Protein 6K8V (pdb70)

Sequence (1090 aa):
PGRLAGKIAVVTGAAGNLGGHIVTHYLAEGATVVMTGRTPDRTKAAADALLKSTGADPSRLATVALDGGDIASVRAAIAEVVQKFGRIDILVNNAGSAGPKQPIENLPLSPEELAALQKTGSTDSETVADALRNIFGVAWNVARVAAPHIPEGGSIINVSTIFSRTPYYARAAYVVPKAAMNAWSRELSLELGPKGIRVNLVYPGPIESERIRSVFAAMDAARGDEAGTTATQFFDMMSLERATGGNEKAKTFPTPEDIATTCVFLGSDESAAYNGHDFEVTHGMSVRKEQRSTYLARPTMRSMDGTGLAVLIAAGDDWEEALEIAQVQLACGAQVVLGLPRAADVAIAEKRCKALGLTEGLSIIRFSRKDPAAMEAALEEYTRGGTPISGALFMPALGAGELSGAVTEAEDNAVEALMDAELAGNMALARTMSRYWKRHDNLLQPPRFVFVSHASDGKGDIYGHILRAATEQLIRIWRDESEIDTAHGRRRQAEWGNQIVRFTNTEAENIRFTAGHAARILLKESKLGEITLYVPANIGEATGAPGRLAGKIAVVTGAAGNLGGHIVTHYLAEGATVVMTGRTPDRTKAAADALLKSTGADPSRLATVALDGGDIASVRAAIAEVVQKFGRIDILVNNAGSAGPKQPIENLPLSPEELAALQKTGSTDSETVADALRNIFGVAWNVARVAAPHIPEGGSIINVSTIFSRTPYYARAAYVVPKAAMNAWSRELSLELGPKGIRVNLVYPGPIESERIRSVFAAMDAARGDEAGTTATQFFDMMSLERATGGNEKAKTFPTPEDIATTCVFLGSDESAAYNGHDFEVTHGMSVRKEQRSTYLARPTMRSMDGTGLAVLIAAGDDDWEEALEIAQVQLACGAQVVLGLPRAADVAIAEKRCKALGLTEGLSIIRFSRKDPAAMEAALEEYTRGGTPISGALFMPALGAGELSGAVTEAEDNAVEALMDAELAGNMALARTMSRYWKRHDNLLQPPRFVFVSHASDGKGDIYGHILRAATEQLIRIWRDESEIDTAHGRRRQAEWGNQIVRFTNTEAENIRFTAGHAARILLKESKLGEITLYVPANIGEATGA

Solvent-accessible surface area: 39107 Å² total; per-residue (Å²): 172,28,51,0,58,57,35,14,0,1,0,1,23,0,23,30,75,34,0,15,51,0,0,48,41,0,3,79,42,29,0,21,0,2,0,2,11,139,68,58,116,137,0,106,64,17,7,80,60,18,46,177,89,22,87,12,82,88,80,66,14,17,34,13,53,8,56,1,30,63,33,64,26,0,112,63,2,2,59,82,2,39,154,113,43,52,92,0,19,0,0,0,4,20,20,47,17,50,7,0,86,24,30,1,53,53,1,3,35,34,96,119,57,22,53,63,23,91,197,96,65,38,128,6,78,18,10,1,25,56,0,1,42,20,1,0,0,9,4,1,3,0,0,21,18,0,5,101,66,10,54,91,46,2,1,0,0,0,4,3,6,0,12,2,20,1,37,9,16,9,20,0,0,39,0,3,0,11,4,0,2,16,12,2,2,108,14,1,0,67,36,0,0,51,103,5,5,4,0,1,10,0,8,6,4,3,22,51,31,167,184,28,110,69,46,4,44,59,14,2,74,61,14,48,37,148,66,37,42,0,15,73,58,2,28,107,51,5,11,3,36,41,52,19,77,86,107,162,80,43,58,16,0,0,22,12,86,10,0,0,25,1,0,2,0,0,3,0,92,33,0,19,1,1,6,33,19,38,0,32,1,1,0,13,9,50,27,158,104,38,52,58,1,20,3,13,20,88,19,78,85,169,85,144,48,0,72,46,8,0,0,0,0,2,3,5,65,69,26,94,36,0,3,83,1,0,49,25,0,31,76,6,32,3,67,0,0,0,0,0,39,161,62,70,21,31,63,74,0,95,146,98,6,156,92,85,45,39,84,163,24,22,40,17,46,98,5,10,23,173,55,26,77,38,1,42,59,21,1,39,109,32,20,173,76,60,27,45,0,3,0,0,0,2,7,13,16,22,19,76,35,112,22,44,33,30,2,25,121,4,126,63,107,7,1,59,31,0,2,66,15,2,3,15,5,11,1,4,0,0,3,1,0,4,58,7,2,111,155,40,28,120,15,157,19,63,1,16,0,0,6,10,10,42,35,34,41,70,143,52,12,34,10,17,58,0,23,27,19,0,5,10,2,1,0,17,0,3,14,22,10,5,89,17,13,41,83,70,67,98,14,184,21,36,2,29,0,1,5,1,0,9,13,57,4,119,67,105,65,9,29,182,3,2,2,0,4,1,2,34,3,0,4,26,147,16,63,9,37,30,0,0,0,17,0,6,79,64,4,30,76,8,7,28,80,174,24,58,0,51,62,34,18,0,1,0,1,22,1,26,31,87,29,0,18,52,0,0,51,41,0,5,79,44,25,0,23,0,1,0,3,13,138,74,71,121,142,2,126,62,21,6,90,62,16,44,185,96,43,68,20,79,90,78,58,13,20,25,8,51,6,58,2,29,65,32,67,27,0,108,67,2,2,54,74,1,34,167,93,49,54,89,0,14,0,0,0,4,20,15,35,23,41,4,0,96,22,32,1,34,53,1,2,33,32,99,131,63,20,45,55,19,89,181,100,64,33,124,7,81,16,11,1,28,55,0,0,44,17,0,1,0,10,2,1,3,0,0,15,19,0,7,105,73,7,57,89,40,2,0,0,0,0,5,4,7,0,16,1,15,1,49,14,24,17,28,0,0,37,0,3,0,8,4,0,1,18,13,2,3,114,10,0,2,67,37,1,0,50,105,4,3,3,0,0,9,0,7,5,3,0,31,43,38,184,183,20,106,77,71,3,36,64,31,1,74,88,11,43,34,140,89,31,36,6,13,70,93,4,39,112,44,6,16,3,39,43,49,19,87,88,107,144,64,41,66,12,0,0,22,13,83,9,0,0,26,0,0,3,0,0,0,1,85,31,1,16,2,2,6,37,18,28,0,35,0,2,0,12,9,58,46,130,110,54,51,75,0,6,5,7,18,73,13,85,88,154,82,144,29,0,76,42,4,0,0,0,0,1,2,4,52,64,21,107,42,0,12,92,0,0,56,29,0,28,72,4,37,4,63,0,0,0,0,0,29,136,61,59,14,22,59,83,0,72,156,147,5,150,84,106,45,29,103,149,32,18,42,14,40,119,5,7,19,166,59,27,71,42,1,48,52,22,2,108,107,38,17,185,73,62,32,42,0,7,0,0,0,2,10,18,14,25,19,81,43,109,19,66,40,34,4,21,144,10,123,56,105,10,2,55,28,0,0,63,6,2,3,19,4,16,1,4,1,0,3,3,1,5,73,15,0,101,194,57,25,113,12,137,31,52,0,22,0,0,6,10,12,42,37,34,50,68,154,54,12,35,9,15,55,0,21,31,18,2,5,8,1,2,0,18,1,3,15,27,8,5,98,22,12,37,92,70,64,104,18,170,23,24,2,38,0,1,5,0,0,10,14,57,3,117,59,102,36,8,21,141,2,0,0,0,10,0,2,42,6,3,3,28,122,15,73,13,39,30,2,0,0,11,1,8,78,63,2,25,74,4,1,34,73

Foldseek 3Di:
DFLLAPAEEEAEPLLDDLSLLQLLNCLVRRAQYEYEDQDCVRRVVSQVVSVVVHVRDCLSYHYAHAQLLDLVSLLVRLVVVCVSRVAHQEYEQPFADQAFQAALLQQAADPVSQVVVVVVVGPHPDHLLRRLSRQASNLLSNCLSRLVRHAQLGFYEYEAACCLQAAQASRLSNNLSSLLNLLLLLLVLVVCVVSNHAGEYEHFYQEDDPVSLVVQVVSCVVLVHPRCVSVCVLLVLAPAWDQPPVDDTGSDGQYSNLVNVVSSCRSGSVCSPDHSYYHYNRNNGDGDPALEDAPLDFQDADQQLAALAEEEEAAAPPLVLRVVLVVLLVSRNYAYEYEAQDQVVQVVVVVVCVVVPVDPSYDYYHAHLLDLVVNLVVLVVVCVVPRHHQEYEYYQHDDQLPQDDSSSGGPPCNSVCLSVRQLSSLSSVLNSVVNSCLVVQDHPAFHEYEYEFDAASVPPCSSSSSSQSSVLSSQSNQQVNQVSCCVVPVGVGRYHYAYERQNQEPDPCSSVRVSSVSSCRRRHRDHDRRRYYYHHHDSCVSYVD/DALCAPAEEEAEPLLDPLNLLLVQNCVVRHAQYEYEDQDVVSRVVSQVVSCVVRVGDVLSYHYAHAFQLPLVSLLVRLVVSCVSPVAHQEYEAPWADQAFQAALLQAAADPVSQVVVVVVVGPHDHHLLSRLRRQQRSLLSNCLSRLVRHAALGFYEAEAACCLFAADGSRLSNNLSSLLNLLLLLLSLVVSVVRNYAREYEHFYQADDPCRLVVQQVVCVVLVHHRCPRVVVLLVQAPAFDDPPNRDTDSDGQHSNLVSVVSSCRSGSVCSVHHSYYHYNRNRGDGDPFLEAADLAFQDAAQQLAALAEEEEADAQPLVLSVLLVVLLVSNVHAYEDAYQDVVVQVVVVVVCVVVVPPVRYDYYHAHLLCLVVNLVVQVVVCVVVRHHQEYEYEQHYDQCPQDDRSSVGDSVNSVCLSRRGLSSLSSVLNSVVNRCLVVQPGPAFHEYEYEADAASVPPCSSSSSRLSSNLSVQNNQQVNQVSCCVVPSGVGRYHYAYEYLHQEPDPCSSVSSSSVSSCRGRPRDHDPGRYYYHHHDNVVSYVD

B-factor: mean 42.54, std 19.77, range [17.56, 175.83]

Organism: NCBI:txid1300349

InterPro domains:
  IPR002347 Short-chain dehydrogenase/reductase SDR [PF00106] (24-232)
  IPR002347 Short-chain dehydrogenase/reductase SDR [PF00106] (580-779)
  IPR002347 Short-chain dehydrogenase/reductase SDR [PR00080] (665-676)
  IPR002347 Short-chain dehydrogenase/reductase SDR [PR00080] (719-727)
  IPR002347 Short-chain dehydrogenase/reductase SDR [PR00080] (744-763)
  IPR002347 Short-chain dehydrogenase/reductase SDR [PR00081] (25-42)
  IPR002347 Short-chain dehydrogenase/reductase SDR [PR00081] (103-114)
  IPR002347 Short-chain dehydrogenase/reductase SDR [PR00081] (165-181)
  IPR002347 Short-chain dehydrogenase/reductase SDR [PR00081] (191-210)
  IPR002347 Short-chain dehydrogenase/reductase SDR [PR00081] (212-229)
  IPR002347 Short-chain dehydrogenase/reductase SDR [PR00081] (266-286)
  IPR036291 NAD(P)-binding domain superfamily [SSF51735] (23-304)
  IPR036291 NAD(P)-binding domain superfamily [SSF51735] (579-788)
  IPR036291 NAD(P)-binding domain superfamily [SSF51735] (1011-1180)

Secondary structure (DSSP, 8-state):
--TTTT-EEEETTTTSHHHHHHHHHHHHTT-EEEEEES-HHHHHHHHHHHHHHS---GGGEEEEE--TT-HHHHHHHHHHHHHHHS--SEEEE----------GGG---SHHHHHHHHHTT------HHHHHIIIIIHHHHHHHHHGGGPPTT-EEEEE--GGGGS--TT-HHHHHHHHHHHHHHHHHHHHHGGGT-EEEEEEE-SPP-SHHHHHHHHHHHHHTPPTTHHHHHHHHH----B--TT--SBS-PPPHHHHHHHHHHHHSGGGTT--S-EEEESSS----S--EEE--SPPP--SSTTTT-EEEEE--S-HHHHHHHHHHHHTTT-EEEEEESSSHHHHHHHHHHHHHT--SSEEEEE--TT-HHHHHHHHHHHHHTS----EEEE--SSPTTSS-S-TTTS-HHHHHHIIIIIIIHHHHHHHHHHHHHHHS---SS--EEEEEPPPP-SS--HHHHHHHHHHHHHHHHHHHHHHHHHHTTS-SS--EEEEEE-TT--STTHHHHHHHHHHHHHHSS---S-SEEEPPS-HHHHS--/--TTTT-EEEETTTTSHHHHHHHHHHHHTT-EEEEEESSHHHHHHHHHHHHHHH---GGGEEEEE--TT-HHHHHHHHHHHHHHHS--SEEEE----------GGG---SHHHHHHHHTTT------HHHHHIIIIIHHHHHHHHHGGGS-TT-EEEEE--GGGGS--TT-HHHHHHHHHHHHHHHHHHHHHTTTT-EEEEEEE-SPP-SSHHHHHHHHHHHTT--TTHHHHHHHTT----B--TT--SBS----HHHHHHHHHHHHSGGGTT--S-EEEESSS----S--EEE--S-----SSTTTT-EEEEE--S-HHHHHHHHHHHHHTT-EEEEEESSHHHHHHHHHHHHTTT-TTTEEEEE--TT-HHHHHHHHHHHHTTS----EEEE--SS-TTSS-S-TTTS-HHHHHHIIIIIIHHHHHHHHHHHHHHHHS---SS--EEEEEPPPP-SS--HHHHHHHHHHHHHHHHHHHHHHHHHHTTS-SS--EEEEEE-TT---TTHHHHHHHHHHHHHHSS---SSSEEE--S-HHHHS--

Radius of gyration: 30.29 Å; Cα contacts (8 Å, |Δi|>4): 2418; chains: 2; bounding box: 88×58×90 Å

Structure (mmCIF, N/CA/C/O backbone):
data_6K8V
#
_entry.id   6K8V
#
_cell.length_a   85.637
_cell.length_b   109.072
_cell.length_c   129.422
_cell.angle_alpha   90.000
_cell.angle_beta   90.000
_cell.angle_gamma   90.000
#
_symmetry.space_group_name_H-M   'P 21 21 21'
#
loop_
_entity.id
_entity.type
_entity.pdbx_description
1 polymer 'NAD-dependent epimerase/dehydratase:Short-chain dehydrogenase/reductase SDR'
2 non-polymer 'SULFATE ION'
3 non-polymer GLYCEROL
4 water water
#
loop_
_atom_site.group_PDB
_atom_site.id
_atom_site.type_symbol
_atom_site.label_atom_id
_atom_site.label_alt_id
_atom_site.label_comp_id
_atom_site.label_asym_id
_atom_site.label_entity_id
_atom_site.label_seq_id
_atom_site.pdbx_PDB_ins_code
_atom_site.Cartn_x
_atom_site.Cartn_y
_atom_site.Cartn_z
_atom_site.occupancy
_atom_site.B_iso_or_equiv
_atom_site.auth_seq_id
_atom_site.auth_comp_id
_atom_site.auth_asym_id
_atom_site.auth_atom_id
_atom_site.pdbx_PDB_model_num
ATOM 1 N N . PRO A 1 18 ? -20.571 -1.853 2.777 1.00 71.69 18 PRO A N 1
ATOM 2 C CA . PRO A 1 18 ? -20.978 -2.380 4.114 1.00 71.83 18 PRO A CA 1
ATOM 3 C C . PRO A 1 18 ? -20.631 -1.437 5.283 1.00 62.12 18 PRO A C 1
ATOM 4 O O . PRO A 1 18 ? -19.638 -0.743 5.208 1.00 59.03 18 PRO A O 1
ATOM 8 N N . GLY A 1 19 ? -21.453 -1.424 6.338 1.00 54.00 19 GLY A N 1
ATOM 9 C CA . GLY A 1 19 ? -21.160 -0.632 7.547 1.00 44.51 19 GLY A CA 1
ATOM 10 C C . GLY A 1 19 ? -19.731 -0.873 8.022 1.00 40.53 19 GLY A C 1
ATOM 11 O O . GLY A 1 19 ? -19.266 -2.042 7.989 1.00 39.48 19 GLY A O 1
ATOM 12 N N . ARG A 1 20 ? -19.039 0.180 8.459 1.00 35.96 20 ARG A N 1
ATOM 13 C CA . ARG A 1 20 ? -17.717 0.066 9.130 1.00 33.16 20 ARG A CA 1
ATOM 14 C C . ARG A 1 20 ? -17.894 -0.568 10.513 1.00 33.36 20 ARG A C 1
ATOM 15 O O . ARG A 1 20 ? -16.886 -0.961 11.110 1.00 34.40 20 ARG A O 1
ATOM 23 N N . LEU A 1 21 ? -19.136 -0.704 10.984 1.00 33.39 21 LEU A N 1
ATOM 24 C CA . LEU A 1 21 ? -19.478 -1.312 12.297 1.00 34.61 21 LEU A CA 1
ATOM 25 C C . LEU A 1 21 ? -20.381 -2.515 12.069 1.00 33.00 21 LEU A C 1
ATOM 26 O O . LEU A 1 21 ? -20.925 -2.996 13.052 1.00 29.08 21 LEU A O 1
ATOM 31 N N . ALA A 1 22 ? -20.494 -2.994 10.822 1.00 32.63 22 ALA A N 1
ATOM 32 C CA . ALA A 1 22 ? -21.379 -4.124 10.448 1.00 33.35 22 ALA A CA 1
ATOM 33 C C . ALA A 1 22 ? -21.158 -5.273 11.439 1.00 32.80 22 ALA A C 1
ATOM 34 O O . ALA A 1 22 ? -20.028 -5.714 11.614 1.00 38.65 22 ALA A O 1
ATOM 36 N N . GLY A 1 23 ? -22.202 -5.718 12.113 1.00 33.79 23 GLY A N 1
ATOM 37 C CA . GLY A 1 23 ? -22.189 -6.990 12.853 1.00 33.29 23 GLY A CA 1
ATOM 38 C C . GLY A 1 23 ? -21.902 -6.785 14.322 1.00 36.02 23 GLY A C 1
ATOM 39 O O . GLY A 1 23 ? -21.892 -7.796 15.040 1.00 38.75 23 GLY A O 1
ATOM 40 N N . LYS A 1 24 ? -21.698 -5.541 14.775 1.00 36.13 24 LYS A N 1
ATOM 41 C CA . LYS A 1 24 ? -21.302 -5.248 16.186 1.00 34.53 24 LYS A CA 1
ATOM 42 C C . LYS A 1 24 ? -22.512 -4.898 17.053 1.00 31.91 24 LYS A C 1
ATOM 43 O O . LYS A 1 24 ? -23.399 -4.171 16.608 1.00 28.03 24 LYS A O 1
ATOM 49 N N . ILE A 1 25 ? -22.482 -5.351 18.294 1.00 31.02 25 ILE A N 1
ATOM 50 C CA . ILE A 1 25 ? -23.397 -4.899 19.364 1.00 33.61 25 ILE A CA 1
ATOM 51 C C . ILE A 1 25 ? -22.649 -3.787 20.101 1.00 34.56 25 ILE A C 1
ATOM 52 O O . ILE A 1 25 ? -21.535 -4.058 20.565 1.00 33.82 25 ILE A O 1
ATOM 57 N N . ALA A 1 26 ? -23.234 -2.597 20.192 1.00 31.72 26 ALA A N 1
ATOM 58 C CA . ALA A 1 26 ? -22.664 -1.455 20.924 1.00 30.72 26 ALA A CA 1
ATOM 59 C C . ALA A 1 26 ? -23.548 -1.158 22.116 1.00 28.74 26 ALA A C 1
ATOM 60 O O . ALA A 1 26 ? -24.748 -1.174 21.916 1.00 34.51 26 ALA A O 1
ATOM 62 N N . VAL A 1 27 ? -22.968 -0.930 23.289 1.00 26.68 27 VAL A N 1
ATOM 63 C CA . VAL A 1 27 ? -23.666 -0.307 24.453 1.00 26.44 27 VAL A CA 1
ATOM 64 C C . VAL A 1 27 ? -23.157 1.139 24.559 1.00 25.49 27 VAL A C 1
ATOM 65 O O . VAL A 1 27 ? -21.963 1.308 24.764 1.00 27.68 27 VAL A O 1
ATOM 69 N N . VAL A 1 28 ? -24.027 2.142 24.464 1.00 24.34 28 VAL A N 1
ATOM 70 C CA . VAL A 1 28 ? -23.691 3.579 24.708 1.00 24.18 28 VAL A CA 1
ATOM 71 C C . VAL A 1 28 ? -24.411 4.054 25.982 1.00 24.16 28 VAL A C 1
ATOM 72 O O . VAL A 1 28 ? -25.660 4.154 25.958 1.00 24.51 28 VAL A O 1
ATOM 76 N N . THR A 1 29 ? -23.677 4.287 27.077 1.00 24.46 29 THR A N 1
ATOM 77 C CA . THR A 1 29 ? -24.225 4.854 28.350 1.00 26.64 29 THR A CA 1
ATOM 78 C C . THR A 1 29 ? -24.485 6.360 28.186 1.00 27.15 29 THR A C 1
ATOM 79 O O . THR A 1 29 ? -23.746 6.982 27.425 1.00 32.45 29 THR A O 1
ATOM 83 N N . GLY A 1 30 ? -25.506 6.922 28.853 1.00 29.27 30 GLY A N 1
ATOM 84 C CA . GLY A 1 30 ? -25.987 8.305 28.641 1.00 29.20 30 GLY A CA 1
ATOM 85 C C . GLY A 1 30 ? -26.176 8.605 27.153 1.00 33.02 30 GLY A C 1
ATOM 86 O O . GLY A 1 30 ? -25.694 9.663 26.666 1.00 31.33 30 GLY A O 1
ATOM 87 N N . ALA A 1 31 ? -26.860 7.721 26.431 1.00 32.08 31 ALA A N 1
ATOM 88 C CA . ALA A 1 31 ? -27.112 7.906 24.989 1.00 37.69 31 ALA A CA 1
ATOM 89 C C . ALA A 1 31 ? -28.158 9.008 24.767 1.00 34.25 31 ALA A C 1
ATOM 90 O O . ALA A 1 31 ? -28.329 9.400 23.586 1.00 30.75 31 ALA A O 1
ATOM 92 N N . ALA A 1 32 ? -28.827 9.489 25.825 1.00 31.39 32 ALA A N 1
ATOM 93 C CA . ALA A 1 32 ? -29.958 10.449 25.700 1.00 34.51 32 ALA A CA 1
ATOM 94 C C . ALA A 1 32 ? -29.472 11.871 25.370 1.00 35.37 32 ALA A C 1
ATOM 95 O O . ALA A 1 32 ? -30.248 12.620 24.741 1.00 40.42 32 ALA A O 1
ATOM 97 N N . GLY A 1 33 ? -28.235 12.219 25.734 1.00 29.22 33 GLY A N 1
ATOM 98 C CA . GLY A 1 33 ? -27.665 13.576 25.650 1.00 29.19 33 GLY A CA 1
ATOM 99 C C . GLY A 1 33 ? -27.131 13.899 24.262 1.00 33.08 33 GLY A C 1
ATOM 100 O O . GLY A 1 33 ? -27.404 13.133 23.319 1.00 33.15 33 GLY A O 1
ATOM 101 N N . ASN A 1 34 ? -26.414 15.022 24.151 1.00 33.53 34 ASN A N 1
ATOM 102 C CA . ASN A 1 34 ? -26.031 15.663 22.870 1.00 37.11 34 ASN A CA 1
ATOM 103 C C . ASN A 1 34 ? -25.015 14.743 22.185 1.00 38.22 34 ASN A C 1
ATOM 104 O O . ASN A 1 34 ? -25.245 14.426 20.999 1.00 44.26 34 ASN A O 1
ATOM 109 N N . LEU A 1 35 ? -23.941 14.343 22.892 1.00 35.14 35 LEU A N 1
ATOM 110 C CA . LEU A 1 35 ? -22.880 13.455 22.336 1.00 39.03 35 LEU A CA 1
ATOM 111 C C . LEU A 1 35 ? -23.483 12.070 22.127 1.00 35.67 35 LEU A C 1
ATOM 112 O O . LEU A 1 35 ? -23.260 11.474 21.045 1.00 32.52 35 LEU A O 1
ATOM 117 N N . GLY A 1 36 ? -24.202 11.589 23.140 1.00 32.35 36 GLY A N 1
ATOM 118 C CA . GLY A 1 36 ? -24.964 10.329 23.052 1.00 34.01 36 GLY A CA 1
ATOM 119 C C . GLY A 1 36 ? -25.721 10.206 21.732 1.00 31.92 36 GLY A C 1
ATOM 120 O O . GLY A 1 36 ? -25.512 9.194 21.019 1.00 33.37 36 GLY A O 1
ATOM 121 N N . GLY A 1 37 ? -26.603 11.168 21.455 1.00 27.54 37 GLY A N 1
ATOM 122 C CA . GLY A 1 37 ? -27.463 11.174 20.269 1.00 27.76 37 GLY A CA 1
ATOM 123 C C . GLY A 1 37 ? -26.632 10.986 19.017 1.00 27.94 37 GLY A C 1
ATOM 124 O O . GLY A 1 37 ? -26.924 10.064 18.241 1.00 28.32 37 GLY A O 1
ATOM 125 N N . HIS A 1 38 ? -25.601 11.806 18.842 1.00 29.40 38 HIS A N 1
ATOM 126 C CA . HIS A 1 38 ? -24.699 11.778 17.663 1.00 30.28 38 HIS A CA 1
ATOM 127 C C . HIS A 1 38 ? -23.957 10.438 17.534 1.00 28.99 38 HIS A C 1
ATOM 128 O O . HIS A 1 38 ? -23.779 9.949 16.359 1.00 25.07 38 HIS A O 1
ATOM 135 N N . ILE A 1 39 ? -23.532 9.868 18.669 1.00 26.13 39 ILE A N 1
ATOM 136 C CA . ILE A 1 39 ? -22.817 8.557 18.688 1.00 28.87 39 ILE A CA 1
ATOM 137 C C . ILE A 1 39 ? -23.773 7.460 18.190 1.00 27.36 39 ILE A C 1
ATOM 138 O O . ILE A 1 39 ? -23.379 6.651 17.319 1.00 26.88 39 ILE A O 1
ATOM 143 N N . VAL A 1 40 ? -24.976 7.416 18.741 1.00 25.58 40 VAL A N 1
ATOM 144 C CA . VAL A 1 40 ? -25.979 6.408 18.343 1.00 25.87 40 VAL A CA 1
ATOM 145 C C . VAL A 1 40 ? -26.258 6.650 16.847 1.00 29.33 40 VAL A C 1
ATOM 146 O O . VAL A 1 40 ? -26.247 5.688 16.045 1.00 28.15 40 VAL A O 1
ATOM 150 N N . THR A 1 41 ? -26.457 7.895 16.441 1.00 28.90 41 THR A N 1
ATOM 151 C CA . THR A 1 41 ? -26.809 8.192 15.031 1.00 29.37 41 THR A CA 1
ATOM 152 C C . THR A 1 41 ? -25.727 7.588 14.131 1.00 32.39 41 THR A C 1
ATOM 153 O O . THR A 1 41 ? -26.079 6.851 13.204 1.00 35.34 41 THR A O 1
ATOM 157 N N . HIS A 1 42 ? -24.459 7.909 14.404 1.00 37.12 42 HIS A N 1
ATOM 158 C CA . HIS A 1 42 ? -23.280 7.526 13.583 1.00 33.54 42 HIS A CA 1
ATOM 159 C C . HIS A 1 42 ? -23.134 6.001 13.597 1.00 29.87 42 HIS A C 1
ATOM 160 O O . HIS A 1 42 ? -22.860 5.401 12.531 1.00 32.41 42 HIS A O 1
ATOM 167 N N . TYR A 1 43 ? -23.281 5.385 14.763 1.00 27.95 43 TYR A N 1
ATOM 168 C CA . TYR A 1 43 ? -23.176 3.911 14.934 1.00 29.34 43 TYR A CA 1
ATOM 169 C C . TYR A 1 43 ? -24.272 3.223 14.094 1.00 30.15 43 TYR A C 1
ATOM 170 O O . TYR A 1 43 ? -23.954 2.234 13.409 1.00 27.77 43 TYR A O 1
ATOM 179 N N . LEU A 1 44 ? -25.524 3.717 14.144 1.00 29.34 44 LEU A N 1
ATOM 180 C CA . LEU A 1 44 ? -26.662 3.124 13.387 1.00 29.24 44 LEU A CA 1
ATOM 181 C C . LEU A 1 44 ? -26.360 3.247 11.891 1.00 27.47 44 LEU A C 1
ATOM 182 O O . LEU A 1 44 ? -26.553 2.279 11.149 1.00 25.25 44 LEU A O 1
ATOM 187 N N . ALA A 1 45 ? -25.854 4.394 11.485 1.00 27.92 45 ALA A N 1
ATOM 188 C CA . ALA A 1 45 ? -25.398 4.653 10.106 1.00 31.28 45 ALA A CA 1
ATOM 189 C C . ALA A 1 45 ? -24.363 3.608 9.675 1.00 31.82 45 ALA A C 1
ATOM 190 O O . ALA A 1 45 ? -24.283 3.338 8.459 1.00 33.22 45 ALA A O 1
ATOM 192 N N . GLU A 1 46 ? -23.558 3.077 10.606 1.00 31.37 46 GLU A N 1
ATOM 193 C CA . GLU A 1 46 ? -22.399 2.208 10.245 1.00 29.05 46 GLU A CA 1
ATOM 194 C C . GLU A 1 46 ? -22.755 0.719 10.470 1.00 28.07 46 GLU A C 1
ATOM 195 O O . GLU A 1 46 ? -21.868 -0.148 10.273 1.00 27.33 46 GLU A O 1
ATOM 201 N N . GLY A 1 47 ? -24.026 0.394 10.742 1.00 27.82 47 GLY A N 1
ATOM 202 C CA . GLY A 1 47 ? -24.525 -0.993 10.758 1.00 26.19 47 GLY A CA 1
ATOM 203 C C . GLY A 1 47 ? -24.525 -1.559 12.167 1.00 26.14 47 GLY A C 1
ATOM 204 O O . GLY A 1 47 ? -24.923 -2.691 12.367 1.00 26.86 47 GLY A O 1
ATOM 205 N N . ALA A 1 48 ? -24.149 -0.781 13.159 1.00 25.66 48 ALA A N 1
ATOM 206 C CA . ALA A 1 48 ? -24.138 -1.287 14.544 1.00 25.82 48 ALA A CA 1
ATOM 207 C C . ALA A 1 48 ? -25.570 -1.558 15.006 1.00 26.73 48 ALA A C 1
ATOM 208 O O . ALA A 1 48 ? -26.484 -0.834 14.591 1.00 27.53 48 ALA A O 1
ATOM 210 N N . THR A 1 49 ? -25.730 -2.527 15.896 1.00 27.38 49 THR A N 1
ATOM 211 C CA . THR A 1 49 ? -26.886 -2.625 16.810 1.00 30.79 49 THR A CA 1
ATOM 212 C C . THR A 1 49 ? -26.499 -1.920 18.112 1.00 32.49 49 THR A C 1
ATOM 213 O O . THR A 1 49 ? -25.427 -2.247 18.636 1.00 37.15 49 THR A O 1
ATOM 217 N N . VAL A 1 50 ? -27.361 -1.037 18.628 1.00 31.83 50 VAL A N 1
ATOM 218 C CA . VAL A 1 50 ? -27.063 -0.148 19.789 1.00 29.17 50 VAL A CA 1
ATOM 219 C C . VAL A 1 50 ? -28.061 -0.387 20.917 1.00 31.40 50 VAL A C 1
ATOM 220 O O . VAL A 1 50 ? -29.277 -0.345 20.667 1.00 33.63 50 VAL A O 1
ATOM 224 N N . VAL A 1 51 ? -27.569 -0.533 22.131 1.00 29.82 51 VAL A N 1
ATOM 225 C CA . VAL A 1 51 ? -28.426 -0.483 23.337 1.00 30.78 51 VAL A CA 1
ATOM 226 C C . VAL A 1 51 ? -28.094 0.836 24.036 1.00 33.25 51 VAL A C 1
ATOM 227 O O . VAL A 1 51 ? -26.930 1.051 24.387 1.00 31.91 51 VAL A O 1
ATOM 231 N N . MET A 1 52 ? -29.093 1.702 24.177 1.00 34.75 52 MET A N 1
ATOM 232 C CA . MET A 1 52 ? -28.975 3.000 24.857 1.00 31.28 52 MET A CA 1
ATOM 233 C C . MET A 1 52 ? -29.193 2.723 26.336 1.00 31.26 52 MET A C 1
ATOM 234 O O . MET A 1 52 ? -29.943 1.785 26.645 1.00 34.48 52 MET A O 1
ATOM 239 N N . THR A 1 53 ? -28.488 3.479 27.181 1.00 33.60 53 THR A N 1
ATOM 240 C CA . THR A 1 53 ? -28.499 3.424 28.663 1.00 31.71 53 THR A CA 1
ATOM 241 C C . THR A 1 53 ? -28.966 4.781 29.204 1.00 30.73 53 THR A C 1
ATOM 242 O O . THR A 1 53 ? -28.700 5.830 28.566 1.00 30.74 53 THR A O 1
ATOM 246 N N . GLY A 1 54 ? -29.660 4.765 30.337 1.00 29.40 54 GLY A N 1
ATOM 247 C CA . GLY A 1 54 ? -30.016 5.973 31.087 1.00 28.78 54 GLY A CA 1
ATOM 248 C C . GLY A 1 54 ? -30.538 5.557 32.431 1.00 31.71 54 GLY A C 1
ATOM 249 O O . GLY A 1 54 ? -30.969 4.423 32.522 1.00 36.41 54 GLY A O 1
ATOM 250 N N . ARG A 1 55 ? -30.490 6.438 33.432 1.00 37.29 55 ARG A N 1
ATOM 251 C CA . ARG A 1 55 ? -31.123 6.201 34.753 1.00 41.28 55 ARG A CA 1
ATOM 252 C C . ARG A 1 55 ? -32.649 6.290 34.650 1.00 42.65 55 ARG A C 1
ATOM 253 O O . ARG A 1 55 ? -33.319 5.627 35.484 1.00 41.34 55 ARG A O 1
ATOM 261 N N . THR A 1 56 ? -33.156 7.093 33.696 1.00 39.59 56 THR A N 1
ATOM 262 C CA . THR A 1 56 ? -34.588 7.471 33.555 1.00 37.10 56 THR A CA 1
ATOM 263 C C . THR A 1 56 ? -35.171 6.929 32.254 1.00 36.34 56 THR A C 1
ATOM 264 O O . THR A 1 56 ? -35.044 7.564 31.201 1.00 34.68 56 THR A O 1
ATOM 268 N N . PRO A 1 57 ? -35.878 5.775 32.324 1.00 34.95 57 PRO A N 1
ATOM 269 C CA . PRO A 1 57 ? -36.455 5.114 31.152 1.00 35.47 57 PRO A CA 1
ATOM 270 C C . PRO A 1 57 ? -37.352 6.048 30.328 1.00 38.09 57 PRO A C 1
ATOM 271 O O . PRO A 1 57 ? -37.256 6.041 29.107 1.00 40.91 57 PRO A O 1
ATOM 275 N N . ASP A 1 58 ? -38.194 6.834 30.995 1.00 35.94 58 ASP A N 1
ATOM 276 C CA . ASP A 1 58 ? -39.056 7.802 30.280 1.00 36.87 58 ASP A CA 1
ATOM 277 C C . ASP A 1 58 ? -38.165 8.666 29.392 1.00 37.14 58 ASP A C 1
ATOM 278 O O . ASP A 1 58 ? -38.542 8.861 28.217 1.00 40.08 58 ASP A O 1
ATOM 283 N N . ARG A 1 59 ? -37.007 9.109 29.909 1.00 38.36 59 ARG A N 1
ATOM 284 C CA . ARG A 1 59 ? -36.011 9.935 29.171 1.00 34.46 59 ARG A CA 1
ATOM 285 C C . ARG A 1 59 ? -35.421 9.126 28.006 1.00 31.22 59 ARG A C 1
ATOM 286 O O . ARG A 1 59 ? -35.424 9.595 26.858 1.00 29.94 59 ARG A O 1
ATOM 294 N N . THR A 1 60 ? -34.842 7.971 28.313 1.00 32.28 60 THR A N 1
ATOM 295 C CA . THR A 1 60 ? -34.104 7.152 27.320 1.00 34.63 60 THR A CA 1
ATOM 296 C C . THR A 1 60 ? -35.029 6.706 26.188 1.00 37.45 60 THR A C 1
ATOM 297 O O . THR A 1 60 ? -34.623 6.760 25.035 1.00 33.40 60 THR A O 1
ATOM 301 N N . LYS A 1 61 ? -36.244 6.320 26.550 1.00 37.60 61 LYS A N 1
ATOM 302 C CA . LYS A 1 61 ? -37.270 5.800 25.609 1.00 37.45 61 LYS A CA 1
ATOM 303 C C . LYS A 1 61 ? -37.682 6.903 24.626 1.00 36.57 61 LYS A C 1
ATOM 304 O O . LYS A 1 61 ? -37.773 6.608 23.398 1.00 35.95 61 LYS A O 1
ATOM 310 N N . ALA A 1 62 ? -37.878 8.135 25.107 1.00 33.49 62 ALA A N 1
ATOM 311 C CA . ALA A 1 62 ? -38.216 9.304 24.258 1.00 31.79 62 ALA A CA 1
ATOM 312 C C . ALA A 1 62 ? -37.060 9.587 23.307 1.00 30.50 62 ALA A C 1
ATOM 313 O O . ALA A 1 62 ? -37.332 9.867 22.108 1.00 31.10 62 ALA A O 1
ATOM 315 N N . ALA A 1 63 ? -35.827 9.466 23.809 1.00 30.51 63 ALA A N 1
ATOM 316 C CA . ALA A 1 63 ? -34.588 9.707 23.030 1.00 32.71 63 ALA A CA 1
ATOM 317 C C . ALA A 1 63 ? -34.474 8.645 21.947 1.00 31.11 63 ALA A C 1
ATOM 318 O O . ALA A 1 63 ? -34.168 9.028 20.790 1.00 32.33 63 ALA A O 1
ATOM 320 N N . ALA A 1 64 ? -34.706 7.377 22.299 1.00 27.93 64 ALA A N 1
ATOM 321 C CA . ALA A 1 64 ? -34.696 6.283 21.299 1.00 32.50 64 ALA A CA 1
ATOM 322 C C . ALA A 1 64 ? -35.729 6.566 20.201 1.00 30.68 64 ALA A C 1
ATOM 323 O O . ALA A 1 64 ? -35.409 6.361 19.018 1.00 30.24 64 ALA A O 1
ATOM 325 N N . ASP A 1 65 ? -36.929 7.013 20.566 1.00 31.49 65 ASP A N 1
ATOM 326 C CA . ASP A 1 65 ? -38.026 7.169 19.570 1.00 35.42 65 ASP A CA 1
ATOM 327 C C . ASP A 1 65 ? -37.637 8.302 18.611 1.00 35.73 65 ASP A C 1
ATOM 328 O O . ASP A 1 65 ? -37.891 8.178 17.403 1.00 38.94 65 ASP A O 1
ATOM 333 N N . ALA A 1 66 ? -37.012 9.358 19.136 1.00 36.94 66 ALA A N 1
ATOM 334 C CA . ALA A 1 66 ? -36.495 10.504 18.351 1.00 38.41 66 ALA A CA 1
ATOM 335 C C . ALA A 1 66 ? -35.469 10.024 17.304 1.00 37.02 66 ALA A C 1
ATOM 336 O O . ALA A 1 66 ? -35.555 10.453 16.132 1.00 34.93 66 ALA A O 1
ATOM 338 N N . LEU A 1 67 ? -34.549 9.141 17.707 1.00 37.78 67 LEU A N 1
ATOM 339 C CA . LEU A 1 67 ? -33.422 8.661 16.868 1.00 36.08 67 LEU A CA 1
ATOM 340 C C . LEU A 1 67 ? -33.939 7.643 15.855 1.00 33.53 67 LEU A C 1
ATOM 341 O O . LEU A 1 67 ? -33.457 7.628 14.711 1.00 32.93 67 LEU A O 1
ATOM 346 N N . LEU A 1 68 ? -34.894 6.811 16.241 1.00 34.45 68 LEU A N 1
ATOM 347 C CA . LEU A 1 68 ? -35.530 5.912 15.252 1.00 37.22 68 LEU A CA 1
ATOM 348 C C . LEU A 1 68 ? -36.128 6.726 14.095 1.00 38.83 68 LEU A C 1
ATOM 349 O O . LEU A 1 68 ? -36.106 6.228 12.971 1.00 41.86 68 LEU A O 1
ATOM 354 N N . LYS A 1 69 ? -36.622 7.939 14.345 1.00 41.53 69 LYS A N 1
ATOM 355 C CA . LYS A 1 69 ? -37.296 8.775 13.312 1.00 43.09 69 LYS A CA 1
ATOM 356 C C . LYS A 1 69 ? -36.261 9.521 12.467 1.00 44.61 69 LYS A C 1
ATOM 357 O O . LYS A 1 69 ? -36.435 9.581 11.228 1.00 45.33 69 LYS A O 1
ATOM 363 N N . SER A 1 70 ? -35.235 10.092 13.104 1.00 43.70 70 SER A N 1
ATOM 364 C CA . SER A 1 70 ? -34.159 10.848 12.413 1.00 42.44 70 SER A CA 1
ATOM 365 C C . SER A 1 70 ? -33.323 9.898 11.546 1.00 40.86 70 SER A C 1
ATOM 366 O O . SER A 1 70 ? -32.895 10.330 10.488 1.00 41.06 70 SER A O 1
ATOM 369 N N . THR A 1 71 ? -33.100 8.665 12.003 1.00 41.29 71 THR A N 1
ATOM 370 C CA . THR A 1 71 ? -32.357 7.583 11.293 1.00 45.59 71 THR A CA 1
ATOM 371 C C . THR A 1 71 ? -33.364 6.518 10.869 1.00 51.34 71 THR A C 1
ATOM 372 O O . THR A 1 71 ? -34.069 6.006 11.749 1.00 66.31 71 THR A O 1
ATOM 376 N N . GLY A 1 72 ? -33.461 6.174 9.596 1.00 52.59 72 GLY A N 1
ATOM 377 C CA . GLY A 1 72 ? -34.448 5.163 9.161 1.00 49.53 72 GLY A CA 1
ATOM 378 C C . GLY A 1 72 ? -34.204 3.808 9.820 1.00 52.10 72 GLY A C 1
ATOM 379 O O . GLY A 1 72 ? -34.811 2.811 9.378 1.00 46.23 72 GLY A O 1
ATOM 380 N N . ALA A 1 73 ? -33.333 3.743 10.837 1.00 53.45 73 ALA A N 1
ATOM 381 C CA . ALA A 1 73 ? -32.881 2.480 11.472 1.00 49.63 73 ALA A CA 1
ATOM 382 C C . ALA A 1 73 ? -34.082 1.577 11.742 1.00 43.78 73 ALA A C 1
ATOM 383 O O . ALA A 1 73 ? -35.046 2.087 12.304 1.00 42.09 73 ALA A O 1
ATOM 385 N N . ASP A 1 74 ? -33.994 0.291 11.381 1.00 45.00 74 ASP A N 1
ATOM 386 C CA . ASP A 1 74 ? -34.963 -0.753 11.801 1.00 43.90 74 ASP A CA 1
ATOM 387 C C . ASP A 1 74 ? -34.994 -0.803 13.317 1.00 43.56 74 ASP A C 1
ATOM 388 O O . ASP A 1 74 ? -33.940 -0.863 13.948 1.00 45.55 74 ASP A O 1
ATOM 393 N N . PRO A 1 75 ? -36.196 -0.788 13.932 1.00 44.64 75 PRO A N 1
ATOM 394 C CA . PRO A 1 75 ? -36.326 -0.825 15.391 1.00 42.32 75 PRO A CA 1
ATOM 395 C C . PRO A 1 75 ? -35.645 -1.996 16.109 1.00 41.00 75 PRO A C 1
ATOM 396 O O . PRO A 1 75 ? -35.458 -1.896 17.304 1.00 39.33 75 PRO A O 1
ATOM 400 N N . SER A 1 76 ? -35.325 -3.075 15.394 1.00 40.47 76 SER A N 1
ATOM 401 C CA . SER A 1 76 ? -34.633 -4.272 15.956 1.00 42.04 76 SER A CA 1
ATOM 402 C C . SER A 1 76 ? -33.177 -3.923 16.308 1.00 42.69 76 SER A C 1
ATOM 403 O O . SER A 1 76 ? -32.626 -4.558 17.234 1.00 43.35 76 SER A O 1
ATOM 406 N N . ARG A 1 77 ? -32.605 -2.935 15.610 1.00 38.75 77 ARG A N 1
ATOM 407 C CA . ARG A 1 77 ? -31.205 -2.445 15.766 1.00 41.16 77 ARG A CA 1
ATOM 408 C C . ARG A 1 77 ? -31.046 -1.410 16.891 1.00 39.34 77 ARG A C 1
ATOM 409 O O . ARG A 1 77 ? -29.934 -0.863 17.001 1.00 42.73 77 ARG A O 1
ATOM 417 N N . LEU A 1 78 ? -32.120 -1.111 17.627 1.00 37.73 78 LEU A N 1
ATOM 418 C CA . LEU A 1 78 ? -32.049 -0.164 18.769 1.00 36.37 78 LEU A CA 1
ATOM 419 C C . LEU A 1 78 ? -32.941 -0.627 19.927 1.00 35.36 78 LEU A C 1
ATOM 420 O O . LEU A 1 78 ? -34.111 -0.911 19.691 1.00 37.22 78 LEU A O 1
ATOM 425 N N . ALA A 1 79 ? -32.390 -0.647 21.138 1.00 32.51 79 ALA A N 1
ATOM 426 C CA . ALA A 1 79 ? -33.105 -0.961 22.387 1.00 30.68 79 ALA A CA 1
ATOM 427 C C . ALA A 1 79 ? -32.588 0.002 23.455 1.00 32.23 79 ALA A C 1
ATOM 428 O O . ALA A 1 79 ? -31.565 0.640 23.217 1.00 34.94 79 ALA A O 1
ATOM 430 N N . THR A 1 80 ? -33.319 0.191 24.542 1.00 33.06 80 THR A N 1
ATOM 431 C CA . THR A 1 80 ? -32.871 1.008 25.691 1.00 34.69 80 THR A CA 1
ATOM 432 C C . THR A 1 80 ? -32.884 0.120 26.928 1.00 34.38 80 THR A C 1
ATOM 433 O O . THR A 1 80 ? -33.333 -1.011 26.814 1.00 31.58 80 THR A O 1
ATOM 437 N N . VAL A 1 81 ? -32.389 0.632 28.051 1.00 37.59 81 VAL A N 1
ATOM 438 C CA . VAL A 1 81 ? -32.146 -0.170 29.277 1.00 37.82 81 VAL A CA 1
ATOM 439 C C . VAL A 1 81 ? -31.844 0.794 30.435 1.00 38.50 81 VAL A C 1
ATOM 440 O O . VAL A 1 81 ? -31.248 1.867 30.208 1.00 43.03 81 VAL A O 1
ATOM 444 N N . ALA A 1 82 ? -32.325 0.451 31.619 1.00 39.00 82 ALA A N 1
ATOM 445 C CA . ALA A 1 82 ? -32.291 1.276 32.845 1.00 40.65 82 ALA A CA 1
ATOM 446 C C . ALA A 1 82 ? -31.028 0.907 33.615 1.00 37.97 82 ALA A C 1
ATOM 447 O O . ALA A 1 82 ? -30.878 -0.300 33.966 1.00 31.02 82 ALA A O 1
ATOM 449 N N . LEU A 1 83 ? -30.203 1.909 33.918 1.00 35.44 83 LEU A N 1
ATOM 450 C CA . LEU A 1 83 ? -28.855 1.715 34.479 1.00 34.53 83 LEU A CA 1
ATOM 451 C C . LEU A 1 83 ? -28.492 2.917 35.343 1.00 37.97 83 LEU A C 1
ATOM 452 O O . LEU A 1 83 ? -28.311 4.010 34.798 1.00 43.77 83 LEU A O 1
ATOM 457 N N . ASP A 1 84 ? -28.355 2.705 36.644 1.00 38.54 84 ASP A N 1
ATOM 458 C CA . ASP A 1 84 ? -27.854 3.718 37.604 1.00 42.46 84 ASP A CA 1
ATOM 459 C C . ASP A 1 84 ? -26.448 3.271 38.054 1.00 45.91 84 ASP A C 1
ATOM 460 O O . ASP A 1 84 ? -26.343 2.290 38.814 1.00 48.56 84 ASP A O 1
ATOM 465 N N . GLY A 1 85 ? -25.393 3.943 37.591 1.00 42.49 85 GLY A N 1
ATOM 466 C CA . GLY A 1 85 ? -24.014 3.507 37.853 1.00 42.82 85 GLY A CA 1
ATOM 467 C C . GLY A 1 85 ? -23.671 3.562 39.324 1.00 45.20 85 GLY A C 1
ATOM 468 O O . GLY A 1 85 ? -22.669 2.972 39.688 1.00 51.83 85 GLY A O 1
ATOM 469 N N . GLY A 1 86 ? -24.474 4.245 40.140 1.00 45.14 86 GLY A N 1
ATOM 470 C CA . GLY A 1 86 ? -24.302 4.285 41.606 1.00 48.38 86 GLY A CA 1
ATOM 471 C C . GLY A 1 86 ? -24.863 3.043 42.286 1.00 46.01 86 GLY A C 1
ATOM 472 O O . GLY A 1 86 ? -24.782 2.957 43.512 1.00 47.74 86 GLY A O 1
ATOM 473 N N . ASP A 1 87 ? -25.425 2.108 41.528 1.00 46.38 87 ASP A N 1
ATOM 474 C CA . ASP A 1 87 ? -26.115 0.902 42.073 1.00 44.90 87 ASP A CA 1
ATOM 475 C C . ASP A 1 87 ? -25.763 -0.297 41.191 1.00 40.37 87 ASP A C 1
ATOM 476 O O . ASP A 1 87 ? -26.310 -0.441 40.052 1.00 36.62 87 ASP A O 1
ATOM 481 N N . ILE A 1 88 ? -24.874 -1.123 41.730 1.00 39.92 88 ILE A N 1
ATOM 482 C CA . ILE A 1 88 ? -24.175 -2.210 40.988 1.00 39.64 88 ILE A CA 1
ATOM 483 C C . ILE A 1 88 ? -25.195 -3.275 40.564 1.00 38.37 88 ILE A C 1
ATOM 484 O O . ILE A 1 88 ? -24.984 -3.846 39.473 1.00 38.21 88 ILE A O 1
ATOM 489 N N . ALA A 1 89 ? -26.260 -3.515 41.356 1.00 38.58 89 ALA A N 1
ATOM 490 C CA . ALA A 1 89 ? -27.403 -4.409 40.993 1.00 35.88 89 ALA A CA 1
ATOM 491 C C . ALA A 1 89 ? -28.053 -3.945 39.675 1.00 36.52 89 ALA A C 1
ATOM 492 O O . ALA A 1 89 ? -28.261 -4.771 38.776 1.00 32.83 89 ALA A O 1
ATOM 494 N N . SER A 1 90 ? -28.392 -2.660 39.582 1.00 35.82 90 SER A N 1
ATOM 495 C CA . SER A 1 90 ? -28.976 -2.041 38.376 1.00 35.67 90 SER A CA 1
ATOM 496 C C . SER A 1 90 ? -28.084 -2.379 37.170 1.00 39.01 90 SER A C 1
ATOM 497 O O . SER A 1 90 ? -28.621 -2.761 36.108 1.00 33.05 90 SER A O 1
ATOM 500 N N . VAL A 1 91 ? -26.757 -2.278 37.338 1.00 38.24 91 VAL A N 1
ATOM 501 C CA . VAL A 1 91 ? -25.764 -2.434 36.228 1.00 35.82 91 VAL A CA 1
ATOM 502 C C . VAL A 1 91 ? -25.781 -3.894 35.792 1.00 33.84 91 VAL A C 1
ATOM 503 O O . VAL A 1 91 ? -25.809 -4.132 34.551 1.00 33.63 91 VAL A O 1
ATOM 507 N N . ARG A 1 92 ? -25.750 -4.813 36.771 1.00 33.95 92 ARG A N 1
ATOM 508 C CA . ARG A 1 92 ? -25.778 -6.297 36.572 1.00 35.82 92 ARG A CA 1
ATOM 509 C C . ARG A 1 92 ? -27.004 -6.696 35.735 1.00 35.14 92 ARG A C 1
ATOM 510 O O . ARG A 1 92 ? -26.825 -7.416 34.728 1.00 37.64 92 ARG A O 1
ATOM 518 N N . ALA A 1 93 ? -28.188 -6.203 36.109 1.00 36.77 93 ALA A N 1
ATOM 519 C CA . ALA A 1 93 ? -29.495 -6.459 35.456 1.00 35.77 93 ALA A CA 1
ATOM 520 C C . ALA A 1 93 ? -29.505 -5.902 34.024 1.00 36.29 93 ALA A C 1
ATOM 521 O O . ALA A 1 93 ? -29.995 -6.579 33.094 1.00 34.43 93 ALA A O 1
ATOM 523 N N . ALA A 1 94 ? -28.968 -4.699 33.846 1.00 35.75 94 ALA A N 1
ATOM 524 C CA . ALA A 1 94 ? -28.901 -4.032 32.531 1.00 39.46 94 ALA A CA 1
ATOM 525 C C . ALA A 1 94 ? -28.026 -4.851 31.569 1.00 40.75 94 ALA A C 1
ATOM 526 O O . ALA A 1 94 ? -28.453 -5.103 30.407 1.00 40.70 94 ALA A O 1
ATOM 528 N N . ILE A 1 95 ? -26.831 -5.257 32.002 1.00 39.82 95 ILE A N 1
ATOM 529 C CA . ILE A 1 95 ? -25.921 -5.999 31.083 1.00 41.56 95 ILE A CA 1
ATOM 530 C C . ILE A 1 95 ? -26.427 -7.438 30.925 1.00 38.19 95 ILE A C 1
ATOM 531 O O . ILE A 1 95 ? -26.401 -7.919 29.764 1.00 31.61 95 ILE A O 1
ATOM 536 N N . ALA A 1 96 ? -26.990 -8.037 31.991 1.00 36.12 96 ALA A N 1
ATOM 537 C CA . ALA A 1 96 ? -27.736 -9.328 31.932 1.00 36.30 96 ALA A CA 1
ATOM 538 C C . ALA A 1 96 ? -28.755 -9.295 30.790 1.00 35.35 96 ALA A C 1
ATOM 539 O O . ALA A 1 96 ? -28.710 -10.189 29.942 1.00 38.29 96 ALA A O 1
ATOM 541 N N . GLU A 1 97 ? -29.554 -8.233 30.728 1.00 35.10 97 GLU A N 1
ATOM 542 C CA . GLU A 1 97 ? -30.559 -7.984 29.663 1.00 38.25 97 GLU A CA 1
ATOM 543 C C . GLU A 1 97 ? -29.918 -7.805 28.277 1.00 39.14 97 GLU A C 1
ATOM 544 O O . GLU A 1 97 ? -30.573 -8.191 27.256 1.00 39.72 97 GLU A O 1
ATOM 550 N N . VAL A 1 98 ? -28.731 -7.197 28.187 1.00 37.34 98 VAL A N 1
ATOM 551 C CA . VAL A 1 98 ? -28.108 -6.980 26.849 1.00 35.21 98 VAL A CA 1
ATOM 552 C C . VAL A 1 98 ? -27.655 -8.344 26.332 1.00 34.14 98 VAL A C 1
ATOM 553 O O . VAL A 1 98 ? -27.876 -8.615 25.133 1.00 31.82 98 VAL A O 1
ATOM 557 N N . VAL A 1 99 ? -27.048 -9.150 27.211 1.00 35.84 99 VAL A N 1
ATOM 558 C CA . VAL A 1 99 ? -26.415 -10.459 26.878 1.00 39.21 99 VAL A CA 1
ATOM 559 C C . VAL A 1 99 ? -27.503 -11.437 26.427 1.00 41.41 99 VAL A C 1
ATOM 560 O O . VAL A 1 99 ? -27.271 -12.164 25.421 1.00 37.94 99 VAL A O 1
ATOM 564 N N . GLN A 1 100 ? -28.661 -11.349 27.082 1.00 41.06 100 GLN A N 1
ATOM 565 C CA . GLN A 1 100 ? -29.872 -12.144 26.770 1.00 43.77 100 GLN A CA 1
ATOM 566 C C . GLN A 1 100 ? -30.400 -11.785 25.374 1.00 42.64 100 GLN A C 1
ATOM 567 O O . GLN A 1 100 ? -30.572 -12.698 24.575 1.00 41.17 100 GLN A O 1
ATOM 573 N N . LYS A 1 101 ? -30.560 -10.502 25.072 1.00 42.91 101 LYS A N 1
ATOM 574 C CA . LYS A 1 101 ? -31.020 -10.065 23.729 1.00 42.89 101 LYS A CA 1
ATOM 575 C C . LYS A 1 101 ? -30.001 -10.293 22.601 1.00 39.64 101 LYS A C 1
ATOM 576 O O . LYS A 1 101 ? -30.425 -10.770 21.556 1.00 43.66 101 LYS A O 1
ATOM 582 N N . PHE A 1 102 ? -28.706 -10.049 22.825 1.00 39.98 102 PHE A N 1
ATOM 583 C CA . PHE A 1 102 ? -27.709 -9.984 21.717 1.00 36.96 102 PHE A CA 1
ATOM 584 C C . PHE A 1 102 ? -26.494 -10.890 21.934 1.00 35.53 102 PHE A C 1
ATOM 585 O O . PHE A 1 102 ? -25.682 -10.955 21.002 1.00 31.51 102 PHE A O 1
ATOM 593 N N . GLY A 1 103 ? -26.354 -11.538 23.094 1.00 34.95 103 GLY A N 1
ATOM 594 C CA . GLY A 1 103 ? -25.317 -12.566 23.319 1.00 40.64 103 GLY A CA 1
ATOM 595 C C . GLY A 1 103 ? -23.954 -12.002 23.724 1.00 47.35 103 GLY A C 1
ATOM 596 O O . GLY A 1 103 ? -23.164 -12.738 24.374 1.00 51.89 103 GLY A O 1
ATOM 597 N N . ARG A 1 104 ? -23.632 -10.767 23.328 1.00 46.07 104 ARG A N 1
ATOM 598 C CA . ARG A 1 104 ? -22.295 -10.188 23.635 1.00 43.62 104 ARG A CA 1
ATOM 599 C C . ARG A 1 104 ? -22.249 -8.662 23.450 1.00 43.88 104 ARG A C 1
ATOM 600 O O . ARG A 1 104 ? -23.187 -8.103 22.877 1.00 45.38 104 ARG A O 1
ATOM 608 N N . ILE A 1 105 ? -21.165 -8.038 23.925 1.00 39.71 105 ILE A N 1
ATOM 609 C CA . ILE A 1 105 ? -20.877 -6.586 23.785 1.00 35.00 105 ILE A CA 1
ATOM 610 C C . ILE A 1 105 ? -19.566 -6.418 23.011 1.00 33.17 105 ILE A C 1
ATOM 611 O O . ILE A 1 105 ? -18.501 -6.650 23.587 1.00 31.11 105 ILE A O 1
ATOM 616 N N . ASP A 1 106 ? -19.649 -6.010 21.750 1.00 31.50 106 ASP A N 1
ATOM 617 C CA . ASP A 1 106 ? -18.467 -5.724 20.905 1.00 33.13 106 ASP A CA 1
ATOM 618 C C . ASP A 1 106 ? -17.844 -4.383 21.294 1.00 32.05 106 ASP A C 1
ATOM 619 O O . ASP A 1 106 ? -16.635 -4.310 21.266 1.00 33.74 106 ASP A O 1
ATOM 624 N N . ILE A 1 107 ? -18.658 -3.370 21.590 1.00 32.67 107 ILE A N 1
ATOM 625 C CA . ILE A 1 107 ? -18.233 -1.966 21.832 1.00 30.32 107 ILE A CA 1
ATOM 626 C C . ILE A 1 107 ? -18.991 -1.428 23.047 1.00 30.01 107 ILE A C 1
ATOM 627 O O . ILE A 1 107 ? -20.230 -1.529 23.019 1.00 33.76 107 ILE A O 1
ATOM 632 N N . LEU A 1 108 ? -18.264 -0.896 24.022 1.00 27.15 108 LEU A N 1
ATOM 633 C CA . LEU A 1 108 ? -18.871 -0.224 25.189 1.00 25.49 108 LEU A CA 1
ATOM 634 C C . LEU A 1 108 ? -18.432 1.241 25.150 1.00 25.76 108 LEU A C 1
ATOM 635 O O . LEU A 1 108 ? -17.238 1.506 25.242 1.00 26.04 108 LEU A O 1
ATOM 640 N N . VAL A 1 109 ? -19.379 2.153 24.983 1.00 24.63 109 VAL A N 1
ATOM 641 C CA . VAL A 1 109 ? -19.048 3.601 25.005 1.00 24.07 109 VAL A CA 1
ATOM 642 C C . VAL A 1 109 ? -19.542 4.140 26.345 1.00 25.34 109 VAL A C 1
ATOM 643 O O . VAL A 1 109 ? -20.777 4.281 26.542 1.00 23.30 109 VAL A O 1
ATOM 647 N N . ASN A 1 110 ? -18.593 4.319 27.259 1.00 25.07 110 ASN A N 1
ATOM 648 C CA . ASN A 1 110 ? -18.836 4.872 28.610 1.00 27.52 110 ASN A CA 1
ATOM 649 C C . ASN A 1 110 ? -18.955 6.381 28.460 1.00 29.38 110 ASN A C 1
ATOM 650 O O . ASN A 1 110 ? -17.946 7.060 28.693 1.00 34.44 110 ASN A O 1
ATOM 655 N N . ASN A 1 111 ? -20.126 6.862 28.028 1.00 29.19 111 ASN A N 1
ATOM 656 C CA . ASN A 1 111 ? -20.379 8.302 27.743 1.00 27.79 111 ASN A CA 1
ATOM 657 C C . ASN A 1 111 ? -21.205 8.894 28.862 1.00 26.54 111 ASN A C 1
ATOM 658 O O . ASN A 1 111 ? -21.282 10.103 28.915 1.00 27.58 111 ASN A O 1
ATOM 663 N N . ALA A 1 112 ? -21.815 8.056 29.686 1.00 28.95 112 ALA A N 1
ATOM 664 C CA . ALA A 1 112 ? -22.663 8.502 30.811 1.00 29.14 112 ALA A CA 1
ATOM 665 C C . ALA A 1 112 ? -21.844 9.482 31.631 1.00 29.90 112 ALA A C 1
ATOM 666 O O . ALA A 1 112 ? -20.638 9.253 31.752 1.00 35.17 112 ALA A O 1
ATOM 668 N N . GLY A 1 113 ? -22.478 10.528 32.143 1.00 31.20 113 GLY A N 1
ATOM 669 C CA . GLY A 1 113 ? -21.905 11.365 33.205 1.00 34.44 113 GLY A CA 1
ATOM 670 C C . GLY A 1 113 ? -22.691 12.643 33.380 1.00 39.76 113 GLY A C 1
ATOM 671 O O . GLY A 1 113 ? -23.373 13.073 32.418 1.00 44.23 113 GLY A O 1
ATOM 672 N N . SER A 1 114 ? -22.540 13.252 34.556 1.00 38.09 114 SER A N 1
ATOM 673 C CA . SER A 1 114 ? -23.297 14.458 34.955 1.00 35.00 114 SER A CA 1
ATOM 674 C C . SER A 1 114 ? -22.396 15.680 35.111 1.00 34.28 114 SER A C 1
ATOM 675 O O . SER A 1 114 ? -21.185 15.533 35.202 1.00 34.66 114 SER A O 1
ATOM 678 N N . ALA A 1 115 ? -23.018 16.850 35.061 1.00 31.90 115 ALA A N 1
ATOM 679 C CA . ALA A 1 115 ? -22.327 18.140 35.230 1.00 32.21 115 ALA A CA 1
ATOM 680 C C . ALA A 1 115 ? -21.788 18.311 36.655 1.00 28.17 115 ALA A C 1
ATOM 681 O O . ALA A 1 115 ? -20.793 18.985 36.792 1.00 29.43 115 ALA A O 1
ATOM 683 N N . GLY A 1 116 ? -22.521 17.864 37.676 1.00 25.87 116 GLY A N 1
ATOM 684 C CA . GLY A 1 116 ? -22.106 17.994 39.090 1.00 24.95 116 GLY A CA 1
ATOM 685 C C . GLY A 1 116 ? -22.421 19.358 39.695 1.00 24.47 116 GLY A C 1
ATOM 686 O O . GLY A 1 116 ? -22.769 20.273 38.975 1.00 23.52 116 GLY A O 1
ATOM 687 N N . PRO A 1 117 ? -22.285 19.587 41.013 1.00 25.84 117 PRO A N 1
ATOM 688 C CA . PRO A 1 117 ? -22.600 20.905 41.541 1.00 25.43 117 PRO A CA 1
ATOM 689 C C . PRO A 1 117 ? -21.616 21.962 41.012 1.00 30.04 117 PRO A C 1
ATOM 690 O O . PRO A 1 117 ? -20.449 21.766 41.113 1.00 29.06 117 PRO A O 1
ATOM 694 N N . LYS A 1 118 ? -22.139 23.064 40.472 1.00 33.66 118 LYS A N 1
ATOM 695 C CA . LYS A 1 118 ? -21.294 24.157 39.932 1.00 34.17 118 LYS A CA 1
ATOM 696 C C . LYS A 1 118 ? -21.061 25.103 41.104 1.00 34.86 118 LYS A C 1
ATOM 697 O O . LYS A 1 118 ? -21.893 25.961 41.380 1.00 36.18 118 LYS A O 1
ATOM 703 N N . GLN A 1 119 ? -19.905 24.932 41.716 1.00 35.65 119 GLN A N 1
ATOM 704 C CA . GLN A 1 119 ? -19.618 25.510 43.040 1.00 37.55 119 GLN A CA 1
ATOM 705 C C . GLN A 1 119 ? -18.095 25.605 43.114 1.00 35.30 119 GLN A C 1
ATOM 706 O O . GLN A 1 119 ? -17.420 24.673 42.703 1.00 32.59 119 GLN A O 1
ATOM 712 N N . PRO A 1 120 ? -17.520 26.767 43.492 1.00 33.92 120 PRO A N 1
ATOM 713 C CA . PRO A 1 120 ? -16.118 26.830 43.889 1.00 32.30 120 PRO A CA 1
ATOM 714 C C . PRO A 1 120 ? -15.849 25.935 45.112 1.00 32.87 120 PRO A C 1
ATOM 715 O O . PRO A 1 120 ? -16.681 25.823 46.006 1.00 30.70 120 PRO A O 1
ATOM 719 N N . ILE A 1 121 ? -14.663 25.335 45.139 1.00 32.36 121 ILE A N 1
ATOM 720 C CA . ILE A 1 121 ? -14.231 24.383 46.201 1.00 30.38 121 ILE A CA 1
ATOM 721 C C . ILE A 1 121 ? -14.749 24.855 47.562 1.00 30.91 121 ILE A C 1
ATOM 722 O O . ILE A 1 121 ? -15.219 24.009 48.336 1.00 28.94 121 ILE A O 1
ATOM 727 N N . GLU A 1 122 ? -14.705 26.156 47.822 1.00 35.89 122 GLU A N 1
ATOM 728 C CA . GLU A 1 122 ? -15.019 26.774 49.142 1.00 39.82 122 GLU A CA 1
ATOM 729 C C . GLU A 1 122 ? -16.512 26.549 49.492 1.00 34.37 122 GLU A C 1
ATOM 730 O O . GLU A 1 122 ? -16.881 26.629 50.681 1.00 32.00 122 GLU A O 1
ATOM 736 N N . ASN A 1 123 ? -17.342 26.180 48.525 1.00 31.23 123 ASN A N 1
ATOM 737 C CA . ASN A 1 123 ? -18.816 26.092 48.722 1.00 36.64 123 ASN A CA 1
ATOM 738 C C . ASN A 1 123 ? -19.338 24.747 48.191 1.00 36.49 123 ASN A C 1
ATOM 739 O O . ASN A 1 123 ? -20.467 24.699 47.722 1.00 34.39 123 ASN A O 1
ATOM 744 N N . LEU A 1 124 ? -18.514 23.699 48.199 1.00 35.40 124 LEU A N 1
ATOM 745 C CA . LEU A 1 124 ? -18.910 22.371 47.673 1.00 30.80 124 LEU A CA 1
ATOM 746 C C . LEU A 1 124 ? -19.995 21.811 48.578 1.00 26.69 124 LEU A C 1
ATOM 747 O O . LEU A 1 124 ? -19.821 21.751 49.791 1.00 26.09 124 LEU A O 1
ATOM 752 N N . PRO A 1 125 ? -21.153 21.408 48.022 1.00 26.29 125 PRO A N 1
ATOM 753 C CA . PRO A 1 125 ? -22.184 20.753 48.833 1.00 26.95 125 PRO A CA 1
ATOM 754 C C . PRO A 1 125 ? -21.811 19.276 49.069 1.00 30.12 125 PRO A C 1
ATOM 755 O O . PRO A 1 125 ? -21.520 18.568 48.096 1.00 28.57 125 PRO A O 1
ATOM 759 N N . LEU A 1 126 ? -21.794 18.830 50.331 1.00 30.51 126 LEU A N 1
ATOM 760 C CA . LEU A 1 126 ? -21.360 17.455 50.681 1.00 37.02 126 LEU A CA 1
ATOM 761 C C . LEU A 1 126 ? -22.528 16.611 51.227 1.00 39.90 126 LEU A C 1
ATOM 762 O O . LEU A 1 126 ? -22.634 15.414 50.861 1.00 38.94 126 LEU A O 1
ATOM 767 N N . SER A 1 127 ? -23.370 17.204 52.071 1.00 48.09 127 SER A N 1
ATOM 768 C CA . SER A 1 127 ? -24.584 16.586 52.676 1.00 48.27 127 SER A CA 1
ATOM 769 C C . SER A 1 127 ? -25.835 16.990 51.892 1.00 45.63 127 SER A C 1
ATOM 770 O O . SER A 1 127 ? -25.902 18.105 51.385 1.00 40.06 127 SER A O 1
ATOM 773 N N . PRO A 1 128 ? -26.867 16.113 51.785 1.00 52.25 128 PRO A N 1
ATOM 774 C CA . PRO A 1 128 ? -28.171 16.488 51.216 1.00 47.02 128 PRO A CA 1
ATOM 775 C C . PRO A 1 128 ? -28.755 17.833 51.680 1.00 45.46 128 PRO A C 1
ATOM 776 O O . PRO A 1 128 ? -29.321 18.531 50.853 1.00 47.88 128 PRO A O 1
ATOM 780 N N . GLU A 1 129 ? -28.584 18.185 52.957 1.00 43.78 129 GLU A N 1
ATOM 781 C CA . GLU A 1 129 ? -29.100 19.459 53.552 1.00 50.05 129 GLU A CA 1
ATOM 782 C C . GLU A 1 129 ? -28.455 20.654 52.845 1.00 48.56 129 GLU A C 1
ATOM 783 O O . GLU A 1 129 ? -29.201 21.561 52.442 1.00 52.77 129 GLU A O 1
ATOM 789 N N . GLU A 1 130 ? -27.125 20.621 52.696 1.00 48.89 130 GLU A N 1
ATOM 790 C CA . GLU A 1 130 ? -26.301 21.602 51.933 1.00 43.48 130 GLU A CA 1
ATOM 791 C C . GLU A 1 130 ? -26.827 21.729 50.504 1.00 37.73 130 GLU A C 1
ATOM 792 O O . GLU A 1 130 ? -26.871 22.874 50.007 1.00 38.24 130 GLU A O 1
ATOM 798 N N . LEU A 1 131 ? -27.163 20.604 49.858 1.00 42.13 131 LEU A N 1
ATOM 799 C CA . LEU A 1 131 ? -27.738 20.601 48.481 1.00 46.91 131 LEU A CA 1
ATOM 800 C C . LEU A 1 131 ? -29.150 21.208 48.483 1.00 47.81 131 LEU A C 1
ATOM 801 O O . LEU A 1 131 ? -29.401 22.080 47.658 1.00 44.18 131 LEU A O 1
ATOM 806 N N . ALA A 1 132 ? -30.011 20.775 49.409 1.00 51.75 132 ALA A N 1
ATOM 807 C CA . ALA A 1 132 ? -31.354 21.370 49.638 1.00 52.30 132 ALA A CA 1
ATOM 808 C C . ALA A 1 132 ? -31.216 22.890 49.811 1.00 57.14 132 ALA A C 1
ATOM 809 O O . ALA A 1 132 ? -31.884 23.625 49.044 1.00 60.73 132 ALA A O 1
ATOM 811 N N . ALA A 1 133 ? -30.343 23.339 50.729 1.00 56.13 133 ALA A N 1
ATOM 812 C CA . ALA A 1 133 ? -30.035 24.774 50.955 1.00 59.95 133 ALA A CA 1
ATOM 813 C C . ALA A 1 133 ? -29.782 25.457 49.603 1.00 61.63 133 ALA A C 1
ATOM 814 O O . ALA A 1 133 ? -30.406 26.500 49.369 1.00 67.75 133 ALA A O 1
ATOM 816 N N . LEU A 1 134 ? -28.962 24.857 48.731 1.00 60.73 134 LEU A N 1
ATOM 817 C CA . LEU A 1 134 ? -28.541 25.447 47.428 1.00 68.13 134 LEU A CA 1
ATOM 818 C C . LEU A 1 134 ? -29.738 25.641 46.490 1.00 66.61 134 LEU A C 1
ATOM 819 O O . LEU A 1 134 ? -29.664 26.534 45.600 1.00 69.15 134 LEU A O 1
ATOM 824 N N . GLN A 1 135 ? -30.776 24.823 46.644 1.00 65.40 135 GLN A N 1
ATOM 825 C CA . GLN A 1 135 ? -31.870 24.729 45.646 1.00 68.67 135 GLN A CA 1
ATOM 826 C C . GLN A 1 135 ? -32.922 25.812 45.897 1.00 68.66 135 GLN A C 1
ATOM 827 O O . GLN A 1 135 ? -33.547 26.228 44.910 1.00 66.16 135 GLN A O 1
ATOM 833 N N . LYS A 1 136 ? -33.099 26.184 47.164 1.00 71.80 136 LYS A N 1
ATOM 834 C CA . LYS A 1 136 ? -33.953 27.332 47.554 1.00 75.23 136 LYS A CA 1
ATOM 835 C C . LYS A 1 136 ? -33.269 28.599 47.023 1.00 76.57 136 LYS A C 1
ATOM 836 O O . LYS A 1 136 ? -33.943 29.625 46.858 1.00 73.40 136 LYS A O 1
ATOM 842 N N . THR A 1 137 ? -31.946 28.513 46.849 1.00 73.43 137 THR A N 1
ATOM 843 C CA . THR A 1 137 ? -31.036 29.581 46.374 1.00 77.56 137 THR A CA 1
ATOM 844 C C . THR A 1 137 ? -31.207 29.857 44.877 1.00 77.06 137 THR A C 1
ATOM 845 O O . THR A 1 137 ? -30.686 30.875 44.418 1.00 84.37 137 THR A O 1
ATOM 849 N N . GLY A 1 138 ? -31.855 28.969 44.130 1.00 73.87 138 GLY A N 1
ATOM 850 C CA . GLY A 1 138 ? -32.037 29.228 42.692 1.00 79.50 138 GLY A CA 1
ATOM 851 C C . GLY A 1 138 ? -30.933 28.650 41.828 1.00 81.55 138 GLY A C 1
ATOM 852 O O . GLY A 1 138 ? -30.984 28.865 40.613 1.00 76.46 138 GLY A O 1
ATOM 853 N N . SER A 1 139 ? -29.934 27.993 42.423 1.00 86.64 139 SER A N 1
ATOM 854 C CA . SER A 1 139 ? -28.918 27.308 41.582 1.00 81.01 139 SER A CA 1
ATOM 855 C C . SER A 1 139 ? -29.541 26.009 41.060 1.00 75.59 139 SER A C 1
ATOM 856 O O . SER A 1 139 ? -30.414 25.476 41.752 1.00 73.68 139 SER A O 1
ATOM 859 N N . THR A 1 140 ? -29.103 25.542 39.891 1.00 67.95 140 THR A N 1
ATOM 860 C CA . THR A 1 140 ? -29.638 24.336 39.207 1.00 63.06 140 THR A CA 1
ATOM 861 C C . THR A 1 140 ? -28.932 23.077 39.716 1.00 55.73 140 THR A C 1
ATOM 862 O O . THR A 1 140 ? -29.017 22.043 39.055 1.00 51.02 140 THR A O 1
ATOM 866 N N . ASP A 1 141 ? -28.266 23.190 40.858 1.00 52.20 141 ASP A N 1
ATOM 867 C CA . ASP A 1 141 ? -27.456 22.093 41.450 1.00 51.54 141 ASP A CA 1
ATOM 868 C C . ASP A 1 141 ? -28.392 20.994 41.960 1.00 50.79 141 ASP A C 1
ATOM 869 O O . ASP A 1 141 ? -29.218 21.283 42.828 1.00 49.95 141 ASP A O 1
ATOM 874 N N . SER A 1 142 ? -28.259 19.779 41.429 1.00 49.71 142 SER A N 1
ATOM 875 C CA . SER A 1 142 ? -29.100 18.621 41.824 1.00 46.80 142 SER A CA 1
ATOM 876 C C . SER A 1 142 ? -28.250 17.514 42.451 1.00 44.70 142 SER A C 1
ATOM 877 O O . SER A 1 142 ? -28.866 16.508 42.831 1.00 48.18 142 SER A O 1
ATOM 880 N N . GLU A 1 143 ? -26.936 17.715 42.552 1.00 40.46 143 GLU A N 1
ATOM 881 C CA . GLU A 1 143 ? -26.047 16.646 43.064 1.00 39.76 143 GLU A CA 1
ATOM 882 C C . GLU A 1 143 ? -25.130 17.116 44.190 1.00 38.99 143 GLU A C 1
ATOM 883 O O . GLU A 1 143 ? -24.689 18.254 44.194 1.00 40.46 143 GLU A O 1
ATOM 889 N N . THR A 1 144 ? -24.830 16.171 45.068 1.00 39.16 144 THR A N 1
ATOM 890 C CA . THR A 1 144 ? -23.824 16.260 46.152 1.00 39.76 144 THR A CA 1
ATOM 891 C C . THR A 1 144 ? -22.446 15.916 45.537 1.00 39.08 144 THR A C 1
ATOM 892 O O . THR A 1 144 ? -22.400 15.460 44.383 1.00 30.80 144 THR A O 1
ATOM 896 N N . VAL A 1 145 ? -21.341 16.145 46.247 1.00 35.33 145 VAL A N 1
ATOM 897 C CA . VAL A 1 145 ? -20.008 15.786 45.674 1.00 34.07 145 VAL A CA 1
ATOM 898 C C . VAL A 1 145 ? -19.976 14.277 45.404 1.00 31.15 145 VAL A C 1
ATOM 899 O O . VAL A 1 145 ? -19.610 13.886 44.305 1.00 24.10 145 VAL A O 1
ATOM 903 N N . ALA A 1 146 ? -20.419 13.494 46.385 1.00 30.26 146 ALA A N 1
ATOM 904 C CA . ALA A 1 146 ? -20.544 12.014 46.327 1.00 29.99 146 ALA A CA 1
ATOM 905 C C . ALA A 1 146 ? -21.408 11.586 45.142 1.00 30.11 146 ALA A C 1
ATOM 906 O O . ALA A 1 146 ? -21.049 10.599 44.494 1.00 37.21 146 ALA A O 1
ATOM 908 N N . ASP A 1 147 ? -22.527 12.276 44.912 1.00 31.78 147 ASP A N 1
ATOM 909 C CA . ASP A 1 147 ? -23.489 12.010 43.815 1.00 33.13 147 ASP A CA 1
ATOM 910 C C . ASP A 1 147 ? -22.765 12.163 42.479 1.00 31.77 147 ASP A C 1
ATOM 911 O O . ASP A 1 147 ? -22.956 11.287 41.599 1.00 29.53 147 ASP A O 1
ATOM 916 N N . ALA A 1 148 ? -21.966 13.229 42.349 1.00 26.97 148 ALA A N 1
ATOM 917 C CA . ALA A 1 148 ? -21.215 13.563 41.117 1.00 27.45 148 ALA A CA 1
ATOM 918 C C . ALA A 1 148 ? -20.156 12.485 40.833 1.00 27.01 148 ALA A C 1
ATOM 919 O O . ALA A 1 148 ? -20.008 12.061 39.642 1.00 24.36 148 ALA A O 1
ATOM 921 N N . LEU A 1 149 ? -19.485 12.039 41.898 1.00 24.25 149 LEU A N 1
ATOM 922 C CA . LEU A 1 149 ? -18.516 10.920 41.897 1.00 25.90 149 LEU A CA 1
ATOM 923 C C . LEU A 1 149 ? -19.125 9.655 41.285 1.00 25.91 149 LEU A C 1
ATOM 924 O O . LEU A 1 149 ? -18.516 9.103 40.371 1.00 27.23 149 LEU A O 1
ATOM 929 N N . ARG A 1 150 ? -20.309 9.250 41.724 1.00 29.16 150 ARG A N 1
ATOM 930 C CA . ARG A 1 150 ? -20.947 7.992 41.268 1.00 29.54 150 ARG A CA 1
ATOM 931 C C . ARG A 1 150 ? -21.492 8.176 39.863 1.00 27.31 150 ARG A C 1
ATOM 932 O O . ARG A 1 150 ? -21.525 7.180 39.122 1.00 28.92 150 ARG A O 1
ATOM 940 N N . ASN A 1 151 ? -22.028 9.356 39.580 1.00 27.18 151 ASN A N 1
ATOM 941 C CA . ASN A 1 151 ? -22.614 9.699 38.261 1.00 30.84 151 ASN A CA 1
ATOM 942 C C . ASN A 1 151 ? -21.551 9.828 37.169 1.00 29.28 151 ASN A C 1
ATOM 943 O O . ASN A 1 151 ? -21.892 9.602 36.041 1.00 30.03 151 ASN A O 1
ATOM 948 N N . ILE A 1 152 ? -20.365 10.332 37.501 1.00 34.76 152 ILE A N 1
ATOM 949 C CA . ILE A 1 152 ? -19.277 10.554 36.502 1.00 31.42 152 ILE A CA 1
ATOM 950 C C . ILE A 1 152 ? -18.238 9.429 36.550 1.00 31.33 152 ILE A C 1
ATOM 951 O O . ILE A 1 152 ? -17.804 9.002 35.489 1.00 26.50 152 ILE A O 1
ATOM 956 N N . PHE A 1 153 ? -17.870 8.982 37.750 1.00 30.49 153 PHE A N 1
ATOM 957 C CA . PHE A 1 153 ? -16.785 7.983 37.899 1.00 31.48 153 PHE A CA 1
ATOM 958 C C . PHE A 1 153 ? -17.301 6.562 38.138 1.00 28.45 153 PHE A C 1
ATOM 959 O O . PHE A 1 153 ? -16.951 5.681 37.371 1.00 26.03 153 PHE A O 1
ATOM 967 N N . GLY A 1 154 ? -18.195 6.392 39.106 1.00 29.06 154 GLY A N 1
ATOM 968 C CA . GLY A 1 154 ? -18.702 5.066 39.491 1.00 31.02 154 GLY A CA 1
ATOM 969 C C . GLY A 1 154 ? -19.393 4.333 38.357 1.00 29.81 154 GLY A C 1
ATOM 970 O O . GLY A 1 154 ? -19.175 3.146 38.235 1.00 27.67 154 GLY A O 1
ATOM 971 N N . VAL A 1 155 ? -20.164 5.038 37.535 1.00 31.17 155 VAL A N 1
ATOM 972 C CA . VAL A 1 155 ? -20.888 4.373 36.422 1.00 33.98 155 VAL A CA 1
ATOM 973 C C . VAL A 1 155 ? -19.884 3.739 35.461 1.00 31.54 155 VAL A C 1
ATOM 974 O O . VAL A 1 155 ? -20.060 2.578 35.163 1.00 38.38 155 VAL A O 1
ATOM 978 N N . ALA A 1 156 ? -18.815 4.448 35.119 1.00 31.52 156 ALA A N 1
ATOM 979 C CA . ALA A 1 156 ? -17.851 3.988 34.108 1.00 32.01 156 ALA A CA 1
ATOM 980 C C . ALA A 1 156 ? -17.138 2.748 34.672 1.00 32.97 156 ALA A C 1
ATOM 981 O O . ALA A 1 156 ? -16.983 1.718 33.951 1.00 34.52 156 ALA A O 1
ATOM 983 N N . TRP A 1 157 ? -16.778 2.821 35.946 1.00 31.00 157 TRP A N 1
ATOM 984 C CA . TRP A 1 157 ? -16.065 1.738 36.653 1.00 31.64 157 TRP A CA 1
ATOM 985 C C . TRP A 1 157 ? -16.957 0.497 36.696 1.00 33.68 157 TRP A C 1
ATOM 986 O O . TRP A 1 157 ? -16.479 -0.566 36.214 1.00 36.62 157 TRP A O 1
ATOM 997 N N . ASN A 1 158 ? -18.197 0.645 37.203 1.00 28.71 158 ASN A N 1
ATOM 998 C CA . ASN A 1 158 ? -19.206 -0.441 37.335 1.00 26.28 158 ASN A CA 1
ATOM 999 C C . ASN A 1 158 ? -19.636 -0.939 35.943 1.00 27.61 158 ASN A C 1
ATOM 1000 O O . ASN A 1 158 ? -19.623 -2.151 35.720 1.00 26.36 158 ASN A O 1
ATOM 1005 N N . VAL A 1 159 ? -19.964 -0.077 34.987 1.00 26.84 159 VAL A N 1
ATOM 1006 C CA . VAL A 1 159 ? -20.442 -0.607 33.681 1.00 26.71 159 VAL A CA 1
ATOM 1007 C C . VAL A 1 159 ? -19.330 -1.459 33.063 1.00 28.07 159 VAL A C 1
ATOM 1008 O O . VAL A 1 159 ? -19.645 -2.578 32.601 1.00 27.54 159 VAL A O 1
ATOM 1012 N N . ALA A 1 160 ? -18.075 -0.995 33.059 1.00 32.32 160 ALA A N 1
ATOM 1013 C CA . ALA A 1 160 ? -16.969 -1.702 32.361 1.00 28.27 160 ALA A CA 1
ATOM 1014 C C . ALA A 1 160 ? -16.740 -3.048 33.059 1.00 30.59 160 ALA A C 1
ATOM 1015 O O . ALA A 1 160 ? -16.638 -4.083 32.328 1.00 30.02 160 ALA A O 1
ATOM 1017 N N . ARG A 1 161 ? -16.699 -3.064 34.390 1.00 27.69 161 ARG A N 1
ATOM 1018 C CA . ARG A 1 161 ? -16.424 -4.329 35.116 1.00 31.33 161 ARG A CA 1
ATOM 1019 C C . ARG A 1 161 ? -17.517 -5.379 34.877 1.00 30.37 161 ARG A C 1
ATOM 1020 O O . ARG A 1 161 ? -17.168 -6.532 34.727 1.00 34.90 161 ARG A O 1
ATOM 1028 N N . VAL A 1 162 ? -18.782 -4.983 34.837 1.00 28.03 162 VAL A N 1
ATOM 1029 C CA . VAL A 1 162 ? -19.904 -5.940 34.596 1.00 29.20 162 VAL A CA 1
ATOM 1030 C C . VAL A 1 162 ? -19.911 -6.383 33.121 1.00 29.13 162 VAL A C 1
ATOM 1031 O O . VAL A 1 162 ? -20.267 -7.545 32.834 1.00 33.09 162 VAL A O 1
ATOM 1035 N N . ALA A 1 163 ? -19.516 -5.503 32.215 1.00 30.50 163 ALA A N 1
ATOM 1036 C CA . ALA A 1 163 ? -19.556 -5.727 30.756 1.00 31.80 163 ALA A CA 1
ATOM 1037 C C . ALA A 1 163 ? -18.336 -6.522 30.304 1.00 34.14 163 ALA A C 1
ATOM 1038 O O . ALA A 1 163 ? -18.423 -7.126 29.234 1.00 36.59 163 ALA A O 1
ATOM 1040 N N . ALA A 1 164 ? -17.218 -6.441 31.030 1.00 35.77 164 ALA A N 1
ATOM 1041 C CA . ALA A 1 164 ? -15.898 -6.933 30.544 1.00 35.97 164 ALA A CA 1
ATOM 1042 C C . ALA A 1 164 ? -16.003 -8.406 30.158 1.00 33.79 164 ALA A C 1
ATOM 1043 O O . ALA A 1 164 ? -15.639 -8.786 29.036 1.00 38.74 164 ALA A O 1
ATOM 1045 N N . PRO A 1 165 ? -16.549 -9.268 31.052 1.00 31.68 165 PRO A N 1
ATOM 1046 C CA . PRO A 1 165 ? -16.642 -10.694 30.761 1.00 33.19 165 PRO A CA 1
ATOM 1047 C C . PRO A 1 165 ? -17.392 -11.019 29.468 1.00 31.65 165 PRO A C 1
ATOM 1048 O O . PRO A 1 165 ? -17.183 -12.075 28.998 1.00 36.35 165 PRO A O 1
ATOM 1052 N N . HIS A 1 166 ? -18.276 -10.140 28.993 1.00 32.40 166 HIS A N 1
ATOM 1053 C CA . HIS A 1 166 ? -19.175 -10.387 27.831 1.00 32.94 166 HIS A CA 1
ATOM 1054 C C . HIS A 1 166 ? -18.615 -9.722 26.567 1.00 31.60 166 HIS A C 1
ATOM 1055 O O . HIS A 1 166 ? -19.364 -9.701 25.563 1.00 25.60 166 HIS A O 1
ATOM 1062 N N . ILE A 1 167 ? -17.384 -9.171 26.641 1.00 33.54 167 ILE A N 1
ATOM 1063 C CA . ILE A 1 167 ? -16.678 -8.509 25.496 1.00 33.00 167 ILE A CA 1
ATOM 1064 C C . ILE A 1 167 ? -15.686 -9.521 24.950 1.00 32.94 167 ILE A C 1
ATOM 1065 O O . ILE A 1 167 ? -14.837 -9.997 25.684 1.00 29.61 167 ILE A O 1
ATOM 1070 N N . PRO A 1 168 ? -15.795 -9.878 23.654 1.00 34.84 168 PRO A N 1
ATOM 1071 C CA . PRO A 1 168 ? -14.866 -10.804 23.025 1.00 37.03 168 PRO A CA 1
ATOM 1072 C C . PRO A 1 168 ? -13.506 -10.146 22.767 1.00 36.49 168 PRO A C 1
ATOM 1073 O O . PRO A 1 168 ? -13.436 -8.931 22.756 1.00 37.86 168 PRO A O 1
ATOM 1077 N N . GLU A 1 169 ? -12.465 -10.952 22.560 1.00 32.19 169 GLU A N 1
ATOM 1078 C CA . GLU A 1 169 ? -11.146 -10.417 22.139 1.00 36.23 169 GLU A CA 1
ATOM 1079 C C . GLU A 1 169 ? -11.379 -9.744 20.777 1.00 33.10 169 GLU A C 1
ATOM 1080 O O . GLU A 1 169 ? -12.282 -10.196 20.031 1.00 30.89 169 GLU A O 1
ATOM 1086 N N . GLY A 1 170 ? -10.656 -8.654 20.509 1.00 33.83 170 GLY A N 1
ATOM 1087 C CA . GLY A 1 170 ? -10.959 -7.701 19.416 1.00 34.54 170 GLY A CA 1
ATOM 1088 C C . GLY A 1 170 ? -11.983 -6.661 19.859 1.00 31.24 170 GLY A C 1
ATOM 1089 O O . GLY A 1 170 ? -12.270 -5.784 19.089 1.00 27.49 170 GLY A O 1
ATOM 1090 N N . GLY A 1 171 ? -12.493 -6.757 21.085 1.00 29.81 171 GLY A N 1
ATOM 1091 C CA . GLY A 1 171 ? -13.465 -5.815 21.672 1.00 32.22 171 GLY A CA 1
ATOM 1092 C C . GLY A 1 171 ? -12.862 -4.442 21.888 1.00 31.43 171 GLY A C 1
ATOM 1093 O O . GLY A 1 171 ? -11.608 -4.334 21.828 1.00 35.92 171 GLY A O 1
ATOM 1094 N N . SER A 1 172 ? -13.720 -3.433 22.096 1.00 28.09 172 SER A N 1
ATOM 1095 C CA . SER A 1 172 ? -13.353 -1.985 22.162 1.00 26.97 172 SER A CA 1
ATOM 1096 C C . SER A 1 172 ? -14.117 -1.325 23.310 1.00 25.42 172 SER A C 1
ATOM 1097 O O . SER A 1 172 ? -15.341 -1.353 23.273 1.00 26.12 172 SER A O 1
ATOM 1100 N N . ILE A 1 173 ? -13.405 -0.790 24.297 1.00 23.85 173 ILE A N 1
ATOM 1101 C CA . ILE A 1 173 ? -13.994 0.094 25.326 1.00 24.93 173 ILE A CA 1
ATOM 1102 C C . ILE A 1 173 ? -13.527 1.524 25.032 1.00 24.94 173 ILE A C 1
ATOM 1103 O O . ILE A 1 173 ? -12.327 1.748 24.902 1.00 23.29 173 ILE A O 1
ATOM 1108 N N . ILE A 1 174 ? -14.492 2.436 24.865 1.00 25.88 174 ILE A N 1
ATOM 1109 C CA . ILE A 1 174 ? -14.279 3.886 24.606 1.00 25.38 174 ILE A CA 1
ATOM 1110 C C . ILE A 1 174 ? -14.749 4.621 25.862 1.00 26.93 174 ILE A C 1
ATOM 1111 O O . ILE A 1 174 ? -15.938 4.556 26.138 1.00 24.91 174 ILE A O 1
ATOM 1116 N N . ASN A 1 175 ? -13.825 5.184 26.643 1.00 27.15 175 ASN A N 1
ATOM 1117 C CA . ASN A 1 175 ? -14.156 6.021 27.824 1.00 26.99 175 ASN A CA 1
ATOM 1118 C C . ASN A 1 175 ? -14.202 7.475 27.346 1.00 27.14 175 ASN A C 1
ATOM 1119 O O . ASN A 1 175 ? -13.278 7.900 26.679 1.00 27.96 175 ASN A O 1
ATOM 1124 N N . VAL A 1 176 ? -15.301 8.185 27.591 1.00 27.72 176 VAL A N 1
ATOM 1125 C CA . VAL A 1 176 ? -15.458 9.621 27.217 1.00 26.14 176 VAL A CA 1
ATOM 1126 C C . VAL A 1 176 ? -15.246 10.466 28.475 1.00 24.15 176 VAL A C 1
ATOM 1127 O O . VAL A 1 176 ? -16.111 10.422 29.363 1.00 24.03 176 VAL A O 1
ATOM 1131 N N . SER A 1 177 ? -14.110 11.170 28.517 1.00 25.64 177 SER A N 1
ATOM 1132 C CA . SER A 1 177 ? -13.730 12.178 29.538 1.00 26.41 177 SER A CA 1
ATOM 1133 C C . SER A 1 177 ? -13.978 13.593 28.987 1.00 27.47 177 SER A C 1
ATOM 1134 O O . SER A 1 177 ? -14.934 13.815 28.202 1.00 26.08 177 SER A O 1
ATOM 1137 N N . THR A 1 178 ? -13.079 14.516 29.313 1.00 29.35 178 THR A N 1
ATOM 1138 C CA . THR A 1 178 ? -13.149 15.941 28.921 1.00 27.09 178 THR A CA 1
ATOM 1139 C C . THR A 1 178 ? -11.750 16.538 29.066 1.00 27.41 178 THR A C 1
ATOM 1140 O O . THR A 1 178 ? -11.096 16.267 30.078 1.00 24.48 178 THR A O 1
ATOM 1144 N N . ILE A 1 179 ? -11.315 17.352 28.104 1.00 26.67 179 ILE A N 1
ATOM 1145 C CA . ILE A 1 179 ? -10.023 18.060 28.233 1.00 23.43 179 ILE A CA 1
ATOM 1146 C C . ILE A 1 179 ? -10.027 18.835 29.546 1.00 23.76 179 ILE A C 1
ATOM 1147 O O . ILE A 1 179 ? -8.932 18.985 30.149 1.00 22.17 179 ILE A O 1
ATOM 1152 N N . PHE A 1 180 ? -11.192 19.338 29.950 1.00 22.88 180 PHE A N 1
ATOM 1153 C CA . PHE A 1 180 ? -11.313 20.175 31.163 1.00 25.69 180 PHE A CA 1
ATOM 1154 C C . PHE A 1 180 ? -10.849 19.362 32.373 1.00 22.90 180 PHE A C 1
ATOM 1155 O O . PHE A 1 180 ? -10.656 19.974 33.402 1.00 23.95 180 PHE A O 1
ATOM 1163 N N . SER A 1 181 ? -10.633 18.052 32.246 1.00 23.55 181 SER A N 1
ATOM 1164 C CA . SER A 1 181 ? -10.087 17.189 33.335 1.00 24.76 181 SER A CA 1
ATOM 1165 C C . SER A 1 181 ? -8.608 17.519 33.586 1.00 27.70 181 SER A C 1
ATOM 1166 O O . SER A 1 181 ? -8.114 17.129 34.680 1.00 25.03 181 SER A O 1
ATOM 1169 N N . ARG A 1 182 ? -7.974 18.276 32.670 1.00 24.85 182 ARG A N 1
ATOM 1170 C CA . ARG A 1 182 ? -6.523 18.601 32.690 1.00 27.79 182 ARG A CA 1
ATOM 1171 C C . ARG A 1 182 ? -6.269 20.127 32.626 1.00 27.53 182 ARG A C 1
ATOM 1172 O O . ARG A 1 182 ? -5.111 20.552 32.544 1.00 29.54 182 ARG A O 1
ATOM 1180 N N . THR A 1 183 ? -7.294 20.965 32.717 1.00 25.92 183 THR A N 1
ATOM 1181 C CA . THR A 1 183 ? -7.139 22.430 32.651 1.00 24.53 183 THR A CA 1
ATOM 1182 C C . THR A 1 183 ? -7.723 23.043 33.910 1.00 25.53 183 THR A C 1
ATOM 1183 O O . THR A 1 183 ? -8.408 22.382 34.652 1.00 26.43 183 THR A O 1
ATOM 1187 N N . PRO A 1 184 ? -7.499 24.335 34.196 1.00 28.33 184 PRO A N 1
ATOM 1188 C CA . PRO A 1 184 ? -8.262 24.989 35.245 1.00 29.17 184 PRO A CA 1
ATOM 1189 C C . PRO A 1 184 ? -9.720 25.046 34.751 1.00 27.99 184 PRO A C 1
ATOM 1190 O O . PRO A 1 184 ? -9.932 25.114 33.573 1.00 27.60 184 PRO A O 1
ATOM 1194 N N . TYR A 1 185 ? -10.686 24.925 35.656 1.00 24.87 185 TYR A N 1
ATOM 1195 C CA . TYR A 1 185 ? -12.128 24.997 35.306 1.00 27.34 185 TYR A CA 1
ATOM 1196 C C . TYR A 1 185 ? -12.866 25.565 36.521 1.00 26.59 185 TYR A C 1
ATOM 1197 O O . TYR A 1 185 ? -13.365 24.786 37.303 1.00 23.74 185 TYR A O 1
ATOM 1206 N N . TYR A 1 186 ? -13.017 26.884 36.591 1.00 27.03 186 TYR A N 1
ATOM 1207 C CA . TYR A 1 186 ? -13.542 27.538 37.815 1.00 26.74 186 TYR A CA 1
ATOM 1208 C C . TYR A 1 186 ? -14.918 27.000 38.216 1.00 27.12 186 TYR A C 1
ATOM 1209 O O . TYR A 1 186 ? -15.836 26.959 37.403 1.00 26.64 186 TYR A O 1
ATOM 1218 N N . ALA A 1 187 ? -15.018 26.643 39.496 1.00 25.60 187 ALA A N 1
ATOM 1219 C CA . ALA A 1 187 ? -16.249 26.166 40.162 1.00 27.88 187 ALA A CA 1
ATOM 1220 C C . ALA A 1 187 ? -16.744 24.853 39.546 1.00 29.40 187 ALA A C 1
ATOM 1221 O O . ALA A 1 187 ? -17.927 24.575 39.687 1.00 30.69 187 ALA A O 1
ATOM 1223 N N . ARG A 1 188 ? -15.862 24.037 38.977 1.00 29.26 188 ARG A N 1
ATOM 1224 C CA . ARG A 1 188 ? -16.221 22.691 38.449 1.00 30.13 188 ARG A CA 1
ATOM 1225 C C . ARG A 1 188 ? -15.347 21.573 39.077 1.00 26.48 188 ARG A C 1
ATOM 1226 O O . ARG A 1 188 ? -15.232 20.501 38.484 1.00 27.26 188 ARG A O 1
ATOM 1234 N N . ALA A 1 189 ? -14.779 21.749 40.266 1.00 26.62 189 ALA A N 1
ATOM 1235 C CA . ALA A 1 189 ? -14.051 20.654 40.964 1.00 25.26 189 ALA A CA 1
ATOM 1236 C C . ALA A 1 189 ? -14.878 19.349 40.941 1.00 25.35 189 ALA A C 1
ATOM 1237 O O . ALA A 1 189 ? -14.381 18.322 40.476 1.00 26.26 189 ALA A O 1
ATOM 1239 N N . ALA A 1 190 ? -16.142 19.396 41.363 1.00 27.24 190 ALA A N 1
ATOM 1240 C CA . ALA A 1 190 ? -17.039 18.219 41.498 1.00 26.42 190 ALA A CA 1
ATOM 1241 C C . ALA A 1 190 ? -17.237 17.486 40.154 1.00 27.03 190 ALA A C 1
ATOM 1242 O O . ALA A 1 190 ? -17.590 16.279 40.220 1.00 26.40 190 ALA A O 1
ATOM 1244 N N . TYR A 1 191 ? -16.954 18.139 39.017 1.00 22.88 191 TYR A N 1
ATOM 1245 C CA . TYR A 1 191 ? -17.083 17.579 37.644 1.00 23.83 191 TYR A CA 1
ATOM 1246 C C . TYR A 1 191 ? -15.727 16.996 37.203 1.00 25.95 191 TYR A C 1
ATOM 1247 O O . TYR A 1 191 ? -15.656 15.784 36.912 1.00 26.55 191 TYR A O 1
ATOM 1256 N N . VAL A 1 192 ? -14.679 17.831 37.207 1.00 23.62 192 VAL A N 1
ATOM 1257 C CA . VAL A 1 192 ? -13.344 17.526 36.606 1.00 25.22 192 VAL A CA 1
ATOM 1258 C C . VAL A 1 192 ? -12.501 16.575 37.474 1.00 26.20 192 VAL A C 1
ATOM 1259 O O . VAL A 1 192 ? -11.625 15.898 36.867 1.00 24.29 192 VAL A O 1
ATOM 1263 N N . VAL A 1 193 ? -12.665 16.575 38.806 1.00 25.01 193 VAL A N 1
ATOM 1264 C CA . VAL A 1 193 ? -11.881 15.675 39.700 1.00 24.00 193 VAL A CA 1
ATOM 1265 C C . VAL A 1 193 ? -12.293 14.234 39.413 1.00 24.42 193 VAL A C 1
ATOM 1266 O O . VAL A 1 193 ? -11.430 13.412 39.134 1.00 22.37 193 VAL A O 1
ATOM 1270 N N . PRO A 1 194 ? -13.605 13.886 39.459 1.00 25.02 194 PRO A N 1
ATOM 1271 C CA . PRO A 1 194 ? -14.065 12.559 39.084 1.00 24.79 194 PRO A CA 1
ATOM 1272 C C . PRO A 1 194 ? -13.622 12.182 37.670 1.00 21.25 194 PRO A C 1
ATOM 1273 O O . PRO A 1 194 ? -13.361 11.044 37.461 1.00 22.14 194 PRO A O 1
ATOM 1277 N N . LYS A 1 195 ? -13.635 13.121 36.731 1.00 20.31 195 LYS A N 1
ATOM 1278 C CA . LYS A 1 195 ? -13.193 12.833 35.347 1.00 21.26 195 LYS A CA 1
ATOM 1279 C C . LYS A 1 195 ? -11.679 12.531 35.299 1.00 24.07 195 LYS A C 1
ATOM 1280 O O . LYS A 1 195 ? -11.273 11.690 34.451 1.00 25.84 195 LYS A O 1
ATOM 1286 N N . ALA A 1 196 ? -10.860 13.203 36.133 1.00 26.01 196 ALA A N 1
ATOM 1287 C CA . ALA A 1 196 ? -9.401 12.957 36.311 1.00 27.05 196 ALA A CA 1
ATOM 1288 C C . ALA A 1 196 ? -9.194 11.515 36.785 1.00 25.65 196 ALA A C 1
ATOM 1289 O O . ALA A 1 196 ? -8.528 10.763 36.038 1.00 27.11 196 ALA A O 1
ATOM 1291 N N . ALA A 1 197 ? -9.750 11.163 37.955 1.00 23.75 197 ALA A N 1
ATOM 1292 C CA . ALA A 1 197 ? -9.818 9.777 38.493 1.00 23.82 197 ALA A CA 1
ATOM 1293 C C . ALA A 1 197 ? -10.181 8.833 37.343 1.00 22.80 197 ALA A C 1
ATOM 1294 O O . ALA A 1 197 ? -9.517 7.790 37.186 1.00 22.45 197 ALA A O 1
ATOM 1296 N N . MET A 1 198 ? -11.221 9.182 36.595 1.00 25.50 198 MET A N 1
ATOM 1297 C CA . MET A 1 198 ? -11.695 8.363 35.449 1.00 27.89 198 MET A CA 1
ATOM 1298 C C . MET A 1 198 ? -10.530 8.138 34.478 1.00 26.90 198 MET A C 1
ATOM 1299 O O . MET A 1 198 ? -10.277 6.976 34.170 1.00 32.65 198 MET A O 1
ATOM 1304 N N . ASN A 1 199 ? -9.775 9.163 34.087 1.00 28.55 199 ASN A N 1
ATOM 1305 C CA . ASN A 1 199 ? -8.667 9.026 33.080 1.00 29.18 199 ASN A CA 1
ATOM 1306 C C . ASN A 1 199 ? -7.641 7.955 33.524 1.00 27.83 199 ASN A C 1
ATOM 1307 O O . ASN A 1 199 ? -7.189 7.131 32.690 1.00 24.04 199 ASN A O 1
ATOM 1312 N N . ALA A 1 200 ? -7.283 7.978 34.804 1.00 25.76 200 ALA A N 1
ATOM 1313 C CA . ALA A 1 200 ? -6.246 7.125 35.405 1.00 26.58 200 ALA A CA 1
ATOM 1314 C C . ALA A 1 200 ? -6.788 5.704 35.473 1.00 27.26 200 ALA A C 1
ATOM 1315 O O . ALA A 1 200 ? -6.020 4.805 35.112 1.00 33.84 200 ALA A O 1
ATOM 1317 N N . TRP A 1 201 ? -8.038 5.527 35.916 1.00 25.97 201 TRP A N 1
ATOM 1318 C CA . TRP A 1 201 ? -8.797 4.240 35.851 1.00 24.29 201 TRP A CA 1
ATOM 1319 C C . TRP A 1 201 ? -8.788 3.687 34.409 1.00 23.14 201 TRP A C 1
ATOM 1320 O O . TRP A 1 201 ? -8.477 2.507 34.213 1.00 23.64 201 TRP A O 1
ATOM 1331 N N . SER A 1 202 ? -9.073 4.497 33.405 1.00 23.39 202 SER A N 1
ATOM 1332 C CA . SER A 1 202 ? -9.132 3.989 32.013 1.00 27.18 202 SER A CA 1
ATOM 1333 C C . SER A 1 202 ? -7.764 3.385 31.646 1.00 29.03 202 SER A C 1
ATOM 1334 O O . SER A 1 202 ? -7.723 2.263 31.108 1.00 27.14 202 SER A O 1
ATOM 1337 N N . ARG A 1 203 ? -6.682 4.029 32.075 1.00 33.33 203 ARG A N 1
ATOM 1338 C CA . ARG A 1 203 ? -5.311 3.500 31.865 1.00 33.28 203 ARG A CA 1
ATOM 1339 C C . ARG A 1 203 ? -5.133 2.162 32.612 1.00 28.91 203 ARG A C 1
ATOM 1340 O O . ARG A 1 203 ? -4.665 1.233 31.968 1.00 22.71 203 ARG A O 1
ATOM 1348 N N . GLU A 1 204 ? -5.558 2.047 33.881 1.00 23.88 204 GLU A N 1
ATOM 1349 C CA . GLU A 1 204 ? -5.456 0.758 34.619 1.00 26.73 204 GLU A CA 1
ATOM 1350 C C . GLU A 1 204 ? -6.245 -0.334 33.888 1.00 25.58 204 GLU A C 1
ATOM 1351 O O . GLU A 1 204 ? -5.692 -1.383 33.695 1.00 23.85 204 GLU A O 1
ATOM 1357 N N . LEU A 1 205 ? -7.476 -0.064 33.463 1.00 25.96 205 LEU A N 1
ATOM 1358 C CA . LEU A 1 205 ? -8.322 -1.031 32.718 1.00 25.66 205 LEU A CA 1
ATOM 1359 C C . LEU A 1 205 ? -7.647 -1.398 31.393 1.00 24.68 205 LEU A C 1
ATOM 1360 O O . LEU A 1 205 ? -7.778 -2.510 30.971 1.00 24.67 205 LEU A O 1
ATOM 1365 N N . SER A 1 206 ? -6.945 -0.468 30.779 1.00 24.33 206 SER A N 1
ATOM 1366 C CA . SER A 1 206 ? -6.057 -0.688 29.618 1.00 29.00 206 SER A CA 1
ATOM 1367 C C . SER A 1 206 ? -5.112 -1.854 29.890 1.00 29.24 206 SER A C 1
ATOM 1368 O O . SER A 1 206 ? -4.816 -2.616 28.932 1.00 26.70 206 SER A O 1
ATOM 1371 N N . LEU A 1 207 ? -4.559 -1.908 31.109 1.00 28.51 207 LEU A N 1
ATOM 1372 C CA . LEU A 1 207 ? -3.447 -2.844 31.456 1.00 28.30 207 LEU A CA 1
ATOM 1373 C C . LEU A 1 207 ? -4.045 -4.191 31.849 1.00 29.80 207 LEU A C 1
ATOM 1374 O O . LEU A 1 207 ? -3.417 -5.216 31.527 1.00 36.36 207 LEU A O 1
ATOM 1379 N N . GLU A 1 208 ? -5.221 -4.169 32.483 1.00 30.80 208 GLU A N 1
ATOM 1380 C CA . GLU A 1 208 ? -5.963 -5.358 32.958 1.00 30.84 208 GLU A CA 1
ATOM 1381 C C . GLU A 1 208 ? -6.597 -6.101 31.759 1.00 31.92 208 GLU A C 1
ATOM 1382 O O . GLU A 1 208 ? -6.521 -7.340 31.711 1.00 31.73 208 GLU A O 1
ATOM 1388 N N . LEU A 1 209 ? -7.165 -5.402 30.781 1.00 29.35 209 LEU A N 1
ATOM 1389 C CA . LEU A 1 209 ? -7.991 -6.073 29.756 1.00 28.65 209 LEU A CA 1
ATOM 1390 C C . LEU A 1 209 ? -7.200 -6.259 28.470 1.00 28.97 209 LEU A C 1
ATOM 1391 O O . LEU A 1 209 ? -7.605 -7.121 27.702 1.00 26.75 209 LEU A O 1
ATOM 1396 N N . GLY A 1 210 ? -6.175 -5.433 28.222 1.00 30.07 210 GLY A N 1
ATOM 1397 C CA . GLY A 1 210 ? -5.350 -5.486 26.997 1.00 30.19 210 GLY A CA 1
ATOM 1398 C C . GLY A 1 210 ? -4.800 -6.890 26.729 1.00 29.82 210 GLY A C 1
ATOM 1399 O O . GLY A 1 210 ? -4.740 -7.337 25.573 1.00 27.83 210 GLY A O 1
ATOM 1400 N N . PRO A 1 211 ? -4.320 -7.590 27.780 1.00 30.62 211 PRO A N 1
ATOM 1401 C CA . PRO A 1 211 ? -3.887 -8.985 27.660 1.00 34.94 211 PRO A CA 1
ATOM 1402 C C . PRO A 1 211 ? -5.019 -9.933 27.238 1.00 33.83 211 PRO A C 1
ATOM 1403 O O . PRO A 1 211 ? -4.755 -10.827 26.479 1.00 33.69 211 PRO A O 1
ATOM 1407 N N . LYS A 1 212 ? -6.248 -9.693 27.699 1.00 32.16 212 LYS A N 1
ATOM 1408 C CA . LYS A 1 212 ? -7.444 -10.419 27.199 1.00 29.86 212 LYS A CA 1
ATOM 1409 C C . LYS A 1 212 ? -7.714 -10.056 25.730 1.00 25.60 212 LYS A C 1
ATOM 1410 O O . LYS A 1 212 ? -8.583 -10.687 25.162 1.00 23.42 212 LYS A O 1
ATOM 1416 N N . GLY A 1 213 ? -6.974 -9.119 25.127 1.00 27.13 213 GLY A N 1
ATOM 1417 C CA . GLY A 1 213 ? -7.221 -8.619 23.744 1.00 28.81 213 GLY A CA 1
ATOM 1418 C C . GLY A 1 213 ? -8.406 -7.647 23.657 1.00 31.09 213 GLY A C 1
ATOM 1419 O O . GLY A 1 213 ? -8.918 -7.428 22.543 1.00 28.53 213 GLY A O 1
ATOM 1420 N N . ILE A 1 214 ? -8.772 -7.043 24.790 1.00 30.44 214 ILE A N 1
ATOM 1421 C CA . ILE A 1 214 ? -9.861 -6.026 24.850 1.00 31.95 214 ILE A CA 1
ATOM 1422 C C . ILE A 1 214 ? -9.208 -4.638 24.910 1.00 32.35 214 ILE A C 1
ATOM 1423 O O . ILE A 1 214 ? -8.529 -4.353 25.900 1.00 31.53 214 ILE A O 1
ATOM 1428 N N . ARG A 1 215 ? -9.369 -3.832 23.866 1.00 28.14 215 ARG A N 1
ATOM 1429 C CA . ARG A 1 215 ? -8.732 -2.495 23.909 1.00 28.44 215 ARG A CA 1
ATOM 1430 C C . ARG A 1 215 ? -9.565 -1.486 24.698 1.00 24.89 215 ARG A C 1
ATOM 1431 O O . ARG A 1 215 ? -10.773 -1.525 24.637 1.00 23.46 215 ARG A O 1
ATOM 1439 N N . VAL A 1 216 ? -8.867 -0.616 25.404 1.00 23.56 216 VAL A N 1
ATOM 1440 C CA . VAL A 1 216 ? -9.457 0.443 26.266 1.00 21.95 216 VAL A CA 1
ATOM 1441 C C . VAL A 1 216 ? -8.806 1.769 25.857 1.00 25.52 216 VAL A C 1
ATOM 1442 O O . VAL A 1 216 ? -7.606 1.913 26.041 1.00 28.00 216 VAL A O 1
ATOM 1446 N N . ASN A 1 217 ? -9.606 2.720 25.389 1.00 28.40 217 ASN A N 1
ATOM 1447 C CA . ASN A 1 217 ? -9.119 4.027 24.873 1.00 24.92 217 ASN A CA 1
ATOM 1448 C C . ASN A 1 217 ? -9.982 5.177 25.405 1.00 24.98 217 ASN A C 1
ATOM 1449 O O . ASN A 1 217 ? -11.183 4.980 25.716 1.00 26.95 217 ASN A O 1
ATOM 1454 N N . LEU A 1 218 ? -9.387 6.369 25.426 1.00 26.15 218 LEU A N 1
ATOM 1455 C CA . LEU A 1 218 ? -9.881 7.530 26.198 1.00 23.73 218 LEU A CA 1
ATOM 1456 C C . LEU A 1 218 ? -10.103 8.695 25.227 1.00 23.18 218 LEU A C 1
ATOM 1457 O O . LEU A 1 218 ? -9.120 9.132 24.570 1.00 22.93 218 LEU A O 1
ATOM 1462 N N . VAL A 1 219 ? -11.359 9.128 25.087 1.00 22.87 219 VAL A N 1
ATOM 1463 C CA . VAL A 1 219 ? -11.728 10.314 24.271 1.00 24.64 219 VAL A CA 1
ATOM 1464 C C . VAL A 1 219 ? -11.807 11.540 25.184 1.00 24.71 219 VAL A C 1
ATOM 1465 O O . VAL A 1 219 ? -12.583 11.521 26.177 1.00 25.51 219 VAL A O 1
ATOM 1469 N N . TYR A 1 220 ? -11.043 12.568 24.816 1.00 24.93 220 TYR A N 1
ATOM 1470 C CA . TYR A 1 220 ? -10.991 13.898 25.470 1.00 26.68 220 TYR A CA 1
ATOM 1471 C C . TYR A 1 220 ? -11.596 14.921 24.504 1.00 26.83 220 TYR A C 1
ATOM 1472 O O . TYR A 1 220 ? -10.902 15.532 23.677 1.00 25.62 220 TYR A O 1
ATOM 1481 N N . PRO A 1 221 ? -12.929 15.145 24.591 1.00 30.53 221 PRO A N 1
ATOM 1482 C CA . PRO A 1 221 ? -13.568 16.213 23.830 1.00 28.63 221 PRO A CA 1
ATOM 1483 C C . PRO A 1 221 ? -13.152 17.562 24.438 1.00 26.20 221 PRO A C 1
ATOM 1484 O O . PRO A 1 221 ? -12.991 17.669 25.648 1.00 23.33 221 PRO A O 1
ATOM 1488 N N . GLY A 1 222 ? -12.888 18.521 23.544 1.00 26.98 222 GLY A N 1
ATOM 1489 C CA . GLY A 1 222 ? -12.792 19.957 23.847 1.00 31.09 222 GLY A CA 1
ATOM 1490 C C . GLY A 1 222 ? -14.148 20.537 24.253 1.00 31.25 222 GLY A C 1
ATOM 1491 O O . GLY A 1 222 ? -15.138 19.829 24.451 1.00 30.31 222 GLY A O 1
ATOM 1492 N N . PRO A 1 223 ? -14.235 21.859 24.470 1.00 34.43 223 PRO A N 1
ATOM 1493 C CA . PRO A 1 223 ? -15.525 22.480 24.720 1.00 32.86 223 PRO A CA 1
ATOM 1494 C C . PRO A 1 223 ? -16.311 22.246 23.431 1.00 30.37 223 PRO A C 1
ATOM 1495 O O . PRO A 1 223 ? -15.752 22.552 22.412 1.00 31.99 223 PRO A O 1
ATOM 1499 N N . ILE A 1 224 ? -17.484 21.613 23.521 1.00 35.05 224 ILE A N 1
ATOM 1500 C CA . ILE A 1 224 ? -18.323 21.165 22.364 1.00 40.98 224 ILE A CA 1
ATOM 1501 C C . ILE A 1 224 ? -19.265 22.264 21.865 1.00 40.70 224 ILE A C 1
ATOM 1502 O O . ILE A 1 224 ? -19.931 22.872 22.687 1.00 42.34 224 ILE A O 1
ATOM 1507 N N . GLU A 1 225 ? -19.369 22.416 20.543 1.00 47.56 225 GLU A N 1
ATOM 1508 C CA . GLU A 1 225 ? -20.245 23.437 19.914 1.00 52.16 225 GLU A CA 1
ATOM 1509 C C . GLU A 1 225 ? -21.686 23.190 20.374 1.00 55.35 225 GLU A C 1
ATOM 1510 O O . GLU A 1 225 ? -22.192 22.076 20.204 1.00 47.49 225 GLU A O 1
ATOM 1516 N N . SER A 1 226 ? -22.284 24.231 20.946 1.00 68.36 226 SER A N 1
ATOM 1517 C CA . SER A 1 226 ? -23.680 24.269 21.441 1.00 79.93 226 SER A CA 1
ATOM 1518 C C . SER A 1 226 ? -24.083 25.730 21.638 1.00 93.75 226 SER A C 1
ATOM 1519 O O . SER A 1 226 ? -23.206 26.605 21.590 1.00 110.22 226 SER A O 1
ATOM 1522 N N . GLU A 1 227 ? -25.374 26.036 21.663 1.00 110.32 227 GLU A N 1
ATOM 1523 C CA . GLU A 1 227 ? -25.736 27.441 21.986 1.00 109.24 227 GLU A CA 1
ATOM 1524 C C . GLU A 1 227 ? -25.519 27.668 23.488 1.00 103.17 227 GLU A C 1
ATOM 1525 O O . GLU A 1 227 ? -24.907 28.671 23.859 1.00 99.84 227 GLU A O 1
ATOM 1531 N N . ARG A 1 228 ? -25.913 26.692 24.302 1.00 102.05 228 ARG A N 1
ATOM 1532 C CA . ARG A 1 228 ? -25.836 26.793 25.781 1.00 111.56 228 ARG A CA 1
ATOM 1533 C C . ARG A 1 228 ? -24.389 26.917 26.267 1.00 114.91 228 ARG A C 1
ATOM 1534 O O . ARG A 1 228 ? -24.126 27.782 27.116 1.00 121.17 228 ARG A O 1
ATOM 1542 N N . ILE A 1 229 ? -23.480 26.141 25.680 1.00 110.36 229 ILE A N 1
ATOM 1543 C CA . ILE A 1 229 ? -22.059 26.064 26.167 1.00 97.24 229 ILE A CA 1
ATOM 1544 C C . ILE A 1 229 ? -21.336 27.409 25.972 1.00 85.15 229 ILE A C 1
ATOM 1545 O O . ILE A 1 229 ? -20.356 27.632 26.696 1.00 77.23 229 ILE A O 1
ATOM 1550 N N . ARG A 1 230 ? -21.753 28.264 25.031 1.00 82.19 230 ARG A N 1
ATOM 1551 C CA . ARG A 1 230 ? -21.087 29.583 24.800 1.00 84.32 230 ARG A CA 1
ATOM 1552 C C . ARG A 1 230 ? -21.548 30.591 25.880 1.00 84.84 230 ARG A C 1
ATOM 1553 O O . ARG A 1 230 ? -20.844 31.621 26.100 1.00 69.29 230 ARG A O 1
ATOM 1561 N N . SER A 1 231 ? -22.667 30.293 26.554 1.00 79.77 231 SER A N 1
ATOM 1562 C CA . SER A 1 231 ? -23.273 31.110 27.634 1.00 78.74 231 SER A CA 1
ATOM 1563 C C . SER A 1 231 ? -22.908 30.523 29.004 1.00 77.25 231 SER A C 1
ATOM 1564 O O . SER A 1 231 ? -22.629 31.322 29.911 1.00 82.35 231 SER A O 1
ATOM 1567 N N . VAL A 1 232 ? -22.870 29.189 29.144 1.00 75.97 232 VAL A N 1
ATOM 1568 C CA . VAL A 1 232 ? -22.147 28.480 30.252 1.00 77.47 232 VAL A CA 1
ATOM 1569 C C . VAL A 1 232 ? -20.753 29.118 30.443 1.00 75.14 232 VAL A C 1
ATOM 1570 O O . VAL A 1 232 ? -20.280 29.116 31.593 1.00 77.02 232 VAL A O 1
ATOM 1574 N N . PHE A 1 233 ? -20.126 29.639 29.371 1.00 65.26 233 PHE A N 1
ATOM 1575 C CA . PHE A 1 233 ? -18.808 30.334 29.383 1.00 62.29 233 PHE A CA 1
ATOM 1576 C C . PHE A 1 233 ? -18.969 31.789 29.845 1.00 66.83 233 PHE A C 1
ATOM 1577 O O . PHE A 1 233 ? -18.101 32.273 30.604 1.00 66.70 233 PHE A O 1
ATOM 1585 N N . ALA A 1 234 ? -20.013 32.485 29.389 1.00 69.08 234 ALA A N 1
ATOM 1586 C CA . ALA A 1 234 ? -20.416 33.801 29.938 1.00 67.00 234 ALA A CA 1
ATOM 1587 C C . ALA A 1 234 ? -20.831 33.620 31.411 1.00 62.85 234 ALA A C 1
ATOM 1588 O O . ALA A 1 234 ? -20.521 34.496 32.225 1.00 64.37 234 ALA A O 1
ATOM 1590 N N . ALA A 1 235 ? -21.468 32.500 31.764 1.00 63.90 235 ALA A N 1
ATOM 1591 C CA . ALA A 1 235 ? -21.792 32.141 33.167 1.00 72.28 235 ALA A CA 1
ATOM 1592 C C . ALA A 1 235 ? -20.483 32.082 33.972 1.00 78.50 235 ALA A C 1
ATOM 1593 O O . ALA A 1 235 ? -20.263 32.966 34.824 1.00 78.99 235 ALA A O 1
ATOM 1595 N N . MET A 1 236 ? -19.623 31.108 33.664 1.00 76.48 236 MET A N 1
ATOM 1596 C CA . MET A 1 236 ? -18.319 30.878 34.340 1.00 76.30 236 MET A CA 1
ATOM 1597 C C . MET A 1 236 ? -17.535 32.197 34.419 1.00 72.49 236 MET A C 1
ATOM 1598 O O . MET A 1 236 ? -16.924 32.420 35.478 1.00 59.12 236 MET A O 1
ATOM 1603 N N . ASP A 1 237 ? -17.578 33.024 33.353 1.00 75.55 237 ASP A N 1
ATOM 1604 C CA . ASP A 1 237 ? -16.939 34.375 33.235 1.00 73.58 237 ASP A CA 1
ATOM 1605 C C . ASP A 1 237 ? -17.429 35.290 34.368 1.00 70.39 237 ASP A C 1
ATOM 1606 O O . ASP A 1 237 ? -16.632 36.102 34.871 1.00 65.38 237 ASP A O 1
ATOM 1611 N N . ALA A 1 238 ? -18.716 35.205 34.701 1.00 71.72 238 ALA A N 1
ATOM 1612 C CA . ALA A 1 238 ? -19.388 36.055 35.709 1.00 76.30 238 ALA A CA 1
ATOM 1613 C C . ALA A 1 238 ? -18.988 35.586 37.116 1.00 74.57 238 ALA A C 1
ATOM 1614 O O . ALA A 1 238 ? -18.617 36.444 37.948 1.00 78.49 238 ALA A O 1
ATOM 1616 N N . ALA A 1 239 ? -19.059 34.270 37.353 1.00 76.11 239 ALA A N 1
ATOM 1617 C CA . ALA A 1 239 ? -18.696 33.588 38.620 1.00 79.59 239 ALA A CA 1
ATOM 1618 C C . ALA A 1 239 ? -17.358 34.131 39.146 1.00 80.81 239 ALA A C 1
ATOM 1619 O O . ALA A 1 239 ? -17.261 34.427 40.353 1.00 78.21 239 ALA A O 1
ATOM 1621 N N . ARG A 1 240 ? -16.350 34.142 38.262 1.00 74.35 240 ARG A N 1
ATOM 1622 C CA . ARG A 1 240 ? -14.971 34.669 38.485 1.00 66.87 240 ARG A CA 1
ATOM 1623 C C . ARG A 1 240 ? -14.897 36.209 38.523 1.00 66.70 240 ARG A C 1
ATOM 1624 O O . ARG A 1 240 ? -14.023 36.715 39.215 1.00 56.46 240 ARG A O 1
ATOM 1632 N N . GLY A 1 241 ? -15.709 36.903 37.715 1.00 71.45 241 GLY A N 1
ATOM 1633 C CA . GLY A 1 241 ? -15.764 38.373 37.575 1.00 68.29 241 GLY A CA 1
ATOM 1634 C C . GLY A 1 241 ? -14.710 38.906 36.613 1.00 70.52 241 GLY A C 1
ATOM 1635 O O . GLY A 1 241 ? -14.170 40.002 36.888 1.00 74.80 241 GLY A O 1
ATOM 1636 N N . ASP A 1 242 ? -14.415 38.156 35.541 1.00 63.39 242 ASP A N 1
ATOM 1637 C CA . ASP A 1 242 ? -13.687 38.641 34.337 1.00 59.67 242 ASP A CA 1
ATOM 1638 C C . ASP A 1 242 ? -14.716 39.210 33.341 1.00 54.05 242 ASP A C 1
ATOM 1639 O O . ASP A 1 242 ? -15.906 38.855 33.458 1.00 46.83 242 ASP A O 1
ATOM 1644 N N . GLU A 1 243 ? -14.302 40.059 32.395 1.00 52.91 243 GLU A N 1
ATOM 1645 C CA . GLU A 1 243 ? -15.199 40.505 31.298 1.00 60.06 243 GLU A CA 1
ATOM 1646 C C . GLU A 1 243 ? -15.721 39.245 30.588 1.00 63.77 243 GLU A C 1
ATOM 1647 O O . GLU A 1 243 ? -15.016 38.219 30.645 1.00 69.58 243 GLU A O 1
ATOM 1653 N N . ALA A 1 244 ? -16.919 39.294 29.988 1.00 61.63 244 ALA A N 1
ATOM 1654 C CA . ALA A 1 244 ? -17.502 38.208 29.157 1.00 60.18 244 ALA A CA 1
ATOM 1655 C C . ALA A 1 244 ? -16.637 37.997 27.902 1.00 58.43 244 ALA A C 1
ATOM 1656 O O . ALA A 1 244 ? -16.126 39.004 27.341 1.00 46.35 244 ALA A O 1
ATOM 1658 N N . GLY A 1 245 ? -16.437 36.728 27.513 1.00 57.88 245 GLY A N 1
ATOM 1659 C CA . GLY A 1 245 ? -15.556 36.321 26.395 1.00 60.20 245 GLY A CA 1
ATOM 1660 C C . GLY A 1 245 ? -14.161 35.900 26.849 1.00 55.21 245 GLY A C 1
ATOM 1661 O O . GLY A 1 245 ? -13.430 35.350 26.007 1.00 50.97 245 GLY A O 1
ATOM 1662 N N . THR A 1 246 ? -13.811 36.132 28.127 1.00 56.08 246 THR A N 1
ATOM 1663 C CA . THR A 1 246 ? -12.478 35.854 28.752 1.00 51.81 246 THR A CA 1
ATOM 1664 C C . THR A 1 246 ? -12.226 34.336 28.802 1.00 43.97 246 THR A C 1
ATOM 1665 O O . THR A 1 246 ? -11.106 33.920 28.430 1.00 42.63 246 THR A O 1
ATOM 1669 N N . THR A 1 247 ? -13.211 33.558 29.270 1.00 38.67 247 THR A N 1
ATOM 1670 C CA . THR A 1 247 ? -13.159 32.075 29.364 1.00 40.07 247 THR A CA 1
ATOM 1671 C C . THR A 1 247 ? -13.035 31.498 27.950 1.00 37.24 247 THR A C 1
ATOM 1672 O O . THR A 1 247 ? -12.075 30.753 27.711 1.00 32.90 247 THR A O 1
ATOM 1676 N N . ALA A 1 248 ? -13.926 31.894 27.040 1.00 40.64 248 ALA A N 1
ATOM 1677 C CA . ALA A 1 248 ? -13.876 31.549 25.598 1.00 43.56 248 ALA A CA 1
ATOM 1678 C C . ALA A 1 248 ? -12.437 31.715 25.119 1.00 43.67 248 ALA A C 1
ATOM 1679 O O . ALA A 1 248 ? -11.946 30.823 24.412 1.00 39.74 248 ALA A O 1
ATOM 1681 N N . THR A 1 249 ? -11.812 32.831 25.502 1.00 44.05 249 THR A N 1
ATOM 1682 C CA . THR A 1 249 ? -10.520 33.289 24.946 1.00 46.86 249 THR A CA 1
ATOM 1683 C C . THR A 1 249 ? -9.406 32.457 25.593 1.00 46.19 249 THR A C 1
ATOM 1684 O O . THR A 1 249 ? -8.471 32.111 24.841 1.00 50.28 249 THR A O 1
ATOM 1688 N N . GLN A 1 250 ? -9.498 32.107 26.889 1.00 47.01 250 GLN A N 1
ATOM 1689 C CA . GLN A 1 250 ? -8.548 31.138 27.524 1.00 50.20 250 GLN A CA 1
ATOM 1690 C C . GLN A 1 250 ? -8.412 29.934 26.582 1.00 44.38 250 GLN A C 1
ATOM 1691 O O . GLN A 1 250 ? -7.342 29.798 25.973 1.00 43.41 250 GLN A O 1
ATOM 1697 N N . PHE A 1 251 ? -9.493 29.157 26.412 1.00 39.08 251 PHE A N 1
ATOM 1698 C CA . PHE A 1 251 ? -9.494 27.861 25.689 1.00 39.12 251 PHE A CA 1
ATOM 1699 C C . PHE A 1 251 ? -9.182 28.131 24.213 1.00 36.27 251 PHE A C 1
ATOM 1700 O O . PHE A 1 251 ? -8.281 27.441 23.708 1.00 39.39 251 PHE A O 1
ATOM 1708 N N . PHE A 1 252 ? -9.748 29.153 23.572 1.00 34.12 252 PHE A N 1
ATOM 1709 C CA . PHE A 1 252 ? -9.465 29.425 22.129 1.00 38.12 252 PHE A CA 1
ATOM 1710 C C . PHE A 1 252 ? -7.961 29.608 21.914 1.00 32.62 252 PHE A C 1
ATOM 1711 O O . PHE A 1 252 ? -7.420 29.023 20.987 1.00 32.11 252 PHE A O 1
ATOM 1719 N N . ASP A 1 253 ? -7.314 30.397 22.768 1.00 34.56 253 ASP A N 1
ATOM 1720 C CA . ASP A 1 253 ? -5.839 30.647 22.778 1.00 35.21 253 ASP A CA 1
ATOM 1721 C C . ASP A 1 253 ? -5.028 29.360 23.016 1.00 33.29 253 ASP A C 1
ATOM 1722 O O . ASP A 1 253 ? -3.884 29.292 22.510 1.00 29.08 253 ASP A O 1
ATOM 1727 N N . MET A 1 254 ? -5.543 28.389 23.785 1.00 31.14 254 MET A N 1
ATOM 1728 C CA . MET A 1 254 ? -4.841 27.085 23.948 1.00 30.30 254 MET A CA 1
ATOM 1729 C C . MET A 1 254 ? -4.915 26.318 22.627 1.00 26.67 254 MET A C 1
ATOM 1730 O O . MET A 1 254 ? -4.047 25.514 22.404 1.00 26.25 254 MET A O 1
ATOM 1735 N N . MET A 1 255 ? -5.935 26.540 21.807 1.00 25.39 255 MET A N 1
ATOM 1736 C CA . MET A 1 255 ? -6.085 25.793 20.533 1.00 29.11 255 MET A CA 1
ATOM 1737 C C . MET A 1 255 ? -5.042 26.305 19.528 1.00 28.50 255 MET A C 1
ATOM 1738 O O . MET A 1 255 ? -4.642 27.449 19.644 1.00 29.67 255 MET A O 1
ATOM 1743 N N . SER A 1 256 ? -4.592 25.447 18.623 1.00 29.15 256 SER A N 1
ATOM 1744 C CA . SER A 1 256 ? -3.596 25.733 17.562 1.00 27.22 256 SER A CA 1
ATOM 1745 C C . SER A 1 256 ? -4.274 25.699 16.192 1.00 27.27 256 SER A C 1
ATOM 1746 O O . SER A 1 256 ? -3.735 26.317 15.236 1.00 28.06 256 SER A O 1
ATOM 1749 N N . LEU A 1 257 ? -5.407 25.000 16.083 1.00 28.23 257 LEU A N 1
ATOM 1750 C CA . LEU A 1 257 ? -6.133 24.838 14.798 1.00 28.18 257 LEU A CA 1
ATOM 1751 C C . LEU A 1 257 ? -7.322 25.799 14.691 1.00 30.57 257 LEU A C 1
ATOM 1752 O O . LEU A 1 257 ? -8.141 25.862 15.616 1.00 34.00 257 LEU A O 1
ATOM 1757 N N . GLU A 1 258 ? -7.428 26.469 13.546 1.00 35.78 258 GLU A N 1
ATOM 1758 C CA . GLU A 1 258 ? -8.579 27.318 13.141 1.00 39.52 258 GLU A CA 1
ATOM 1759 C C . GLU A 1 258 ? -9.397 26.539 12.111 1.00 37.49 258 GLU A C 1
ATOM 1760 O O . GLU A 1 258 ? -8.793 25.799 11.316 1.00 32.47 258 GLU A O 1
ATOM 1766 N N . ARG A 1 259 ? -10.720 26.702 12.146 1.00 35.80 259 ARG A N 1
ATOM 1767 C CA . ARG A 1 259 ? -11.639 25.884 11.331 1.00 39.53 259 ARG A CA 1
ATOM 1768 C C . ARG A 1 259 ? -12.902 26.684 10.997 1.00 42.60 259 ARG A C 1
ATOM 1769 O O . ARG A 1 259 ? -13.336 27.510 11.849 1.00 42.36 259 ARG A O 1
ATOM 1777 N N . ALA A 1 260 ? -13.472 26.402 9.819 1.00 40.81 260 ALA A N 1
ATOM 1778 C CA . ALA A 1 260 ? -14.797 26.874 9.354 1.00 43.61 260 ALA A CA 1
ATOM 1779 C C . ALA A 1 260 ? -15.876 25.833 9.694 1.00 48.22 260 ALA A C 1
ATOM 1780 O O . ALA A 1 260 ? -15.959 24.841 8.965 1.00 51.45 260 ALA A O 1
ATOM 1782 N N . THR A 1 261 ? -16.650 26.043 10.765 1.00 53.32 261 THR A N 1
ATOM 1783 C CA . THR A 1 261 ? -17.842 25.234 11.142 1.00 55.24 261 THR A CA 1
ATOM 1784 C C . THR A 1 261 ? -19.095 26.117 11.080 1.00 63.29 261 THR A C 1
ATOM 1785 O O . THR A 1 261 ? -18.945 27.355 11.213 1.00 59.12 261 THR A O 1
ATOM 1789 N N . GLY A 1 262 ? -20.269 25.493 10.897 1.00 65.01 262 GLY A N 1
ATOM 1790 C CA . GLY A 1 262 ? -21.598 26.144 10.895 1.00 63.08 262 GLY A CA 1
ATOM 1791 C C . GLY A 1 262 ? -21.725 27.189 9.798 1.00 61.08 262 GLY A C 1
ATOM 1792 O O . GLY A 1 262 ? -22.375 28.210 10.044 1.00 54.84 262 GLY A O 1
ATOM 1793 N N . GLY A 1 263 ? -21.089 26.961 8.644 1.00 63.82 263 GLY A N 1
ATOM 1794 C CA . GLY A 1 263 ? -20.983 27.935 7.542 1.00 63.64 263 GLY A CA 1
ATOM 1795 C C . GLY A 1 263 ? -20.429 29.299 7.964 1.00 66.36 263 GLY A C 1
ATOM 1796 O O . GLY A 1 263 ? -20.603 30.229 7.170 1.00 68.07 263 GLY A O 1
ATOM 1797 N N . ASN A 1 264 ? -19.799 29.451 9.144 1.00 67.42 264 ASN A N 1
ATOM 1798 C CA . ASN A 1 264 ? -19.082 30.699 9.562 1.00 64.94 264 ASN A CA 1
ATOM 1799 C C . ASN A 1 264 ? -17.775 30.713 8.774 1.00 62.76 264 ASN A C 1
ATOM 1800 O O . ASN A 1 264 ? -17.529 29.712 8.089 1.00 76.94 264 ASN A O 1
ATOM 1805 N N . GLU A 1 265 ? -16.965 31.762 8.880 1.00 65.74 265 GLU A N 1
ATOM 1806 C CA . GLU A 1 265 ? -15.647 31.720 8.194 1.00 64.66 265 GLU A CA 1
ATOM 1807 C C . GLU A 1 265 ? -14.591 31.221 9.184 1.00 58.49 265 GLU A C 1
ATOM 1808 O O . GLU A 1 265 ? -14.859 31.245 10.382 1.00 56.87 265 GLU A O 1
ATOM 1814 N N . LYS A 1 266 ? -13.462 30.755 8.662 1.00 52.57 266 LYS A N 1
ATOM 1815 C CA . LYS A 1 266 ? -12.327 30.169 9.440 1.00 47.25 266 LYS A CA 1
ATOM 1816 C C . LYS A 1 266 ? -12.046 30.983 10.704 1.00 45.04 266 LYS A C 1
ATOM 1817 O O . LYS A 1 266 ? -11.924 32.208 10.578 1.00 42.49 266 LYS A O 1
ATOM 1823 N N . ALA A 1 267 ? -11.935 30.325 11.861 1.00 40.05 267 ALA A N 1
ATOM 1824 C CA . ALA A 1 267 ? -11.727 30.983 13.171 1.00 40.93 267 ALA A CA 1
ATOM 1825 C C . ALA A 1 267 ? -11.443 29.952 14.275 1.00 39.93 267 ALA A C 1
ATOM 1826 O O . ALA A 1 267 ? -11.610 28.731 14.074 1.00 36.78 267 ALA A O 1
ATOM 1828 N N . LYS A 1 268 ? -11.024 30.457 15.429 1.00 39.04 268 LYS A N 1
ATOM 1829 C CA . LYS A 1 268 ? -10.968 29.680 16.681 1.00 36.60 268 LYS A CA 1
ATOM 1830 C C . LYS A 1 268 ? -12.409 29.403 17.089 1.00 36.72 268 LYS A C 1
ATOM 1831 O O . LYS A 1 268 ? -13.074 30.312 17.573 1.00 44.03 268 LYS A O 1
ATOM 1837 N N . THR A 1 269 ? -12.884 28.189 16.853 1.00 35.82 269 THR A N 1
ATOM 1838 C CA . THR A 1 269 ? -14.260 27.768 17.204 1.00 38.12 269 THR A CA 1
ATOM 1839 C C . THR A 1 269 ? -14.169 26.446 17.977 1.00 36.81 269 THR A C 1
ATOM 1840 O O . THR A 1 269 ? -13.069 26.026 18.302 1.00 35.50 269 THR A O 1
ATOM 1844 N N . PHE A 1 270 ? -15.310 25.848 18.284 1.00 38.51 270 PHE A N 1
ATOM 1845 C CA . PHE A 1 270 ? -15.423 24.631 19.112 1.00 39.77 270 PHE A CA 1
ATOM 1846 C C . PHE A 1 270 ? -15.552 23.404 18.213 1.00 40.60 270 PHE A C 1
ATOM 1847 O O . PHE A 1 270 ? -16.140 23.448 17.129 1.00 39.27 270 PHE A O 1
ATOM 1855 N N . PRO A 1 271 ? -15.004 22.253 18.654 1.00 40.00 271 PRO A N 1
ATOM 1856 C CA . PRO A 1 271 ? -15.241 20.984 17.977 1.00 34.87 271 PRO A CA 1
ATOM 1857 C C . PRO A 1 271 ? -16.742 20.674 18.007 1.00 32.94 271 PRO A C 1
ATOM 1858 O O . PRO A 1 271 ? -17.378 21.087 18.948 1.00 30.38 271 PRO A O 1
ATOM 1862 N N . THR A 1 272 ? -17.238 19.917 17.027 1.00 32.96 272 THR A N 1
ATOM 1863 C CA . THR A 1 272 ? -18.672 19.543 16.886 1.00 29.62 272 THR A CA 1
ATOM 1864 C C . THR A 1 272 ? -18.913 18.196 17.554 1.00 28.84 272 THR A C 1
ATOM 1865 O O . THR A 1 272 ? -17.994 17.411 17.726 1.00 28.87 272 THR A O 1
ATOM 1869 N N . PRO A 1 273 ? -20.171 17.864 17.919 1.00 30.45 273 PRO A N 1
ATOM 1870 C CA . PRO A 1 273 ? -20.517 16.519 18.378 1.00 29.64 273 PRO A CA 1
ATOM 1871 C C . PRO A 1 273 ? -20.225 15.451 17.322 1.00 28.70 273 PRO A C 1
ATOM 1872 O O . PRO A 1 273 ? -19.963 14.325 17.685 1.00 26.75 273 PRO A O 1
ATOM 1876 N N . GLU A 1 274 ? -20.349 15.834 16.042 1.00 29.14 274 GLU A N 1
ATOM 1877 C CA . GLU A 1 274 ? -20.036 14.967 14.883 1.00 30.32 274 GLU A CA 1
ATOM 1878 C C . GLU A 1 274 ? -18.575 14.485 15.023 1.00 28.51 274 GLU A C 1
ATOM 1879 O O . GLU A 1 274 ? -18.320 13.297 14.815 1.00 24.80 274 GLU A O 1
ATOM 1885 N N . ASP A 1 275 ? -17.651 15.388 15.369 1.00 27.21 275 ASP A N 1
ATOM 1886 C CA . ASP A 1 275 ? -16.205 15.108 15.515 1.00 25.24 275 ASP A CA 1
ATOM 1887 C C . ASP A 1 275 ? -15.988 14.017 16.584 1.00 27.01 275 ASP A C 1
ATOM 1888 O O . ASP A 1 275 ? -15.181 13.086 16.307 1.00 24.67 275 ASP A O 1
ATOM 1893 N N . ILE A 1 276 ? -16.655 14.126 17.750 1.00 22.80 276 ILE A N 1
ATOM 1894 C CA . ILE A 1 276 ? -16.679 13.059 18.790 1.00 26.21 276 ILE A CA 1
ATOM 1895 C C . ILE A 1 276 ? -17.218 11.742 18.209 1.00 27.62 276 ILE A C 1
ATOM 1896 O O . ILE A 1 276 ? -16.566 10.693 18.398 1.00 30.16 276 ILE A O 1
ATOM 1901 N N . ALA A 1 277 ? -18.368 11.748 17.539 1.00 29.84 277 ALA A N 1
ATOM 1902 C CA . ALA A 1 277 ? -18.995 10.495 17.058 1.00 27.36 277 ALA A CA 1
ATOM 1903 C C . ALA A 1 277 ? -18.114 9.829 15.971 1.00 28.21 277 ALA A C 1
ATOM 1904 O O . ALA A 1 277 ? -17.863 8.623 16.130 1.00 30.02 277 ALA A O 1
ATOM 1906 N N . THR A 1 278 ? -17.606 10.514 14.935 1.00 27.38 278 THR A N 1
ATOM 1907 C CA . THR A 1 278 ? -16.763 9.817 13.923 1.00 32.37 278 THR A CA 1
ATOM 1908 C C . THR A 1 278 ? -15.514 9.251 14.611 1.00 33.98 278 THR A C 1
ATOM 1909 O O . THR A 1 278 ? -15.068 8.169 14.167 1.00 29.24 278 THR A O 1
ATOM 1913 N N . THR A 1 279 ? -14.999 9.900 15.669 1.00 30.96 279 THR A N 1
ATOM 1914 C CA . THR A 1 279 ? -13.890 9.317 16.477 1.00 32.10 279 THR A CA 1
ATOM 1915 C C . THR A 1 279 ? -14.355 8.002 17.104 1.00 29.20 279 THR A C 1
ATOM 1916 O O . THR A 1 279 ? -13.622 6.994 16.996 1.00 29.26 279 THR A O 1
ATOM 1920 N N . CYS A 1 280 ? -15.530 7.994 17.715 1.00 27.90 280 CYS A N 1
ATOM 1921 C CA . CYS A 1 280 ? -16.091 6.772 18.344 1.00 26.21 280 CYS A CA 1
ATOM 1922 C C . CYS A 1 280 ? -16.291 5.688 17.285 1.00 24.36 280 CYS A C 1
ATOM 1923 O O . CYS A 1 280 ? -16.034 4.517 17.560 1.00 21.27 280 CYS A O 1
ATOM 1926 N N . VAL A 1 281 ? -16.732 6.047 16.084 1.00 26.13 281 VAL A N 1
ATOM 1927 C CA . VAL A 1 281 ? -16.881 5.035 15.000 1.00 25.85 281 VAL A CA 1
ATOM 1928 C C . VAL A 1 281 ? -15.500 4.415 14.778 1.00 26.34 281 VAL A C 1
ATOM 1929 O O . VAL A 1 281 ? -15.405 3.208 14.737 1.00 27.82 281 VAL A O 1
ATOM 1933 N N . PHE A 1 282 ? -14.446 5.233 14.708 1.00 29.60 282 PHE A N 1
ATOM 1934 C CA . PHE A 1 282 ? -13.083 4.788 14.337 1.00 27.44 282 PHE A CA 1
ATOM 1935 C C . PHE A 1 282 ? -12.599 3.797 15.395 1.00 25.21 282 PHE A C 1
ATOM 1936 O O . PHE A 1 282 ? -12.269 2.649 15.068 1.00 23.25 282 PHE A O 1
ATOM 1944 N N . LEU A 1 283 ? -12.655 4.226 16.644 1.00 26.01 283 LEU A N 1
ATOM 1945 C CA . LEU A 1 283 ? -12.278 3.425 17.837 1.00 25.45 283 LEU A CA 1
ATOM 1946 C C . LEU A 1 283 ? -13.170 2.192 18.020 1.00 26.76 283 LEU A C 1
ATOM 1947 O O . LEU A 1 283 ? -12.645 1.186 18.546 1.00 28.84 283 LEU A O 1
ATOM 1952 N N . GLY A 1 284 ? -14.466 2.248 17.674 1.00 27.22 284 GLY A N 1
ATOM 1953 C CA . GLY A 1 284 ? -15.370 1.084 17.816 1.00 25.53 284 GLY A CA 1
ATOM 1954 C C . GLY A 1 284 ? -15.074 0.029 16.757 1.00 25.29 284 GLY A C 1
ATOM 1955 O O . GLY A 1 284 ? -15.278 -1.157 17.004 1.00 24.48 284 GLY A O 1
ATOM 1956 N N . SER A 1 285 ? -14.586 0.465 15.607 1.00 26.35 285 SER A N 1
ATOM 1957 C CA . SER A 1 285 ? -14.324 -0.372 14.423 1.00 29.89 285 SER A CA 1
ATOM 1958 C C . SER A 1 285 ? -13.018 -1.157 14.606 1.00 32.79 285 SER A C 1
ATOM 1959 O O . SER A 1 285 ? -12.166 -0.808 15.462 1.00 28.77 285 SER A O 1
ATOM 1962 N N . ASP A 1 286 ? -12.847 -2.146 13.742 1.00 32.36 286 ASP A N 1
ATOM 1963 C CA . ASP A 1 286 ? -11.625 -2.963 13.631 1.00 34.72 286 ASP A CA 1
ATOM 1964 C C . ASP A 1 286 ? -10.497 -2.108 13.062 1.00 32.52 286 ASP A C 1
ATOM 1965 O O . ASP A 1 286 ? -9.372 -2.551 13.188 1.00 36.65 286 ASP A O 1
ATOM 1970 N N . GLU A 1 287 ? -10.764 -0.918 12.531 1.00 32.99 287 GLU A N 1
ATOM 1971 C CA . GLU A 1 287 ? -9.676 -0.067 11.976 1.00 30.71 287 GLU A CA 1
ATOM 1972 C C . GLU A 1 287 ? -8.753 0.414 13.103 1.00 29.23 287 GLU A C 1
ATOM 1973 O O . GLU A 1 287 ? -7.671 0.863 12.800 1.00 31.59 287 GLU A O 1
ATOM 1979 N N . SER A 1 288 ? -9.213 0.358 14.348 1.00 25.60 288 SER A N 1
ATOM 1980 C CA . SER A 1 288 ? -8.440 0.842 15.518 1.00 27.53 288 SER A CA 1
ATOM 1981 C C . SER A 1 288 ? -7.936 -0.326 16.386 1.00 27.22 288 SER A C 1
ATOM 1982 O O . SER A 1 288 ? -7.655 -0.106 17.558 1.00 25.73 288 SER A O 1
ATOM 1985 N N . ALA A 1 289 ? -7.798 -1.509 15.796 1.00 28.02 289 ALA A N 1
ATOM 1986 C CA . ALA A 1 289 ? -7.411 -2.750 16.501 1.00 28.91 289 ALA A CA 1
ATOM 1987 C C . ALA A 1 289 ? -6.031 -2.652 17.157 1.00 27.30 289 ALA A C 1
ATOM 1988 O O . ALA A 1 289 ? -5.817 -3.355 18.122 1.00 29.85 289 ALA A O 1
ATOM 1990 N N . ALA A 1 290 ? -5.144 -1.819 16.624 1.00 27.08 290 ALA A N 1
ATOM 1991 C CA . ALA A 1 290 ? -3.749 -1.664 17.092 1.00 26.25 290 ALA A CA 1
ATOM 1992 C C . ALA A 1 290 ? -3.613 -0.733 18.316 1.00 26.34 290 ALA A C 1
ATOM 1993 O O . ALA A 1 290 ? -2.535 -0.754 18.919 1.00 28.55 290 ALA A O 1
ATOM 1995 N N . TYR A 1 291 ? -4.615 0.060 18.690 1.00 23.57 291 TYR A N 1
ATOM 1996 C CA . TYR A 1 291 ? -4.481 1.078 19.757 1.00 23.04 291 TYR A CA 1
ATOM 1997 C C . TYR A 1 291 ? -4.960 0.515 21.099 1.00 22.51 291 TYR A C 1
ATOM 1998 O O . TYR A 1 291 ? -6.085 -0.002 21.099 1.00 24.09 291 TYR A O 1
ATOM 2007 N N . ASN A 1 292 ? -4.216 0.711 22.195 1.00 21.06 292 ASN A N 1
ATOM 2008 C CA . ASN A 1 292 ? -4.673 0.421 23.589 1.00 21.14 292 ASN A CA 1
ATOM 2009 C C . ASN A 1 292 ? -4.062 1.494 24.505 1.00 21.36 292 ASN A C 1
ATOM 2010 O O . ASN A 1 292 ? -2.920 1.899 24.246 1.00 23.06 292 ASN A O 1
ATOM 2015 N N . GLY A 1 293 ? -4.814 1.935 25.522 1.00 22.15 293 GLY A N 1
ATOM 2016 C CA . GLY A 1 293 ? -4.430 2.943 26.536 1.00 21.80 293 GLY A CA 1
ATOM 2017 C C . GLY A 1 293 ? -4.118 4.291 25.907 1.00 22.68 293 GLY A C 1
ATOM 2018 O O . GLY A 1 293 ? -3.305 5.047 26.485 1.00 23.75 293 GLY A O 1
ATOM 2019 N N . HIS A 1 294 ? -4.704 4.565 24.745 1.00 21.77 294 HIS A N 1
ATOM 2020 C CA . HIS A 1 294 ? -4.376 5.726 23.889 1.00 24.34 294 HIS A CA 1
ATOM 2021 C C . HIS A 1 294 ? -5.378 6.877 24.124 1.00 24.70 294 HIS A C 1
ATOM 2022 O O . HIS A 1 294 ? -6.583 6.574 24.332 1.00 25.83 294 HIS A O 1
ATOM 2029 N N . ASP A 1 295 ? -4.907 8.136 24.097 1.00 21.07 295 ASP A N 1
ATOM 2030 C CA . ASP A 1 295 ? -5.752 9.346 24.227 1.00 21.86 295 ASP A CA 1
ATOM 2031 C C . ASP A 1 295 ? -6.136 9.865 22.834 1.00 22.83 295 ASP A C 1
ATOM 2032 O O . ASP A 1 295 ? -5.257 9.897 21.939 1.00 22.43 295 ASP A O 1
ATOM 2037 N N . PHE A 1 296 ? -7.404 10.266 22.669 1.00 22.92 296 PHE A N 1
ATOM 2038 C CA . PHE A 1 296 ? -7.934 10.978 21.475 1.00 23.71 296 PHE A CA 1
ATOM 2039 C C . PHE A 1 296 ? -8.520 12.327 21.916 1.00 25.96 296 PHE A C 1
ATOM 2040 O O . PHE A 1 296 ? -9.659 12.405 22.420 1.00 26.71 296 PHE A O 1
ATOM 2048 N N . GLU A 1 297 ? -7.690 13.362 21.776 1.00 28.13 297 GLU A N 1
ATOM 2049 C CA . GLU A 1 297 ? -8.028 14.743 22.199 1.00 28.40 297 GLU A CA 1
ATOM 2050 C C . GLU A 1 297 ? -8.627 15.515 21.024 1.00 26.52 297 GLU A C 1
ATOM 2051 O O . GLU A 1 297 ? -7.869 16.031 20.233 1.00 23.82 297 GLU A O 1
ATOM 2057 N N . VAL A 1 298 ? -9.956 15.548 20.956 1.00 28.14 298 VAL A N 1
ATOM 2058 C CA . VAL A 1 298 ? -10.747 16.249 19.902 1.00 29.73 298 VAL A CA 1
ATOM 2059 C C . VAL A 1 298 ? -10.958 17.670 20.428 1.00 27.22 298 VAL A C 1
ATOM 2060 O O . VAL A 1 298 ? -12.029 17.968 20.936 1.00 24.95 298 VAL A O 1
ATOM 2064 N N . THR A 1 299 ? -9.900 18.473 20.352 1.00 28.06 299 THR A N 1
ATOM 2065 C CA . THR A 1 299 ? -9.834 19.808 20.994 1.00 28.09 299 THR A CA 1
ATOM 2066 C C . THR A 1 299 ? -9.297 20.918 20.086 1.00 24.00 299 THR A C 1
ATOM 2067 O O . THR A 1 299 ? -9.015 21.982 20.629 1.00 23.56 299 THR A O 1
ATOM 2071 N N . HIS A 1 300 ? -9.177 20.685 18.783 1.00 25.01 300 HIS A N 1
ATOM 2072 C CA . HIS A 1 300 ? -8.544 21.653 17.842 1.00 27.35 300 HIS A CA 1
ATOM 2073 C C . HIS A 1 300 ? -7.110 21.962 18.297 1.00 28.20 300 HIS A C 1
ATOM 2074 O O . HIS A 1 300 ? -6.701 23.105 18.179 1.00 28.15 300 HIS A O 1
ATOM 2081 N N . GLY A 1 301 ? -6.367 20.931 18.703 1.00 27.97 301 GLY A N 1
ATOM 2082 C CA . GLY A 1 301 ? -4.975 21.032 19.175 1.00 26.20 301 GLY A CA 1
ATOM 2083 C C . GLY A 1 301 ? -4.782 21.850 20.434 1.00 26.17 301 GLY A C 1
ATOM 2084 O O . GLY A 1 301 ? -3.895 22.682 20.453 1.00 28.83 301 GLY A O 1
ATOM 2085 N N . MET A 1 302 ? -5.620 21.659 21.442 1.00 25.77 302 MET A N 1
ATOM 2086 C CA . MET A 1 302 ? -5.392 22.424 22.683 1.00 26.81 302 MET A CA 1
ATOM 2087 C C . MET A 1 302 ? -4.101 21.930 23.346 1.00 30.36 302 MET A C 1
ATOM 2088 O O . MET A 1 302 ? -3.974 20.731 23.582 1.00 32.69 302 MET A O 1
ATOM 2093 N N . SER A 1 303 ? -3.188 22.859 23.608 1.00 32.95 303 SER A N 1
ATOM 2094 C CA . SER A 1 303 ? -1.912 22.666 24.342 1.00 37.95 303 SER A CA 1
ATOM 2095 C C . SER A 1 303 ? -2.201 22.614 25.824 1.00 38.41 303 SER A C 1
ATOM 2096 O O . SER A 1 303 ? -2.198 23.659 26.437 1.00 41.67 303 SER A O 1
ATOM 2099 N N . VAL A 1 304 ? -2.468 21.411 26.302 1.00 49.10 304 VAL A N 1
ATOM 2100 C CA . VAL A 1 304 ? -2.475 20.981 27.728 1.00 61.20 304 VAL A CA 1
ATOM 2101 C C . VAL A 1 304 ? -1.435 19.866 27.854 1.00 66.43 304 VAL A C 1
ATOM 2102 O O . VAL A 1 304 ? -1.263 19.088 26.885 1.00 53.33 304 VAL A O 1
ATOM 2106 N N . ARG A 1 305 ? -0.698 19.813 28.959 1.00 83.49 305 ARG A N 1
ATOM 2107 C CA . ARG A 1 305 ? 0.251 18.683 29.118 1.00 96.43 305 ARG A CA 1
ATOM 2108 C C . ARG A 1 305 ? -0.490 17.503 29.748 1.00 100.33 305 ARG A C 1
ATOM 2109 O O . ARG A 1 305 ? -1.614 17.694 30.233 1.00 87.28 305 ARG A O 1
ATOM 2117 N N . LYS A 1 306 ? 0.121 16.322 29.688 1.00 111.68 306 LYS A N 1
ATOM 2118 C CA . LYS A 1 306 ? -0.446 15.079 30.282 1.00 121.53 306 LYS A CA 1
ATOM 2119 C C . LYS A 1 306 ? -0.398 15.211 31.815 1.00 125.28 306 LYS A C 1
ATOM 2120 O O . LYS A 1 306 ? -1.423 14.879 32.456 1.00 132.16 306 LYS A O 1
ATOM 2126 N N . GLU A 1 307 ? 0.729 15.696 32.369 1.00 119.68 307 GLU A N 1
ATOM 2127 C CA . GLU A 1 307 ? 0.980 15.852 33.835 1.00 117.56 307 GLU A CA 1
ATOM 2128 C C . GLU A 1 307 ? 2.014 16.968 34.104 1.00 110.32 307 GLU A C 1
ATOM 2129 O O . GLU A 1 307 ? 3.138 16.851 33.576 1.00 110.13 307 GLU A O 1
ATOM 2135 N N . GLN A 1 308 ? 1.656 17.998 34.899 1.00 100.91 308 GLN A N 1
ATOM 2136 C CA . GLN A 1 308 ? 2.575 19.024 35.501 1.00 97.68 308 GLN A CA 1
ATOM 2137 C C . GLN A 1 308 ? 3.315 18.360 36.683 1.00 99.02 308 GLN A C 1
ATOM 2138 O O . GLN A 1 308 ? 2.682 18.207 37.752 1.00 95.60 308 GLN A O 1
ATOM 2144 N N . ARG A 1 309 ? 4.587 17.956 36.504 1.00 97.19 309 ARG A N 1
ATOM 2145 C CA . ARG A 1 309 ? 5.274 16.939 37.366 1.00 95.57 309 ARG A CA 1
ATOM 2146 C C . ARG A 1 309 ? 6.808 17.098 37.367 1.00 82.12 309 ARG A C 1
ATOM 2147 O O . ARG A 1 309 ? 7.347 17.774 36.461 1.00 72.08 309 ARG A O 1
ATOM 2155 N N . SER A 1 310 ? 7.475 16.442 38.333 1.00 71.45 310 SER A N 1
ATOM 2156 C CA . SER A 1 310 ? 8.949 16.242 38.414 1.00 66.27 310 SER A CA 1
ATOM 2157 C C . SER A 1 310 ? 9.341 15.261 39.542 1.00 59.10 310 SER A C 1
ATOM 2158 O O . SER A 1 310 ? 8.605 15.121 40.552 1.00 50.35 310 SER A O 1
ATOM 2161 N N . THR A 1 311 ? 10.556 14.737 39.427 1.00 56.12 311 THR A N 1
ATOM 2162 C CA . THR A 1 311 ? 11.135 13.866 40.470 1.00 53.64 311 THR A CA 1
ATOM 2163 C C . THR A 1 311 ? 12.094 14.713 41.306 1.00 50.23 311 THR A C 1
ATOM 2164 O O . THR A 1 311 ? 12.871 15.462 40.731 1.00 44.03 311 THR A O 1
ATOM 2168 N N . TYR A 1 312 ? 11.968 14.646 42.625 1.00 47.16 312 TYR A N 1
ATOM 2169 C CA . TYR A 1 312 ? 12.917 15.329 43.546 1.00 54.58 312 TYR A CA 1
ATOM 2170 C C . TYR A 1 312 ? 14.382 14.901 43.295 1.00 62.24 312 TYR A C 1
ATOM 2171 O O . TYR A 1 312 ? 14.760 13.765 43.688 1.00 61.12 312 TYR A O 1
ATOM 2180 N N . LEU A 1 313 ? 15.204 15.789 42.710 1.00 68.32 313 LEU A N 1
ATOM 2181 C CA . LEU A 1 313 ? 16.674 15.580 42.487 1.00 70.06 313 LEU A CA 1
ATOM 2182 C C . LEU A 1 313 ? 17.498 16.092 43.680 1.00 68.46 313 LEU A C 1
ATOM 2183 O O . LEU A 1 313 ? 18.713 16.350 43.480 1.00 70.02 313 LEU A O 1
ATOM 2188 N N . ALA A 1 314 ? 16.898 16.226 44.867 1.00 60.94 314 ALA A N 1
ATOM 2189 C CA . ALA A 1 314 ? 17.564 16.824 46.046 1.00 61.33 314 ALA A CA 1
ATOM 2190 C C . ALA A 1 314 ? 17.033 16.179 47.324 1.00 56.73 314 ALA A C 1
ATOM 2191 O O . ALA A 1 314 ? 15.836 15.937 47.402 1.00 55.39 314 ALA A O 1
ATOM 2193 N N . ARG A 1 315 ? 17.923 15.871 48.265 1.00 62.57 315 ARG A N 1
ATOM 2194 C CA . ARG A 1 315 ? 17.543 15.568 49.662 1.00 67.44 315 ARG A CA 1
ATOM 2195 C C . ARG A 1 315 ? 16.911 16.839 50.205 1.00 62.64 315 ARG A C 1
ATOM 2196 O O . ARG A 1 315 ? 17.294 17.936 49.807 1.00 57.25 315 ARG A O 1
ATOM 2204 N N . PRO A 1 316 ? 15.914 16.737 51.104 1.00 62.11 316 PRO A N 1
ATOM 2205 C CA . PRO A 1 316 ? 15.342 17.923 51.729 1.00 61.83 316 PRO A CA 1
ATOM 2206 C C . PRO A 1 316 ? 16.332 18.501 52.751 1.00 62.24 316 PRO A C 1
ATOM 2207 O O . PRO A 1 316 ? 16.631 17.826 53.714 1.00 69.30 316 PRO A O 1
ATOM 2211 N N . THR A 1 317 ? 16.821 19.720 52.521 1.00 64.06 317 THR A N 1
ATOM 2212 C CA . THR A 1 317 ? 17.576 20.494 53.546 1.00 66.87 317 THR A CA 1
ATOM 2213 C C . THR A 1 317 ? 16.550 21.351 54.304 1.00 69.37 317 THR A C 1
ATOM 2214 O O . THR A 1 317 ? 15.624 21.909 53.665 1.00 71.72 317 THR A O 1
ATOM 2218 N N . MET A 1 318 ? 16.655 21.365 55.631 1.00 69.23 318 MET A N 1
ATOM 2219 C CA . MET A 1 318 ? 15.765 22.125 56.540 1.00 79.50 318 MET A CA 1
ATOM 2220 C C . MET A 1 318 ? 16.653 22.773 57.604 1.00 83.56 318 MET A C 1
ATOM 2221 O O . MET A 1 318 ? 17.850 22.424 57.659 1.00 84.84 318 MET A O 1
ATOM 2226 N N . ARG A 1 319 ? 16.080 23.736 58.338 1.00 91.11 319 ARG A N 1
ATOM 2227 C CA . ARG A 1 319 ? 16.773 24.523 59.397 1.00 97.66 319 ARG A CA 1
ATOM 2228 C C . ARG A 1 319 ? 15.914 24.577 60.670 1.00 98.57 319 ARG A C 1
ATOM 2229 O O . ARG A 1 319 ? 14.693 24.457 60.555 1.00 89.30 319 ARG A O 1
ATOM 2237 N N . SER A 1 320 ? 16.552 24.819 61.822 1.00 98.89 320 SER A N 1
ATOM 2238 C CA . SER A 1 320 ? 15.945 24.685 63.178 1.00 91.89 320 SER A CA 1
ATOM 2239 C C . SER A 1 320 ? 14.884 25.768 63.464 1.00 91.54 320 SER A C 1
ATOM 2240 O O . SER A 1 320 ? 13.899 25.444 64.166 1.00 75.91 320 SER A O 1
ATOM 2243 N N . MET A 1 321 ? 15.066 27.001 62.963 1.00 97.69 321 MET A N 1
ATOM 2244 C CA . MET A 1 321 ? 14.208 28.185 63.285 1.00 95.50 321 MET A CA 1
ATOM 2245 C C . MET A 1 321 ? 13.275 28.552 62.106 1.00 84.38 321 MET A C 1
ATOM 2246 O O . MET A 1 321 ? 12.457 29.497 62.278 1.00 66.10 321 MET A O 1
ATOM 2251 N N . ASP A 1 322 ? 13.350 27.801 60.994 1.00 69.06 322 ASP A N 1
ATOM 2252 C CA . ASP A 1 322 ? 12.548 27.969 59.753 1.00 64.18 322 ASP A CA 1
ATOM 2253 C C . ASP A 1 322 ? 11.064 28.229 60.075 1.00 62.62 322 ASP A C 1
ATOM 2254 O O . ASP A 1 322 ? 10.471 29.082 59.400 1.00 59.27 322 ASP A O 1
ATOM 2259 N N . GLY A 1 323 ? 10.468 27.534 61.050 1.00 51.32 323 GLY A N 1
ATOM 2260 C CA . GLY A 1 323 ? 9.003 27.453 61.179 1.00 48.19 323 GLY A CA 1
ATOM 2261 C C . GLY A 1 323 ? 8.410 28.277 62.314 1.00 49.68 323 GLY A C 1
ATOM 2262 O O . GLY A 1 323 ? 7.172 28.246 62.473 1.00 46.00 323 GLY A O 1
ATOM 2263 N N . THR A 1 324 ? 9.206 28.988 63.108 1.00 53.97 324 THR A N 1
ATOM 2264 C CA . THR A 1 324 ? 8.677 29.723 64.300 1.00 55.20 324 THR A CA 1
ATOM 2265 C C . THR A 1 324 ? 7.578 30.698 63.842 1.00 50.76 324 THR A C 1
ATOM 2266 O O . THR A 1 324 ? 7.729 31.282 62.747 1.00 46.62 324 THR A O 1
ATOM 2270 N N . GLY A 1 325 ? 6.496 30.815 64.628 1.00 42.65 325 GLY A N 1
ATOM 2271 C CA . GLY A 1 325 ? 5.308 31.641 64.328 1.00 39.31 325 GLY A CA 1
ATOM 2272 C C . GLY A 1 325 ? 4.323 30.964 63.380 1.00 37.89 325 GLY A C 1
ATOM 2273 O O . GLY A 1 325 ? 3.217 31.480 63.259 1.00 37.59 325 GLY A O 1
ATOM 2274 N N . LEU A 1 326 ? 4.736 29.892 62.685 1.00 37.84 326 LEU A N 1
ATOM 2275 C CA . LEU A 1 326 ? 3.901 29.094 61.748 1.00 37.28 326 LEU A CA 1
ATOM 2276 C C . LEU A 1 326 ? 3.240 27.939 62.517 1.00 38.58 326 LEU A C 1
ATOM 2277 O O . LEU A 1 326 ? 3.754 27.522 63.556 1.00 38.14 326 LEU A O 1
ATOM 2282 N N . ALA A 1 327 ? 2.109 27.463 62.006 1.00 41.02 327 ALA A N 1
ATOM 2283 C CA . ALA A 1 327 ? 1.324 26.331 62.545 1.00 39.14 327 ALA A CA 1
ATOM 2284 C C . ALA A 1 327 ? 0.840 25.486 61.370 1.00 40.88 327 ALA A C 1
ATOM 2285 O O . ALA A 1 327 ? 0.340 26.108 60.332 1.00 34.39 327 ALA A O 1
ATOM 2287 N N . VAL A 1 328 ? 1.019 24.163 61.517 1.00 36.39 328 VAL A N 1
ATOM 2288 C CA . VAL A 1 328 ? 0.693 23.142 60.483 1.00 35.81 328 VAL A CA 1
ATOM 2289 C C . VAL A 1 328 ? -0.336 22.172 61.065 1.00 36.00 328 VAL A C 1
ATOM 2290 O O . VAL A 1 328 ? -0.165 21.738 62.236 1.00 35.19 328 VAL A O 1
ATOM 2294 N N . LEU A 1 329 ? -1.413 21.957 60.302 1.00 35.40 329 LEU A N 1
ATOM 2295 C CA . LEU A 1 329 ? -2.408 20.882 60.495 1.00 34.41 329 LEU A CA 1
ATOM 2296 C C . LEU A 1 329 ? -1.941 19.672 59.699 1.00 34.16 329 LEU A C 1
ATOM 2297 O O . LEU A 1 329 ? -1.602 19.810 58.497 1.00 31.41 329 LEU A O 1
ATOM 2302 N N . ILE A 1 330 ? -1.872 18.536 60.377 1.00 39.92 330 ILE A N 1
ATOM 2303 C CA . ILE A 1 330 ? -1.760 17.205 59.723 1.00 40.29 330 ILE A CA 1
ATOM 2304 C C . ILE A 1 330 ? -3.090 16.496 59.955 1.00 39.58 330 ILE A C 1
ATOM 2305 O O . ILE A 1 330 ? -3.392 16.180 61.122 1.00 42.75 330 ILE A O 1
ATOM 2310 N N . ALA A 1 331 ? -3.866 16.323 58.890 1.00 37.79 331 ALA A N 1
ATOM 2311 C CA . ALA A 1 331 ? -5.078 15.474 58.859 1.00 36.02 331 ALA A CA 1
ATOM 2312 C C . ALA A 1 331 ? -4.636 14.035 58.608 1.00 34.74 331 ALA A C 1
ATOM 2313 O O . ALA A 1 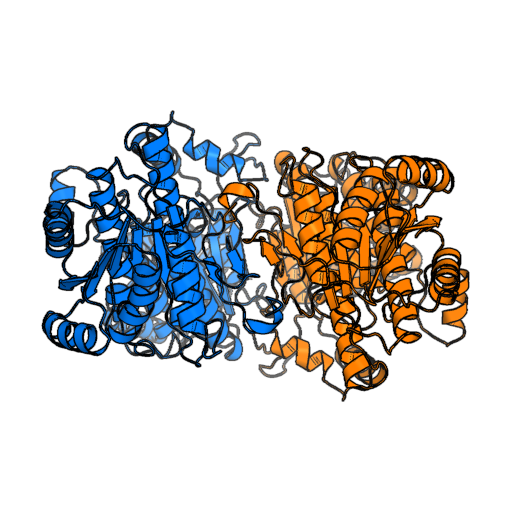331 ? -4.451 13.661 57.425 1.00 37.60 331 ALA A O 1
ATOM 2315 N N . ALA A 1 332 ? -4.434 13.265 59.674 1.00 36.97 332 ALA A N 1
ATOM 2316 C CA . ALA A 1 332 ? -4.056 11.830 59.601 1.00 35.71 332 ALA A CA 1
ATOM 2317 C C . ALA A 1 332 ? -5.226 11.001 59.074 1.00 36.74 332 ALA A C 1
ATOM 2318 O O . ALA A 1 332 ? -6.387 11.458 59.179 1.00 37.10 332 ALA A O 1
ATOM 2320 N N . GLY A 1 333 ? -4.918 9.828 58.521 1.00 38.77 333 GLY A N 1
ATOM 2321 C CA . GLY A 1 333 ? -5.884 8.743 58.262 1.00 44.46 333 GLY A CA 1
ATOM 2322 C C . GLY A 1 333 ? -5.892 7.731 59.398 1.00 45.48 333 GLY A C 1
ATOM 2323 O O . GLY A 1 333 ? -5.682 8.152 60.553 1.00 45.66 333 GLY A O 1
ATOM 2324 N N . ASP A 1 334 ? -6.116 6.465 59.053 1.00 47.78 334 ASP A N 1
ATOM 2325 C CA . ASP A 1 334 ? -6.190 5.343 60.016 1.00 57.39 334 ASP A CA 1
ATOM 2326 C C . ASP A 1 334 ? -4.851 5.162 60.721 1.00 62.24 334 ASP A C 1
ATOM 2327 O O . ASP A 1 334 ? -4.852 5.141 61.951 1.00 66.49 334 ASP A O 1
ATOM 2332 N N . ASP A 1 335 ? -3.748 5.179 59.974 1.00 65.80 335 ASP A N 1
ATOM 2333 C CA . ASP A 1 335 ? -2.433 4.969 60.623 1.00 64.43 335 ASP A CA 1
ATOM 2334 C C . ASP A 1 335 ? -1.929 6.304 61.154 1.00 63.10 335 ASP A C 1
ATOM 2335 O O . ASP A 1 335 ? -1.343 7.059 60.385 1.00 61.99 335 ASP A O 1
ATOM 2340 N N . TRP A 1 336 ? -2.203 6.576 62.425 1.00 64.40 336 TRP A N 1
ATOM 2341 C CA . TRP A 1 336 ? -1.741 7.835 63.054 1.00 66.72 336 TRP A CA 1
ATOM 2342 C C . TRP A 1 336 ? -0.240 7.770 63.322 1.00 71.71 336 TRP A C 1
ATOM 2343 O O . TRP A 1 336 ? 0.353 8.823 63.553 1.00 73.25 336 TRP A O 1
ATOM 2354 N N . GLU A 1 337 ? 0.341 6.567 63.378 1.00 72.95 337 GLU A N 1
ATOM 2355 C CA . GLU A 1 337 ? 1.802 6.450 63.645 1.00 73.77 337 GLU A CA 1
ATOM 2356 C C . GLU A 1 337 ? 2.605 7.064 62.494 1.00 66.41 337 GLU A C 1
ATOM 2357 O O . GLU A 1 337 ? 3.514 7.850 62.788 1.00 60.27 337 GLU A O 1
ATOM 2363 N N . GLU A 1 338 ? 2.251 6.735 61.249 1.00 56.95 338 GLU A N 1
ATOM 2364 C CA . GLU A 1 338 ? 2.864 7.376 60.056 1.00 60.61 338 GLU A CA 1
ATOM 2365 C C . GLU A 1 338 ? 2.798 8.897 60.221 1.00 59.31 338 GLU A C 1
ATOM 2366 O O . GLU A 1 338 ? 3.838 9.568 60.029 1.00 61.18 338 GLU A O 1
ATOM 2372 N N . ALA A 1 339 ? 1.613 9.407 60.565 1.00 53.39 339 ALA A N 1
ATOM 2373 C CA . ALA A 1 339 ? 1.309 10.849 60.619 1.00 48.57 339 ALA A CA 1
ATOM 2374 C C . ALA A 1 339 ? 2.235 11.528 61.633 1.00 46.85 339 ALA A C 1
ATOM 2375 O O . ALA A 1 339 ? 2.761 12.619 61.310 1.00 44.84 339 ALA A O 1
ATOM 2377 N N . LEU A 1 340 ? 2.419 10.918 62.809 1.00 46.46 340 LEU A N 1
ATOM 2378 C CA . LEU A 1 340 ? 3.207 11.511 63.922 1.00 47.35 340 LEU A CA 1
ATOM 2379 C C . LEU A 1 340 ? 4.686 11.548 63.539 1.00 48.80 340 LEU A C 1
ATOM 2380 O O . LEU A 1 340 ? 5.357 12.489 63.965 1.00 58.20 340 LEU A O 1
ATOM 2385 N N . GLU A 1 341 ? 5.192 10.576 62.787 1.00 45.36 341 GLU A N 1
ATOM 2386 C CA . GLU A 1 341 ? 6.598 10.634 62.316 1.00 50.19 341 GLU A CA 1
ATOM 2387 C C . GLU A 1 341 ? 6.782 11.895 61.472 1.00 48.63 341 GLU A C 1
ATOM 2388 O O . GLU A 1 341 ? 7.817 12.562 61.634 1.00 53.38 341 GLU A O 1
ATOM 2394 N N . ILE A 1 342 ? 5.819 12.173 60.584 1.00 48.22 342 ILE A N 1
ATOM 2395 C CA . ILE A 1 342 ? 5.806 13.379 59.708 1.00 45.41 342 ILE A CA 1
ATOM 2396 C C . ILE A 1 342 ? 5.660 14.635 60.579 1.00 44.03 342 ILE A C 1
ATOM 2397 O O . ILE A 1 342 ? 6.325 15.636 60.275 1.00 45.93 342 ILE A O 1
ATOM 2402 N N . ALA A 1 343 ? 4.826 14.596 61.617 1.00 40.37 343 ALA A N 1
ATOM 2403 C CA . ALA A 1 343 ? 4.667 15.706 62.577 1.00 39.10 343 ALA A CA 1
ATOM 2404 C C . ALA A 1 343 ? 6.007 16.029 63.227 1.00 41.07 343 ALA A C 1
ATOM 2405 O O . ALA A 1 343 ? 6.289 17.213 63.367 1.00 52.87 343 ALA A O 1
ATOM 2407 N N . GLN A 1 344 ? 6.802 15.024 63.600 1.00 47.99 344 GLN A N 1
ATOM 2408 C CA . GLN A 1 344 ? 8.103 15.201 64.315 1.00 49.26 344 GLN A CA 1
ATOM 2409 C C . GLN A 1 344 ? 9.007 16.123 63.488 1.00 46.91 344 GLN A C 1
ATOM 2410 O O . GLN A 1 344 ? 9.583 17.080 64.060 1.00 44.24 344 GLN A O 1
ATOM 2416 N N . VAL A 1 345 ? 9.123 15.844 62.188 1.00 42.76 345 VAL A N 1
ATOM 2417 C CA . VAL A 1 345 ? 9.949 16.645 61.230 1.00 43.39 345 VAL A CA 1
ATOM 2418 C C . VAL A 1 345 ? 9.496 18.118 61.264 1.00 44.48 345 VAL A C 1
ATOM 2419 O O . VAL A 1 345 ? 10.390 19.011 61.380 1.00 47.51 345 VAL A O 1
ATOM 2423 N N . GLN A 1 346 ? 8.184 18.383 61.277 1.00 39.29 346 GLN A N 1
ATOM 2424 C CA . GLN A 1 346 ? 7.652 19.771 61.355 1.00 42.31 346 GLN A CA 1
ATOM 2425 C C . GLN A 1 346 ? 8.081 20.407 62.698 1.00 40.81 346 GLN A C 1
ATOM 2426 O O . GLN A 1 346 ? 8.686 21.515 62.681 1.00 37.06 346 GLN A O 1
ATOM 2432 N N . LEU A 1 347 ? 7.824 19.732 63.822 1.00 41.50 347 LEU A N 1
ATOM 2433 C CA . LEU A 1 347 ? 8.180 20.213 65.189 1.00 39.95 347 LEU A CA 1
ATOM 2434 C C . LEU A 1 347 ? 9.679 20.517 65.257 1.00 37.95 347 LEU A C 1
ATOM 2435 O O . LEU A 1 347 ? 10.021 21.612 65.708 1.00 38.48 347 LEU A O 1
ATOM 2440 N N . ALA A 1 348 ? 10.516 19.631 64.723 1.00 40.29 348 ALA A N 1
ATOM 2441 C CA . ALA A 1 348 ? 11.988 19.783 64.633 1.00 44.60 348 ALA A CA 1
ATOM 2442 C C . ALA A 1 348 ? 12.372 20.998 63.775 1.00 49.12 348 ALA A C 1
ATOM 2443 O O . ALA A 1 348 ? 13.544 21.387 63.828 1.00 57.05 348 ALA A O 1
ATOM 2445 N N . CYS A 1 349 ? 11.457 21.566 62.990 1.00 51.09 349 CYS A N 1
ATOM 2446 C CA . CYS A 1 349 ? 11.705 22.822 62.230 1.00 51.99 349 CYS A CA 1
ATOM 2447 C C . CYS A 1 349 ? 11.065 24.035 62.928 1.00 50.49 349 CYS A C 1
ATOM 2448 O O . CYS A 1 349 ? 11.024 25.100 62.281 1.00 49.47 349 CYS A O 1
ATOM 2451 N N . GLY A 1 350 ? 10.614 23.909 64.187 1.00 50.50 350 GLY A N 1
ATOM 2452 C CA . GLY A 1 350 ? 10.206 25.050 65.038 1.00 46.83 350 GLY A CA 1
ATOM 2453 C C . GLY A 1 350 ? 8.774 25.518 64.771 1.00 51.59 350 GLY A C 1
ATOM 2454 O O . GLY A 1 350 ? 8.362 26.569 65.360 1.00 45.11 350 GLY A O 1
ATOM 2455 N N . ALA A 1 351 ? 8.033 24.784 63.921 1.00 49.99 351 ALA A N 1
ATOM 2456 C CA . ALA A 1 351 ? 6.594 25.003 63.625 1.00 47.90 351 ALA A CA 1
ATOM 2457 C C . ALA A 1 351 ? 5.747 24.373 64.739 1.00 46.65 351 ALA A C 1
ATOM 2458 O O . ALA A 1 351 ? 6.112 23.297 65.247 1.00 50.99 351 ALA A O 1
ATOM 2460 N N . GLN A 1 352 ? 4.653 25.014 65.125 1.00 42.05 352 GLN A N 1
ATOM 2461 C CA . GLN A 1 352 ? 3.605 24.322 65.919 1.00 48.75 352 GLN A CA 1
ATOM 2462 C C . GLN A 1 352 ? 2.828 23.342 65.018 1.00 50.15 352 GLN A C 1
ATOM 2463 O O . GLN A 1 352 ? 2.700 23.584 63.781 1.00 51.45 352 GLN A O 1
ATOM 2469 N N . VAL A 1 353 ? 2.351 22.242 65.604 1.00 49.26 353 VAL A N 1
ATOM 2470 C CA . VAL A 1 353 ? 1.581 21.193 64.875 1.00 47.36 353 VAL A CA 1
ATOM 2471 C C . VAL A 1 353 ? 0.255 20.916 65.596 1.00 46.68 353 VAL A C 1
ATOM 2472 O O . VAL A 1 353 ? 0.244 20.732 66.829 1.00 51.40 353 VAL A O 1
ATOM 2476 N N . VAL A 1 354 ? -0.832 20.937 64.832 1.00 44.12 354 VAL A N 1
ATOM 2477 C CA . VAL A 1 354 ? -2.130 20.298 65.174 1.00 44.19 354 VAL A CA 1
ATOM 2478 C C . VAL A 1 354 ? -2.171 18.957 64.432 1.00 42.56 354 VAL A C 1
ATOM 2479 O O . VAL A 1 354 ? -2.249 18.979 63.177 1.00 40.21 354 VAL A O 1
ATOM 2483 N N . LEU A 1 355 ? -2.108 17.875 65.203 1.00 45.41 355 LEU A N 1
ATOM 2484 C CA . LEU A 1 355 ? -2.254 16.509 64.664 1.00 47.94 355 LEU A CA 1
ATOM 2485 C C . LEU A 1 355 ? -3.723 16.153 64.873 1.00 48.77 355 LEU A C 1
ATOM 2486 O O . LEU A 1 355 ? -4.173 16.085 66.023 1.00 45.22 355 LEU A O 1
ATOM 2491 N N . GLY A 1 356 ? -4.424 15.990 63.762 1.00 46.64 356 GLY A N 1
ATOM 2492 C CA . GLY A 1 356 ? -5.866 15.708 63.685 1.00 45.74 356 GLY A CA 1
ATOM 2493 C C . GLY A 1 356 ? -6.110 14.245 63.362 1.00 48.01 356 GLY A C 1
ATOM 2494 O O . GLY A 1 356 ? -5.693 13.785 62.241 1.00 43.05 356 GLY A O 1
ATOM 2495 N N . LEU A 1 357 ? -6.753 13.541 64.302 1.00 51.00 357 LEU A N 1
ATOM 2496 C CA . LEU A 1 357 ? -6.996 12.077 64.242 1.00 53.83 357 LEU A CA 1
ATOM 2497 C C . LEU A 1 357 ? -8.484 11.842 64.084 1.00 48.16 357 LEU A C 1
ATOM 2498 O O . LEU A 1 357 ? -9.251 12.470 64.809 1.00 43.91 357 LEU A O 1
ATOM 2503 N N . PRO A 1 358 ? -8.902 10.940 63.161 1.00 51.96 358 PRO A N 1
ATOM 2504 C CA . PRO A 1 358 ? -10.320 10.674 62.918 1.00 58.27 358 PRO A CA 1
ATOM 2505 C C . PRO A 1 358 ? -10.983 10.069 64.170 1.00 65.36 358 PRO A C 1
ATOM 2506 O O . PRO A 1 358 ? -11.959 10.620 64.632 1.00 67.08 358 PRO A O 1
ATOM 2510 N N . ARG A 1 359 ? -10.444 8.977 64.714 1.00 69.33 359 ARG A N 1
ATOM 2511 C CA . ARG A 1 359 ? -11.068 8.290 65.877 1.00 74.37 359 ARG A CA 1
ATOM 2512 C C . ARG A 1 359 ? -10.556 8.964 67.150 1.00 70.43 359 ARG A C 1
ATOM 2513 O O . ARG A 1 359 ? -9.329 9.057 67.290 1.00 72.49 359 ARG A O 1
ATOM 2521 N N . ALA A 1 360 ? -11.473 9.403 68.023 1.00 72.43 360 ALA A N 1
ATOM 2522 C CA . ALA A 1 360 ? -11.229 10.108 69.313 1.00 72.72 360 ALA A CA 1
ATOM 2523 C C . ALA A 1 360 ? -10.605 9.186 70.381 1.00 77.32 360 ALA A C 1
ATOM 2524 O O . ALA A 1 360 ? -10.074 9.727 71.383 1.00 70.32 360 ALA A O 1
ATOM 2526 N N . ALA A 1 361 ? -10.700 7.858 70.213 1.00 78.38 361 ALA A N 1
ATOM 2527 C CA . ALA A 1 361 ? -9.918 6.843 70.958 1.00 77.72 361 ALA A CA 1
ATOM 2528 C C . ALA A 1 361 ? -8.425 7.103 70.705 1.00 79.06 361 ALA A C 1
ATOM 2529 O O . ALA A 1 361 ? -7.661 7.236 71.696 1.00 67.20 361 ALA A O 1
ATOM 2531 N N . ASP A 1 362 ? -8.059 7.224 69.419 1.00 71.65 362 ASP A N 1
ATOM 2532 C CA . ASP A 1 362 ? -6.676 7.435 68.914 1.00 66.60 362 ASP A CA 1
ATOM 2533 C C . ASP A 1 362 ? -6.028 8.660 69.584 1.00 64.72 362 ASP A C 1
ATOM 2534 O O . ASP A 1 362 ? -4.804 8.625 69.747 1.00 65.48 362 ASP A O 1
ATOM 2539 N N . VAL A 1 363 ? -6.793 9.676 70.006 1.00 62.95 363 VAL A N 1
ATOM 2540 C CA . VAL A 1 363 ? -6.262 10.936 70.628 1.00 71.90 363 VAL A CA 1
ATOM 2541 C C . VAL A 1 363 ? -5.445 10.638 71.895 1.00 74.39 363 VAL A C 1
ATOM 2542 O O . VAL A 1 363 ? -4.256 10.997 71.910 1.00 79.83 363 VAL A O 1
ATOM 2546 N N . ALA A 1 364 ? -6.058 10.088 72.950 1.00 83.14 364 ALA A N 1
ATOM 2547 C CA . ALA A 1 364 ? -5.372 9.758 74.226 1.00 79.64 364 ALA A CA 1
ATOM 2548 C C . ALA A 1 364 ? -4.244 8.742 73.960 1.00 78.04 364 ALA A C 1
ATOM 2549 O O . ALA A 1 364 ? -3.123 8.982 74.459 1.00 71.31 364 ALA A O 1
ATOM 2551 N N . ILE A 1 365 ? -4.498 7.695 73.156 1.00 71.52 365 ILE A N 1
ATOM 2552 C CA . ILE A 1 365 ? -3.491 6.651 72.781 1.00 76.18 365 ILE A CA 1
ATOM 2553 C C . ILE A 1 365 ? -2.213 7.343 72.289 1.00 76.87 365 ILE A C 1
ATOM 2554 O O . ILE A 1 365 ? -1.123 6.996 72.773 1.00 75.82 365 ILE A O 1
ATOM 2559 N N . ALA A 1 366 ? -2.357 8.282 71.351 1.00 82.40 366 ALA A N 1
ATOM 2560 C CA . ALA A 1 366 ? -1.252 9.032 70.711 1.00 74.63 366 ALA A CA 1
ATOM 2561 C C . ALA A 1 366 ? -0.617 10.010 71.709 1.00 77.62 366 ALA A C 1
ATOM 2562 O O . ALA A 1 366 ? 0.605 10.188 71.645 1.00 89.65 366 ALA A O 1
ATOM 2564 N N . GLU A 1 367 ? -1.409 10.613 72.600 1.00 81.21 367 GLU A N 1
ATOM 2565 C CA . GLU A 1 367 ? -0.926 11.553 73.652 1.00 83.84 367 GLU A CA 1
ATOM 2566 C C . GLU A 1 367 ? 0.141 10.878 74.525 1.00 94.33 367 GLU A C 1
ATOM 2567 O O . GLU A 1 367 ? 1.128 11.569 74.878 1.00 101.47 367 GLU A O 1
ATOM 2573 N N . LYS A 1 368 ? -0.079 9.603 74.889 1.00 96.30 368 LYS A N 1
ATOM 2574 C CA . LYS A 1 368 ? 0.883 8.747 75.638 1.00 98.44 368 LYS A CA 1
ATOM 2575 C C . LYS A 1 368 ? 2.194 8.691 74.853 1.00 100.57 368 LYS A C 1
ATOM 2576 O O . LYS A 1 368 ? 3.209 9.177 75.388 1.00 105.90 368 LYS A O 1
ATOM 2582 N N . ARG A 1 369 ? 2.147 8.213 73.613 1.00 92.47 369 ARG A N 1
ATOM 2583 C CA . ARG A 1 369 ? 3.410 7.995 72.876 1.00 97.36 369 ARG A CA 1
ATOM 2584 C C . ARG A 1 369 ? 4.172 9.314 72.831 1.00 103.31 369 ARG A C 1
ATOM 2585 O O . ARG A 1 369 ? 5.399 9.285 73.004 1.00 108.71 369 ARG A O 1
ATOM 2593 N N . CYS A 1 370 ? 3.465 10.429 72.687 1.00 112.11 370 CYS A N 1
ATOM 2594 C CA . CYS A 1 370 ? 4.169 11.727 72.541 1.00 113.73 370 CYS A CA 1
ATOM 2595 C C . CYS A 1 370 ? 5.018 12.007 73.778 1.00 109.62 370 CYS A C 1
ATOM 2596 O O . CYS A 1 370 ? 6.160 12.455 73.601 1.00 115.17 370 CYS A O 1
ATOM 2599 N N . LYS A 1 371 ? 4.502 11.765 74.981 1.00 110.45 371 LYS A N 1
ATOM 2600 C CA . LYS A 1 371 ? 5.411 11.981 76.136 1.00 109.86 371 LYS A CA 1
ATOM 2601 C C . LYS A 1 371 ? 6.525 10.925 76.089 1.00 105.98 371 LYS A C 1
ATOM 2602 O O . LYS A 1 371 ? 7.698 11.304 76.237 1.00 109.41 371 LYS A O 1
ATOM 2608 N N . ALA A 1 372 ? 6.185 9.671 75.786 1.00 107.58 372 ALA A N 1
ATOM 2609 C CA . ALA A 1 372 ? 7.224 8.619 75.728 1.00 105.00 372 ALA A CA 1
ATOM 2610 C C . ALA A 1 372 ? 8.224 9.008 74.641 1.00 104.37 372 ALA A C 1
ATOM 2611 O O . ALA A 1 372 ? 9.435 8.969 74.913 1.00 107.87 372 ALA A O 1
ATOM 2613 N N . LEU A 1 373 ? 7.707 9.427 73.483 1.00 101.85 373 LEU A N 1
ATOM 2614 C CA . LEU A 1 373 ? 8.526 9.928 72.353 1.00 100.24 373 LEU A CA 1
ATOM 2615 C C . LEU A 1 373 ? 9.075 11.321 72.687 1.00 96.82 373 LEU A C 1
ATOM 2616 O O . LEU A 1 373 ? 9.966 11.783 71.960 1.00 89.55 373 LEU A O 1
ATOM 2621 N N . GLY A 1 374 ? 8.527 11.959 73.727 1.00 97.67 374 GLY A N 1
ATOM 2622 C CA . GLY A 1 374 ? 8.955 13.281 74.234 1.00 94.94 374 GLY A CA 1
ATOM 2623 C C . GLY A 1 374 ? 8.486 14.486 73.422 1.00 98.49 374 GLY A C 1
ATOM 2624 O O . GLY A 1 374 ? 8.950 15.597 73.720 1.00 97.69 374 GLY A O 1
ATOM 2625 N N . LEU A 1 375 ? 7.577 14.315 72.465 1.00 96.41 375 LEU A N 1
ATOM 2626 C CA . LEU A 1 375 ? 7.127 15.473 71.644 1.00 98.01 375 LEU A CA 1
ATOM 2627 C C . LEU A 1 375 ? 6.029 16.232 72.392 1.00 103.58 375 LEU A C 1
ATOM 2628 O O . LEU A 1 375 ? 4.864 16.056 72.026 1.00 104.97 375 LEU A O 1
ATOM 2633 N N . THR A 1 376 ? 6.401 17.067 73.369 1.00 109.95 376 THR A N 1
ATOM 2634 C CA . THR A 1 376 ? 5.414 17.810 74.204 1.00 114.60 376 THR A CA 1
ATOM 2635 C C . THR A 1 376 ? 5.166 19.266 73.772 1.00 107.20 376 THR A C 1
ATOM 2636 O O . THR A 1 376 ? 3.988 19.654 73.678 1.00 98.93 376 THR A O 1
ATOM 2640 N N . GLU A 1 377 ? 6.219 20.040 73.511 1.00 97.08 377 GLU A N 1
ATOM 2641 C CA . GLU A 1 377 ? 6.058 21.496 73.240 1.00 92.58 377 GLU A CA 1
ATOM 2642 C C . GLU A 1 377 ? 5.714 21.797 71.775 1.00 87.71 377 GLU A C 1
ATOM 2643 O O . GLU A 1 377 ? 6.413 21.283 70.886 1.00 71.74 377 GLU A O 1
ATOM 2649 N N . GLY A 1 378 ? 4.693 22.634 71.541 1.00 78.20 378 GLY A N 1
ATOM 2650 C CA . GLY A 1 378 ? 4.383 23.024 70.152 1.00 76.96 378 GLY A CA 1
ATOM 2651 C C . GLY A 1 378 ? 3.364 22.105 69.489 1.00 71.20 378 GLY A C 1
ATOM 2652 O O . GLY A 1 378 ? 2.756 22.543 68.500 1.00 69.42 378 GLY A O 1
ATOM 2653 N N . LEU A 1 379 ? 3.171 20.887 70.008 1.00 70.23 379 LEU A N 1
ATOM 2654 C CA . LEU A 1 379 ? 2.213 19.875 69.479 1.00 65.30 379 LEU A CA 1
ATOM 2655 C C . LEU A 1 379 ? 0.893 19.965 70.249 1.00 59.12 379 LEU A C 1
ATOM 2656 O O . LEU A 1 379 ? 0.917 19.907 71.469 1.00 56.52 379 LEU A O 1
ATOM 2661 N N . SER A 1 380 ? -0.211 20.143 69.534 1.00 61.50 380 SER A N 1
ATOM 2662 C CA . SER A 1 380 ? -1.585 19.814 69.989 1.00 61.51 380 SER A CA 1
ATOM 2663 C C . SER A 1 380 ? -2.093 18.644 69.144 1.00 62.82 380 SER A C 1
ATOM 2664 O O . SER A 1 380 ? -1.650 18.475 67.977 1.00 60.84 380 SER A O 1
ATOM 2667 N N . ILE A 1 381 ? -2.955 17.823 69.743 1.00 58.59 381 ILE A N 1
ATOM 2668 C CA . ILE A 1 381 ? -3.585 16.650 69.074 1.00 58.53 381 ILE A CA 1
ATOM 2669 C C . ILE A 1 381 ? -5.091 16.758 69.306 1.00 53.16 381 ILE A C 1
ATOM 2670 O O . ILE A 1 381 ? -5.468 17.007 70.444 1.00 55.06 381 ILE A O 1
ATOM 2675 N N . ILE A 1 382 ? -5.904 16.537 68.276 1.00 50.52 382 ILE A N 1
ATOM 2676 C CA . ILE A 1 382 ? -7.384 16.674 68.413 1.00 53.02 382 ILE A CA 1
ATOM 2677 C C . ILE A 1 382 ? -8.085 15.627 67.538 1.00 54.76 382 ILE A C 1
ATOM 2678 O O . ILE A 1 382 ? -7.425 15.084 66.620 1.00 50.90 382 ILE A O 1
ATOM 2683 N N . ARG A 1 383 ? -9.381 15.490 67.774 1.00 58.65 383 ARG A N 1
ATOM 2684 C CA . ARG A 1 383 ? -10.222 14.658 66.907 1.00 62.12 383 ARG A CA 1
ATOM 2685 C C . ARG A 1 383 ? -10.541 15.561 65.721 1.00 54.77 383 ARG A C 1
ATOM 2686 O O . ARG A 1 383 ? -11.081 16.645 65.941 1.00 51.26 383 ARG A O 1
ATOM 2694 N N . PHE A 1 384 ? -10.141 15.118 64.536 1.00 44.74 384 PHE A N 1
ATOM 2695 C CA . PHE A 1 384 ? -10.339 15.771 63.226 1.00 42.50 384 PHE A CA 1
ATOM 2696 C C . PHE A 1 384 ? -10.753 14.675 62.247 1.00 40.75 384 PHE A C 1
ATOM 2697 O O . PHE A 1 384 ? -9.908 13.832 61.885 1.00 40.69 384 PHE A O 1
ATOM 2705 N N . SER A 1 385 ? -12.036 14.636 61.888 1.00 39.98 385 SER A N 1
ATOM 2706 C CA . SER A 1 385 ? -12.569 13.677 60.891 1.00 40.10 385 SER A CA 1
ATOM 2707 C C . SER A 1 385 ? -13.031 14.416 59.632 1.00 39.55 385 SER A C 1
ATOM 2708 O O . SER A 1 385 ? -13.900 15.303 59.729 1.00 41.13 385 SER A O 1
ATOM 2711 N N . ARG A 1 386 ? -12.515 14.005 58.479 1.00 39.92 386 ARG A N 1
ATOM 2712 C CA . ARG A 1 386 ? -12.930 14.568 57.166 1.00 40.28 386 ARG A CA 1
ATOM 2713 C C . ARG A 1 386 ? -14.374 14.163 56.854 1.00 39.20 386 ARG A C 1
ATOM 2714 O O . ARG A 1 386 ? -14.963 14.782 55.944 1.00 36.08 386 ARG A O 1
ATOM 2722 N N . LYS A 1 387 ? -14.941 13.210 57.603 1.00 47.89 387 LYS A N 1
ATOM 2723 C CA . LYS A 1 387 ? -16.349 12.747 57.421 1.00 49.28 387 LYS A CA 1
ATOM 2724 C C . LYS A 1 387 ? -17.266 13.757 58.112 1.00 48.00 387 LYS A C 1
ATOM 2725 O O . LYS A 1 387 ? -18.442 13.771 57.799 1.00 49.73 387 LYS A O 1
ATOM 2731 N N . ASP A 1 388 ? -16.714 14.590 58.996 1.00 50.91 388 ASP A N 1
ATOM 2732 C CA . ASP A 1 388 ? -17.459 15.558 59.843 1.00 48.17 388 ASP A CA 1
ATOM 2733 C C . ASP A 1 388 ? -16.918 16.978 59.600 1.00 46.57 388 ASP A C 1
ATOM 2734 O O . ASP A 1 388 ? -16.115 17.513 60.378 1.00 43.46 388 ASP A O 1
ATOM 2739 N N . PRO A 1 389 ? -17.300 17.625 58.473 1.00 41.03 389 PRO A N 1
ATOM 2740 C CA . PRO A 1 389 ? -16.825 18.972 58.153 1.00 39.75 389 PRO A CA 1
ATOM 2741 C C . PRO A 1 389 ? -17.087 20.058 59.207 1.00 41.25 389 PRO A C 1
ATOM 2742 O O . PRO A 1 389 ? -16.185 20.785 59.478 1.00 41.56 389 PRO A O 1
ATOM 2746 N N . ALA A 1 390 ? -18.303 20.167 59.753 1.00 42.65 390 ALA A N 1
ATOM 2747 C CA . ALA A 1 390 ? -18.659 21.191 60.766 1.00 37.08 390 ALA A CA 1
ATOM 2748 C C . ALA A 1 390 ? -17.698 21.095 61.946 1.00 34.97 390 ALA A C 1
ATOM 2749 O O . ALA A 1 390 ? -17.252 22.144 62.409 1.00 37.11 390 ALA A O 1
ATOM 2751 N N . ALA A 1 391 ? -17.374 19.876 62.391 1.00 36.76 391 ALA A N 1
ATOM 2752 C CA . ALA A 1 391 ? -16.520 19.631 63.584 1.00 35.93 391 ALA A CA 1
ATOM 2753 C C . ALA A 1 391 ? -15.098 20.022 63.215 1.00 35.60 391 ALA A C 1
ATOM 2754 O O . ALA A 1 391 ? -14.461 20.691 64.032 1.00 38.37 391 ALA A O 1
ATOM 2756 N N . MET A 1 392 ? -14.665 19.670 62.001 1.00 39.04 392 MET A N 1
ATOM 2757 C CA . MET A 1 392 ? -13.359 20.112 61.429 1.00 37.23 392 MET A CA 1
ATOM 2758 C C . MET A 1 392 ? -13.265 21.641 61.550 1.00 34.02 392 MET A C 1
ATOM 2759 O O . MET A 1 392 ? -12.334 22.107 62.215 1.00 35.82 392 MET A O 1
ATOM 2764 N N . GLU A 1 393 ? -14.257 22.379 61.038 1.00 35.22 393 GLU A N 1
ATOM 2765 C CA . GLU A 1 393 ? -14.248 23.871 60.956 1.00 36.85 393 GLU A CA 1
ATOM 2766 C C . GLU A 1 393 ? -14.248 24.467 62.364 1.00 39.03 393 GLU A C 1
ATOM 2767 O O . GLU A 1 393 ? -13.529 25.470 62.563 1.00 40.94 393 GLU A O 1
ATOM 2773 N N . ALA A 1 394 ? -14.977 23.850 63.297 1.00 40.40 394 ALA A N 1
ATOM 2774 C CA . ALA A 1 394 ? -15.088 24.306 64.704 1.00 39.34 394 ALA A CA 1
ATOM 2775 C C . ALA A 1 394 ? -13.745 24.095 65.405 1.00 37.86 394 ALA A C 1
ATOM 2776 O O . ALA A 1 394 ? -13.294 25.005 66.119 1.00 45.77 394 ALA A O 1
ATOM 2778 N N . ALA A 1 395 ? -13.124 22.938 65.208 1.00 35.21 395 ALA A N 1
ATOM 2779 C CA . ALA A 1 395 ? -11.876 22.565 65.901 1.00 35.93 395 ALA A CA 1
ATOM 2780 C C . ALA A 1 395 ? -10.759 23.495 65.426 1.00 40.52 395 ALA A C 1
ATOM 2781 O O . ALA A 1 395 ? -9.905 23.891 66.268 1.00 42.04 395 ALA A O 1
ATOM 2783 N N . LEU A 1 396 ? -10.759 23.831 64.129 1.00 41.09 396 LEU A N 1
ATOM 2784 C CA . LEU A 1 396 ? -9.718 24.714 63.556 1.00 40.42 396 LEU A CA 1
ATOM 2785 C C . LEU A 1 396 ? -9.866 26.080 64.207 1.00 42.69 396 LEU A C 1
ATOM 2786 O O . LEU A 1 396 ? -8.817 26.606 64.618 1.00 49.94 396 LEU A O 1
ATOM 2791 N N . GLU A 1 397 ? -11.105 26.581 64.349 1.00 47.72 397 GLU A N 1
ATOM 2792 C CA . GLU A 1 397 ? -11.435 27.873 65.040 1.00 50.25 397 GLU A CA 1
ATOM 2793 C C . GLU A 1 397 ? -11.048 27.792 66.526 1.00 49.52 397 GLU A C 1
ATOM 2794 O O . GLU A 1 397 ? -10.458 28.758 67.040 1.00 46.38 397 GLU A O 1
ATOM 2800 N N . GLU A 1 398 ? -11.371 26.679 67.187 1.00 53.06 398 GLU A N 1
ATOM 2801 C CA . GLU A 1 398 ? -11.022 26.440 68.610 1.00 58.12 398 GLU A CA 1
ATOM 2802 C C . GLU A 1 398 ? -9.503 26.569 68.790 1.00 52.45 398 GLU A C 1
ATOM 2803 O O . GLU A 1 398 ? -9.094 27.371 69.653 1.00 48.03 398 GLU A O 1
ATOM 2809 N N . TYR A 1 399 ? -8.714 25.816 68.010 1.00 47.69 399 TYR A N 1
ATOM 2810 C CA . TYR A 1 399 ? -7.229 25.817 68.053 1.00 45.99 399 TYR A CA 1
ATOM 2811 C C . TYR A 1 399 ? -6.677 27.227 67.851 1.00 45.15 399 TYR A C 1
ATOM 2812 O O . TYR A 1 399 ? -5.643 27.550 68.465 1.00 46.92 399 TYR A O 1
ATOM 2821 N N . THR A 1 400 ? -7.324 28.018 66.989 1.00 46.09 400 THR A N 1
ATOM 2822 C CA . THR A 1 400 ? -6.818 29.316 66.459 1.00 48.83 400 THR A CA 1
ATOM 2823 C C . THR A 1 400 ? -7.030 30.406 67.527 1.00 53.83 400 THR A C 1
ATOM 2824 O O . THR A 1 400 ? -6.246 31.386 67.540 1.00 51.77 400 THR A O 1
ATOM 2828 N N . ARG A 1 401 ? -7.902 30.100 68.484 1.00 54.89 401 ARG A N 1
ATOM 2829 C CA . ARG A 1 401 ? -8.166 30.959 69.655 1.00 59.12 401 ARG A CA 1
ATOM 2830 C C . ARG A 1 401 ? -6.824 31.080 70.386 1.00 56.63 401 ARG A C 1
ATOM 2831 O O . ARG A 1 401 ? -6.495 32.184 70.805 1.00 63.17 401 ARG A O 1
ATOM 2839 N N . GLY A 1 402 ? -6.065 29.979 70.439 1.00 52.47 402 GLY A N 1
ATOM 2840 C CA . GLY A 1 402 ? -4.741 29.853 71.078 1.00 51.81 402 GLY A CA 1
ATOM 2841 C C . GLY A 1 402 ? -3.711 30.841 70.556 1.00 56.11 402 GLY A C 1
ATOM 2842 O O . GLY A 1 402 ? -2.672 30.973 71.213 1.00 57.43 402 GLY A O 1
ATOM 2843 N N . GLY A 1 403 ? -3.942 31.480 69.401 1.00 60.82 403 GLY A N 1
ATOM 2844 C CA . GLY A 1 403 ? -3.217 32.704 69.006 1.00 56.59 403 GLY A CA 1
ATOM 2845 C C . GLY A 1 403 ? -2.343 32.549 67.769 1.00 55.48 403 GLY A C 1
ATOM 2846 O O . GLY A 1 403 ? -1.955 33.601 67.215 1.00 49.28 403 GLY A O 1
ATOM 2847 N N . THR A 1 404 ? -2.007 31.322 67.348 1.00 51.02 404 THR A N 1
ATOM 2848 C CA . THR A 1 404 ? -1.291 31.084 66.063 1.00 48.33 404 THR A CA 1
ATOM 2849 C C . THR A 1 404 ? -2.285 30.531 65.054 1.00 45.90 404 THR A C 1
ATOM 2850 O O . THR A 1 404 ? -2.933 29.523 65.303 1.00 42.99 404 THR A O 1
ATOM 2854 N N . PRO A 1 405 ? -2.479 31.214 63.913 1.00 43.93 405 PRO A N 1
ATOM 2855 C CA . PRO A 1 405 ? -3.336 30.688 62.862 1.00 44.58 405 PRO A CA 1
ATOM 2856 C C . PRO A 1 405 ? -2.600 29.580 62.104 1.00 38.22 405 PRO A C 1
ATOM 2857 O O . PRO A 1 405 ? -1.412 29.527 62.192 1.00 39.79 405 PRO A O 1
ATOM 2861 N N . ILE A 1 406 ? -3.347 28.726 61.409 1.00 36.41 406 ILE A N 1
ATOM 2862 C CA . ILE A 1 406 ? -2.815 27.566 60.634 1.00 35.12 406 ILE A CA 1
ATOM 2863 C C . ILE A 1 406 ? -2.331 28.057 59.260 1.00 33.25 406 ILE A C 1
ATOM 2864 O O . ILE A 1 406 ? -3.158 28.481 58.474 1.00 30.23 406 ILE A O 1
ATOM 2869 N N . SER A 1 407 ? -1.019 27.990 59.011 1.00 32.48 407 SER A N 1
ATOM 2870 C CA . SER A 1 407 ? -0.353 28.553 57.816 1.00 32.58 407 SER A CA 1
ATOM 2871 C C . SER A 1 407 ? -0.234 27.479 56.737 1.00 31.43 407 SER A C 1
ATOM 2872 O O . SER A 1 407 ? -0.022 27.823 55.551 1.00 36.04 407 SER A O 1
ATOM 2875 N N . GLY A 1 408 ? -0.353 26.221 57.133 1.00 29.50 408 GLY A N 1
ATOM 2876 C CA . GLY A 1 408 ? 0.009 25.071 56.287 1.00 27.70 408 GLY A CA 1
ATOM 2877 C C . GLY A 1 408 ? -0.774 23.848 56.692 1.00 27.31 408 GLY A C 1
ATOM 2878 O O . GLY A 1 408 ? -1.069 23.700 57.915 1.00 28.61 408 GLY A O 1
ATOM 2879 N N . ALA A 1 409 ? -1.128 23.027 55.714 1.00 24.44 409 ALA A N 1
ATOM 2880 C CA . ALA A 1 409 ? -1.983 21.851 55.913 1.00 27.02 409 ALA A CA 1
ATOM 2881 C C . ALA A 1 409 ? -1.442 20.685 55.090 1.00 29.77 409 ALA A C 1
ATOM 2882 O O . ALA A 1 409 ? -1.224 20.843 53.854 1.00 27.92 409 ALA A O 1
ATOM 2884 N N . LEU A 1 410 ? -1.209 19.559 55.773 1.00 32.12 410 LEU A N 1
ATOM 2885 C CA . LEU A 1 410 ? -0.747 18.300 55.154 1.00 29.96 410 LEU A CA 1
ATOM 2886 C C . LEU A 1 410 ? -1.859 17.248 55.298 1.00 33.50 410 LEU A C 1
ATOM 2887 O O . LEU A 1 410 ? -2.284 16.943 56.467 1.00 35.63 410 LEU A O 1
ATOM 2892 N N . PHE A 1 411 ? -2.353 16.739 54.161 1.00 31.08 411 PHE A N 1
ATOM 2893 C CA . PHE A 1 411 ? -3.445 15.739 54.093 1.00 32.92 411 PHE A CA 1
ATOM 2894 C C . PHE A 1 411 ? -2.874 14.320 53.864 1.00 34.98 411 PHE A C 1
ATOM 2895 O O . PHE A 1 411 ? -2.347 14.013 52.732 1.00 32.34 411 PHE A O 1
ATOM 2903 N N . MET A 1 412 ? -3.011 13.452 54.887 1.00 31.36 412 MET A N 1
ATOM 2904 C CA . MET A 1 412 ? -2.694 11.997 54.790 1.00 34.21 412 MET A CA 1
ATOM 2905 C C . MET A 1 412 ? -3.873 11.262 54.142 1.00 32.08 412 MET A C 1
ATOM 2906 O O . MET A 1 412 ? -5.026 11.693 54.252 1.00 28.32 412 MET A O 1
ATOM 2911 N N . PRO A 1 413 ? -3.639 10.143 53.411 1.00 33.59 413 PRO A N 1
ATOM 2912 C CA . PRO A 1 413 ? -4.732 9.293 52.926 1.00 36.58 413 PRO A CA 1
ATOM 2913 C C . PRO A 1 413 ? -5.604 8.773 54.090 1.00 40.10 413 PRO A C 1
ATOM 2914 O O . PRO A 1 413 ? -5.109 8.680 55.236 1.00 35.56 413 PRO A O 1
ATOM 2918 N N . ALA A 1 414 ? -6.884 8.523 53.792 1.00 37.86 414 ALA A N 1
ATOM 2919 C CA . ALA A 1 414 ? -7.939 8.225 54.787 1.00 42.36 414 ALA A CA 1
ATOM 2920 C C . ALA A 1 414 ? -7.775 6.792 55.313 1.00 43.60 414 ALA A C 1
ATOM 2921 O O . ALA A 1 414 ? -7.634 6.647 56.561 1.00 39.39 414 ALA A O 1
ATOM 2923 N N . LEU A 1 415 ? -7.716 5.816 54.390 1.00 39.48 415 LEU A N 1
ATOM 2924 C CA . LEU A 1 415 ? -7.724 4.346 54.646 1.00 37.31 415 LEU A CA 1
ATOM 2925 C C . LEU A 1 415 ? -6.325 3.819 54.999 1.00 38.93 415 LEU A C 1
ATOM 2926 O O . LEU A 1 415 ? -5.308 4.452 54.575 1.00 32.76 415 LEU A O 1
ATOM 2931 N N . GLY A 1 416 ? -6.263 2.684 55.727 1.00 38.30 416 GLY A N 1
ATOM 2932 C CA . GLY A 1 416 ? -4.999 1.984 56.025 1.00 31.88 416 GLY A CA 1
ATOM 2933 C C . GLY A 1 416 ? -4.299 1.629 54.718 1.00 33.32 416 GLY A C 1
ATOM 2934 O O . GLY A 1 416 ? -4.993 1.407 53.708 1.00 32.44 416 GLY A O 1
ATOM 2935 N N . ALA A 1 417 ? -2.974 1.583 54.706 1.00 34.73 417 ALA A N 1
ATOM 2936 C CA . ALA A 1 417 ? -2.194 1.068 53.558 1.00 37.94 417 ALA A CA 1
ATOM 2937 C C . ALA A 1 417 ? -2.767 -0.286 53.104 1.00 42.28 417 ALA A C 1
ATOM 2938 O O . ALA A 1 417 ? -3.091 -1.153 53.984 1.00 37.76 417 ALA A O 1
ATOM 2940 N N . GLY A 1 418 ? -2.935 -0.455 51.782 1.00 42.96 418 GLY A N 1
ATOM 2941 C CA . GLY A 1 418 ? -3.355 -1.730 51.164 1.00 40.44 418 GLY A CA 1
ATOM 2942 C C . GLY A 1 418 ? -4.848 -2.007 51.305 1.00 39.27 418 GLY A C 1
ATOM 2943 O O . GLY A 1 418 ? -5.335 -2.898 50.593 1.00 46.16 418 GLY A O 1
ATOM 2944 N N . GLU A 1 419 ? -5.586 -1.265 52.130 1.00 35.35 419 GLU A N 1
ATOM 2945 C CA . GLU A 1 419 ? -7.026 -1.542 52.377 1.00 35.83 419 GLU A CA 1
ATOM 2946 C C . GLU A 1 419 ? -7.769 -1.521 51.043 1.00 35.40 419 GLU A C 1
ATOM 2947 O O . GLU A 1 419 ? -8.710 -2.282 50.883 1.00 40.16 419 GLU A O 1
ATOM 2953 N N . LEU A 1 420 ? -7.289 -0.716 50.099 1.00 39.04 420 LEU A N 1
ATOM 2954 C CA . LEU A 1 420 ? -7.886 -0.674 48.744 1.00 40.61 420 LEU A CA 1
ATOM 2955 C C . LEU A 1 420 ? -7.051 -1.582 47.837 1.00 42.09 420 LEU A C 1
ATOM 2956 O O . LEU A 1 420 ? -5.899 -1.238 47.593 1.00 41.81 420 LEU A O 1
ATOM 2961 N N . SER A 1 421 ? -7.621 -2.691 47.365 1.00 37.01 421 SER A N 1
ATOM 2962 C CA . SER A 1 421 ? -6.916 -3.611 46.428 1.00 40.24 421 SER A CA 1
ATOM 2963 C C . SER A 1 421 ? -7.879 -4.367 45.504 1.00 36.54 421 SER A C 1
ATOM 2964 O O . SER A 1 421 ? -9.094 -4.213 45.586 1.00 44.29 421 SER A O 1
ATOM 2967 N N . GLY A 1 422 ? -7.314 -5.149 44.605 1.00 34.26 422 GLY A N 1
ATOM 2968 C CA . GLY A 1 422 ? -8.048 -5.812 43.527 1.00 33.13 422 GLY A CA 1
ATOM 2969 C C . GLY A 1 422 ? -7.798 -5.101 42.224 1.00 31.75 422 GLY A C 1
ATOM 2970 O O . GLY A 1 422 ? -7.745 -3.846 42.240 1.00 31.58 422 GLY A O 1
ATOM 2971 N N . ALA A 1 423 ? -7.605 -5.874 41.151 1.00 32.41 423 ALA A N 1
ATOM 2972 C CA . ALA A 1 423 ? -7.715 -5.389 39.761 1.00 34.37 423 ALA A CA 1
ATOM 2973 C C . ALA A 1 423 ? -9.044 -4.637 39.681 1.00 35.37 423 ALA A C 1
ATOM 2974 O O . ALA A 1 423 ? -9.970 -5.044 40.368 1.00 43.95 423 ALA A O 1
ATOM 2976 N N . VAL A 1 424 ? -9.112 -3.541 38.938 1.00 32.60 424 VAL A N 1
ATOM 2977 C CA . VAL A 1 424 ? -10.313 -2.657 38.983 1.00 31.31 424 VAL A CA 1
ATOM 2978 C C . VAL A 1 424 ? -11.558 -3.446 38.583 1.00 32.54 424 VAL A C 1
ATOM 2979 O O . VAL A 1 424 ? -12.653 -3.035 38.919 1.00 32.45 424 VAL A O 1
ATOM 2983 N N . THR A 1 425 ? -11.363 -4.510 37.794 1.00 32.00 425 THR A N 1
ATOM 2984 C CA . THR A 1 425 ? -12.486 -5.346 37.288 1.00 34.11 425 THR A CA 1
ATOM 2985 C C . THR A 1 425 ? -12.778 -6.518 38.234 1.00 36.08 425 THR A C 1
ATOM 2986 O O . THR A 1 425 ? -13.772 -7.229 37.986 1.00 31.77 425 THR A O 1
ATOM 2990 N N . GLU A 1 426 ? -11.953 -6.716 39.267 1.00 47.62 426 GLU A N 1
ATOM 2991 C CA . GLU A 1 426 ? -12.189 -7.837 40.209 1.00 57.63 426 GLU A CA 1
ATOM 2992 C C . GLU A 1 426 ? -12.369 -7.322 41.630 1.00 61.96 426 GLU A C 1
ATOM 2993 O O . GLU A 1 426 ? -12.787 -8.098 42.480 1.00 77.58 426 GLU A O 1
ATOM 2999 N N . ALA A 1 427 ? -12.055 -6.055 41.864 1.00 73.07 427 ALA A N 1
ATOM 3000 C CA . ALA A 1 427 ? -12.137 -5.523 43.238 1.00 82.29 427 ALA A CA 1
ATOM 3001 C C . ALA A 1 427 ? -13.579 -5.591 43.751 1.00 84.05 427 ALA A C 1
ATOM 3002 O O . ALA A 1 427 ? -14.517 -5.254 43.006 1.00 79.10 427 ALA A O 1
ATOM 3004 N N . GLU A 1 428 ? -13.707 -6.006 45.008 1.00 74.91 428 GLU A N 1
ATOM 3005 C CA . GLU A 1 428 ? -14.991 -6.121 45.730 1.00 67.62 428 GLU A CA 1
ATOM 3006 C C . GLU A 1 428 ? -15.842 -4.889 45.405 1.00 70.36 428 GLU A C 1
ATOM 3007 O O . GLU A 1 428 ? -15.225 -3.834 45.000 1.00 57.15 428 GLU A O 1
ATOM 3013 N N . ASP A 1 429 ? -17.181 -5.061 45.524 1.00 74.60 429 ASP A N 1
ATOM 3014 C CA . ASP A 1 429 ? -18.262 -4.029 45.395 1.00 76.87 429 ASP A CA 1
ATOM 3015 C C . ASP A 1 429 ? -17.886 -2.789 46.228 1.00 80.74 429 ASP A C 1
ATOM 3016 O O . ASP A 1 429 ? -18.121 -1.653 45.724 1.00 66.98 429 ASP A O 1
ATOM 3021 N N . ASN A 1 430 ? -17.296 -3.015 47.419 1.00 80.39 430 ASN A N 1
ATOM 3022 C CA . ASN A 1 430 ? -16.874 -1.987 48.418 1.00 78.15 430 ASN A CA 1
ATOM 3023 C C . ASN A 1 430 ? -15.545 -1.294 48.021 1.00 67.74 430 ASN A C 1
ATOM 3024 O O . ASN A 1 430 ? -15.192 -0.324 48.731 1.00 60.55 430 ASN A O 1
ATOM 3029 N N . ALA A 1 431 ? -14.846 -1.728 46.951 1.00 52.72 431 ALA A N 1
ATOM 3030 C CA . ALA A 1 431 ? -13.588 -1.108 46.448 1.00 50.48 431 ALA A CA 1
ATOM 3031 C C . ALA A 1 431 ? -13.875 0.289 45.875 1.00 42.49 431 ALA A C 1
ATOM 3032 O O . ALA A 1 431 ? -13.348 1.233 46.441 1.00 37.43 431 ALA A O 1
ATOM 3034 N N . VAL A 1 432 ? -14.721 0.383 44.864 1.00 40.47 432 VAL A N 1
ATOM 3035 C CA . VAL A 1 432 ? -15.061 1.694 44.252 1.00 40.27 432 VAL A CA 1
ATOM 3036 C C . VAL A 1 432 ? -15.756 2.584 45.297 1.00 36.32 432 VAL A C 1
ATOM 3037 O O . VAL A 1 432 ? -15.484 3.774 45.311 1.00 34.86 432 VAL A O 1
ATOM 3041 N N . GLU A 1 433 ? -16.537 1.990 46.199 1.00 32.53 433 GLU A N 1
ATOM 3042 C CA . GLU A 1 433 ? -17.399 2.703 47.170 1.00 34.15 433 GLU A CA 1
ATOM 3043 C C . GLU A 1 433 ? -16.454 3.409 48.180 1.00 35.25 433 GLU A C 1
ATOM 3044 O O . GLU A 1 433 ? -16.579 4.656 48.353 1.00 36.80 433 GLU A O 1
ATOM 3050 N N . ALA A 1 434 ? -15.473 2.702 48.764 1.00 32.15 434 ALA A N 1
ATOM 3051 C CA . ALA A 1 434 ? -14.493 3.276 49.724 1.00 33.05 434 ALA A CA 1
ATOM 3052 C C . ALA A 1 434 ? -13.581 4.290 49.009 1.00 34.24 434 ALA A C 1
ATOM 3053 O O . ALA A 1 434 ? -13.320 5.357 49.612 1.00 32.58 434 ALA A O 1
ATOM 3055 N N . LEU A 1 435 ? -13.130 3.979 47.779 1.00 30.08 435 LEU A N 1
ATOM 3056 C CA . LEU A 1 435 ? -12.275 4.863 46.941 1.00 29.51 435 LEU A CA 1
ATOM 3057 C C . LEU A 1 435 ? -13.007 6.201 46.791 1.00 29.95 435 LEU A C 1
ATOM 3058 O O . LEU A 1 435 ? -12.377 7.234 47.043 1.00 29.70 435 LEU A O 1
ATOM 3063 N N . MET A 1 436 ? -14.305 6.161 46.459 1.00 31.21 436 MET A N 1
ATOM 3064 C CA . MET A 1 436 ? -15.138 7.363 46.195 1.00 29.51 436 MET A CA 1
ATOM 3065 C C . MET A 1 436 ? -15.440 8.093 47.516 1.00 34.43 436 MET A C 1
ATOM 3066 O O . MET A 1 436 ? -15.184 9.338 47.607 1.00 31.19 436 MET A O 1
ATOM 3071 N N . ASP A 1 437 ? -15.887 7.379 48.546 1.00 36.38 437 ASP A N 1
ATOM 3072 C CA . ASP A 1 437 ? -16.377 8.042 49.792 1.00 41.43 437 ASP A CA 1
ATOM 3073 C C . ASP A 1 437 ? -15.216 8.438 50.703 1.00 39.80 437 ASP A C 1
ATOM 3074 O O . ASP A 1 437 ? -15.155 9.612 51.113 1.00 40.34 437 ASP A O 1
ATOM 3079 N N . ALA A 1 438 ? -14.346 7.491 51.044 1.00 41.37 438 ALA A N 1
ATOM 3080 C CA . ALA A 1 438 ? -13.221 7.734 51.976 1.00 39.42 438 ALA A CA 1
ATOM 3081 C C . ALA A 1 438 ? -12.192 8.674 51.330 1.00 36.26 438 ALA A C 1
ATOM 3082 O O . ALA A 1 438 ? -11.835 9.661 51.985 1.00 40.06 438 ALA A O 1
ATOM 3084 N N . GLU A 1 439 ? -11.718 8.369 50.115 1.00 34.41 439 GLU A N 1
ATOM 3085 C CA . GLU A 1 439 ? -10.487 9.010 49.569 1.00 34.36 439 GLU A CA 1
ATOM 3086 C C . GLU A 1 439 ? -10.876 10.228 48.719 1.00 30.24 439 GLU A C 1
ATOM 3087 O O . GLU A 1 439 ? -10.497 11.325 49.089 1.00 27.12 439 GLU A O 1
ATOM 3093 N N . LEU A 1 440 ? -11.659 10.051 47.660 1.00 31.27 440 LEU A N 1
ATOM 3094 C CA . LEU A 1 440 ? -11.993 11.137 46.699 1.00 29.25 440 LEU A CA 1
ATOM 3095 C C . LEU A 1 440 ? -12.882 12.208 47.357 1.00 30.34 440 LEU A C 1
ATOM 3096 O O . LEU A 1 440 ? -12.448 13.364 47.406 1.00 32.87 440 LEU A O 1
ATOM 3101 N N . ALA A 1 441 ? -14.072 11.862 47.842 1.00 30.16 441 ALA A N 1
ATOM 3102 C CA . ALA A 1 441 ? -14.950 12.791 48.587 1.00 29.91 441 ALA A CA 1
ATOM 3103 C C . ALA A 1 441 ? -14.237 13.360 49.828 1.00 30.41 441 ALA A C 1
ATOM 3104 O O . ALA A 1 441 ? -14.392 14.544 50.079 1.00 33.56 441 ALA A O 1
ATOM 3106 N N . GLY A 1 442 ? -13.489 12.563 50.586 1.00 32.15 442 GLY A N 1
ATOM 3107 C CA . GLY A 1 442 ? -12.738 13.061 51.759 1.00 34.30 442 GLY A CA 1
ATOM 3108 C C . GLY A 1 442 ? -11.796 14.210 51.397 1.00 34.98 442 GLY A C 1
ATOM 3109 O O . GLY A 1 442 ? -11.686 15.161 52.176 1.00 34.43 442 GLY A O 1
ATOM 3110 N N . ASN A 1 443 ? -11.134 14.127 50.241 1.00 34.29 443 ASN A N 1
ATOM 3111 C CA . ASN A 1 443 ? -10.112 15.110 49.794 1.00 31.58 443 ASN A CA 1
ATOM 3112 C C . ASN A 1 443 ? -10.808 16.422 49.419 1.00 31.20 443 ASN A C 1
ATOM 3113 O O . ASN A 1 443 ? -10.276 17.479 49.771 1.00 31.11 443 ASN A O 1
ATOM 3118 N N . MET A 1 444 ? -11.984 16.350 48.804 1.00 29.43 444 MET A N 1
ATOM 3119 C CA . MET A 1 444 ? -12.807 17.542 48.491 1.00 29.37 444 MET A CA 1
ATOM 3120 C C . MET A 1 444 ? -13.204 18.207 49.822 1.00 28.48 444 MET A C 1
ATOM 3121 O O . MET A 1 444 ? -13.177 19.450 49.937 1.00 29.17 444 MET A O 1
ATOM 3126 N N . ALA A 1 445 ? -13.567 17.427 50.819 1.00 24.87 445 ALA A N 1
ATOM 3127 C CA . ALA A 1 445 ? -13.994 17.994 52.114 1.00 27.48 445 ALA A CA 1
ATOM 3128 C C . ALA A 1 445 ? -12.808 18.708 52.737 1.00 25.56 445 ALA A C 1
ATOM 3129 O O . ALA A 1 445 ? -12.986 19.854 53.168 1.00 28.09 445 ALA A O 1
ATOM 3131 N N . LEU A 1 446 ? -11.638 18.072 52.773 1.00 28.12 446 LEU A N 1
ATOM 3132 C CA . LEU A 1 446 ? -10.433 18.735 53.350 1.00 30.00 446 LEU A CA 1
ATOM 3133 C C . LEU A 1 446 ? -10.154 20.047 52.582 1.00 30.34 446 LEU A C 1
ATOM 3134 O O . LEU A 1 446 ? -9.851 21.064 53.230 1.00 31.93 446 LEU A O 1
ATOM 3139 N N . ALA A 1 447 ? -10.302 20.042 51.258 1.00 29.47 447 ALA A N 1
ATOM 3140 C CA . ALA A 1 447 ? -10.020 21.196 50.379 1.00 31.66 447 ALA A CA 1
ATOM 3141 C C . ALA A 1 447 ? -10.996 22.320 50.709 1.00 32.89 447 ALA A C 1
ATOM 3142 O O . ALA A 1 447 ? -10.545 23.438 50.945 1.00 32.78 447 ALA A O 1
ATOM 3144 N N . ARG A 1 448 ? -12.294 22.021 50.721 1.00 33.91 448 ARG A N 1
ATOM 3145 C CA . ARG A 1 448 ? -13.322 23.016 51.099 1.00 34.71 448 ARG A CA 1
ATOM 3146 C C . ARG A 1 448 ? -13.012 23.545 52.507 1.00 34.23 448 ARG A C 1
ATOM 3147 O O . ARG A 1 448 ? -13.100 24.756 52.716 1.00 33.78 448 ARG A O 1
ATOM 3155 N N . THR A 1 449 ? -12.648 22.677 53.442 1.00 32.04 449 THR A N 1
ATOM 3156 C CA . THR A 1 449 ? -12.491 23.064 54.869 1.00 31.14 449 THR A CA 1
ATOM 3157 C C . THR A 1 449 ? -11.381 24.119 54.946 1.00 34.26 449 THR A C 1
ATOM 3158 O O . THR A 1 449 ? -11.572 25.153 55.605 1.00 34.72 449 THR A O 1
ATOM 3162 N N . MET A 1 450 ? -10.258 23.894 54.265 1.00 33.37 450 MET A N 1
ATOM 3163 C CA . MET A 1 450 ? -9.105 24.820 54.376 1.00 31.74 450 MET A CA 1
ATOM 3164 C C . MET A 1 450 ? -9.367 26.096 53.546 1.00 30.91 450 MET A C 1
ATOM 3165 O O . MET A 1 450 ? -8.948 27.166 54.033 1.00 30.97 450 MET A O 1
ATOM 3170 N N . SER A 1 451 ? -10.075 26.045 52.399 1.00 29.22 451 SER A N 1
ATOM 3171 C CA . SER A 1 451 ? -10.530 27.270 51.677 1.00 30.39 451 SER A CA 1
ATOM 3172 C C . SER A 1 451 ? -11.317 28.182 52.628 1.00 29.36 451 SER A C 1
ATOM 3173 O O . SER A 1 451 ? -11.088 29.414 52.628 1.00 27.67 451 SER A O 1
ATOM 3176 N N . ARG A 1 452 ? -12.229 27.613 53.406 1.00 30.28 452 ARG A N 1
ATOM 3177 C CA . ARG A 1 452 ? -13.081 28.424 54.297 1.00 31.37 452 ARG A CA 1
ATOM 3178 C C . ARG A 1 452 ? -12.196 29.030 55.384 1.00 31.34 452 ARG A C 1
ATOM 3179 O O . ARG A 1 452 ? -12.362 30.234 55.684 1.00 34.00 452 ARG A O 1
ATOM 3187 N N . TYR A 1 453 ? -11.280 28.244 55.936 1.00 31.59 453 TYR A N 1
ATOM 3188 C CA . TYR A 1 453 ? -10.355 28.706 56.994 1.00 31.91 453 TYR A CA 1
ATOM 3189 C C . TYR A 1 453 ? -9.511 29.880 56.446 1.00 31.65 453 TYR A C 1
ATOM 3190 O O . TYR A 1 453 ? -9.322 30.848 57.151 1.00 27.28 453 TYR A O 1
ATOM 3199 N N . TRP A 1 454 ? -9.044 29.807 55.199 1.00 28.33 454 TRP A N 1
ATOM 3200 C CA . TRP A 1 454 ? -8.077 30.785 54.653 1.00 28.53 454 TRP A CA 1
ATOM 3201 C C . TRP A 1 454 ? -8.795 31.968 54.003 1.00 30.88 454 TRP A C 1
ATOM 3202 O O . TRP A 1 454 ? -8.117 32.974 53.705 1.00 33.91 454 TRP A O 1
ATOM 3213 N N . LYS A 1 455 ? -10.113 31.865 53.845 1.00 35.16 455 LYS A N 1
ATOM 3214 C CA . LYS A 1 455 ? -11.035 33.009 53.638 1.00 35.21 455 LYS A CA 1
ATOM 3215 C C . LYS A 1 455 ? -11.115 33.822 54.943 1.00 32.48 455 LYS A C 1
ATOM 3216 O O . LYS A 1 455 ? -10.974 35.044 54.886 1.00 28.23 455 LYS A O 1
ATOM 3222 N N . ARG A 1 456 ? -11.279 33.172 56.086 1.00 33.23 456 ARG A N 1
ATOM 3223 C CA . ARG A 1 456 ? -11.442 33.863 57.393 1.00 39.16 456 ARG A CA 1
ATOM 3224 C C . ARG A 1 456 ? -10.069 34.352 57.887 1.00 36.91 456 ARG A C 1
ATOM 3225 O O . ARG A 1 456 ? -9.951 35.525 58.235 1.00 44.29 456 ARG A O 1
ATOM 3233 N N . HIS A 1 457 ? -9.093 33.452 57.958 1.00 32.46 457 HIS A N 1
ATOM 3234 C CA . HIS A 1 457 ? -7.709 33.808 58.355 1.00 30.39 457 HIS A CA 1
ATOM 3235 C C . HIS A 1 457 ? -6.911 34.108 57.084 1.00 31.03 457 HIS A C 1
ATOM 3236 O O . HIS A 1 457 ? -6.169 33.242 56.649 1.00 28.76 457 HIS A O 1
ATOM 3243 N N . ASP A 1 458 ? -7.057 35.332 56.577 1.00 30.96 458 ASP A N 1
ATOM 3244 C CA . ASP A 1 458 ? -6.472 35.819 55.300 1.00 29.69 458 ASP A CA 1
ATOM 3245 C C . ASP A 1 458 ? -5.286 36.762 55.542 1.00 30.10 458 ASP A C 1
ATOM 3246 O O . ASP A 1 458 ? -4.948 37.498 54.640 1.00 28.72 458 ASP A O 1
ATOM 3251 N N . ASN A 1 459 ? -4.698 36.771 56.735 1.00 30.21 459 ASN A N 1
ATOM 3252 C CA . ASN A 1 459 ? -3.536 37.673 56.932 1.00 31.73 459 ASN A CA 1
ATOM 3253 C C . ASN A 1 459 ? -2.414 36.917 57.642 1.00 32.76 459 ASN A C 1
ATOM 3254 O O . ASN A 1 459 ? -1.969 37.389 58.693 1.00 35.03 459 ASN A O 1
ATOM 3259 N N . LEU A 1 460 ? -1.961 35.816 57.044 1.00 31.72 460 LEU A N 1
ATOM 3260 C CA . LEU A 1 460 ? -0.905 34.958 57.632 1.00 35.47 460 LEU A CA 1
ATOM 3261 C C . LEU A 1 460 ? 0.486 35.546 57.379 1.00 37.21 460 LEU A C 1
ATOM 3262 O O . LEU A 1 460 ? 0.641 36.301 56.429 1.00 36.93 460 LEU A O 1
ATOM 3267 N N . LEU A 1 461 ? 1.448 35.175 58.220 1.00 36.71 461 LEU A N 1
ATOM 3268 C CA . LEU A 1 461 ? 2.851 35.648 58.122 1.00 41.18 461 LEU A CA 1
ATOM 3269 C C . LEU A 1 461 ? 3.441 35.184 56.794 1.00 42.08 461 LEU A C 1
ATOM 3270 O O . LEU A 1 461 ? 4.386 35.801 56.313 1.00 40.01 461 LEU A O 1
ATOM 3275 N N . GLN A 1 462 ? 2.919 34.066 56.308 1.00 41.94 462 GLN A N 1
ATOM 3276 C CA . GLN A 1 462 ? 3.327 33.383 55.065 1.00 39.30 462 GLN A CA 1
ATOM 3277 C C . GLN A 1 462 ? 2.060 33.050 54.296 1.00 34.83 462 GLN A C 1
ATOM 3278 O O . GLN A 1 462 ? 1.040 32.788 54.922 1.00 28.40 462 GLN A O 1
ATOM 3284 N N . PRO A 1 463 ? 2.086 33.060 52.943 1.00 30.52 463 PRO A N 1
ATOM 3285 C CA . PRO A 1 463 ? 0.969 32.567 52.147 1.00 30.73 463 PRO A CA 1
ATOM 3286 C C . PRO A 1 463 ? 0.656 31.123 52.516 1.00 29.41 463 PRO A C 1
ATOM 3287 O O . PRO A 1 463 ? 1.565 30.328 52.705 1.00 28.83 463 PRO A O 1
ATOM 3291 N N . PRO A 1 464 ? -0.638 30.735 52.586 1.00 32.57 464 PRO A N 1
ATOM 3292 C CA . PRO A 1 464 ? -1.026 29.362 52.925 1.00 29.29 464 PRO A CA 1
ATOM 3293 C C . PRO A 1 464 ? -0.596 28.299 51.903 1.00 28.24 464 PRO A C 1
ATOM 3294 O O . PRO A 1 464 ? -0.601 28.535 50.696 1.00 27.06 464 PRO A O 1
ATOM 3298 N N . ARG A 1 465 ? -0.232 27.141 52.437 1.00 25.95 465 ARG A N 1
ATOM 3299 C CA . ARG A 1 465 ? 0.363 26.023 51.680 1.00 26.29 465 ARG A CA 1
ATOM 3300 C C . ARG A 1 465 ? -0.306 24.709 52.103 1.00 27.46 465 ARG A C 1
ATOM 3301 O O . ARG A 1 465 ? -0.548 24.487 53.321 1.00 28.17 465 ARG A O 1
ATOM 3309 N N . PHE A 1 466 ? -0.611 23.856 51.126 1.00 26.78 466 PHE A N 1
ATOM 3310 C CA . PHE A 1 466 ? -1.210 22.528 51.369 1.00 26.74 466 PHE A CA 1
ATOM 3311 C C . PHE A 1 466 ? -0.353 21.493 50.653 1.00 30.23 466 PHE A C 1
ATOM 3312 O O . PHE A 1 466 ? 0.174 21.782 49.551 1.00 30.31 466 PHE A O 1
ATOM 3320 N N . VAL A 1 467 ? -0.170 20.350 51.317 1.00 32.65 467 VAL A N 1
ATOM 3321 C CA . VAL A 1 467 ? 0.478 19.141 50.749 1.00 33.33 467 VAL A CA 1
ATOM 3322 C C . VAL A 1 467 ? -0.492 17.960 50.839 1.00 35.81 467 VAL A C 1
ATOM 3323 O O . VAL A 1 467 ? -0.975 17.661 51.975 1.00 30.97 467 VAL A O 1
ATOM 3327 N N . PHE A 1 468 ? -0.749 17.317 49.690 1.00 34.92 468 PHE A N 1
ATOM 3328 C CA . PHE A 1 468 ? -1.368 15.970 49.588 1.00 33.55 468 PHE A CA 1
ATOM 3329 C C . PHE A 1 468 ? -0.239 14.927 49.505 1.00 37.16 468 PHE A C 1
ATOM 3330 O O . PHE A 1 468 ? 0.577 15.009 48.560 1.00 36.23 468 PHE A O 1
ATOM 3338 N N . VAL A 1 469 ? -0.216 13.978 50.453 1.00 36.99 469 VAL A N 1
ATOM 3339 C CA . VAL A 1 469 ? 0.695 12.793 50.475 1.00 36.35 469 VAL A CA 1
ATOM 3340 C C . VAL A 1 469 ? -0.080 11.536 50.044 1.00 34.39 469 VAL A C 1
ATOM 3341 O O . VAL A 1 469 ? -1.175 11.243 50.595 1.00 34.44 469 VAL A O 1
ATOM 3345 N N . SER A 1 470 ? 0.477 10.814 49.078 1.00 32.34 470 SER A N 1
ATOM 3346 C CA . SER A 1 470 ? 0.053 9.450 48.688 1.00 32.70 470 SER A CA 1
ATOM 3347 C C . SER A 1 470 ? 0.429 8.470 49.796 1.00 34.50 470 SER A C 1
ATOM 3348 O O . SER A 1 470 ? 1.355 8.772 50.575 1.00 29.93 470 SER A O 1
ATOM 3351 N N . HIS A 1 471 ? -0.226 7.314 49.801 1.00 36.28 471 HIS A N 1
ATOM 3352 C CA . HIS A 1 471 ? 0.261 6.082 50.470 1.00 38.55 471 HIS A CA 1
ATOM 3353 C C . HIS A 1 471 ? 1.666 5.709 49.952 1.00 39.51 471 HIS A C 1
ATOM 3354 O O . HIS A 1 471 ? 2.024 6.037 48.760 1.00 35.10 471 HIS A O 1
ATOM 3361 N N . ALA A 1 472 ? 2.400 4.962 50.785 1.00 40.35 472 ALA A N 1
ATOM 3362 C CA . ALA A 1 472 ? 3.565 4.122 50.395 1.00 40.71 472 ALA A CA 1
ATOM 3363 C C . ALA A 1 472 ? 3.136 3.119 49.320 1.00 36.45 472 ALA A C 1
ATOM 3364 O O . ALA A 1 472 ? 1.918 2.851 49.177 1.00 38.96 472 ALA A O 1
ATOM 3366 N N . SER A 1 473 ? 4.080 2.524 48.606 1.00 41.55 473 SER A N 1
ATOM 3367 C CA . SER A 1 473 ? 3.747 1.411 47.678 1.00 40.69 473 SER A CA 1
ATOM 3368 C C . SER A 1 473 ? 2.867 0.366 48.381 1.00 40.29 473 SER A C 1
ATOM 3369 O O . SER A 1 473 ? 2.918 0.216 49.632 1.00 36.05 473 SER A O 1
ATOM 3372 N N . ASP A 1 474 ? 2.003 -0.266 47.593 1.00 36.67 474 ASP A N 1
ATOM 3373 C CA . ASP A 1 474 ? 1.157 -1.393 48.034 1.00 36.78 474 ASP A CA 1
ATOM 3374 C C . ASP A 1 474 ? 1.870 -2.671 47.571 1.00 38.41 474 ASP A C 1
ATOM 3375 O O . ASP A 1 474 ? 1.426 -3.766 47.920 1.00 41.02 474 ASP A O 1
ATOM 3380 N N . GLY A 1 475 ? 2.945 -2.502 46.804 1.00 38.66 475 GLY A N 1
ATOM 3381 C CA . GLY A 1 475 ? 3.716 -3.586 46.182 1.00 41.83 475 GLY A CA 1
ATOM 3382 C C . GLY A 1 475 ? 2.872 -4.434 45.255 1.00 44.49 475 GLY A C 1
ATOM 3383 O O . GLY A 1 475 ? 3.268 -5.583 45.048 1.00 44.53 475 GLY A O 1
ATOM 3384 N N . LYS A 1 476 ? 1.775 -3.896 44.700 1.00 44.44 476 LYS A N 1
ATOM 3385 C CA . LYS A 1 476 ? 0.892 -4.616 43.733 1.00 42.22 476 LYS A CA 1
ATOM 3386 C C . LYS A 1 476 ? 0.593 -3.754 42.499 1.00 38.26 476 LYS A C 1
ATOM 3387 O O . LYS A 1 476 ? -0.421 -4.034 41.835 1.00 38.21 476 LYS A O 1
ATOM 3393 N N . GLY A 1 477 ? 1.435 -2.770 42.191 1.00 35.01 477 GLY A N 1
ATOM 3394 C CA . GLY A 1 477 ? 1.271 -1.891 41.012 1.00 37.48 477 GLY A CA 1
ATOM 3395 C C . GLY A 1 477 ? 0.638 -0.549 41.370 1.00 36.94 477 GLY A C 1
ATOM 3396 O O . GLY A 1 477 ? 0.568 0.315 40.466 1.00 34.73 477 GLY A O 1
ATOM 3397 N N . ASP A 1 478 ? 0.186 -0.377 42.624 1.00 34.51 478 ASP A N 1
ATOM 3398 C CA . ASP A 1 478 ? -0.336 0.911 43.149 1.00 35.87 478 ASP A CA 1
ATOM 3399 C C . ASP A 1 478 ? -1.547 1.354 42.294 1.00 37.71 478 ASP A C 1
ATOM 3400 O O . ASP A 1 478 ? -1.559 2.492 41.806 1.00 35.00 478 ASP A O 1
ATOM 3405 N N . ILE A 1 479 ? -2.517 0.461 42.078 1.00 39.72 479 ILE A N 1
ATOM 3406 C CA . ILE A 1 479 ? -3.697 0.697 41.191 1.00 42.09 479 ILE A CA 1
ATOM 3407 C C . ILE A 1 479 ? -4.401 1.970 41.687 1.00 39.81 479 ILE A C 1
ATOM 3408 O O . ILE A 1 479 ? -4.634 2.894 40.876 1.00 38.27 479 ILE A O 1
ATOM 3413 N N . TYR A 1 480 ? -4.704 1.990 42.984 1.00 34.72 480 TYR A N 1
ATOM 3414 C CA . TYR A 1 480 ? -5.493 3.019 43.709 1.00 35.52 480 TYR A CA 1
ATOM 3415 C C . TYR A 1 480 ? -4.580 4.217 43.984 1.00 36.69 480 TYR A C 1
ATOM 3416 O O . TYR A 1 480 ? -5.072 5.354 43.939 1.00 42.95 480 TYR A O 1
ATOM 3425 N N . GLY A 1 481 ? -3.297 3.967 44.243 1.00 31.61 481 GLY A N 1
ATOM 3426 C CA . GLY A 1 481 ? -2.271 5.019 44.289 1.00 31.36 481 GLY A CA 1
ATOM 3427 C C . GLY A 1 481 ? -2.331 5.899 43.045 1.00 32.06 481 GLY A C 1
ATOM 3428 O O . GLY A 1 481 ? -2.354 7.144 43.196 1.00 27.55 481 GLY A O 1
ATOM 3429 N N . HIS A 1 482 ? -2.400 5.290 41.860 1.00 29.59 482 HIS A N 1
ATOM 3430 C CA . HIS A 1 482 ? -2.345 6.034 40.584 1.00 32.24 482 HIS A CA 1
ATOM 3431 C C . HIS A 1 482 ? -3.625 6.849 40.388 1.00 32.46 482 HIS A C 1
ATOM 3432 O O . HIS A 1 482 ? -3.506 8.011 39.955 1.00 31.47 482 HIS A O 1
ATOM 3439 N N . ILE A 1 483 ? -4.790 6.244 40.658 1.00 32.57 483 ILE A N 1
ATOM 3440 C CA . ILE A 1 483 ? -6.128 6.870 40.457 1.00 29.89 483 ILE A CA 1
ATOM 3441 C C . ILE A 1 483 ? -6.231 8.059 41.417 1.00 27.62 483 ILE A C 1
ATOM 3442 O O . ILE A 1 483 ? -6.625 9.157 40.996 1.00 25.81 483 ILE A O 1
ATOM 3447 N N . LEU A 1 484 ? -5.892 7.840 42.671 1.00 26.67 484 LEU A N 1
ATOM 3448 C CA . LEU A 1 484 ? -6.043 8.870 43.713 1.00 32.55 484 LEU A CA 1
ATOM 3449 C C . LEU A 1 484 ? -5.043 10.010 43.447 1.00 32.89 484 LEU A C 1
ATOM 3450 O O . LEU A 1 484 ? -5.347 11.183 43.767 1.00 37.51 484 LEU A O 1
ATOM 3455 N N . ARG A 1 485 ? -3.938 9.697 42.782 1.00 33.35 485 ARG A N 1
ATOM 3456 C CA . ARG A 1 485 ? -2.866 10.649 42.422 1.00 32.17 485 ARG A CA 1
ATOM 3457 C C . ARG A 1 485 ? -3.366 11.557 41.304 1.00 31.50 485 ARG A C 1
ATOM 3458 O O . ARG A 1 485 ? -3.207 12.790 41.442 1.00 30.54 485 ARG A O 1
ATOM 3466 N N . ALA A 1 486 ? -3.891 10.976 40.223 1.00 27.32 486 ALA A N 1
ATOM 3467 C CA . ALA A 1 486 ? -4.375 11.741 39.048 1.00 26.30 486 ALA A CA 1
ATOM 3468 C C . ALA A 1 486 ? -5.547 12.648 39.454 1.00 24.54 486 ALA A C 1
ATOM 3469 O O . ALA A 1 486 ? -5.571 13.794 39.009 1.00 23.60 486 ALA A O 1
ATOM 3471 N N . ALA A 1 487 ? -6.457 12.182 40.312 1.00 24.43 487 ALA A N 1
ATOM 3472 C CA . ALA A 1 487 ? -7.597 12.990 40.806 1.00 25.22 487 ALA A CA 1
ATOM 3473 C C . ALA A 1 487 ? -7.085 14.150 41.669 1.00 27.71 487 ALA A C 1
ATOM 3474 O O . ALA A 1 487 ? -7.577 15.328 41.489 1.00 26.78 487 ALA A O 1
ATOM 3476 N N . THR A 1 488 ? -6.154 13.840 42.568 1.00 26.40 488 THR A N 1
ATOM 3477 C CA . THR A 1 488 ? -5.561 14.818 43.507 1.00 27.24 488 THR A CA 1
ATOM 3478 C C . THR A 1 488 ? -4.812 15.865 42.676 1.00 28.54 488 THR A C 1
ATOM 3479 O O . THR A 1 488 ? -4.864 17.051 43.041 1.00 28.87 488 THR A O 1
ATOM 3483 N N . GLU A 1 489 ? -4.247 15.482 41.535 1.00 29.31 489 GLU A N 1
ATOM 3484 C CA . GLU A 1 489 ? -3.484 16.435 40.691 1.00 32.01 489 GLU A CA 1
ATOM 3485 C C . GLU A 1 489 ? -4.4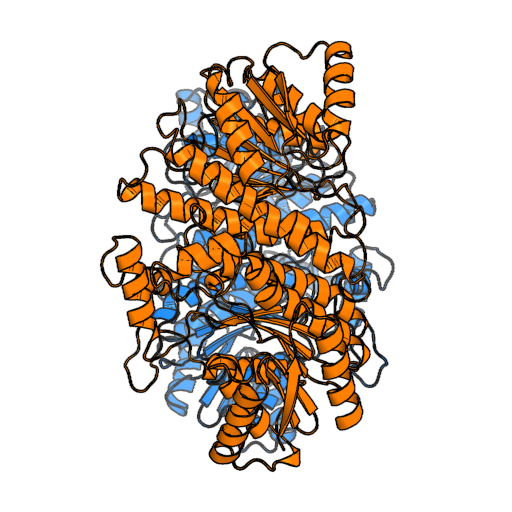78 17.506 40.216 1.00 30.68 489 GLU A C 1
ATOM 3486 O O . GLU A 1 489 ? -4.179 18.703 40.390 1.00 29.09 489 GLU A O 1
ATOM 3492 N N . GLN A 1 490 ? -5.633 17.080 39.684 1.00 29.36 490 GLN A N 1
ATOM 3493 C CA . GLN A 1 490 ? -6.669 17.981 39.115 1.00 26.38 490 GLN A CA 1
ATOM 3494 C C . GLN A 1 490 ? -7.356 18.792 40.231 1.00 23.89 490 GLN A C 1
ATOM 3495 O O . GLN A 1 490 ? -7.627 19.953 39.985 1.00 23.85 490 GLN A O 1
ATOM 3501 N N . LEU A 1 491 ? -7.574 18.235 41.422 1.00 22.84 491 LEU A N 1
ATOM 3502 C CA . LEU A 1 491 ? -8.115 19.001 42.563 1.00 23.28 491 LEU A CA 1
ATOM 3503 C C . LEU A 1 491 ? -7.192 20.188 42.823 1.00 23.74 491 LEU A C 1
ATOM 3504 O O . LEU A 1 491 ? -7.655 21.320 42.793 1.00 26.19 491 LEU A O 1
ATOM 3509 N N . ILE A 1 492 ? -5.900 19.937 42.963 1.00 27.30 492 ILE A N 1
ATOM 3510 C CA . ILE A 1 492 ? -4.874 20.980 43.249 1.00 25.77 492 ILE A CA 1
ATOM 3511 C C . ILE A 1 492 ? -4.891 22.040 42.125 1.00 25.87 492 ILE A C 1
ATOM 3512 O O . ILE A 1 492 ? -4.851 23.258 42.451 1.00 24.65 492 ILE A O 1
ATOM 3517 N N . ARG A 1 493 ? -4.972 21.632 40.852 1.00 23.66 493 ARG A N 1
ATOM 3518 C CA . ARG A 1 493 ? -4.998 22.584 39.713 1.00 24.50 493 ARG A CA 1
ATOM 3519 C C . ARG A 1 493 ? -6.182 23.545 39.899 1.00 25.21 493 ARG A C 1
ATOM 3520 O O . ARG A 1 493 ? -5.979 24.790 39.757 1.00 26.85 493 ARG A O 1
ATOM 3528 N N . ILE A 1 494 ? -7.356 22.998 40.238 1.00 22.95 494 ILE A N 1
ATOM 3529 C CA . ILE A 1 494 ? -8.616 23.777 40.434 1.00 23.72 494 ILE A CA 1
ATOM 3530 C C . ILE A 1 494 ? -8.461 24.716 41.637 1.00 23.67 494 ILE A C 1
ATOM 3531 O O . ILE A 1 494 ? -8.820 25.890 41.516 1.00 23.55 494 ILE A O 1
ATOM 3536 N N . TRP A 1 495 ? -7.982 24.199 42.761 1.00 22.98 495 TRP A N 1
ATOM 3537 C CA . TRP A 1 495 ? -7.789 24.952 44.023 1.00 23.63 495 TRP A CA 1
ATOM 3538 C C . TRP A 1 495 ? -6.856 26.133 43.782 1.00 24.87 495 TRP A C 1
ATOM 3539 O O . TRP A 1 495 ? -7.230 27.270 44.072 1.00 25.22 495 TRP A O 1
ATOM 3550 N N . ARG A 1 496 ? -5.656 25.844 43.286 1.00 26.33 496 ARG A N 1
ATOM 3551 C CA . ARG A 1 496 ? -4.643 26.869 42.960 1.00 23.73 496 ARG A CA 1
ATOM 3552 C C . ARG A 1 496 ? -5.300 27.960 42.130 1.00 23.97 496 ARG A C 1
ATOM 3553 O O . ARG A 1 496 ? -5.149 29.133 42.485 1.00 26.01 496 ARG A O 1
ATOM 3561 N N . ASP A 1 497 ? -5.929 27.560 41.023 1.00 25.08 497 ASP A N 1
ATOM 3562 C CA . ASP A 1 497 ? -6.456 28.491 39.986 1.00 25.13 497 ASP A CA 1
ATOM 3563 C C . ASP A 1 497 ? -7.618 29.312 40.572 1.00 26.21 497 ASP A C 1
ATOM 3564 O O . ASP A 1 497 ? -7.767 30.517 40.226 1.00 27.04 497 ASP A O 1
ATOM 3569 N N . GLU A 1 498 ? -8.454 28.714 41.401 1.00 24.84 498 GLU A N 1
ATOM 3570 C CA . GLU A 1 498 ? -9.631 29.446 41.919 1.00 25.39 498 GLU A CA 1
ATOM 3571 C C . GLU A 1 498 ? -9.083 30.543 42.849 1.00 26.99 498 GLU A C 1
ATOM 3572 O O . GLU A 1 498 ? -9.531 31.688 42.762 1.00 26.19 498 GLU A O 1
ATOM 3578 N N . SER A 1 499 ? -8.134 30.184 43.706 1.00 25.59 499 SER A N 1
ATOM 3579 C CA . SER A 1 499 ? -7.470 31.094 44.664 1.00 25.12 499 SER A CA 1
ATOM 3580 C C . SER A 1 499 ? -6.669 32.168 43.904 1.00 24.67 499 SER A C 1
ATOM 3581 O O . SER A 1 499 ? -6.674 33.378 44.320 1.00 23.04 499 SER A O 1
ATOM 3584 N N . GLU A 1 500 ? -6.021 31.804 42.807 1.00 23.96 500 GLU A N 1
ATOM 3585 C CA . GLU A 1 500 ? -5.293 32.820 42.006 1.00 26.97 500 GLU A CA 1
ATOM 3586 C C . GLU A 1 500 ? -6.296 33.853 41.465 1.00 26.25 500 GLU A C 1
ATOM 3587 O O . GLU A 1 500 ? -6.040 35.064 41.585 1.00 28.01 500 GLU A O 1
ATOM 3593 N N . ILE A 1 501 ? -7.445 33.406 40.974 1.00 26.60 501 ILE A N 1
ATOM 3594 C CA . ILE A 1 501 ? -8.480 34.294 40.370 1.00 26.77 501 ILE A CA 1
ATOM 3595 C C . ILE A 1 501 ? -9.161 35.080 41.490 1.00 26.51 501 ILE A C 1
ATOM 3596 O O . ILE A 1 501 ? -9.345 36.272 41.313 1.00 26.20 501 ILE A O 1
ATOM 3601 N N . ASP A 1 502 ? -9.468 34.466 42.623 1.00 25.80 502 ASP A N 1
ATOM 3602 C CA . ASP A 1 502 ? -10.099 35.182 43.766 1.00 28.41 502 ASP A CA 1
ATOM 3603 C C . ASP A 1 502 ? -9.191 36.319 44.232 1.00 28.86 502 ASP A C 1
ATOM 3604 O O . ASP A 1 502 ? -9.707 37.352 44.692 1.00 31.05 502 ASP A O 1
ATOM 3609 N N . THR A 1 503 ? -7.881 36.096 44.208 1.00 29.82 503 THR A N 1
ATOM 3610 C CA . THR A 1 503 ? -6.871 37.000 44.816 1.00 25.97 503 THR A CA 1
ATOM 3611 C C . THR A 1 503 ? -6.647 38.168 43.853 1.00 25.82 503 THR A C 1
ATOM 3612 O O . THR A 1 503 ? -6.548 39.353 44.322 1.00 23.90 503 THR A O 1
ATOM 3616 N N . ALA A 1 504 ? -6.621 37.853 42.557 1.00 22.13 504 ALA A N 1
ATOM 3617 C CA . ALA A 1 504 ? -6.438 38.830 41.475 1.00 22.89 504 ALA A CA 1
ATOM 3618 C C . ALA A 1 504 ? -7.628 39.802 41.469 1.00 23.81 504 ALA A C 1
ATOM 3619 O O . ALA A 1 504 ? -7.457 40.992 41.105 1.00 25.00 504 ALA A O 1
ATOM 3621 N N . HIS A 1 505 ? -8.809 39.316 41.838 1.00 24.87 505 HIS A N 1
ATOM 3622 C CA . HIS A 1 505 ? -10.069 40.078 41.742 1.00 25.40 505 HIS A CA 1
ATOM 3623 C C . HIS A 1 505 ? -10.384 40.714 43.093 1.00 24.87 505 HIS A C 1
ATOM 3624 O O . HIS A 1 505 ? -11.468 41.306 43.187 1.00 26.61 505 HIS A O 1
ATOM 3631 N N . GLY A 1 506 ? -9.491 40.578 44.076 1.00 24.08 506 GLY A N 1
ATOM 3632 C CA . GLY A 1 506 ? -9.597 41.233 45.400 1.00 25.35 506 GLY A CA 1
ATOM 3633 C C . GLY A 1 506 ? -10.642 40.640 46.315 1.00 25.13 506 GLY A C 1
ATOM 3634 O O . GLY A 1 506 ? -11.115 41.345 47.234 1.00 30.38 506 GLY A O 1
ATOM 3635 N N . ARG A 1 507 ? -10.974 39.372 46.101 1.00 26.87 507 ARG A N 1
ATOM 3636 C CA . ARG A 1 507 ? -11.902 38.642 46.996 1.00 26.73 507 ARG A CA 1
ATOM 3637 C C . ARG A 1 507 ? -11.129 38.068 48.190 1.00 29.03 507 ARG A C 1
ATOM 3638 O O . ARG A 1 507 ? -11.748 37.832 49.210 1.00 31.40 507 ARG A O 1
ATOM 3646 N N . ARG A 1 508 ? -9.840 37.775 48.007 1.00 31.68 508 ARG A N 1
ATOM 3647 C CA . ARG A 1 508 ? -8.953 37.247 49.076 1.00 33.35 508 ARG A CA 1
ATOM 3648 C C . ARG A 1 508 ? -7.587 37.919 48.951 1.00 31.29 508 ARG A C 1
ATOM 3649 O O . ARG A 1 508 ? -7.127 38.089 47.838 1.00 33.10 508 ARG A O 1
ATOM 3657 N N . ARG A 1 509 ? -6.978 38.296 50.063 1.00 28.47 509 ARG A N 1
ATOM 3658 C CA . ARG A 1 509 ? -5.605 38.850 50.017 1.00 28.40 509 ARG A CA 1
ATOM 3659 C C . ARG A 1 509 ? -4.566 37.771 49.682 1.00 28.00 509 ARG A C 1
ATOM 3660 O O . ARG A 1 509 ? -3.678 38.054 48.886 1.00 29.98 509 ARG A O 1
ATOM 3668 N N . GLN A 1 510 ? -4.719 36.572 50.237 1.00 26.11 510 GLN A N 1
ATOM 3669 C CA . GLN A 1 510 ? -3.668 35.531 50.113 1.00 25.71 510 GLN A CA 1
ATOM 3670 C C . GLN A 1 510 ? -4.026 34.442 49.104 1.00 25.80 510 GLN A C 1
ATOM 3671 O O . GLN A 1 510 ? -5.092 33.873 49.203 1.00 29.55 510 GLN A O 1
ATOM 3677 N N . ALA A 1 511 ? -3.121 34.198 48.163 1.00 27.90 511 ALA A N 1
ATOM 3678 C CA . ALA A 1 511 ? -3.232 33.100 47.179 1.00 29.70 511 ALA A CA 1
ATOM 3679 C C . ALA A 1 511 ? -2.809 31.814 47.891 1.00 28.42 511 ALA A C 1
ATOM 3680 O O . ALA A 1 511 ? -1.722 31.807 48.488 1.00 26.02 511 ALA A O 1
ATOM 3682 N N . GLU A 1 512 ? -3.671 30.800 47.819 1.00 27.52 512 GLU A N 1
ATOM 3683 C CA . GLU A 1 512 ? -3.446 29.420 48.319 1.00 28.86 512 GLU A CA 1
ATOM 3684 C C . GLU A 1 512 ? -2.681 28.638 47.249 1.00 28.42 512 GLU A C 1
ATOM 3685 O O . GLU A 1 512 ? -3.068 28.719 46.055 1.00 30.48 512 GLU A O 1
ATOM 3691 N N . TRP A 1 513 ? -1.601 27.956 47.647 1.00 26.83 513 TRP A N 1
ATOM 3692 C CA . TRP A 1 513 ? -0.814 27.068 46.749 1.00 25.21 513 TRP A CA 1
ATOM 3693 C C . TRP A 1 513 ? -0.494 25.773 47.487 1.00 25.59 513 TRP A C 1
ATOM 3694 O O . TRP A 1 513 ? -0.605 25.698 48.755 1.00 25.69 513 TRP A O 1
ATOM 3705 N N . GLY A 1 514 ? -0.089 24.789 46.716 1.00 23.79 514 GLY A N 1
ATOM 3706 C CA .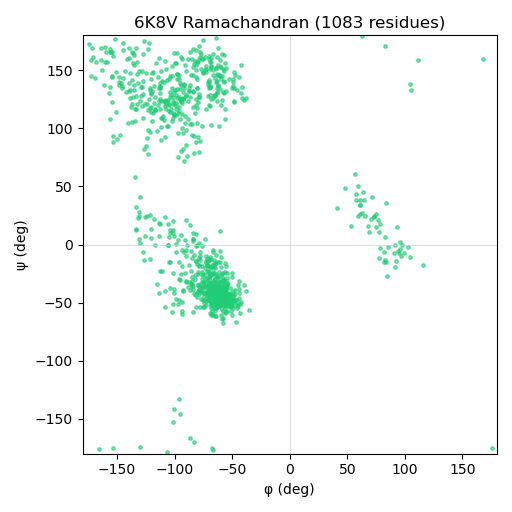 GLY A 1 514 ? 0.292 23.497 47.276 1.00 23.54 514 GLY A CA 1
ATOM 3707 C C . GLY A 1 514 ? 0.616 22.501 46.190 1.00 24.75 514 GLY A C 1
ATOM 3708 O O . GLY A 1 514 ? 0.664 22.864 44.950 1.00 21.16 514 GLY A O 1
ATOM 3709 N N . ASN A 1 515 ? 0.863 21.284 46.652 1.00 24.71 515 ASN A N 1
ATOM 3710 C CA . ASN A 1 515 ? 1.467 20.218 45.831 1.00 26.25 515 ASN A CA 1
ATOM 3711 C C . ASN A 1 515 ? 1.033 18.887 46.406 1.00 25.99 515 ASN A C 1
ATOM 3712 O O . ASN A 1 515 ? 0.557 18.851 47.571 1.00 27.71 515 ASN A O 1
ATOM 3717 N N . GLN A 1 516 ? 1.257 17.867 45.589 1.00 27.99 516 GLN A N 1
ATOM 3718 C CA . GLN A 1 516 ? 1.120 16.427 45.899 1.00 29.09 516 GLN A CA 1
ATOM 3719 C C . GLN A 1 516 ? 2.516 15.794 45.884 1.00 30.75 516 GLN A C 1
ATOM 3720 O O . GLN A 1 516 ? 3.281 16.060 44.880 1.00 28.57 516 GLN A O 1
ATOM 3726 N N . ILE A 1 517 ? 2.847 15.034 46.939 1.00 31.73 517 ILE A N 1
ATOM 3727 C CA . ILE A 1 517 ? 4.064 14.157 47.016 1.00 31.93 517 ILE A CA 1
ATOM 3728 C C . ILE A 1 517 ? 3.684 12.685 46.863 1.00 32.31 517 ILE A C 1
ATOM 3729 O O . ILE A 1 517 ? 3.035 12.134 47.771 1.00 29.46 517 ILE A O 1
ATOM 3734 N N . VAL A 1 518 ? 4.143 12.073 45.779 1.00 34.00 518 VAL A N 1
ATOM 3735 C CA . VAL A 1 518 ? 3.926 10.637 45.432 1.00 32.83 518 VAL A CA 1
ATOM 3736 C C . VAL A 1 518 ? 5.078 9.817 46.018 1.00 32.92 518 VAL A C 1
ATOM 3737 O O . VAL A 1 518 ? 6.203 9.983 45.504 1.00 29.37 518 VAL A O 1
ATOM 3741 N N . ARG A 1 519 ? 4.793 8.995 47.040 1.00 33.60 519 ARG A N 1
ATOM 3742 C CA . ARG A 1 519 ? 5.757 8.156 47.808 1.00 34.85 519 ARG A CA 1
ATOM 3743 C C . ARG A 1 519 ? 5.977 6.808 47.125 1.00 35.38 519 ARG A C 1
ATOM 3744 O O . ARG A 1 519 ? 7.120 6.353 47.098 1.00 37.46 519 ARG A O 1
ATOM 3752 N N . PHE A 1 520 ? 4.901 6.226 46.588 1.00 39.40 520 PHE A N 1
ATOM 3753 C CA . PHE A 1 520 ? 4.805 4.812 46.121 1.00 40.32 520 PHE A CA 1
ATOM 3754 C C . PHE A 1 520 ? 5.799 4.527 45.003 1.00 37.18 520 PHE A C 1
ATOM 3755 O O . PHE A 1 520 ? 5.948 3.395 44.585 1.00 33.97 520 PHE A O 1
ATOM 3763 N N . THR A 1 521 ? 6.498 5.566 44.537 1.00 36.29 521 THR A N 1
ATOM 3764 C CA . THR A 1 521 ? 7.552 5.397 43.503 1.00 34.03 521 THR A CA 1
ATOM 3765 C C . THR A 1 521 ? 8.876 4.971 44.149 1.00 39.27 521 THR A C 1
ATOM 3766 O O . THR A 1 521 ? 9.823 4.697 43.409 1.00 36.12 521 THR A O 1
ATOM 3770 N N . ASN A 1 522 ? 8.948 4.990 45.480 1.00 41.95 522 ASN A N 1
ATOM 3771 C CA . ASN A 1 522 ? 10.176 4.575 46.211 1.00 37.86 522 ASN A CA 1
ATOM 3772 C C . ASN A 1 522 ? 9.830 3.597 47.353 1.00 41.57 522 ASN A C 1
ATOM 3773 O O . ASN A 1 522 ? 8.872 3.853 48.063 1.00 44.10 522 ASN A O 1
ATOM 3778 N N . THR A 1 523 ? 10.642 2.553 47.554 1.00 44.01 523 THR A N 1
ATOM 3779 C CA . THR A 1 523 ? 10.459 1.500 48.586 1.00 44.40 523 THR A CA 1
ATOM 3780 C C . THR A 1 523 ? 11.668 1.453 49.546 1.00 47.19 523 THR A C 1
ATOM 3781 O O . THR A 1 523 ? 11.686 0.534 50.407 1.00 42.01 523 THR A O 1
ATOM 3785 N N . GLU A 1 524 ? 12.628 2.394 49.415 1.00 47.36 524 GLU A N 1
ATOM 3786 C CA . GLU A 1 524 ? 13.811 2.597 50.315 1.00 42.50 524 GLU A CA 1
ATOM 3787 C C . GLU A 1 524 ? 13.267 2.963 51.700 1.00 44.00 524 GLU A C 1
ATOM 3788 O O . GLU A 1 524 ? 12.086 3.341 51.779 1.00 43.48 524 GLU A O 1
ATOM 3794 N N . ALA A 1 525 ? 14.084 2.816 52.747 1.00 50.11 525 ALA A N 1
ATOM 3795 C CA . ALA A 1 525 ? 13.682 2.829 54.182 1.00 49.51 525 ALA A CA 1
ATOM 3796 C C . ALA A 1 525 ? 13.544 4.271 54.683 1.00 50.38 525 ALA A C 1
ATOM 3797 O O . ALA A 1 525 ? 12.780 4.522 55.645 1.00 49.14 525 ALA A O 1
ATOM 3799 N N . GLU A 1 526 ? 14.333 5.152 54.068 1.00 55.95 526 GLU A N 1
ATOM 3800 C CA . GLU A 1 526 ? 14.407 6.620 54.270 1.00 58.54 526 GLU A CA 1
ATOM 3801 C C . GLU A 1 526 ? 13.149 7.301 53.690 1.00 61.05 526 GLU A C 1
ATOM 3802 O O . GLU A 1 526 ? 12.916 8.472 54.045 1.00 61.07 526 GLU A O 1
ATOM 3808 N N . ASN A 1 527 ? 12.392 6.611 52.812 1.00 53.12 527 ASN A N 1
ATOM 3809 C CA . ASN A 1 527 ? 11.166 7.101 52.115 1.00 46.37 527 ASN A CA 1
ATOM 3810 C C . ASN A 1 527 ? 10.348 8.039 53.021 1.00 47.27 527 ASN A C 1
ATOM 3811 O O . ASN A 1 527 ? 10.102 9.187 52.601 1.00 40.81 527 ASN A O 1
ATOM 3816 N N . ILE A 1 528 ? 9.942 7.614 54.218 1.00 42.14 528 ILE A N 1
ATOM 3817 C CA . ILE A 1 528 ? 9.077 8.480 55.063 1.00 43.03 528 ILE A CA 1
ATOM 3818 C C . ILE A 1 528 ? 9.840 9.744 55.518 1.00 48.59 528 ILE A C 1
ATOM 3819 O O . ILE A 1 528 ? 9.215 10.843 55.536 1.00 54.08 528 ILE A O 1
ATOM 3824 N N . ARG A 1 529 ? 11.115 9.633 55.907 1.00 48.90 529 ARG A N 1
ATOM 3825 C CA . ARG A 1 529 ? 11.936 10.794 56.372 1.00 50.80 529 ARG A CA 1
ATOM 3826 C C . ARG A 1 529 ? 12.064 11.832 55.230 1.00 42.59 529 ARG A C 1
ATOM 3827 O O . ARG A 1 529 ? 11.821 13.049 55.463 1.00 40.17 529 ARG A O 1
ATOM 3835 N N . PHE A 1 530 ? 12.396 11.363 54.028 1.00 37.62 530 PHE A N 1
ATOM 3836 C CA . PHE A 1 530 ? 12.502 12.145 52.771 1.00 35.88 530 PHE A CA 1
ATOM 3837 C C . PHE A 1 530 ? 11.205 12.933 52.514 1.00 38.78 530 PHE A C 1
ATOM 3838 O O . PHE A 1 530 ? 11.236 14.170 52.273 1.00 41.52 530 PHE A O 1
ATOM 3846 N N . THR A 1 531 ? 10.058 12.262 52.577 1.00 37.26 531 THR A N 1
ATOM 3847 C CA . THR A 1 531 ? 8.764 12.896 52.231 1.00 36.15 531 THR A CA 1
ATOM 3848 C C . THR A 1 531 ? 8.433 13.924 53.319 1.00 35.38 531 THR A C 1
ATOM 3849 O O . THR A 1 531 ? 8.062 15.066 52.959 1.00 33.99 531 THR A O 1
ATOM 3853 N N . ALA A 1 532 ? 8.556 13.542 54.595 1.00 32.96 532 ALA A N 1
ATOM 3854 C CA . ALA A 1 532 ? 8.288 14.440 55.738 1.00 34.68 532 ALA A CA 1
ATOM 3855 C C . ALA A 1 532 ? 9.072 15.760 55.588 1.00 33.31 532 ALA A C 1
ATOM 3856 O O . ALA A 1 532 ? 8.541 16.811 56.001 1.00 36.87 532 ALA A O 1
ATOM 3858 N N . GLY A 1 533 ? 10.297 15.710 55.072 1.00 29.90 533 GLY A N 1
ATOM 3859 C CA . GLY A 1 533 ? 11.193 16.877 54.995 1.00 32.28 533 GLY A CA 1
ATOM 3860 C C . GLY A 1 533 ? 10.835 17.790 53.831 1.00 33.79 533 GLY A C 1
ATOM 3861 O O . GLY A 1 533 ? 10.875 19.042 54.001 1.00 30.83 533 GLY A O 1
ATOM 3862 N N . HIS A 1 534 ? 10.533 17.189 52.676 1.00 31.37 534 HIS A N 1
ATOM 3863 C CA . HIS A 1 534 ? 10.031 17.889 51.471 1.00 32.09 534 HIS A CA 1
ATOM 3864 C C . HIS A 1 534 ? 8.643 18.498 51.725 1.00 32.17 534 HIS A C 1
ATOM 3865 O O . HIS A 1 534 ? 8.357 19.542 51.074 1.00 32.15 534 HIS A O 1
ATOM 3872 N N . ALA A 1 535 ? 7.846 17.894 52.629 1.00 32.25 535 ALA A N 1
ATOM 3873 C CA . ALA A 1 535 ? 6.571 18.435 53.166 1.00 32.72 535 ALA A CA 1
ATOM 3874 C C . ALA A 1 535 ? 6.830 19.708 53.975 1.00 33.38 535 ALA A C 1
ATOM 3875 O O . ALA A 1 535 ? 6.215 20.760 53.680 1.00 36.58 535 ALA A O 1
ATOM 3877 N N . ALA A 1 536 ? 7.718 19.626 54.956 1.00 36.13 536 ALA A N 1
ATOM 3878 C CA . ALA A 1 536 ? 8.287 20.790 55.684 1.00 35.07 536 ALA A CA 1
ATOM 3879 C C . ALA A 1 536 ? 8.799 21.896 54.742 1.00 31.66 536 ALA A C 1
ATOM 3880 O O . ALA A 1 536 ? 8.549 23.044 55.070 1.00 35.48 536 ALA A O 1
ATOM 3882 N N . ARG A 1 537 ? 9.537 21.605 53.661 1.00 31.29 537 ARG A N 1
ATOM 3883 C CA . ARG A 1 537 ? 10.014 22.683 52.745 1.00 33.71 537 ARG A CA 1
ATOM 3884 C C . ARG A 1 537 ? 8.807 23.394 52.124 1.00 35.34 537 ARG A C 1
ATOM 3885 O O . ARG A 1 537 ? 8.808 24.637 52.041 1.00 44.13 537 ARG A O 1
ATOM 3893 N N . ILE A 1 538 ? 7.786 22.648 51.714 1.00 35.13 538 ILE A N 1
ATOM 3894 C CA . ILE A 1 538 ? 6.586 23.232 51.036 1.00 33.11 538 ILE A CA 1
ATOM 3895 C C . ILE A 1 538 ? 5.806 24.041 52.075 1.00 30.83 538 ILE A C 1
ATOM 3896 O O . ILE A 1 538 ? 5.402 25.140 51.753 1.00 32.61 538 ILE A O 1
ATOM 3901 N N . LEU A 1 539 ? 5.732 23.577 53.313 1.00 28.72 539 LEU A N 1
ATOM 3902 C CA . LEU A 1 539 ? 4.865 24.203 54.339 1.00 32.93 539 LEU A CA 1
ATOM 3903 C C . LEU A 1 539 ? 5.589 25.334 55.077 1.00 34.26 539 LEU A C 1
ATOM 3904 O O . LEU A 1 539 ? 4.876 26.249 55.568 1.00 42.76 539 LEU A O 1
ATOM 3909 N N . LEU A 1 540 ? 6.905 25.241 55.260 1.00 37.56 540 LEU A N 1
ATOM 3910 C CA . LEU A 1 540 ? 7.580 26.243 56.123 1.00 38.50 540 LEU A CA 1
ATOM 3911 C C . LEU A 1 540 ? 8.536 27.179 55.375 1.00 37.58 540 LEU A C 1
ATOM 3912 O O . LEU A 1 540 ? 8.820 28.240 55.891 1.00 38.35 540 LEU A O 1
ATOM 3917 N N . LYS A 1 541 ? 9.054 26.799 54.223 1.00 41.03 541 LYS A N 1
ATOM 3918 C CA . LYS A 1 541 ? 9.956 27.765 53.556 1.00 43.31 541 LYS A CA 1
ATOM 3919 C C . LYS A 1 541 ? 9.127 28.754 52.740 1.00 43.37 541 LYS A C 1
ATOM 3920 O O . LYS A 1 541 ? 7.968 28.453 52.467 1.00 50.25 541 LYS A O 1
ATOM 3926 N N . GLU A 1 542 ? 9.691 29.913 52.418 1.00 38.79 542 GLU A N 1
ATOM 3927 C CA . GLU A 1 542 ? 8.971 30.822 51.508 1.00 41.33 542 GLU A CA 1
ATOM 3928 C C . GLU A 1 542 ? 9.274 30.250 50.127 1.00 35.47 542 GLU A C 1
ATOM 3929 O O . GLU A 1 542 ? 10.403 30.369 49.682 1.00 38.26 542 GLU A O 1
ATOM 3935 N N . SER A 1 543 ? 8.311 29.575 49.526 1.00 33.89 543 SER A N 1
ATOM 3936 C CA . SER A 1 543 ? 8.550 28.949 48.207 1.00 31.64 543 SER A CA 1
ATOM 3937 C C . SER A 1 543 ? 7.226 28.757 47.475 1.00 32.07 543 SER A C 1
ATOM 3938 O O . SER A 1 543 ? 6.185 28.965 48.080 1.00 34.97 543 SER A O 1
ATOM 3941 N N . LYS A 1 544 ? 7.317 28.441 46.193 1.00 29.84 544 LYS A N 1
ATOM 3942 C CA . LYS A 1 544 ? 6.158 28.181 45.325 1.00 33.71 544 LYS A CA 1
ATOM 3943 C C . LYS A 1 544 ? 6.634 27.239 44.213 1.00 32.98 544 LYS A C 1
ATOM 3944 O O . LYS A 1 544 ? 7.178 27.747 43.243 1.00 34.21 544 LYS A O 1
ATOM 3950 N N . LEU A 1 545 ? 6.479 25.919 44.397 1.00 30.33 545 LEU A N 1
ATOM 3951 C CA . LEU A 1 545 ? 6.979 24.905 43.440 1.00 30.39 545 LEU A CA 1
ATOM 3952 C C . LEU A 1 545 ? 5.902 24.794 42.367 1.00 30.05 545 LEU A C 1
ATOM 3953 O O . LEU A 1 545 ? 4.756 24.475 42.721 1.00 29.42 545 LEU A O 1
ATOM 3958 N N . GLY A 1 546 ? 6.241 25.103 41.122 1.00 29.84 546 GLY A N 1
ATOM 3959 C CA . GLY A 1 546 ? 5.270 25.175 40.027 1.00 28.20 546 GLY A CA 1
ATOM 3960 C C . GLY A 1 546 ? 4.621 23.831 39.819 1.00 29.79 546 GLY A C 1
ATOM 3961 O O . GLY A 1 546 ? 3.393 23.778 39.812 1.00 33.93 546 GLY A O 1
ATOM 3962 N N . GLU A 1 547 ? 5.413 22.776 39.670 1.00 33.32 547 GLU A N 1
ATOM 3963 C CA . GLU A 1 547 ? 4.945 21.406 39.315 1.00 37.40 547 GLU A CA 1
ATOM 3964 C C . GLU A 1 547 ? 4.031 20.888 40.432 1.00 36.54 547 GLU A C 1
ATOM 3965 O O . GLU A 1 547 ? 4.402 21.060 41.615 1.00 34.71 547 GLU A O 1
ATOM 3971 N N . ILE A 1 548 ? 2.878 20.298 40.087 1.00 32.04 548 ILE A N 1
ATOM 3972 C CA . ILE A 1 548 ? 1.847 19.905 41.088 1.00 34.39 548 ILE A CA 1
ATOM 3973 C C . ILE A 1 548 ? 2.306 18.649 41.853 1.00 35.27 548 ILE A C 1
ATOM 3974 O O . ILE A 1 548 ? 2.196 18.641 43.119 1.00 30.59 548 ILE A O 1
ATOM 3979 N N . THR A 1 549 ? 2.725 17.625 41.106 1.00 33.38 549 THR A N 1
ATOM 3980 C CA . THR A 1 549 ? 3.083 16.295 41.659 1.00 34.51 549 THR A CA 1
ATOM 3981 C C . THR A 1 549 ? 4.596 16.079 41.661 1.00 33.27 549 THR A C 1
ATOM 3982 O O . THR A 1 549 ? 5.208 16.100 40.591 1.00 30.31 549 THR A O 1
ATOM 3986 N N . LEU A 1 550 ? 5.125 15.780 42.842 1.00 33.82 550 LEU A N 1
ATOM 3987 C CA . LEU A 1 550 ? 6.568 15.570 43.088 1.00 32.49 550 LEU A CA 1
ATOM 3988 C C . LEU A 1 550 ? 6.740 14.118 43.538 1.00 30.25 550 LEU A C 1
ATOM 3989 O O . LEU A 1 550 ? 6.137 13.741 44.570 1.00 25.83 550 LEU A O 1
ATOM 3994 N N . TYR A 1 551 ? 7.454 13.340 42.723 1.00 32.19 551 TYR A N 1
ATOM 3995 C CA . TYR A 1 551 ? 7.817 11.921 42.980 1.00 34.20 551 TYR A CA 1
ATOM 3996 C C . TYR A 1 551 ? 9.126 11.832 43.787 1.00 33.60 551 TYR A C 1
ATOM 3997 O O . TYR A 1 551 ? 10.154 12.510 43.465 1.00 33.81 551 TYR A O 1
ATOM 4006 N N . VAL A 1 552 ? 9.098 11.021 44.841 1.00 36.18 552 VAL A N 1
ATOM 4007 C CA . VAL A 1 552 ? 10.322 10.479 45.499 1.00 38.49 552 VAL A CA 1
ATOM 4008 C C . VAL A 1 552 ? 11.023 9.582 44.492 1.00 40.87 552 VAL A C 1
ATOM 4009 O O . VAL A 1 552 ? 10.366 8.691 43.947 1.00 36.86 552 VAL A O 1
ATOM 4013 N N . PRO A 1 553 ? 12.342 9.778 44.224 1.00 40.60 553 PRO A N 1
ATOM 4014 C CA . PRO A 1 553 ? 13.030 9.012 43.171 1.00 42.89 553 PRO A CA 1
ATOM 4015 C C . PRO A 1 553 ? 13.249 7.553 43.622 1.00 43.49 553 PRO A C 1
ATOM 4016 O O . PRO A 1 553 ? 13.313 7.298 44.845 1.00 37.00 553 PRO A O 1
ATOM 4020 N N . ALA A 1 554 ? 13.300 6.608 42.669 1.00 47.01 554 ALA A N 1
ATOM 4021 C CA . ALA A 1 554 ? 13.447 5.153 42.967 1.00 48.39 554 ALA A CA 1
ATOM 4022 C C . ALA A 1 554 ? 14.687 4.958 43.867 1.00 47.89 554 ALA A C 1
ATOM 4023 O O . ALA A 1 554 ? 14.592 4.357 44.954 1.00 41.31 554 ALA A O 1
ATOM 4025 N N . ASN A 1 555 ? 15.788 5.562 43.433 1.00 50.84 555 ASN A N 1
ATOM 4026 C CA . ASN A 1 555 ? 17.063 5.507 44.180 1.00 56.37 555 ASN A CA 1
ATOM 4027 C C . ASN A 1 555 ? 17.373 6.909 44.709 1.00 49.37 555 ASN A C 1
ATOM 4028 O O . ASN A 1 555 ? 17.843 7.727 43.917 1.00 49.50 555 ASN A O 1
ATOM 4033 N N . ILE A 1 556 ? 17.116 7.158 45.995 1.00 43.03 556 ILE A N 1
ATOM 4034 C CA . ILE A 1 556 ? 17.460 8.466 46.641 1.00 46.51 556 ILE A CA 1
ATOM 4035 C C . ILE A 1 556 ? 18.961 8.767 46.514 1.00 53.57 556 ILE A C 1
ATOM 4036 O O . ILE A 1 556 ? 19.309 9.938 46.214 1.00 54.13 556 ILE A O 1
ATOM 4041 N N . GLY A 1 557 ? 19.806 7.772 46.823 1.00 61.89 557 GLY A N 1
ATOM 4042 C CA . GLY A 1 557 ? 21.274 7.898 46.938 1.00 65.26 557 GLY A CA 1
ATOM 4043 C C . GLY A 1 557 ? 21.947 8.169 45.600 1.00 70.56 557 GLY A C 1
ATOM 4044 O O . GLY A 1 557 ? 23.077 8.668 45.621 1.00 69.63 557 GLY A O 1
ATOM 4045 N N . GLU A 1 558 ? 21.282 7.855 44.483 1.00 74.24 558 GLU A N 1
ATO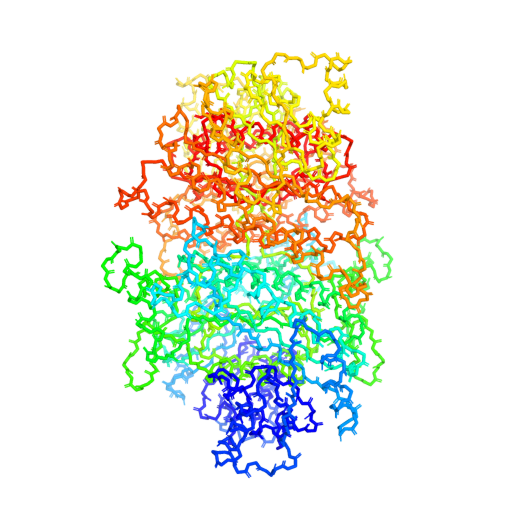M 4046 C CA . GLU A 1 558 ? 21.812 8.025 43.102 1.00 80.40 558 GLU A CA 1
ATOM 4047 C C . GLU A 1 558 ? 21.320 9.359 42.522 1.00 88.88 558 GLU A C 1
ATOM 4048 O O . GLU A 1 558 ? 22.157 10.083 41.938 1.00 93.22 558 GLU A O 1
ATOM 4054 N N . ALA A 1 559 ? 20.017 9.656 42.646 1.00 93.53 559 ALA A N 1
ATOM 4055 C CA . ALA A 1 559 ? 19.384 10.900 42.142 1.00 91.12 559 ALA A CA 1
ATOM 4056 C C . ALA A 1 559 ? 19.999 12.105 42.875 1.00 97.19 559 ALA A C 1
ATOM 4057 O O . ALA A 1 559 ? 20.043 13.187 42.259 1.00 102.30 559 ALA A O 1
ATOM 4059 N N . THR A 1 560 ? 20.487 11.913 44.114 1.00 98.33 560 THR A N 1
ATOM 4060 C CA . THR A 1 560 ? 21.247 12.914 44.922 1.00 97.95 560 THR A CA 1
ATOM 4061 C C . THR A 1 560 ? 22.538 12.274 45.450 1.00 109.68 560 THR A C 1
ATOM 4062 O O . THR A 1 560 ? 22.430 11.218 46.109 1.00 126.34 560 THR A O 1
ATOM 4066 N N . GLY A 1 561 ? 23.689 12.923 45.214 1.00 106.87 561 GLY A N 1
ATOM 4067 C CA . GLY A 1 561 ? 25.057 12.444 45.517 1.00 106.35 561 GLY A CA 1
ATOM 4068 C C . GLY A 1 561 ? 25.197 11.713 46.852 1.00 105.72 561 GLY A C 1
ATOM 4069 O O . GLY A 1 561 ? 26.027 10.782 46.907 1.00 93.10 561 GLY A O 1
ATOM 4070 N N . ALA A 1 562 ? 24.455 12.123 47.894 1.00 102.16 562 ALA A N 1
ATOM 4071 C CA . ALA A 1 562 ? 24.452 11.502 49.243 1.00 93.92 562 ALA A CA 1
ATOM 4072 C C . ALA A 1 562 ? 23.579 10.244 49.216 1.00 91.83 562 ALA A C 1
ATOM 4073 O O . ALA A 1 562 ? 24.080 9.154 49.483 1.00 83.35 562 ALA A O 1
ATOM 4075 N N . PRO B 1 18 ? -19.016 6.231 -1.570 1.00 87.53 18 PRO B N 1
ATOM 4076 C CA . PRO B 1 18 ? -18.489 7.289 -2.442 1.00 87.21 18 PRO B CA 1
ATOM 4077 C C . PRO B 1 18 ? -16.974 7.431 -2.263 1.00 80.43 18 PRO B C 1
ATOM 4078 O O . PRO B 1 18 ? -16.319 7.948 -3.138 1.00 73.40 18 PRO B O 1
ATOM 4082 N N . GLY B 1 19 ? -16.473 6.897 -1.154 1.00 66.53 19 GLY B N 1
ATOM 4083 C CA . GLY B 1 19 ? -15.052 6.987 -0.794 1.00 57.26 19 GLY B CA 1
ATOM 4084 C C . GLY B 1 19 ? -14.870 7.999 0.310 1.00 49.62 19 GLY B C 1
ATOM 4085 O O . GLY B 1 19 ? -15.413 9.094 0.194 1.00 49.43 19 GLY B O 1
ATOM 4086 N N . ARG B 1 20 ? -14.114 7.629 1.343 1.00 39.68 20 ARG B N 1
ATOM 4087 C CA . ARG B 1 20 ? -13.834 8.500 2.515 1.00 35.85 20 ARG B CA 1
ATOM 4088 C C . ARG B 1 20 ? -12.872 9.633 2.144 1.00 32.19 20 ARG B C 1
ATOM 4089 O O . ARG B 1 20 ? -12.799 10.586 2.893 1.00 33.46 20 ARG B O 1
ATOM 4097 N N . LEU B 1 21 ? -12.094 9.449 1.081 1.00 31.49 21 LEU B N 1
ATOM 4098 C CA . LEU B 1 21 ? -11.126 10.434 0.547 1.00 36.27 21 LEU B CA 1
ATOM 4099 C C . LEU B 1 21 ? -11.598 10.900 -0.840 1.00 37.19 21 LEU B C 1
ATOM 4100 O O . LEU B 1 21 ? -10.797 11.445 -1.578 1.00 35.45 21 LEU B O 1
ATOM 4105 N N . ALA B 1 22 ? -12.871 10.688 -1.153 1.00 39.46 22 ALA B N 1
ATOM 4106 C CA . ALA B 1 22 ? -13.450 11.052 -2.465 1.00 41.37 22 ALA B CA 1
ATOM 4107 C C . ALA B 1 22 ? -13.090 12.479 -2.878 1.00 38.49 22 ALA B C 1
ATOM 4108 O O . ALA B 1 22 ? -13.345 13.399 -2.111 1.00 36.75 22 ALA B O 1
ATOM 4110 N N . GLY B 1 23 ? -12.483 12.612 -4.053 1.00 36.69 23 GLY B N 1
ATOM 4111 C CA . GLY B 1 23 ? -12.188 13.925 -4.661 1.00 39.76 23 GLY B CA 1
ATOM 4112 C C . GLY B 1 23 ? -11.042 14.666 -3.987 1.00 42.12 23 GLY B C 1
ATOM 4113 O O . GLY B 1 23 ? -10.958 15.900 -4.116 1.00 42.40 23 GLY B O 1
ATOM 4114 N N . LYS B 1 24 ? -10.149 13.945 -3.321 1.00 41.33 24 LYS B N 1
ATOM 4115 C CA . LYS B 1 24 ? -8.976 14.541 -2.648 1.00 39.61 24 LYS B CA 1
ATOM 4116 C C . LYS B 1 24 ? -7.732 14.156 -3.439 1.00 36.55 24 LYS B C 1
ATOM 4117 O O . LYS B 1 24 ? -7.688 13.036 -3.926 1.00 40.24 24 LYS B O 1
ATOM 4123 N N . ILE B 1 25 ? -6.798 15.091 -3.584 1.00 36.99 25 ILE B N 1
ATOM 4124 C CA . ILE B 1 25 ? -5.445 14.878 -4.169 1.00 37.98 25 ILE B CA 1
ATOM 4125 C C . ILE B 1 25 ? -4.475 14.654 -3.001 1.00 38.66 25 ILE B C 1
ATOM 4126 O O . ILE B 1 25 ? -4.328 15.587 -2.147 1.00 36.14 25 ILE B O 1
ATOM 4131 N N . ALA B 1 26 ? -3.866 13.461 -2.982 1.00 36.92 26 ALA B N 1
ATOM 4132 C CA . ALA B 1 26 ? -2.927 12.943 -1.961 1.00 35.00 26 ALA B CA 1
ATOM 4133 C C . ALA B 1 26 ? -1.538 12.790 -2.576 1.00 35.60 26 ALA B C 1
ATOM 4134 O O . ALA B 1 26 ? -1.427 12.275 -3.722 1.00 37.12 26 ALA B O 1
ATOM 4136 N N . VAL B 1 27 ? -0.523 13.235 -1.834 1.00 34.21 27 VAL B N 1
ATOM 4137 C CA . VAL B 1 27 ? 0.926 13.031 -2.130 1.00 33.24 27 VAL B CA 1
ATOM 4138 C C . VAL B 1 27 ? 1.511 12.127 -1.036 1.00 34.38 27 VAL B C 1
ATOM 4139 O O . VAL B 1 27 ? 1.371 12.460 0.197 1.00 33.68 27 VAL B O 1
ATOM 4143 N N . VAL B 1 28 ? 2.110 11.002 -1.441 1.00 36.84 28 VAL B N 1
ATOM 4144 C CA . VAL B 1 28 ? 2.715 9.998 -0.503 1.00 33.43 28 VAL B CA 1
ATOM 4145 C C . VAL B 1 28 ? 4.191 9.886 -0.867 1.00 31.54 28 VAL B C 1
ATOM 4146 O O . VAL B 1 28 ? 4.489 9.482 -1.996 1.00 29.38 28 VAL B O 1
ATOM 4150 N N . THR B 1 29 ? 5.057 10.309 0.043 1.00 33.52 29 THR B N 1
ATOM 4151 C CA . THR B 1 29 ? 6.536 10.255 -0.090 1.00 35.37 29 THR B CA 1
ATOM 4152 C C . THR B 1 29 ? 6.962 8.859 0.351 1.00 35.61 29 THR B C 1
ATOM 4153 O O . THR B 1 29 ? 6.242 8.260 1.178 1.00 37.32 29 THR B O 1
ATOM 4157 N N . GLY B 1 30 ? 8.012 8.322 -0.272 1.00 34.20 30 GLY B N 1
ATOM 4158 C CA . GLY B 1 30 ? 8.464 6.943 -0.013 1.00 35.00 30 GLY B CA 1
ATOM 4159 C C . GLY B 1 30 ? 7.386 5.943 -0.364 1.00 32.58 30 GLY B C 1
ATOM 4160 O O . GLY B 1 30 ? 7.251 4.934 0.330 1.00 31.82 30 GLY B O 1
ATOM 4161 N N . ALA B 1 31 ? 6.655 6.199 -1.442 1.00 33.44 31 ALA B N 1
ATOM 4162 C CA . ALA B 1 31 ? 5.437 5.430 -1.785 1.00 34.46 31 ALA B CA 1
ATOM 4163 C C . ALA B 1 31 ? 5.807 4.018 -2.239 1.00 32.20 31 ALA B C 1
ATOM 4164 O O . ALA B 1 31 ? 4.906 3.164 -2.186 1.00 31.65 31 ALA B O 1
ATOM 4166 N N . ALA B 1 32 ? 7.071 3.778 -2.635 1.00 32.11 32 ALA B N 1
ATOM 4167 C CA . ALA B 1 32 ? 7.557 2.446 -3.082 1.00 33.56 32 ALA B CA 1
ATOM 4168 C C . ALA B 1 32 ? 7.909 1.526 -1.894 1.00 32.45 32 ALA B C 1
ATOM 4169 O O . ALA B 1 32 ? 8.019 0.336 -2.134 1.00 33.76 32 ALA B O 1
ATOM 4171 N N . GLY B 1 33 ? 8.039 2.032 -0.663 1.00 32.39 33 GLY B N 1
ATOM 4172 C CA . GLY B 1 33 ? 8.341 1.219 0.534 1.00 31.65 33 GLY B CA 1
ATOM 4173 C C . GLY B 1 33 ? 7.196 0.279 0.889 1.00 34.26 33 GLY B C 1
ATOM 4174 O O . GLY B 1 33 ? 6.171 0.294 0.160 1.00 33.86 33 GLY B O 1
ATOM 4175 N N . ASN B 1 34 ? 7.322 -0.470 1.996 1.00 32.90 34 ASN B N 1
ATOM 4176 C CA . ASN B 1 34 ? 6.264 -1.398 2.490 1.00 34.81 34 ASN B CA 1
ATOM 4177 C C . ASN B 1 34 ? 5.031 -0.593 2.943 1.00 36.48 34 ASN B C 1
ATOM 4178 O O . ASN B 1 34 ? 3.962 -0.828 2.341 1.00 35.60 34 ASN B O 1
ATOM 4183 N N . LEU B 1 35 ? 5.150 0.313 3.939 1.00 31.86 35 LEU B N 1
ATOM 4184 C CA . LEU B 1 35 ? 4.040 1.227 4.358 1.00 31.13 35 LEU B CA 1
ATOM 4185 C C . LEU B 1 35 ? 3.531 2.062 3.163 1.00 30.29 35 LEU B C 1
ATOM 4186 O O . LEU B 1 35 ? 2.327 2.165 2.985 1.00 30.28 35 LEU B O 1
ATOM 4191 N N . GLY B 1 36 ? 4.413 2.641 2.355 1.00 30.98 36 GLY B N 1
ATOM 4192 C CA . GLY B 1 36 ? 4.009 3.468 1.197 1.00 32.44 36 GLY B CA 1
ATOM 4193 C C . GLY B 1 36 ? 2.919 2.789 0.390 1.00 32.66 36 GLY B C 1
ATOM 4194 O O . GLY B 1 36 ? 1.860 3.403 0.214 1.00 31.47 36 GLY B O 1
ATOM 4195 N N . GLY B 1 37 ? 3.179 1.551 -0.046 1.00 34.46 37 GLY B N 1
ATOM 4196 C CA . GLY B 1 37 ? 2.315 0.723 -0.911 1.00 34.27 37 GLY B CA 1
ATOM 4197 C C . GLY B 1 37 ? 0.937 0.508 -0.314 1.00 34.82 37 GLY B C 1
ATOM 4198 O O . GLY B 1 37 ? -0.094 0.593 -1.044 1.00 33.08 37 GLY B O 1
ATOM 4199 N N . HIS B 1 38 ? 0.900 0.205 0.969 1.00 33.09 38 HIS B N 1
ATOM 4200 C CA . HIS B 1 38 ? -0.362 -0.033 1.703 1.00 32.05 38 HIS B CA 1
ATOM 4201 C C . HIS B 1 38 ? -1.152 1.275 1.815 1.00 31.55 38 HIS B C 1
ATOM 4202 O O . HIS B 1 38 ? -2.385 1.226 1.633 1.00 29.82 38 HIS B O 1
ATOM 4209 N N . ILE B 1 39 ? -0.472 2.386 2.109 1.00 32.02 39 ILE B N 1
ATOM 4210 C CA . ILE B 1 39 ? -1.082 3.746 2.156 1.00 32.98 39 ILE B CA 1
ATOM 4211 C C . ILE B 1 39 ? -1.685 4.049 0.768 1.00 32.17 39 ILE B C 1
ATOM 4212 O O . ILE B 1 39 ? -2.915 4.250 0.683 1.00 30.15 39 ILE B O 1
ATOM 4217 N N . VAL B 1 40 ? -0.906 3.970 -0.304 1.00 31.97 40 VAL B N 1
ATOM 4218 C CA . VAL B 1 40 ? -1.442 4.228 -1.679 1.00 36.95 40 VAL B CA 1
ATOM 4219 C C . VAL B 1 40 ? -2.665 3.324 -1.937 1.00 37.62 40 VAL B C 1
ATOM 4220 O O . VAL B 1 40 ? -3.670 3.833 -2.467 1.00 39.72 40 VAL B O 1
ATOM 4224 N N . THR B 1 41 ? -2.594 2.046 -1.565 1.00 39.58 41 THR B N 1
ATOM 4225 C CA . THR B 1 41 ? -3.679 1.050 -1.772 1.00 41.50 41 THR B CA 1
ATOM 4226 C C . THR B 1 41 ? -4.947 1.550 -1.072 1.00 39.85 41 THR B C 1
ATOM 4227 O O . THR B 1 41 ? -5.937 1.778 -1.758 1.00 39.90 41 THR B O 1
ATOM 4231 N N . HIS B 1 42 ? -4.917 1.697 0.252 1.00 38.13 42 HIS B N 1
ATOM 4232 C CA . HIS B 1 42 ? -6.058 2.190 1.056 1.00 35.14 42 HIS B CA 1
ATOM 4233 C C . HIS B 1 42 ? -6.581 3.503 0.470 1.00 33.71 42 HIS B C 1
ATOM 4234 O O . HIS B 1 42 ? -7.816 3.684 0.441 1.00 33.15 42 HIS B O 1
ATOM 4241 N N . TYR B 1 43 ? -5.678 4.395 0.065 1.00 31.94 43 TYR B N 1
ATOM 4242 C CA . TYR B 1 43 ? -6.017 5.729 -0.490 1.00 31.29 43 TYR B CA 1
ATOM 4243 C C . TYR B 1 43 ? -6.768 5.539 -1.824 1.00 33.05 43 TYR B C 1
ATOM 4244 O O . TYR B 1 43 ? -7.813 6.180 -2.013 1.00 32.49 43 TYR B O 1
ATOM 4253 N N . LEU B 1 44 ? -6.300 4.690 -2.736 1.00 33.08 44 LEU B N 1
ATOM 4254 C CA . LEU B 1 44 ? -7.016 4.482 -4.024 1.00 34.85 44 LEU B CA 1
ATOM 4255 C C . LEU B 1 44 ? -8.376 3.822 -3.762 1.00 36.49 44 LEU B C 1
ATOM 4256 O O . LEU B 1 44 ? -9.373 4.221 -4.391 1.00 36.07 44 LEU B O 1
ATOM 4261 N N . ALA B 1 45 ? -8.447 2.910 -2.795 1.00 37.06 45 ALA B N 1
ATOM 4262 C CA . ALA B 1 45 ? -9.700 2.240 -2.406 1.00 36.12 45 ALA B CA 1
ATOM 4263 C C . ALA B 1 45 ? -10.700 3.317 -1.972 1.00 40.38 45 ALA B C 1
ATOM 4264 O O . ALA B 1 45 ? -11.784 3.325 -2.535 1.00 49.92 45 ALA B O 1
ATOM 4266 N N . GLU B 1 46 ? -10.318 4.245 -1.087 1.00 40.30 46 GLU B N 1
ATOM 4267 C CA . GLU B 1 46 ? -11.220 5.277 -0.504 1.00 38.66 46 GLU B CA 1
ATOM 4268 C C . GLU B 1 46 ? -11.412 6.470 -1.467 1.00 39.57 46 GLU B C 1
ATOM 4269 O O . GLU B 1 46 ? -11.961 7.514 -1.040 1.00 40.77 46 GLU B O 1
ATOM 4275 N N . GLY B 1 47 ? -10.940 6.366 -2.709 1.00 37.80 47 GLY B N 1
ATOM 4276 C CA . GLY B 1 47 ? -11.277 7.294 -3.800 1.00 34.28 47 GLY B CA 1
ATOM 4277 C C . GLY B 1 47 ? -10.328 8.461 -3.997 1.00 32.32 47 GLY B C 1
ATOM 4278 O O . GLY B 1 47 ? -10.692 9.372 -4.729 1.00 34.48 47 GLY B O 1
ATOM 4279 N N . ALA B 1 48 ? -9.129 8.471 -3.433 1.00 33.94 48 ALA B N 1
ATOM 4280 C CA . ALA B 1 48 ? -8.233 9.642 -3.583 1.00 33.03 48 ALA B CA 1
ATOM 4281 C C . ALA B 1 48 ? -7.580 9.533 -4.941 1.00 30.73 48 ALA B C 1
ATOM 4282 O O . ALA B 1 48 ? -7.509 8.419 -5.421 1.00 34.67 48 ALA B O 1
ATOM 4284 N N . THR B 1 49 ? -7.125 10.646 -5.495 1.00 30.55 49 THR B N 1
ATOM 4285 C CA . THR B 1 49 ? -6.058 10.673 -6.522 1.00 36.05 49 THR B CA 1
ATOM 4286 C C . THR B 1 49 ? -4.723 10.799 -5.780 1.00 35.20 49 THR B C 1
ATOM 4287 O O . THR B 1 49 ? -4.587 11.677 -4.916 1.00 37.01 49 THR B O 1
ATOM 4291 N N . VAL B 1 50 ? -3.778 9.927 -6.093 1.00 36.11 50 VAL B N 1
ATOM 4292 C CA . VAL B 1 50 ? -2.527 9.772 -5.307 1.00 36.79 50 VAL B CA 1
ATOM 4293 C C . VAL B 1 50 ? -1.345 10.056 -6.225 1.00 32.65 50 VAL B C 1
ATOM 4294 O O . VAL B 1 50 ? -1.345 9.518 -7.366 1.00 31.38 50 VAL B O 1
ATOM 4298 N N . VAL B 1 51 ? -0.435 10.921 -5.771 1.00 31.41 51 VAL B N 1
ATOM 4299 C CA . VAL B 1 51 ? 0.894 11.121 -6.418 1.00 35.91 51 VAL B CA 1
ATOM 4300 C C . VAL B 1 51 ? 1.952 10.479 -5.512 1.00 38.39 51 VAL B C 1
ATOM 4301 O O . VAL B 1 51 ? 2.036 10.850 -4.310 1.00 37.30 51 VAL B O 1
ATOM 4305 N N . MET B 1 52 ? 2.680 9.511 -6.080 1.00 39.63 52 MET B N 1
ATOM 4306 C CA . MET B 1 52 ? 3.754 8.737 -5.419 1.00 38.35 52 MET B CA 1
ATOM 4307 C C . MET B 1 52 ? 5.087 9.441 -5.671 1.00 39.48 52 MET B C 1
ATOM 4308 O O . MET B 1 52 ? 5.355 9.869 -6.823 1.00 34.75 52 MET B O 1
ATOM 4313 N N . THR B 1 53 ? 5.906 9.500 -4.629 1.00 37.15 53 THR B N 1
ATOM 4314 C CA . THR B 1 53 ? 7.244 10.131 -4.601 1.00 37.40 53 THR B CA 1
ATOM 4315 C C . THR B 1 53 ? 8.311 9.053 -4.415 1.00 37.48 53 THR B C 1
ATOM 4316 O O . THR B 1 53 ? 8.105 8.173 -3.546 1.00 36.83 53 THR B O 1
ATOM 4320 N N . GLY B 1 54 ? 9.421 9.182 -5.146 1.00 37.52 54 GLY B N 1
ATOM 4321 C CA . GLY B 1 54 ? 10.664 8.412 -4.958 1.00 40.90 54 GLY B CA 1
ATOM 4322 C C . GLY B 1 54 ? 11.894 9.174 -5.446 1.00 42.74 54 GLY B C 1
ATOM 4323 O O . GLY B 1 54 ? 11.757 10.137 -6.223 1.00 41.57 54 GLY B O 1
ATOM 4324 N N . ARG B 1 55 ? 13.077 8.752 -5.010 1.00 44.89 55 ARG B N 1
ATOM 4325 C CA . ARG B 1 55 ? 14.383 9.295 -5.482 1.00 49.68 55 ARG B CA 1
ATOM 4326 C C . ARG B 1 55 ? 14.696 8.722 -6.873 1.00 50.66 55 ARG B C 1
ATOM 4327 O O . ARG B 1 55 ? 15.384 9.407 -7.647 1.00 49.61 55 ARG B O 1
ATOM 4335 N N . THR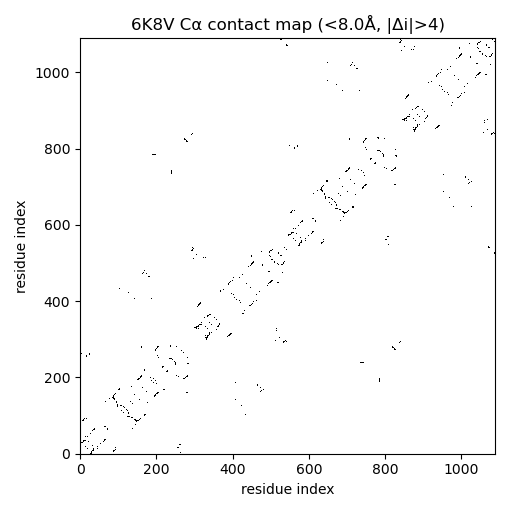 B 1 56 ? 14.161 7.542 -7.194 1.00 48.75 56 THR B N 1
ATOM 4336 C CA . THR B 1 56 ? 14.655 6.675 -8.290 1.00 50.93 56 THR B CA 1
ATOM 4337 C C . THR B 1 56 ? 13.480 6.409 -9.222 1.00 53.51 56 THR B C 1
ATOM 4338 O O . THR B 1 56 ? 12.741 5.460 -8.975 1.00 59.83 56 THR B O 1
ATOM 4342 N N . PRO B 1 57 ? 13.268 7.230 -10.288 1.00 57.38 57 PRO B N 1
ATOM 4343 C CA . PRO B 1 57 ? 12.064 7.163 -11.131 1.00 62.31 57 PRO B CA 1
ATOM 4344 C C . PRO B 1 57 ? 11.606 5.803 -11.700 1.00 65.73 57 PRO B C 1
ATOM 4345 O O . PRO B 1 57 ? 10.415 5.684 -11.995 1.00 66.90 57 PRO B O 1
ATOM 4349 N N . ASP B 1 58 ? 12.518 4.831 -11.851 1.00 64.34 58 ASP B N 1
ATOM 4350 C CA . ASP B 1 58 ? 12.204 3.440 -12.291 1.00 66.91 58 ASP B CA 1
ATOM 4351 C C . ASP B 1 58 ? 11.637 2.624 -11.120 1.00 67.90 58 ASP B C 1
ATOM 4352 O O . ASP B 1 58 ? 10.754 1.775 -11.368 1.00 74.60 58 ASP B O 1
ATOM 4357 N N . ARG B 1 59 ? 12.186 2.812 -9.912 1.00 65.45 59 ARG B N 1
ATOM 4358 C CA . ARG B 1 59 ? 11.757 2.115 -8.664 1.00 61.25 59 ARG B CA 1
ATOM 4359 C C . ARG B 1 59 ? 10.300 2.531 -8.398 1.00 59.31 59 ARG B C 1
ATOM 4360 O O . ARG B 1 59 ? 9.435 1.634 -8.245 1.00 67.73 59 ARG B O 1
ATOM 4368 N N . THR B 1 60 ? 10.029 3.839 -8.438 1.00 52.11 60 THR B N 1
ATOM 4369 C CA . THR B 1 60 ? 8.725 4.435 -8.060 1.00 54.58 60 THR B CA 1
ATOM 4370 C C . THR B 1 60 ? 7.724 4.164 -9.199 1.00 52.79 60 THR B C 1
ATOM 4371 O O . THR B 1 60 ? 6.514 3.976 -8.894 1.00 52.22 60 THR B O 1
ATOM 4375 N N . LYS B 1 61 ? 8.198 4.113 -10.448 1.00 51.36 61 LYS B N 1
ATOM 4376 C CA . LYS B 1 61 ? 7.321 3.754 -11.598 1.00 53.42 61 LYS B CA 1
ATOM 4377 C C . LYS B 1 61 ? 6.914 2.272 -11.569 1.00 50.80 61 LYS B C 1
ATOM 4378 O O . LYS B 1 61 ? 5.776 1.977 -11.908 1.00 48.42 61 LYS B O 1
ATOM 4384 N N . ALA B 1 62 ? 7.856 1.401 -11.226 1.00 48.41 62 ALA B N 1
ATOM 4385 C CA . ALA B 1 62 ? 7.573 -0.042 -11.109 1.00 49.60 62 ALA B CA 1
ATOM 4386 C C . ALA B 1 62 ? 6.554 -0.241 -9.985 1.00 49.63 62 ALA B C 1
ATOM 4387 O O . ALA B 1 62 ? 5.642 -1.055 -10.150 1.00 46.54 62 ALA B O 1
ATOM 4389 N N . ALA B 1 63 ? 6.719 0.501 -8.888 1.00 47.87 63 ALA B N 1
ATOM 4390 C CA . ALA B 1 63 ? 5.797 0.407 -7.734 1.00 47.69 63 ALA B CA 1
ATOM 4391 C C . ALA B 1 63 ? 4.394 0.847 -8.160 1.00 47.48 63 ALA B C 1
ATOM 4392 O O . ALA B 1 63 ? 3.441 0.127 -7.852 1.00 39.61 63 ALA B O 1
ATOM 4394 N N . ALA B 1 64 ? 4.307 1.947 -8.912 1.00 46.25 64 ALA B N 1
ATOM 4395 C CA . ALA B 1 64 ? 3.008 2.464 -9.392 1.00 48.78 64 ALA B CA 1
ATOM 4396 C C . ALA B 1 64 ? 2.364 1.447 -10.335 1.00 51.59 64 ALA B C 1
ATOM 4397 O O . ALA B 1 64 ? 1.185 1.210 -10.189 1.00 47.18 64 ALA B O 1
ATOM 4399 N N . ASP B 1 65 ? 3.139 0.842 -11.233 1.00 57.30 65 ASP B N 1
ATOM 4400 C CA . ASP B 1 65 ? 2.590 -0.170 -12.175 1.00 56.78 65 ASP B CA 1
ATOM 4401 C C . ASP B 1 65 ? 2.076 -1.390 -11.395 1.00 57.19 65 ASP B C 1
ATOM 4402 O O . ASP B 1 65 ? 0.971 -1.883 -11.717 1.00 52.59 65 ASP B O 1
ATOM 4407 N N . ALA B 1 66 ? 2.825 -1.842 -10.384 1.00 53.66 66 ALA B N 1
ATOM 4408 C CA . ALA B 1 66 ? 2.369 -3.013 -9.600 1.00 51.41 66 ALA B CA 1
ATOM 4409 C C . ALA B 1 66 ? 1.087 -2.641 -8.862 1.00 52.76 66 ALA B C 1
ATOM 4410 O O . ALA B 1 66 ? 0.164 -3.461 -8.816 1.00 61.57 66 ALA B O 1
ATOM 4412 N N . LEU B 1 67 ? 1.046 -1.425 -8.319 1.00 51.36 67 LEU B N 1
ATOM 4413 C CA . LEU B 1 67 ? -0.152 -0.958 -7.591 1.00 49.30 67 LEU B CA 1
ATOM 4414 C C . LEU B 1 67 ? -1.311 -0.889 -8.576 1.00 49.36 67 LEU B C 1
ATOM 4415 O O . LEU B 1 67 ? -2.342 -1.379 -8.228 1.00 50.55 67 LEU B O 1
ATOM 4420 N N . LEU B 1 68 ? -1.087 -0.418 -9.800 1.00 45.99 68 LEU B N 1
ATOM 4421 C CA . LEU B 1 68 ? -2.191 -0.314 -10.775 1.00 51.38 68 LEU B CA 1
ATOM 4422 C C . LEU B 1 68 ? -2.754 -1.712 -10.999 1.00 57.15 68 LEU B C 1
ATOM 4423 O O . LEU B 1 68 ? -3.969 -1.857 -10.819 1.00 63.04 68 LEU B O 1
ATOM 4428 N N . LYS B 1 69 ? -1.890 -2.711 -11.197 1.00 59.83 69 LYS B N 1
ATOM 4429 C CA . LYS B 1 69 ? -2.428 -4.072 -11.443 1.00 60.46 69 LYS B CA 1
ATOM 4430 C C . LYS B 1 69 ? -3.191 -4.576 -10.215 1.00 57.29 69 LYS B C 1
ATOM 4431 O O . LYS B 1 69 ? -4.428 -4.791 -10.302 1.00 57.81 69 LYS B O 1
ATOM 4437 N N . SER B 1 70 ? -2.562 -4.486 -9.049 1.00 54.38 70 SER B N 1
ATOM 4438 C CA . SER B 1 70 ? -3.211 -5.050 -7.841 1.00 53.89 70 SER B CA 1
ATOM 4439 C C . SER B 1 70 ? -4.515 -4.327 -7.503 1.00 53.97 70 SER B C 1
ATOM 4440 O O . SER B 1 70 ? -5.408 -4.977 -6.971 1.00 56.64 70 SER B O 1
ATOM 4443 N N . THR B 1 71 ? -4.571 -3.019 -7.746 1.00 60.37 71 THR B N 1
ATOM 4444 C CA . THR B 1 71 ? -5.720 -2.172 -7.353 1.00 57.72 71 THR B CA 1
ATOM 4445 C C . THR B 1 71 ? -6.874 -2.147 -8.362 1.00 61.10 71 THR B C 1
ATOM 4446 O O . THR B 1 71 ? -8.008 -2.001 -7.908 1.00 65.24 71 THR B O 1
ATOM 4450 N N . GLY B 1 72 ? -6.619 -2.221 -9.668 1.00 58.25 72 GLY B N 1
ATOM 4451 C CA . GLY B 1 72 ? -7.770 -2.040 -10.578 1.00 58.87 72 GLY B CA 1
ATOM 4452 C C . GLY B 1 72 ? -8.137 -0.575 -10.856 1.00 57.88 72 GLY B C 1
ATOM 4453 O O . GLY B 1 72 ? -8.933 -0.356 -11.762 1.00 64.11 72 GLY B O 1
ATOM 4454 N N . ALA B 1 73 ? -7.609 0.384 -10.083 1.00 56.27 73 ALA B N 1
ATOM 4455 C CA . ALA B 1 73 ? -7.684 1.850 -10.238 1.00 48.34 73 ALA B CA 1
ATOM 4456 C C . ALA B 1 73 ? -7.368 2.326 -11.649 1.00 45.97 73 ALA B C 1
ATOM 4457 O O . ALA B 1 73 ? -6.600 1.676 -12.347 1.00 43.18 73 ALA B O 1
ATOM 4459 N N . ASP B 1 74 ? -8.051 3.401 -12.033 1.00 49.36 74 ASP B N 1
ATOM 4460 C CA . ASP B 1 74 ? -7.846 4.084 -13.327 1.00 56.89 74 ASP B CA 1
ATOM 4461 C C . ASP B 1 74 ? -6.472 4.741 -13.261 1.00 58.25 74 ASP B C 1
ATOM 4462 O O . ASP B 1 74 ? -6.190 5.385 -12.265 1.00 62.23 74 ASP B O 1
ATOM 4467 N N . PRO B 1 75 ? -5.637 4.648 -14.307 1.00 56.79 75 PRO B N 1
ATOM 4468 C CA . PRO B 1 75 ? -4.295 5.232 -14.288 1.00 56.37 75 PRO B CA 1
ATOM 4469 C C . PRO B 1 75 ? -4.302 6.750 -14.032 1.00 58.83 75 PRO B C 1
ATOM 4470 O O . PRO B 1 75 ? -3.308 7.278 -13.568 1.00 68.00 75 PRO B O 1
ATOM 4474 N N . SER B 1 76 ? -5.409 7.422 -14.345 1.00 58.85 76 SER B N 1
ATOM 4475 C CA . SER B 1 76 ? -5.590 8.888 -14.166 1.00 61.38 76 SER B CA 1
ATOM 4476 C C . SER B 1 76 ? -5.523 9.247 -12.678 1.00 59.08 76 SER B C 1
ATOM 4477 O O . SER B 1 76 ? -5.198 10.410 -12.369 1.00 61.23 76 SER B O 1
ATOM 4480 N N . ARG B 1 77 ? -5.838 8.284 -11.808 1.00 52.81 77 ARG B N 1
ATOM 4481 C CA . ARG B 1 77 ? -5.943 8.480 -10.340 1.00 56.32 77 ARG B CA 1
ATOM 4482 C C . ARG B 1 77 ? -4.596 8.230 -9.645 1.00 52.56 77 ARG B C 1
ATOM 4483 O O . ARG B 1 77 ? -4.563 8.359 -8.413 1.00 47.00 77 ARG B O 1
ATOM 4491 N N . LEU B 1 78 ? -3.593 7.790 -10.406 1.00 49.23 78 LEU B N 1
ATOM 4492 C CA . LEU B 1 78 ? -2.251 7.524 -9.842 1.00 49.23 78 LEU B CA 1
ATOM 4493 C C . LEU B 1 78 ? -1.149 8.054 -10.761 1.00 50.99 78 LEU B C 1
ATOM 4494 O O . LEU B 1 78 ? -1.060 7.584 -11.895 1.00 57.10 78 LEU B O 1
ATOM 4499 N N . ALA B 1 79 ? -0.324 8.959 -10.243 1.00 47.88 79 ALA B N 1
ATOM 4500 C CA . ALA B 1 79 ? 0.878 9.477 -10.929 1.00 49.10 79 ALA B CA 1
ATOM 4501 C C . ALA B 1 79 ? 2.113 9.322 -10.035 1.00 47.55 79 ALA B C 1
ATOM 4502 O O . ALA B 1 79 ? 1.985 8.890 -8.882 1.00 50.32 79 ALA B O 1
ATOM 4504 N N . THR B 1 80 ? 3.280 9.666 -10.574 1.00 46.20 80 THR B N 1
ATOM 4505 C CA . THR B 1 80 ? 4.572 9.609 -9.853 1.00 45.19 80 THR B CA 1
ATOM 4506 C C . THR B 1 80 ? 5.447 10.802 -10.214 1.00 43.09 80 THR B C 1
ATOM 4507 O O . THR B 1 80 ? 5.299 11.401 -11.284 1.00 45.30 80 THR B O 1
ATOM 4511 N N . VAL B 1 81 ? 6.396 11.050 -9.337 1.00 44.85 81 VAL B N 1
ATOM 4512 C CA . VAL B 1 81 ? 7.181 12.300 -9.287 1.00 43.63 81 VAL B CA 1
ATOM 4513 C C . VAL B 1 81 ? 8.504 11.934 -8.618 1.00 45.09 81 VAL B C 1
ATOM 4514 O O . VAL B 1 81 ? 8.503 11.026 -7.734 1.00 41.55 81 VAL B O 1
ATOM 4518 N N . ALA B 1 82 ? 9.586 12.565 -9.076 1.00 47.28 82 ALA B N 1
ATOM 4519 C CA . ALA B 1 82 ? 10.973 12.343 -8.619 1.00 44.91 82 ALA B CA 1
ATOM 4520 C C . ALA B 1 82 ? 11.309 13.428 -7.592 1.00 44.95 82 ALA B C 1
ATOM 4521 O O . ALA B 1 82 ? 11.135 14.606 -7.884 1.00 47.86 82 ALA B O 1
ATOM 4523 N N . LEU B 1 83 ? 11.765 13.022 -6.414 1.00 46.66 83 LEU B N 1
ATOM 4524 C CA . LEU B 1 83 ? 11.985 13.926 -5.261 1.00 44.88 83 LEU B CA 1
ATOM 4525 C C . LEU B 1 83 ? 13.188 13.425 -4.470 1.00 44.93 83 LEU B C 1
ATOM 4526 O O . LEU B 1 83 ? 13.299 12.202 -4.331 1.00 52.20 83 LEU B O 1
ATOM 4531 N N . ASP B 1 84 ? 14.031 14.345 -4.014 1.00 45.44 84 ASP B N 1
ATOM 4532 C CA . ASP B 1 84 ? 15.178 14.018 -3.139 1.00 47.28 84 ASP B CA 1
ATOM 4533 C C . ASP B 1 84 ? 15.179 15.031 -1.992 1.00 46.91 84 ASP B C 1
ATOM 4534 O O . ASP B 1 84 ? 15.352 16.204 -2.272 1.00 54.21 84 ASP B O 1
ATOM 4539 N N . GLY B 1 85 ? 14.991 14.586 -0.751 1.00 43.81 85 GLY B N 1
ATOM 4540 C CA . GLY B 1 85 ? 15.021 15.512 0.391 1.00 43.62 85 GLY B CA 1
ATOM 4541 C C . GLY B 1 85 ? 16.434 16.008 0.584 1.00 49.37 85 GLY B C 1
ATOM 4542 O O . GLY B 1 85 ? 17.345 15.197 0.593 1.00 50.39 85 GLY B O 1
ATOM 4543 N N . GLY B 1 86 ? 16.629 17.294 0.823 1.00 55.56 86 GLY B N 1
ATOM 4544 C CA . GLY B 1 86 ? 18.023 17.758 0.918 1.00 56.92 86 GLY B CA 1
ATOM 4545 C C . GLY B 1 86 ? 18.489 18.322 -0.410 1.00 51.83 86 GLY B C 1
ATOM 4546 O O . GLY B 1 86 ? 19.615 18.791 -0.471 1.00 59.34 86 GLY B O 1
ATOM 4547 N N . ASP B 1 87 ? 17.635 18.229 -1.429 1.00 47.25 87 ASP B N 1
ATOM 4548 C CA . ASP B 1 87 ? 17.796 18.876 -2.751 1.00 44.44 87 ASP B CA 1
ATOM 4549 C C . ASP B 1 87 ? 16.486 19.637 -2.941 1.00 42.56 87 ASP B C 1
ATOM 4550 O O . ASP B 1 87 ? 15.619 19.159 -3.670 1.00 40.28 87 ASP B O 1
ATOM 4555 N N . ILE B 1 88 ? 16.416 20.822 -2.343 1.00 40.11 88 ILE B N 1
ATOM 4556 C CA . ILE B 1 88 ? 15.198 21.673 -2.329 1.00 37.84 88 ILE B CA 1
ATOM 4557 C C . ILE B 1 88 ? 14.786 21.943 -3.773 1.00 41.17 88 ILE B C 1
ATOM 4558 O O . ILE B 1 88 ? 13.599 22.018 -4.028 1.00 41.33 88 ILE B O 1
ATOM 4563 N N . ALA B 1 89 ? 15.753 22.090 -4.668 1.00 41.07 89 ALA B N 1
ATOM 4564 C CA . ALA B 1 89 ? 15.419 22.282 -6.106 1.00 43.18 89 ALA B CA 1
ATOM 4565 C C . ALA B 1 89 ? 14.545 21.109 -6.602 1.00 43.43 89 ALA B C 1
ATOM 4566 O O . ALA B 1 89 ? 13.487 21.389 -7.224 1.00 47.48 89 ALA B O 1
ATOM 4568 N N . SER B 1 90 ? 14.908 19.850 -6.312 1.00 41.24 90 SER B N 1
ATOM 4569 C CA . SER B 1 90 ? 14.115 18.652 -6.726 1.00 42.48 90 SER B CA 1
ATOM 4570 C C . SER B 1 90 ? 12.713 18.700 -6.091 1.00 42.53 90 SER B C 1
ATOM 4571 O O . SER B 1 90 ? 11.721 18.355 -6.814 1.00 38.36 90 SER B O 1
ATOM 4574 N N . VAL B 1 91 ? 12.630 19.150 -4.827 1.00 35.38 91 VAL B N 1
ATOM 4575 C CA . VAL B 1 91 ? 11.361 19.240 -4.056 1.00 37.17 91 VAL B CA 1
ATOM 4576 C C . VAL B 1 91 ? 10.480 20.303 -4.720 1.00 38.49 91 VAL B C 1
ATOM 4577 O O . VAL B 1 91 ? 9.254 20.121 -4.786 1.00 40.99 91 VAL B O 1
ATOM 4581 N N . ARG B 1 92 ? 11.090 21.399 -5.164 1.00 42.10 92 ARG B N 1
ATOM 4582 C CA . ARG B 1 92 ? 10.381 22.545 -5.782 1.00 39.12 92 ARG B CA 1
ATOM 4583 C C . ARG B 1 92 ? 9.856 22.102 -7.151 1.00 40.12 92 ARG B C 1
ATOM 4584 O O . ARG B 1 92 ? 8.681 22.391 -7.449 1.00 47.91 92 ARG B O 1
ATOM 4592 N N . ALA B 1 93 ? 10.642 21.355 -7.915 1.00 36.18 93 ALA B N 1
ATOM 4593 C CA . ALA B 1 93 ? 10.229 20.889 -9.259 1.00 41.50 93 ALA B CA 1
ATOM 4594 C C . ALA B 1 93 ? 9.126 19.830 -9.137 1.00 43.28 93 ALA B C 1
ATOM 4595 O O . ALA B 1 93 ? 8.239 19.807 -10.015 1.00 44.34 93 ALA B O 1
ATOM 4597 N N . ALA B 1 94 ? 9.160 19.015 -8.072 1.00 45.04 94 ALA B N 1
ATOM 4598 C CA . ALA B 1 94 ? 8.252 17.862 -7.837 1.00 39.01 94 ALA B CA 1
ATOM 4599 C C . ALA B 1 94 ? 6.879 18.369 -7.418 1.00 37.85 94 ALA B C 1
ATOM 4600 O O . ALA B 1 94 ? 5.868 17.856 -7.904 1.00 37.24 94 ALA B O 1
ATOM 4602 N N . ILE B 1 95 ? 6.838 19.338 -6.515 1.00 38.22 95 ILE B N 1
ATOM 4603 C CA . ILE B 1 95 ? 5.554 19.930 -6.046 1.00 36.68 95 ILE B CA 1
ATOM 4604 C C . ILE B 1 95 ? 4.897 20.763 -7.152 1.00 36.43 95 ILE B C 1
ATOM 4605 O O . ILE B 1 95 ? 3.681 20.651 -7.306 1.00 41.15 95 ILE B O 1
ATOM 4610 N N . ALA B 1 96 ? 5.668 21.567 -7.881 1.00 37.47 96 ALA B N 1
ATOM 4611 C CA . ALA B 1 96 ? 5.197 22.326 -9.065 1.00 40.65 96 ALA B CA 1
ATOM 4612 C C . ALA B 1 96 ? 4.563 21.362 -10.078 1.00 38.51 96 ALA B C 1
ATOM 4613 O O . ALA B 1 96 ? 3.539 21.720 -10.670 1.00 44.35 96 ALA B O 1
ATOM 4615 N N . GLU B 1 97 ? 5.176 20.205 -10.308 1.00 35.36 97 GLU B N 1
ATOM 4616 C CA . GLU B 1 97 ? 4.668 19.228 -11.290 1.00 37.63 97 GLU B CA 1
ATOM 4617 C C . GLU B 1 97 ? 3.317 18.709 -10.802 1.00 41.67 97 GLU B C 1
ATOM 4618 O O . GLU B 1 97 ? 2.395 18.643 -11.618 1.00 44.30 97 GLU B O 1
ATOM 4624 N N . VAL B 1 98 ? 3.213 18.390 -9.511 1.00 40.17 98 VAL B N 1
ATOM 4625 C CA . VAL B 1 98 ? 1.948 17.954 -8.856 1.00 40.34 98 VAL B CA 1
ATOM 4626 C C . VAL B 1 98 ? 0.888 19.036 -9.044 1.00 40.59 98 VAL B C 1
ATOM 4627 O O . VAL B 1 98 ? -0.298 18.666 -9.302 1.00 39.98 98 VAL B O 1
ATOM 4631 N N . VAL B 1 99 ? 1.277 20.287 -8.782 1.00 36.06 99 VAL B N 1
ATOM 4632 C CA . VAL B 1 99 ? 0.363 21.465 -8.777 1.00 38.46 99 VAL B CA 1
ATOM 4633 C C . VAL B 1 99 ? -0.081 21.731 -10.225 1.00 39.01 99 VAL B C 1
ATOM 4634 O O . VAL B 1 99 ? -1.280 21.936 -10.445 1.00 40.96 99 VAL B O 1
ATOM 4638 N N . GLN B 1 100 ? 0.845 21.671 -11.181 1.00 39.68 100 GLN B N 1
ATOM 4639 C CA . GLN B 1 100 ? 0.507 21.875 -12.613 1.00 44.35 100 GLN B CA 1
ATOM 4640 C C . GLN B 1 100 ? -0.453 20.765 -13.036 1.00 43.12 100 GLN B C 1
ATOM 4641 O O . GLN B 1 100 ? -1.438 21.052 -13.707 1.00 46.94 100 GLN B O 1
ATOM 4647 N N . LYS B 1 101 ? -0.171 19.557 -12.568 1.00 46.25 101 LYS B N 1
ATOM 4648 C CA . LYS B 1 101 ? -0.957 18.332 -12.851 1.00 47.38 101 LYS B CA 1
ATOM 4649 C C . LYS B 1 101 ? -2.311 18.289 -12.130 1.00 42.44 101 LYS B C 1
ATOM 4650 O O . LYS B 1 101 ? -3.228 17.741 -12.717 1.00 41.37 101 LYS B O 1
ATOM 4656 N N . PHE B 1 102 ? -2.393 18.715 -10.863 1.00 39.07 102 PHE B N 1
ATOM 4657 C CA . PHE B 1 102 ? -3.667 18.589 -10.100 1.00 42.02 102 PHE B CA 1
ATOM 4658 C C . PHE B 1 102 ? -4.171 19.893 -9.464 1.00 40.10 102 PHE B C 1
ATOM 4659 O O . PHE B 1 102 ? -5.267 19.862 -8.925 1.00 39.61 102 PHE B O 1
ATOM 4667 N N . GLY B 1 103 ? -3.351 20.934 -9.390 1.00 39.78 103 GLY B N 1
ATOM 4668 C CA . GLY B 1 103 ? -3.795 22.262 -8.927 1.00 42.53 103 GLY B CA 1
ATOM 4669 C C . GLY B 1 103 ? -3.816 22.443 -7.419 1.00 43.94 103 GLY B C 1
ATOM 4670 O O . GLY B 1 103 ? -3.900 23.588 -6.987 1.00 35.26 103 GLY B O 1
ATOM 4671 N N . ARG B 1 104 ? -3.745 21.354 -6.656 1.00 46.09 104 ARG B N 1
ATOM 4672 C CA . ARG B 1 104 ? -3.643 21.462 -5.176 1.00 42.39 104 ARG B CA 1
ATOM 4673 C C . ARG B 1 104 ? -3.100 20.154 -4.593 1.00 43.40 104 ARG B C 1
ATOM 4674 O O . ARG B 1 104 ? -3.010 19.166 -5.363 1.00 43.79 104 ARG B O 1
ATOM 4682 N N . ILE B 1 105 ? -2.760 20.202 -3.293 1.00 39.98 105 ILE B N 1
ATOM 4683 C CA . ILE B 1 105 ? -2.478 19.063 -2.371 1.00 36.26 105 ILE B CA 1
ATOM 4684 C C . ILE B 1 105 ? -3.479 19.161 -1.216 1.00 33.71 105 ILE B C 1
ATOM 4685 O O . ILE B 1 105 ? -3.394 20.140 -0.470 1.00 32.40 105 ILE B O 1
ATOM 4690 N N . ASP B 1 106 ? -4.336 18.158 -1.038 1.00 35.21 106 ASP B N 1
ATOM 4691 C CA . ASP B 1 106 ? -5.334 18.079 0.064 1.00 34.53 106 ASP B CA 1
ATOM 4692 C C . ASP B 1 106 ? -4.745 17.312 1.249 1.00 32.88 106 ASP B C 1
ATOM 4693 O O . ASP B 1 106 ? -5.052 17.661 2.401 1.00 30.48 106 ASP B O 1
ATOM 4698 N N . ILE B 1 107 ? -3.990 16.251 0.953 1.00 33.89 107 ILE B N 1
ATOM 4699 C CA . ILE B 1 107 ? -3.343 15.371 1.964 1.00 34.56 107 ILE B CA 1
ATOM 4700 C C . ILE B 1 107 ? -1.879 15.216 1.578 1.00 32.51 107 ILE B C 1
ATOM 4701 O O . ILE B 1 107 ? -1.603 14.796 0.421 1.00 32.84 107 ILE B O 1
ATOM 4706 N N . LEU B 1 108 ? -0.982 15.563 2.500 1.00 29.85 108 LEU B N 1
ATOM 4707 C CA . LEU B 1 108 ? 0.456 15.201 2.389 1.00 30.61 108 LEU B CA 1
ATOM 4708 C C . LEU B 1 108 ? 0.761 14.118 3.419 1.00 28.87 108 LEU B C 1
ATOM 4709 O O . LEU B 1 108 ? 0.457 14.321 4.622 1.00 27.71 108 LEU B O 1
ATOM 4714 N N . VAL B 1 109 ? 1.261 12.975 2.937 1.00 29.82 109 VAL B N 1
ATOM 4715 C CA . VAL B 1 109 ? 1.767 11.887 3.823 1.00 29.44 109 VAL B CA 1
ATOM 4716 C C . VAL B 1 109 ? 3.289 11.874 3.736 1.00 27.30 109 VAL B C 1
ATOM 4717 O O . VAL B 1 109 ? 3.821 11.404 2.736 1.00 25.69 109 VAL B O 1
ATOM 4721 N N . ASN B 1 110 ? 3.952 12.435 4.747 1.00 28.32 110 ASN B N 1
ATOM 4722 C CA . ASN B 1 110 ? 5.439 12.463 4.833 1.00 28.29 110 ASN B CA 1
ATOM 4723 C C . ASN B 1 110 ? 5.890 11.092 5.349 1.00 29.50 110 ASN B C 1
ATOM 4724 O O . ASN B 1 110 ? 5.887 10.859 6.593 1.00 26.12 110 ASN B O 1
ATOM 4729 N N . ASN B 1 111 ? 6.186 10.197 4.402 1.00 31.28 111 ASN B N 1
ATOM 4730 C CA . ASN B 1 111 ? 6.431 8.762 4.674 1.00 33.39 111 ASN B CA 1
ATOM 4731 C C . ASN B 1 111 ? 7.881 8.445 4.331 1.00 34.58 111 ASN B C 1
ATOM 4732 O O . ASN B 1 111 ? 8.446 7.593 5.034 1.00 38.05 111 ASN B O 1
ATOM 4737 N N . ALA B 1 112 ? 8.445 9.104 3.312 1.00 34.01 112 ALA B N 1
ATOM 4738 C CA . ALA B 1 112 ? 9.869 8.975 2.898 1.00 35.05 112 ALA B CA 1
ATOM 4739 C C . ALA B 1 112 ? 10.797 8.933 4.120 1.00 34.41 112 ALA B C 1
ATOM 4740 O O . ALA B 1 112 ? 10.618 9.736 5.058 1.00 32.01 112 ALA B O 1
ATOM 4742 N N . GLY B 1 113 ? 11.755 8.016 4.076 1.00 35.83 113 GLY B N 1
ATOM 4743 C CA . GLY B 1 113 ? 12.813 7.845 5.089 1.00 39.64 113 GLY B CA 1
ATOM 4744 C C . GLY B 1 113 ? 13.927 6.958 4.558 1.00 37.35 113 GLY B C 1
ATOM 4745 O O . GLY B 1 113 ? 13.889 6.592 3.384 1.00 42.03 113 GLY B O 1
ATOM 4746 N N . SER B 1 114 ? 14.910 6.654 5.388 1.00 35.21 114 SER B N 1
ATOM 4747 C CA . SER B 1 114 ? 15.956 5.645 5.117 1.00 33.07 114 SER B CA 1
ATOM 4748 C C . SER B 1 114 ? 16.299 4.979 6.447 1.00 29.21 114 SER B C 1
ATOM 4749 O O . SER B 1 114 ? 15.774 5.419 7.455 1.00 26.38 114 SER B O 1
ATOM 4752 N N . ALA B 1 115 ? 17.118 3.935 6.444 1.00 30.19 115 ALA B N 1
ATOM 4753 C CA . ALA B 1 115 ? 17.533 3.223 7.678 1.00 34.06 115 ALA B CA 1
ATOM 4754 C C . ALA B 1 115 ? 18.736 3.940 8.288 1.00 31.62 115 ALA B C 1
ATOM 4755 O O . ALA B 1 115 ? 18.938 3.822 9.522 1.00 38.27 115 ALA B O 1
ATOM 4757 N N . GLY B 1 116 ? 19.468 4.701 7.464 1.00 30.43 116 GLY B N 1
ATOM 4758 C CA . GLY B 1 116 ? 20.750 5.321 7.840 1.00 33.21 116 GLY B CA 1
ATOM 4759 C C . GLY B 1 116 ? 21.783 4.243 8.162 1.00 35.72 116 GLY B C 1
ATOM 4760 O O . GLY B 1 116 ? 21.471 3.056 8.106 1.00 34.24 116 GLY B O 1
ATOM 4761 N N . PRO B 1 117 ? 23.030 4.607 8.526 1.00 36.64 117 PRO B N 1
ATOM 4762 C CA . PRO B 1 117 ? 24.017 3.609 8.924 1.00 35.17 117 PRO B CA 1
ATOM 4763 C C . PRO B 1 117 ? 23.681 2.958 10.274 1.00 33.30 117 PRO B C 1
ATOM 4764 O O . PRO B 1 117 ? 23.306 3.632 11.212 1.00 28.45 117 PRO B O 1
ATOM 4768 N N . LYS B 1 118 ? 23.816 1.639 10.306 1.00 37.58 118 LYS B N 1
ATOM 4769 C CA . LYS B 1 118 ? 23.567 0.768 11.485 1.00 43.45 118 LYS B CA 1
ATOM 4770 C C . LYS B 1 118 ? 24.901 0.541 12.217 1.00 41.64 118 LYS B C 1
ATOM 4771 O O . LYS B 1 118 ? 25.542 -0.490 11.992 1.00 52.90 118 LYS B O 1
ATOM 4777 N N . GLN B 1 119 ? 25.321 1.509 13.026 1.00 37.35 119 GLN B N 1
ATOM 4778 C CA . GLN B 1 119 ? 26.578 1.488 13.805 1.00 33.29 119 GLN B CA 1
ATOM 4779 C C . GLN B 1 119 ? 26.275 2.017 15.192 1.00 29.52 119 GLN B C 1
ATOM 4780 O O . GLN B 1 119 ? 25.475 2.932 15.348 1.00 29.15 119 GLN B O 1
ATOM 4786 N N . PRO B 1 120 ? 26.870 1.460 16.256 1.00 28.50 120 PRO B N 1
ATOM 4787 C CA . PRO B 1 120 ? 26.780 2.102 17.559 1.00 30.15 120 PRO B CA 1
ATOM 4788 C C . PRO B 1 120 ? 27.389 3.503 17.416 1.00 30.43 120 PRO B C 1
ATOM 4789 O O . PRO B 1 120 ? 28.079 3.802 16.403 1.00 27.14 120 PRO B O 1
ATOM 4793 N N . ILE B 1 121 ? 27.095 4.354 18.392 1.00 28.57 121 ILE B N 1
ATOM 4794 C CA . ILE B 1 121 ? 27.535 5.775 18.363 1.00 30.76 121 ILE B CA 1
ATOM 4795 C C . ILE B 1 121 ? 29.060 5.806 18.192 1.00 34.76 121 ILE B C 1
ATOM 4796 O O . ILE B 1 121 ? 29.555 6.671 17.444 1.00 40.71 121 ILE B O 1
ATOM 4801 N N . GLU B 1 122 ? 29.778 4.855 18.789 1.00 38.59 122 GLU B N 1
ATOM 4802 C CA . GLU B 1 122 ? 31.268 4.842 18.787 1.00 42.30 122 GLU B CA 1
ATOM 4803 C C . GLU B 1 122 ? 31.754 4.655 17.343 1.00 35.55 122 GLU B C 1
ATOM 4804 O O . GLU B 1 122 ? 32.887 5.093 17.060 1.00 30.98 122 GLU B O 1
ATOM 4810 N N . ASN B 1 123 ? 30.934 4.140 16.423 1.00 33.25 123 ASN B N 1
ATOM 4811 C CA . ASN B 1 123 ? 31.462 3.809 15.071 1.00 33.95 123 ASN B CA 1
ATOM 4812 C C . ASN B 1 123 ? 30.662 4.479 13.945 1.00 31.52 123 ASN B C 1
ATOM 4813 O O . ASN B 1 123 ? 30.789 4.015 12.808 1.00 31.73 123 ASN B O 1
ATOM 4818 N N . LEU B 1 124 ? 29.959 5.584 14.198 1.00 28.79 124 LEU B N 1
ATOM 4819 C CA . LEU B 1 124 ? 29.145 6.268 13.146 1.00 29.83 124 LEU B CA 1
ATOM 4820 C C . LEU B 1 124 ? 30.028 6.798 12.015 1.00 28.79 124 LEU B C 1
ATOM 4821 O O . LEU B 1 124 ? 30.984 7.509 12.273 1.00 34.64 124 LEU B O 1
ATOM 4826 N N . PRO B 1 125 ? 29.732 6.563 10.719 1.00 28.71 125 PRO B N 1
ATOM 4827 C CA . PRO B 1 125 ? 30.424 7.271 9.642 1.00 28.09 125 PRO B CA 1
ATOM 4828 C C . PRO B 1 125 ? 29.886 8.699 9.410 1.00 30.65 125 PRO B C 1
ATOM 4829 O O . PRO B 1 125 ? 28.712 8.868 9.154 1.00 30.04 125 PRO B O 1
ATOM 4833 N N . LEU B 1 126 ? 30.773 9.696 9.501 1.00 34.90 126 LEU B N 1
ATOM 4834 C CA . LEU B 1 126 ? 30.493 11.147 9.284 1.00 33.71 126 LEU B CA 1
ATOM 4835 C C . LEU B 1 126 ? 31.024 11.601 7.918 1.00 37.21 126 LEU B C 1
ATOM 4836 O O . LEU B 1 126 ? 30.350 12.397 7.260 1.00 39.74 126 LEU B O 1
ATOM 4841 N N . SER B 1 127 ? 32.173 11.087 7.505 1.00 43.23 127 SER B N 1
ATOM 4842 C CA . SER B 1 127 ? 32.735 11.520 6.207 1.00 46.97 127 SER B CA 1
ATOM 4843 C C . SER B 1 127 ? 32.482 10.460 5.148 1.00 44.68 127 SER B C 1
ATOM 4844 O O . SER B 1 127 ? 32.244 9.315 5.496 1.00 42.53 127 SER B O 1
ATOM 4847 N N . PRO B 1 128 ? 32.409 10.848 3.868 1.00 44.05 128 PRO B N 1
ATOM 4848 C CA . PRO B 1 128 ? 32.263 9.881 2.770 1.00 42.52 128 PRO B CA 1
ATOM 4849 C C . PRO B 1 128 ? 33.395 8.827 2.696 1.00 44.23 128 PRO B C 1
ATOM 4850 O O . PRO B 1 128 ? 33.125 7.721 2.295 1.00 44.30 128 PRO B O 1
ATOM 4854 N N . GLU B 1 129 ? 34.622 9.165 3.115 1.00 50.71 129 GLU B N 1
ATOM 4855 C CA . GLU B 1 129 ? 35.793 8.237 3.143 1.00 51.80 129 GLU B CA 1
ATOM 4856 C C . GLU B 1 129 ? 35.585 7.177 4.228 1.00 44.86 129 GLU B C 1
ATOM 4857 O O . GLU B 1 129 ? 35.977 6.022 3.995 1.00 48.16 129 GLU B O 1
ATOM 4863 N N . GLU B 1 130 ? 34.986 7.558 5.353 1.00 41.59 130 GLU B N 1
ATOM 4864 C CA . GLU B 1 130 ? 34.635 6.637 6.466 1.00 42.30 130 GLU B CA 1
ATOM 4865 C C . GLU B 1 130 ? 33.508 5.703 6.011 1.00 44.48 130 GLU B C 1
ATOM 4866 O O . GLU B 1 130 ? 33.470 4.557 6.466 1.00 48.59 130 GLU B O 1
ATOM 4872 N N . LEU B 1 131 ? 32.553 6.207 5.227 1.00 47.62 131 LEU B N 1
ATOM 4873 C CA . LEU B 1 131 ? 31.432 5.364 4.727 1.00 51.26 131 LEU B CA 1
ATOM 4874 C C . LEU B 1 131 ? 31.976 4.302 3.763 1.00 51.89 131 LEU B C 1
ATOM 4875 O O . LEU B 1 131 ? 31.605 3.141 3.914 1.00 53.14 131 LEU B O 1
ATOM 4880 N N . ALA B 1 132 ? 32.836 4.714 2.833 1.00 50.50 132 ALA B N 1
ATOM 4881 C CA . ALA B 1 132 ? 33.580 3.822 1.915 1.00 52.02 132 ALA B CA 1
ATOM 4882 C C . ALA B 1 132 ? 34.297 2.757 2.755 1.00 51.98 132 ALA B C 1
ATOM 4883 O O . ALA B 1 132 ? 34.090 1.552 2.520 1.00 49.70 132 ALA B O 1
ATOM 4885 N N . ALA B 1 133 ? 35.046 3.196 3.763 1.00 54.48 133 ALA B N 1
ATOM 4886 C CA . ALA B 1 133 ? 35.757 2.310 4.715 1.00 59.65 133 ALA B CA 1
ATOM 4887 C C . ALA B 1 133 ? 34.807 1.230 5.258 1.00 57.00 133 ALA B C 1
ATOM 4888 O O . ALA B 1 133 ? 35.225 0.074 5.295 1.00 67.49 133 ALA B O 1
ATOM 4890 N N . LEU B 1 134 ? 33.578 1.575 5.652 1.00 64.08 134 LEU B N 1
ATOM 4891 C CA . LEU B 1 134 ? 32.561 0.611 6.187 1.00 64.00 134 LEU B CA 1
ATOM 4892 C C . LEU B 1 134 ? 32.114 -0.395 5.113 1.00 63.15 134 LEU B C 1
ATOM 4893 O O . LEU B 1 134 ? 31.761 -1.518 5.499 1.00 64.94 134 LEU B O 1
ATOM 4898 N N . GLN B 1 135 ? 32.085 -0.008 3.829 1.00 63.76 135 GLN B N 1
ATOM 4899 C CA . GLN B 1 135 ? 31.560 -0.845 2.710 1.00 65.76 135 GLN B CA 1
ATOM 4900 C C . GLN B 1 135 ? 32.603 -1.907 2.326 1.00 68.01 135 GLN B C 1
ATOM 4901 O O . GLN B 1 135 ? 32.263 -2.820 1.564 1.00 66.49 135 GLN B O 1
ATOM 4907 N N . LYS B 1 136 ? 33.825 -1.807 2.858 1.00 79.10 136 LYS B N 1
ATOM 4908 C CA . LYS B 1 136 ? 34.888 -2.846 2.739 1.00 85.47 136 LYS B CA 1
ATOM 4909 C C . LYS B 1 136 ? 34.714 -3.916 3.837 1.00 85.81 136 LYS B C 1
ATOM 4910 O O . LYS B 1 136 ? 35.303 -5.008 3.696 1.00 91.90 136 LYS B O 1
ATOM 4916 N N . THR B 1 137 ? 33.862 -3.668 4.834 1.00 78.81 137 THR B N 1
ATOM 4917 C CA . THR B 1 137 ? 33.591 -4.702 5.865 1.00 70.75 137 THR B CA 1
ATOM 4918 C C . THR B 1 137 ? 32.340 -5.470 5.433 1.00 81.20 137 THR B C 1
ATOM 4919 O O . THR B 1 137 ? 31.832 -6.280 6.221 1.00 70.24 137 THR B O 1
ATOM 4923 N N . GLY B 1 138 ? 31.873 -5.193 4.214 1.00 92.84 138 GLY B N 1
ATOM 4924 C CA . GLY B 1 138 ? 30.686 -5.835 3.611 1.00 94.51 138 GLY B CA 1
ATOM 4925 C C . GLY B 1 138 ? 29.404 -5.427 4.324 1.00 99.86 138 GLY B C 1
ATOM 4926 O O . GLY B 1 138 ? 28.384 -6.112 4.134 1.00 108.30 138 GLY B O 1
ATOM 4927 N N . SER B 1 139 ? 29.460 -4.357 5.127 1.00 95.21 139 SER B N 1
ATOM 4928 C CA . SER B 1 139 ? 28.305 -3.680 5.772 1.00 83.79 139 SER B CA 1
ATOM 4929 C C . SER B 1 139 ? 27.363 -3.178 4.665 1.00 72.99 139 SER B C 1
ATOM 4930 O O . SER B 1 139 ? 27.859 -2.747 3.590 1.00 69.35 139 SER B O 1
ATOM 4933 N N . THR B 1 140 ? 26.056 -3.263 4.914 1.00 65.40 140 THR B N 1
ATOM 4934 C CA . THR B 1 140 ? 24.962 -2.852 3.990 1.00 63.59 140 THR B CA 1
ATOM 4935 C C . THR B 1 140 ? 24.721 -1.333 4.048 1.00 58.61 140 THR B C 1
ATOM 4936 O O . THR B 1 140 ? 23.850 -0.866 3.303 1.00 57.96 140 THR B O 1
ATOM 4940 N N . ASP B 1 141 ? 25.461 -0.593 4.893 1.00 59.54 141 ASP B N 1
ATOM 4941 C CA . ASP B 1 141 ? 25.375 0.888 5.063 1.00 49.93 141 ASP B CA 1
ATOM 4942 C C . ASP B 1 141 ? 25.696 1.596 3.742 1.00 49.03 141 ASP B C 1
ATOM 4943 O O . ASP B 1 141 ? 26.704 1.247 3.083 1.00 49.52 141 ASP B O 1
ATOM 4948 N N . SER B 1 142 ? 24.873 2.575 3.376 1.00 48.04 142 SER B N 1
ATOM 4949 C CA . SER B 1 142 ? 24.996 3.331 2.103 1.00 47.04 142 SER B CA 1
ATOM 4950 C C . SER B 1 142 ? 24.867 4.834 2.356 1.00 46.78 142 SER B C 1
ATOM 4951 O O . SER B 1 142 ? 24.660 5.583 1.368 1.00 46.79 142 SER B O 1
ATOM 4954 N N . GLU B 1 143 ? 24.948 5.255 3.623 1.00 43.04 143 GLU B N 1
ATOM 4955 C CA . GLU B 1 143 ? 24.589 6.633 4.041 1.00 40.80 143 GLU B CA 1
ATOM 4956 C C . GLU B 1 143 ? 25.492 7.111 5.181 1.00 38.22 143 GLU B C 1
ATOM 4957 O O . GLU B 1 143 ? 25.680 6.358 6.163 1.00 35.72 143 GLU B O 1
ATOM 4963 N N . THR B 1 144 ? 25.933 8.361 5.055 1.00 36.41 144 THR B N 1
ATOM 4964 C CA . THR B 1 144 ? 26.618 9.191 6.083 1.00 36.66 144 THR B CA 1
ATOM 4965 C C . THR B 1 144 ? 25.577 9.547 7.149 1.00 33.29 144 THR B C 1
ATOM 4966 O O . THR B 1 144 ? 24.390 9.348 6.885 1.00 33.65 144 THR B O 1
ATOM 4970 N N . VAL B 1 145 ? 25.981 9.978 8.340 1.00 32.31 145 VAL B N 1
ATOM 4971 C CA . VAL B 1 145 ? 25.036 10.477 9.384 1.00 30.83 145 VAL B CA 1
ATOM 4972 C C . VAL B 1 145 ? 24.230 11.658 8.812 1.00 32.99 145 VAL B C 1
ATOM 4973 O O . VAL B 1 145 ? 23.039 11.839 9.182 1.00 36.80 145 VAL B O 1
ATOM 4977 N N . ALA B 1 146 ? 24.903 12.494 8.025 1.00 34.62 146 ALA B N 1
ATOM 4978 C CA . ALA B 1 146 ? 24.359 13.696 7.362 1.00 33.11 146 ALA B CA 1
ATOM 4979 C C . ALA B 1 146 ? 23.401 13.305 6.233 1.00 31.61 146 ALA B C 1
ATOM 4980 O O . ALA B 1 146 ? 22.438 14.047 6.049 1.00 30.06 146 ALA B O 1
ATOM 4982 N N . ASP B 1 147 ? 23.657 12.209 5.504 1.00 34.43 147 ASP B N 1
ATOM 4983 C CA . ASP B 1 147 ? 22.752 11.679 4.439 1.00 34.16 147 ASP B CA 1
ATOM 4984 C C . ASP B 1 147 ? 21.457 11.211 5.109 1.00 30.16 147 ASP B C 1
ATOM 4985 O O . ASP B 1 147 ? 20.365 11.511 4.593 1.00 30.31 147 ASP B O 1
ATOM 4990 N N . ALA B 1 148 ? 21.592 10.500 6.222 1.00 30.06 148 ALA B N 1
ATOM 4991 C CA . ALA B 1 148 ? 20.462 9.954 7.004 1.00 30.46 148 ALA B CA 1
ATOM 4992 C C . ALA B 1 148 ? 19.587 11.124 7.439 1.00 29.73 148 ALA B C 1
ATOM 4993 O O . ALA B 1 148 ? 18.364 11.001 7.347 1.00 30.16 148 ALA B O 1
ATOM 4995 N N . LEU B 1 149 ? 20.210 12.215 7.883 1.00 29.60 149 LEU B N 1
ATOM 4996 C CA . LEU B 1 149 ? 19.486 13.407 8.384 1.00 30.65 149 LEU B CA 1
ATOM 4997 C C . LEU B 1 149 ? 18.687 14.006 7.215 1.00 30.61 149 LEU B C 1
ATOM 4998 O O . LEU B 1 149 ? 17.500 14.281 7.380 1.00 29.34 149 LEU B O 1
ATOM 5003 N N . ARG B 1 150 ? 19.316 14.173 6.054 1.00 32.77 150 ARG B N 1
ATOM 5004 C CA . ARG B 1 150 ? 18.650 14.714 4.839 1.00 35.25 150 ARG B CA 1
ATOM 5005 C C . ARG B 1 150 ? 17.521 13.783 4.410 1.00 32.12 150 ARG B C 1
ATOM 5006 O O . ARG B 1 150 ? 16.517 14.288 3.946 1.00 35.43 150 ARG B O 1
ATOM 5014 N N . ASN B 1 151 ? 17.680 12.475 4.550 1.00 31.06 151 ASN B N 1
ATOM 5015 C CA . ASN B 1 151 ? 16.704 11.500 3.996 1.00 31.03 151 ASN B CA 1
ATOM 5016 C C . ASN B 1 151 ? 15.566 11.227 4.981 1.00 28.51 151 ASN B C 1
ATOM 5017 O O . ASN B 1 151 ? 14.553 10.671 4.527 1.00 27.74 151 ASN B O 1
ATOM 5022 N N . ILE B 1 152 ? 15.720 11.549 6.265 1.00 27.92 152 ILE B N 1
ATOM 5023 C CA . ILE B 1 152 ? 14.690 11.220 7.292 1.00 30.45 152 ILE B CA 1
ATOM 5024 C C . ILE B 1 152 ? 13.994 12.514 7.711 1.00 30.69 152 ILE B C 1
ATOM 5025 O O . ILE B 1 152 ? 12.759 12.583 7.585 1.00 38.75 152 ILE B O 1
ATOM 5030 N N . PHE B 1 153 ? 14.778 13.508 8.117 1.00 31.01 153 PHE B N 1
ATOM 5031 C CA . PHE B 1 153 ? 14.323 14.801 8.684 1.00 29.66 153 PHE B CA 1
ATOM 5032 C C . PHE B 1 153 ? 14.208 15.859 7.566 1.00 32.19 153 PHE B C 1
ATOM 5033 O O . PHE B 1 153 ? 13.157 16.526 7.450 1.00 30.91 153 PHE B O 1
ATOM 5041 N N . GLY B 1 154 ? 15.249 16.000 6.750 1.00 31.82 154 GLY B N 1
ATOM 5042 C CA . GLY B 1 154 ? 15.308 16.916 5.588 1.00 33.38 154 GLY B CA 1
ATOM 5043 C C . GLY B 1 154 ? 14.114 16.805 4.642 1.00 33.04 154 GLY B C 1
ATOM 5044 O O . GLY B 1 154 ? 13.510 17.881 4.369 1.00 31.22 154 GLY B O 1
ATOM 5045 N N . VAL B 1 155 ? 13.790 15.587 4.158 1.00 34.03 155 VAL B N 1
ATOM 5046 C CA . VAL B 1 155 ? 12.620 15.305 3.263 1.00 35.95 155 VAL B CA 1
ATOM 5047 C C . VAL B 1 155 ? 11.369 15.895 3.882 1.00 35.45 155 VAL B C 1
ATOM 5048 O O . VAL B 1 155 ? 10.722 16.654 3.198 1.00 39.43 155 VAL B O 1
ATOM 5052 N N . ALA B 1 156 ? 11.029 15.509 5.111 1.00 31.71 156 ALA B N 1
ATOM 5053 C CA . ALA B 1 156 ? 9.760 15.917 5.752 1.00 31.46 156 ALA B CA 1
ATOM 5054 C C . ALA B 1 156 ? 9.720 17.447 5.823 1.00 31.02 156 ALA B C 1
ATOM 5055 O O . ALA B 1 156 ? 8.720 18.020 5.444 1.00 31.68 156 ALA B O 1
ATOM 5057 N N . TRP B 1 157 ? 10.801 18.080 6.261 1.00 34.06 157 TRP B N 1
ATOM 5058 C CA . TRP B 1 157 ? 10.872 19.549 6.453 1.00 35.50 157 TRP B CA 1
ATOM 5059 C C . TRP B 1 157 ? 10.655 20.235 5.101 1.00 36.30 157 TRP B C 1
ATOM 5060 O O . TRP B 1 157 ? 9.861 21.170 5.044 1.00 38.91 157 TRP B O 1
ATOM 5071 N N . ASN B 1 158 ? 11.369 19.796 4.067 1.00 34.12 158 ASN B N 1
ATOM 5072 C CA . ASN B 1 158 ? 11.373 20.458 2.741 1.00 36.21 158 ASN B CA 1
ATOM 5073 C C . ASN B 1 158 ? 10.017 20.234 2.061 1.00 36.26 158 ASN B C 1
ATOM 5074 O O . ASN B 1 158 ? 9.429 21.201 1.566 1.00 38.77 158 ASN B O 1
ATOM 5079 N N . VAL B 1 159 ? 9.535 19.000 2.025 1.00 36.57 159 VAL B N 1
ATOM 5080 C CA . VAL B 1 159 ? 8.317 18.659 1.235 1.00 35.99 159 VAL B CA 1
ATOM 5081 C C . VAL B 1 159 ? 7.131 19.380 1.876 1.00 34.34 159 VAL B C 1
ATOM 5082 O O . VAL B 1 159 ? 6.323 19.886 1.100 1.00 33.80 159 VAL B O 1
ATOM 5086 N N . ALA B 1 160 ? 7.063 19.444 3.220 1.00 30.70 160 ALA B N 1
ATOM 5087 C CA . ALA B 1 160 ? 6.008 20.165 3.976 1.00 32.45 160 ALA B CA 1
ATOM 5088 C C . ALA B 1 160 ? 6.048 21.665 3.657 1.00 36.04 160 ALA B C 1
ATOM 5089 O O . ALA B 1 160 ? 4.973 22.205 3.351 1.00 36.69 160 ALA B O 1
ATOM 5091 N N . ARG B 1 161 ? 7.216 22.299 3.742 1.00 38.96 161 ARG B N 1
ATOM 5092 C CA . ARG B 1 161 ? 7.349 23.758 3.485 1.00 41.37 161 ARG B CA 1
ATOM 5093 C C . ARG B 1 161 ? 7.031 24.102 2.027 1.00 39.36 161 ARG B C 1
ATOM 5094 O O . ARG B 1 161 ? 6.376 25.102 1.804 1.00 44.57 161 ARG B O 1
ATOM 5102 N N . VAL B 1 162 ? 7.456 23.281 1.081 1.00 35.41 162 VAL B N 1
ATOM 5103 C CA . VAL B 1 162 ? 7.180 23.560 -0.357 1.00 37.41 162 VAL B CA 1
ATOM 5104 C C . VAL B 1 162 ? 5.706 23.301 -0.695 1.00 36.14 162 VAL B C 1
ATOM 5105 O O . VAL B 1 162 ? 5.203 23.955 -1.613 1.00 35.86 162 VAL B O 1
ATOM 5109 N N . ALA B 1 163 ? 5.027 22.419 0.039 1.00 39.23 163 ALA B N 1
ATOM 5110 C CA . ALA B 1 163 ? 3.649 21.981 -0.267 1.00 36.09 163 ALA B CA 1
ATOM 5111 C C . ALA B 1 163 ? 2.627 22.879 0.420 1.00 36.41 163 ALA B C 1
ATOM 5112 O O . ALA B 1 163 ? 1.548 23.064 -0.203 1.00 39.45 163 ALA B O 1
ATOM 5114 N N . ALA B 1 164 ? 2.959 23.437 1.601 1.00 32.16 164 ALA B N 1
ATOM 5115 C CA . ALA B 1 164 ? 2.009 24.107 2.522 1.00 32.33 164 ALA B CA 1
ATOM 5116 C C . ALA B 1 164 ? 1.228 25.196 1.800 1.00 35.47 164 ALA B C 1
ATOM 5117 O O . ALA B 1 164 ? 0.022 25.299 1.991 1.00 39.25 164 ALA B O 1
ATOM 5119 N N . PRO B 1 165 ? 1.873 26.057 0.982 1.00 40.24 165 PRO B N 1
ATOM 5120 C CA . PRO B 1 165 ? 1.151 27.094 0.238 1.00 44.73 165 PRO B CA 1
ATOM 5121 C C . PRO B 1 165 ? 0.059 26.536 -0.696 1.00 43.75 165 PRO B C 1
ATOM 5122 O O . PRO B 1 165 ? -0.919 27.221 -0.856 1.00 47.66 165 PRO B O 1
ATOM 5126 N N . HIS B 1 166 ? 0.246 25.338 -1.271 1.00 39.41 166 HIS B N 1
ATOM 5127 C CA . HIS B 1 166 ? -0.688 24.685 -2.236 1.00 39.94 166 HIS B CA 1
ATOM 5128 C C . HIS B 1 166 ? -1.711 23.777 -1.522 1.00 36.97 166 HIS B C 1
ATOM 5129 O O . HIS B 1 166 ? -2.456 23.050 -2.206 1.00 35.86 166 HIS B O 1
ATOM 5136 N N . ILE B 1 167 ? -1.706 23.747 -0.196 1.00 35.47 167 ILE B N 1
ATOM 5137 C CA . ILE B 1 167 ? -2.657 22.929 0.603 1.00 35.00 167 ILE B CA 1
ATOM 5138 C C . ILE B 1 167 ? -3.687 23.923 1.073 1.00 34.85 167 ILE B C 1
ATOM 5139 O O . ILE B 1 167 ? -3.311 24.878 1.732 1.00 37.65 167 ILE B O 1
ATOM 5144 N N . PRO B 1 168 ? -4.983 23.710 0.780 1.00 34.10 168 PRO B N 1
ATOM 5145 C CA . PRO B 1 168 ? -6.020 24.619 1.228 1.00 36.97 168 PRO B CA 1
ATOM 5146 C C . PRO B 1 168 ? -6.391 24.394 2.697 1.00 39.74 168 PRO B C 1
ATOM 5147 O O . PRO B 1 168 ? -5.984 23.410 3.301 1.00 40.37 168 PRO B O 1
ATOM 5151 N N . GLU B 1 169 ? -7.202 25.325 3.195 1.00 40.51 169 GLU B N 1
ATOM 5152 C CA . GLU B 1 169 ? -7.945 25.235 4.457 1.00 39.76 169 GLU B CA 1
ATOM 5153 C C . GLU B 1 169 ? -8.555 23.850 4.514 1.00 40.86 169 GLU B C 1
ATOM 5154 O O . GLU B 1 169 ? -8.897 23.331 3.433 1.00 45.78 169 GLU B O 1
ATOM 5160 N N . GLY B 1 170 ? -8.620 23.265 5.711 1.00 40.37 170 GLY B N 1
ATOM 5161 C CA . GLY B 1 170 ? -9.128 21.898 5.936 1.00 36.60 170 GLY B CA 1
ATOM 5162 C C . GLY B 1 170 ? -8.222 20.819 5.362 1.00 36.53 170 GLY B C 1
ATOM 5163 O O . GLY B 1 170 ? -8.655 19.684 5.343 1.00 35.10 170 GLY B O 1
ATOM 5164 N N . GLY B 1 171 ? -6.997 21.147 4.928 1.00 40.01 171 GLY B N 1
ATOM 5165 C CA . GLY B 1 171 ? -5.995 20.168 4.451 1.00 36.04 171 GLY B CA 1
ATOM 5166 C C . GLY B 1 171 ? -5.313 19.426 5.601 1.00 32.59 171 GLY B C 1
ATOM 5167 O O . GLY B 1 171 ? -5.357 19.899 6.783 1.00 27.70 171 GLY B O 1
ATOM 5168 N N . SER B 1 172 ? -4.657 18.314 5.277 1.00 30.03 172 SER B N 1
ATOM 5169 C CA . SER B 1 172 ? -4.122 17.346 6.271 1.00 31.61 172 SER B CA 1
ATOM 5170 C C . SER B 1 172 ? -2.694 16.960 5.895 1.00 30.68 172 SER B C 1
ATOM 5171 O O . SER B 1 172 ? -2.522 16.410 4.771 1.00 30.63 172 SER B O 1
ATOM 5174 N N . ILE B 1 173 ? -1.724 17.296 6.754 1.00 27.09 173 ILE B N 1
ATOM 5175 C CA . ILE B 1 173 ? -0.340 16.736 6.706 1.00 29.10 173 ILE B CA 1
ATOM 5176 C C . ILE B 1 173 ? -0.220 15.603 7.750 1.00 32.68 173 ILE B C 1
ATOM 5177 O O . ILE B 1 173 ? -0.600 15.789 8.964 1.00 27.93 173 ILE B O 1
ATOM 5182 N N . ILE B 1 174 ? 0.264 14.448 7.278 1.00 32.83 174 ILE B N 1
ATOM 5183 C CA . ILE B 1 174 ? 0.522 13.246 8.113 1.00 32.75 174 ILE B CA 1
ATOM 5184 C C . ILE B 1 174 ? 2.023 12.926 8.042 1.00 31.94 174 ILE B C 1
ATOM 5185 O O . ILE B 1 174 ? 2.535 12.532 6.940 1.00 29.75 174 ILE B O 1
ATOM 5190 N N . ASN B 1 175 ? 2.672 13.086 9.194 1.00 31.21 175 ASN B N 1
ATOM 5191 C CA . ASN B 1 175 ? 4.131 12.909 9.425 1.00 31.82 175 ASN B CA 1
ATOM 5192 C C . ASN B 1 175 ? 4.307 11.517 10.034 1.00 32.25 175 ASN B C 1
ATOM 5193 O O . ASN B 1 175 ? 3.774 11.300 11.150 1.00 28.98 175 ASN B O 1
ATOM 5198 N N . VAL B 1 176 ? 5.015 10.627 9.322 1.00 30.33 176 VAL B N 1
ATOM 5199 C CA . VAL B 1 176 ? 5.230 9.210 9.738 1.00 29.13 176 VAL B CA 1
ATOM 5200 C C . VAL B 1 176 ? 6.571 9.083 10.466 1.00 26.56 176 VAL B C 1
ATOM 5201 O O . VAL B 1 176 ? 7.629 9.149 9.849 1.00 24.65 176 VAL B O 1
ATOM 5205 N N . SER B 1 177 ? 6.521 8.894 11.768 1.00 26.71 177 SER B N 1
ATOM 5206 C CA . SER B 1 177 ? 7.730 8.671 12.584 1.00 27.54 177 SER B CA 1
ATOM 5207 C C . SER B 1 177 ? 7.877 7.165 12.749 1.00 28.89 177 SER B C 1
ATOM 5208 O O . SER B 1 177 ? 7.690 6.413 11.736 1.00 25.91 177 SER B O 1
ATOM 5211 N N . THR B 1 178 ? 8.113 6.762 13.999 1.00 27.07 178 THR B N 1
ATOM 5212 C CA . THR B 1 178 ? 8.317 5.366 14.446 1.00 26.80 178 THR B CA 1
ATOM 5213 C C . THR B 1 178 ? 8.367 5.394 15.969 1.00 24.33 178 THR B C 1
ATOM 5214 O O . THR B 1 178 ? 8.920 6.372 16.531 1.00 21.55 178 THR B O 1
ATOM 5218 N N . ILE B 1 179 ? 7.844 4.361 16.604 1.00 23.43 179 ILE B N 1
ATOM 5219 C CA . ILE B 1 179 ? 7.930 4.292 18.082 1.00 25.43 179 ILE B CA 1
ATOM 5220 C C . ILE B 1 179 ? 9.417 4.250 18.480 1.00 26.26 179 ILE B C 1
ATOM 5221 O O . ILE B 1 179 ? 9.768 4.658 19.617 1.00 33.30 179 ILE B O 1
ATOM 5226 N N . PHE B 1 180 ? 10.295 3.807 17.592 1.00 24.53 180 PHE B N 1
ATOM 5227 C CA . PHE B 1 180 ? 11.718 3.585 17.955 1.00 25.52 180 PHE B CA 1
ATOM 5228 C C . PHE B 1 180 ? 12.431 4.906 18.276 1.00 23.06 180 PHE B C 1
ATOM 5229 O O . PHE B 1 180 ? 13.534 4.881 18.876 1.00 25.14 180 PHE B O 1
ATOM 5237 N N . SER B 1 181 ? 11.836 6.014 17.856 1.00 22.86 181 SER B N 1
ATOM 5238 C CA . SER B 1 181 ? 12.303 7.393 18.094 1.00 23.80 181 SER B CA 1
ATOM 5239 C C . SER B 1 181 ? 12.209 7.709 19.589 1.00 25.92 181 SER B C 1
ATOM 5240 O O . SER B 1 181 ? 12.624 8.795 19.953 1.00 23.07 181 SER B O 1
ATOM 5243 N N . ARG B 1 182 ? 11.636 6.814 20.399 1.00 27.11 182 ARG B N 1
ATOM 5244 C CA . ARG B 1 182 ? 11.359 7.078 21.825 1.00 30.62 182 ARG B CA 1
ATOM 5245 C C . ARG B 1 182 ? 11.878 5.932 22.690 1.00 30.51 182 ARG B C 1
ATOM 5246 O O . ARG B 1 182 ? 11.717 6.022 23.916 1.00 29.04 182 ARG B O 1
ATOM 5254 N N . THR B 1 183 ? 12.495 4.941 22.064 1.00 30.50 183 THR B N 1
ATOM 5255 C CA . THR B 1 183 ? 12.962 3.744 22.792 1.00 28.26 183 THR B CA 1
ATOM 5256 C C . THR B 1 183 ? 14.429 3.497 22.485 1.00 29.19 183 THR B C 1
ATOM 5257 O O . THR B 1 183 ? 14.953 4.123 21.566 1.00 26.37 183 THR B O 1
ATOM 5261 N N . PRO B 1 184 ? 15.121 2.665 23.292 1.00 28.30 184 PRO B N 1
ATOM 5262 C CA . PRO B 1 184 ? 16.452 2.208 22.961 1.00 26.77 184 PRO B CA 1
ATOM 5263 C C . PRO B 1 184 ? 16.374 1.372 21.674 1.00 26.54 184 PRO B C 1
ATOM 5264 O O . PRO B 1 184 ? 15.431 0.650 21.464 1.00 27.48 184 PRO B O 1
ATOM 5268 N N . TYR B 1 185 ? 17.366 1.544 20.819 1.00 24.49 185 TYR B N 1
ATOM 5269 C CA . TYR B 1 185 ? 17.471 0.825 19.528 1.00 25.61 185 TYR B CA 1
ATOM 5270 C C . TYR B 1 185 ? 18.966 0.761 19.187 1.00 25.79 185 TYR B C 1
ATOM 5271 O O . TYR B 1 185 ? 19.448 1.595 18.434 1.00 28.48 185 TYR B O 1
ATOM 5280 N N . TYR B 1 186 ? 19.644 -0.274 19.671 1.00 26.68 186 TYR B N 1
ATOM 5281 C CA . TYR B 1 186 ? 21.115 -0.422 19.549 1.00 25.74 186 TYR B CA 1
ATOM 5282 C C . TYR B 1 186 ? 21.574 -0.342 18.092 1.00 26.79 186 TYR B C 1
ATOM 5283 O O . TYR B 1 186 ? 21.022 -1.032 17.257 1.00 29.39 186 TYR B O 1
ATOM 5292 N N . ALA B 1 187 ? 22.606 0.470 17.855 1.00 26.84 187 ALA B N 1
ATOM 5293 C CA . ALA B 1 187 ? 23.261 0.688 16.548 1.00 27.06 187 ALA B CA 1
ATOM 5294 C C . ALA B 1 187 ? 22.353 1.468 15.604 1.00 27.21 187 ALA B C 1
ATOM 5295 O O . ALA B 1 187 ? 22.616 1.384 14.378 1.00 27.87 187 ALA B O 1
ATOM 5297 N N . ARG B 1 188 ? 21.366 2.220 16.108 1.00 27.74 188 ARG B N 1
ATOM 5298 C CA . ARG B 1 188 ? 20.438 2.933 15.190 1.00 27.80 188 ARG B CA 1
ATOM 5299 C C . ARG B 1 188 ? 20.265 4.415 15.571 1.00 27.97 188 ARG B C 1
ATOM 5300 O O . ARG B 1 188 ? 19.247 4.988 15.128 1.00 27.69 188 ARG B O 1
ATOM 5308 N N . ALA B 1 189 ? 21.222 5.050 16.262 1.00 26.98 189 ALA B N 1
ATOM 5309 C CA . ALA B 1 189 ? 21.208 6.522 16.468 1.00 28.76 189 ALA B CA 1
ATOM 5310 C C . ALA B 1 189 ? 21.093 7.254 15.111 1.00 26.84 189 ALA B C 1
ATOM 5311 O O . ALA B 1 189 ? 20.374 8.242 15.027 1.00 24.82 189 ALA B O 1
ATOM 5313 N N . ALA B 1 190 ? 21.656 6.750 14.022 1.00 26.72 190 ALA B N 1
ATOM 5314 C CA . ALA B 1 190 ? 21.607 7.512 12.754 1.00 27.58 190 ALA B CA 1
ATOM 5315 C C . ALA B 1 190 ? 20.164 7.603 12.246 1.00 28.51 190 ALA B C 1
ATOM 5316 O O . ALA B 1 190 ? 19.881 8.553 11.488 1.00 30.86 190 ALA B O 1
ATOM 5318 N N . TYR B 1 191 ? 19.311 6.673 12.662 1.00 28.59 191 TYR B N 1
ATOM 5319 C CA . TYR B 1 191 ? 17.897 6.638 12.225 1.00 26.07 191 TYR B CA 1
ATOM 5320 C C . TYR B 1 191 ? 16.982 7.297 13.258 1.00 25.56 191 TYR B C 1
ATOM 5321 O O . TYR B 1 191 ? 16.240 8.176 12.883 1.00 27.29 191 TYR B O 1
ATOM 5330 N N . VAL B 1 192 ? 17.083 6.905 14.523 1.00 23.85 192 VAL B N 1
ATOM 5331 C CA . VAL B 1 192 ? 16.165 7.433 15.575 1.00 24.47 192 VAL B CA 1
ATOM 5332 C C . VAL B 1 192 ? 16.340 8.923 15.912 1.00 24.70 192 VAL B C 1
ATOM 5333 O O . VAL B 1 192 ? 15.337 9.538 16.202 1.00 24.52 192 VAL B O 1
ATOM 5337 N N . VAL B 1 193 ? 17.556 9.457 15.997 1.00 24.74 193 VAL B N 1
ATOM 5338 C CA . VAL B 1 193 ? 17.639 10.894 16.387 1.00 26.83 193 VAL B CA 1
ATOM 5339 C C . VAL B 1 193 ? 17.011 11.786 15.311 1.00 26.28 193 VAL B C 1
ATOM 5340 O O . VAL B 1 193 ? 16.368 12.747 15.680 1.00 27.96 193 VAL B O 1
ATOM 5344 N N . PRO B 1 194 ? 17.203 11.531 14.005 1.00 24.05 194 PRO B N 1
ATOM 5345 C CA . PRO B 1 194 ? 16.523 12.311 12.979 1.00 24.66 194 PRO B CA 1
ATOM 5346 C C . PRO B 1 194 ? 15.001 12.191 13.145 1.00 25.70 194 PRO B C 1
ATOM 5347 O O . PRO B 1 194 ? 14.359 13.172 13.046 1.00 31.13 194 PRO B O 1
ATOM 5351 N N . LYS B 1 195 ? 14.484 10.999 13.433 1.00 27.81 195 LYS B N 1
ATOM 5352 C CA . LYS B 1 195 ? 13.028 10.813 13.660 1.00 28.19 195 LYS B CA 1
ATOM 5353 C C . LYS B 1 195 ? 12.561 11.632 14.877 1.00 27.26 195 LYS B C 1
ATOM 5354 O O . LYS B 1 195 ? 11.527 12.260 14.774 1.00 31.08 195 LYS B O 1
ATOM 5360 N N . ALA B 1 196 ? 13.325 11.655 15.963 1.00 23.05 196 ALA B N 1
ATOM 5361 C CA . ALA B 1 196 ? 12.973 12.427 17.174 1.00 23.60 196 ALA B CA 1
ATOM 5362 C C . ALA B 1 196 ? 13.019 13.911 16.855 1.00 23.97 196 ALA B C 1
ATOM 5363 O O . ALA B 1 196 ? 12.151 14.655 17.376 1.00 25.44 196 ALA B O 1
ATOM 5365 N N . ALA B 1 197 ? 13.972 14.325 16.021 1.00 24.36 197 ALA B N 1
ATOM 5366 C CA . ALA B 1 197 ? 14.005 15.704 15.477 1.00 25.09 197 ALA B CA 1
ATOM 5367 C C . ALA B 1 197 ? 12.693 15.965 14.720 1.00 24.73 197 ALA B C 1
ATOM 5368 O O . ALA B 1 197 ? 12.026 16.954 15.062 1.00 25.45 197 ALA B O 1
ATOM 5370 N N . MET B 1 198 ? 12.274 15.103 13.791 1.00 24.77 198 MET B N 1
ATOM 5371 C CA . MET B 1 198 ? 10.971 15.302 13.102 1.00 27.81 198 MET B CA 1
ATOM 5372 C C . MET B 1 198 ? 9.833 15.415 14.136 1.00 26.85 198 MET B C 1
ATOM 5373 O O . MET B 1 198 ? 8.959 16.287 13.987 1.00 27.07 198 MET B O 1
ATOM 5378 N N . ASN B 1 199 ? 9.793 14.533 15.124 1.00 24.93 199 ASN B N 1
ATOM 5379 C CA . ASN B 1 199 ? 8.662 14.502 16.073 1.00 24.63 199 ASN B CA 1
ATOM 5380 C C . ASN B 1 199 ? 8.351 15.948 16.487 1.00 24.98 199 ASN B C 1
ATOM 5381 O O . ASN B 1 199 ? 7.190 16.367 16.300 1.00 25.58 199 ASN B O 1
ATOM 5386 N N . ALA B 1 200 ? 9.368 16.682 16.957 1.00 24.77 200 ALA B N 1
ATOM 5387 C CA . ALA B 1 200 ? 9.296 18.050 17.529 1.00 25.10 200 ALA B CA 1
ATOM 5388 C C . ALA B 1 200 ? 8.969 19.048 16.424 1.00 24.05 200 ALA B C 1
ATOM 5389 O O . ALA B 1 200 ? 8.184 19.964 16.657 1.00 23.84 200 ALA B O 1
ATOM 5391 N N . TRP B 1 201 ? 9.591 18.892 15.262 1.00 24.64 201 TRP B N 1
ATOM 5392 C CA . TRP B 1 201 ? 9.277 19.723 14.074 1.00 24.63 201 TRP B CA 1
ATOM 5393 C C . TRP B 1 201 ? 7.792 19.563 13.762 1.00 23.43 201 TRP B C 1
ATOM 5394 O O . TRP B 1 201 ? 7.100 20.592 13.600 1.00 22.93 201 TRP B O 1
ATOM 5405 N N . SER B 1 202 ? 7.292 18.334 13.707 1.00 24.48 202 SER B N 1
ATOM 5406 C CA . SER B 1 202 ? 5.862 18.112 13.381 1.00 24.71 202 SER B CA 1
ATOM 5407 C C . SER B 1 202 ? 5.039 19.010 14.312 1.00 28.39 202 SER B C 1
ATOM 5408 O O . SER B 1 202 ? 4.140 19.709 13.798 1.00 29.00 202 SER B O 1
ATOM 5411 N N . ARG B 1 203 ? 5.345 19.014 15.608 1.00 27.40 203 ARG B N 1
ATOM 5412 C CA . ARG B 1 203 ? 4.542 19.849 16.526 1.00 28.64 203 ARG B CA 1
ATOM 5413 C C . ARG B 1 203 ? 4.675 21.329 16.168 1.00 30.77 203 ARG B C 1
ATOM 5414 O O . ARG B 1 203 ? 3.664 22.000 16.135 1.00 33.86 203 ARG B O 1
ATOM 5422 N N . GLU B 1 204 ? 5.882 21.790 15.865 1.00 30.54 204 GLU B N 1
ATOM 5423 C CA . GLU B 1 204 ? 6.126 23.215 15.562 1.00 31.73 204 GLU B CA 1
ATOM 5424 C C . GLU B 1 204 ? 5.366 23.558 14.284 1.00 28.68 204 GLU B C 1
ATOM 5425 O O . GLU B 1 204 ? 4.773 24.626 14.273 1.00 28.69 204 GLU B O 1
ATOM 5431 N N . LEU B 1 205 ? 5.365 22.664 13.292 1.00 26.59 205 LEU B N 1
ATOM 5432 C CA . LEU B 1 205 ? 4.634 22.857 12.016 1.00 25.86 205 LEU B CA 1
ATOM 5433 C C . LEU B 1 205 ? 3.138 22.919 12.292 1.00 25.54 205 LEU B C 1
ATOM 5434 O O . LEU B 1 205 ? 2.455 23.758 11.712 1.00 25.98 205 LEU B O 1
ATOM 5439 N N . SER B 1 206 ? 2.630 22.087 13.184 1.00 29.10 206 SER B N 1
ATOM 5440 C CA . SER B 1 206 ? 1.198 22.125 13.565 1.00 29.16 206 SER B CA 1
ATOM 5441 C C . SER B 1 206 ? 0.815 23.516 14.102 1.00 29.42 206 SER B C 1
ATOM 5442 O O . SER B 1 206 ? -0.327 23.980 13.804 1.00 29.40 206 SER B O 1
ATOM 5445 N N . LEU B 1 207 ? 1.690 24.149 14.892 1.00 27.97 207 LEU B N 1
ATOM 5446 C CA . LEU B 1 207 ? 1.410 25.486 15.499 1.00 28.47 207 LEU B CA 1
ATOM 5447 C C . LEU B 1 207 ? 1.360 26.573 14.420 1.00 30.69 207 LEU B C 1
ATOM 5448 O O . LEU B 1 207 ? 0.585 27.522 14.585 1.00 35.58 207 LEU B O 1
ATOM 5453 N N . GLU B 1 208 ? 2.151 26.436 13.364 1.00 31.36 208 GLU B N 1
ATOM 5454 C CA . GLU B 1 208 ? 2.304 27.462 12.309 1.00 33.80 208 GLU B CA 1
ATOM 5455 C C . GLU B 1 208 ? 1.188 27.332 11.275 1.00 33.81 208 GLU B C 1
ATOM 5456 O O . GLU B 1 208 ? 0.774 28.377 10.740 1.00 34.62 208 GLU B O 1
ATOM 5462 N N . LEU B 1 209 ? 0.795 26.099 10.937 1.00 32.58 209 LEU B N 1
ATOM 5463 C CA . LEU B 1 209 ? -0.160 25.797 9.834 1.00 30.89 209 LEU B CA 1
ATOM 5464 C C . LEU B 1 209 ? -1.587 25.681 10.361 1.00 29.51 209 LEU B C 1
ATOM 5465 O O . LEU B 1 209 ? -2.509 25.906 9.580 1.00 31.94 209 LEU B O 1
ATOM 5470 N N . GLY B 1 210 ? -1.763 25.346 11.633 1.00 31.12 210 GLY B N 1
ATOM 5471 C CA . GLY B 1 210 ? -3.081 25.302 12.291 1.00 32.50 210 GLY B CA 1
ATOM 5472 C C . GLY B 1 210 ? -3.896 26.583 12.086 1.00 33.18 210 GLY B C 1
ATOM 5473 O O . GLY B 1 210 ? -5.065 26.501 11.694 1.00 26.84 210 GLY B O 1
ATOM 5474 N N . PRO B 1 211 ? -3.352 27.793 12.394 1.00 35.05 211 PRO B N 1
ATOM 5475 C CA . PRO B 1 211 ? -4.105 29.040 12.197 1.00 36.05 211 PRO B CA 1
ATOM 5476 C C . PRO B 1 211 ? -4.552 29.223 10.736 1.00 34.02 211 PRO B C 1
ATOM 5477 O O . PRO B 1 211 ? -5.598 29.775 10.525 1.00 37.58 211 PRO B O 1
ATOM 5481 N N . LYS B 1 212 ? -3.812 28.686 9.773 1.00 34.09 212 LYS B N 1
ATOM 5482 C CA . LYS B 1 212 ? -4.242 28.646 8.349 1.00 34.03 212 LYS B CA 1
ATOM 5483 C C . LYS B 1 212 ? -5.304 27.570 8.091 1.00 31.58 212 LYS B C 1
ATOM 5484 O O . LYS B 1 212 ? -5.704 27.423 6.942 1.00 30.35 212 LYS B O 1
ATOM 5490 N N . GLY B 1 213 ? -5.710 26.799 9.096 1.00 30.63 213 GLY B N 1
ATOM 5491 C CA . GLY B 1 213 ? -6.690 25.701 8.948 1.00 30.92 213 GLY B CA 1
ATOM 5492 C C . GLY B 1 213 ? -6.113 24.407 8.355 1.00 29.95 213 GLY B C 1
ATOM 5493 O O . GLY B 1 213 ? -6.930 23.559 7.895 1.00 31.93 213 GLY B O 1
ATOM 5494 N N . ILE B 1 214 ? -4.784 24.231 8.359 1.00 28.02 214 ILE B N 1
ATOM 5495 C CA . ILE B 1 214 ? -4.099 22.980 7.898 1.00 30.20 214 ILE B CA 1
ATOM 5496 C C . ILE B 1 214 ? -3.705 22.167 9.134 1.00 28.22 214 ILE B C 1
ATOM 5497 O O . ILE B 1 214 ? -3.038 22.720 9.990 1.00 31.19 214 ILE B O 1
ATOM 5502 N N . ARG B 1 215 ? -4.203 20.939 9.248 1.00 28.72 215 ARG B N 1
ATOM 5503 C CA . ARG B 1 215 ? -3.937 20.006 10.372 1.00 30.50 215 ARG B CA 1
ATOM 5504 C C . ARG B 1 215 ? -2.588 19.325 10.167 1.00 29.02 215 ARG B C 1
ATOM 5505 O O . ARG B 1 215 ? -2.371 18.775 9.036 1.00 24.74 215 ARG B O 1
ATOM 5513 N N . VAL B 1 216 ? -1.777 19.245 11.222 1.00 27.58 216 VAL B N 1
ATOM 5514 C CA . VAL B 1 216 ? -0.494 18.471 11.196 1.00 28.91 216 VAL B CA 1
ATOM 5515 C C . VAL B 1 216 ? -0.542 17.393 12.295 1.00 29.01 216 VAL B C 1
ATOM 5516 O O . VAL B 1 216 ? -0.659 17.758 13.511 1.00 26.21 216 VAL B O 1
ATOM 5520 N N . ASN B 1 217 ? -0.478 16.122 11.891 1.00 26.46 217 ASN B N 1
ATOM 5521 C CA . ASN B 1 217 ? -0.579 14.982 12.838 1.00 29.86 217 ASN B CA 1
ATOM 5522 C C . ASN B 1 217 ? 0.560 13.999 12.581 1.00 29.32 217 ASN B C 1
ATOM 5523 O O . ASN B 1 217 ? 1.076 13.904 11.433 1.00 32.88 217 ASN B O 1
ATOM 5528 N N . LEU B 1 218 ? 0.967 13.342 13.656 1.00 28.46 218 LEU B N 1
ATOM 5529 C CA . LEU B 1 218 ? 2.199 12.508 13.745 1.00 29.40 218 LEU B CA 1
ATOM 5530 C C . LEU B 1 218 ? 1.784 11.056 14.020 1.00 27.34 218 LEU B C 1
ATOM 5531 O O . LEU B 1 218 ? 1.182 10.796 15.113 1.00 30.30 218 LEU B O 1
ATOM 5536 N N . VAL B 1 219 ? 2.074 10.146 13.097 1.00 24.11 219 VAL B N 1
ATOM 5537 C CA . VAL B 1 219 ? 1.827 8.685 13.277 1.00 24.41 219 VAL B CA 1
ATOM 5538 C C . VAL B 1 219 ? 3.115 8.007 13.791 1.00 26.97 219 VAL B C 1
ATOM 5539 O O . VAL B 1 219 ? 4.142 8.039 13.089 1.00 27.91 219 VAL B O 1
ATOM 5543 N N . TYR B 1 220 ? 3.004 7.303 14.911 1.00 26.64 220 TYR B N 1
ATOM 5544 C CA . TYR B 1 220 ? 4.147 6.510 15.413 1.00 23.18 220 TYR B CA 1
ATOM 5545 C C . TYR B 1 220 ? 3.831 5.031 15.212 1.00 23.26 220 TYR B C 1
ATOM 5546 O O . TYR B 1 220 ? 3.271 4.418 16.102 1.00 21.83 220 TYR B O 1
ATOM 5555 N N . PRO B 1 221 ? 4.228 4.398 14.094 1.00 22.71 221 PRO B N 1
ATOM 5556 C CA . PRO B 1 221 ? 4.025 2.986 13.953 1.00 24.14 221 PRO B CA 1
ATOM 5557 C C . PRO B 1 221 ? 4.958 2.278 14.940 1.00 24.80 221 PRO B C 1
ATOM 5558 O O . PRO B 1 221 ? 6.045 2.710 15.176 1.00 29.14 221 PRO B O 1
ATOM 5562 N N . GLY B 1 222 ? 4.540 1.104 15.401 1.00 24.58 222 GLY B N 1
ATOM 5563 C CA . GLY B 1 222 ? 5.366 0.214 16.235 1.00 25.51 222 GLY B CA 1
ATOM 5564 C C . GLY B 1 222 ? 6.225 -0.690 15.358 1.00 24.65 222 GLY B C 1
ATOM 5565 O O . GLY B 1 222 ? 6.395 -0.403 14.175 1.00 25.80 222 GLY B O 1
ATOM 5566 N N . PRO B 1 223 ? 6.855 -1.766 15.856 1.00 22.34 223 PRO B N 1
ATOM 5567 C CA . PRO B 1 223 ? 7.581 -2.630 14.947 1.00 21.97 223 PRO B CA 1
ATOM 5568 C C . PRO B 1 223 ? 6.518 -3.203 13.994 1.00 23.47 223 PRO B C 1
ATOM 5569 O O . PRO B 1 223 ? 5.542 -3.690 14.442 1.00 25.00 223 PRO B O 1
ATOM 5573 N N . ILE B 1 224 ? 6.761 -3.130 12.689 1.00 23.09 224 ILE B N 1
ATOM 5574 C CA . ILE B 1 224 ? 5.734 -3.562 11.700 1.00 26.88 224 ILE B CA 1
ATOM 5575 C C . ILE B 1 224 ? 5.868 -5.052 11.389 1.00 27.74 224 ILE B C 1
ATOM 5576 O O . ILE B 1 224 ? 6.938 -5.462 10.942 1.00 29.55 224 ILE B O 1
ATOM 5581 N N . GLU B 1 225 ? 4.787 -5.802 11.603 1.00 28.37 225 GLU B N 1
ATOM 5582 C CA . GLU B 1 225 ? 4.708 -7.242 11.270 1.00 26.13 225 GLU B CA 1
ATOM 5583 C C . GLU B 1 225 ? 5.201 -7.452 9.843 1.00 28.23 225 GLU B C 1
ATOM 5584 O O . GLU B 1 225 ? 4.807 -6.697 8.944 1.00 26.69 225 GLU B O 1
ATOM 5590 N N . SER B 1 226 ? 6.002 -8.477 9.656 1.00 30.28 226 SER B N 1
ATOM 5591 C CA . SER B 1 226 ? 6.600 -8.874 8.360 1.00 31.80 226 SER B CA 1
ATOM 5592 C C . SER B 1 226 ? 7.304 -10.209 8.591 1.00 32.20 226 SER B C 1
ATOM 5593 O O . SER B 1 226 ? 7.616 -10.516 9.769 1.00 36.00 226 SER B O 1
ATOM 5596 N N . GLU B 1 227 ? 7.533 -10.948 7.513 1.00 31.35 227 GLU B N 1
ATOM 5597 C CA . GLU B 1 227 ? 8.286 -12.224 7.500 1.00 36.13 227 GLU B CA 1
ATOM 5598 C C . GLU B 1 227 ? 9.742 -11.967 7.887 1.00 34.63 227 GLU B C 1
ATOM 5599 O O . GLU B 1 227 ? 10.400 -12.918 8.283 1.00 36.92 227 GLU B O 1
ATOM 5605 N N . ARG B 1 228 ? 10.201 -10.723 7.838 1.00 36.28 228 ARG B N 1
ATOM 5606 C CA . ARG B 1 228 ? 11.633 -10.386 8.016 1.00 40.59 228 ARG B CA 1
ATOM 5607 C C . ARG B 1 228 ? 11.919 -10.001 9.471 1.00 34.28 228 ARG B C 1
ATOM 5608 O O . ARG B 1 228 ? 13.052 -10.199 9.927 1.00 36.03 228 ARG B O 1
ATOM 5616 N N . ILE B 1 229 ? 10.945 -9.430 10.161 1.00 29.16 229 ILE B N 1
ATOM 5617 C CA . ILE B 1 229 ? 11.228 -8.553 11.335 1.00 29.53 229 ILE B CA 1
ATOM 5618 C C . ILE B 1 229 ? 11.896 -9.358 12.450 1.00 27.19 229 ILE B C 1
ATOM 5619 O O . ILE B 1 229 ? 12.755 -8.791 13.125 1.00 31.89 229 ILE B O 1
ATOM 5624 N N . ARG B 1 230 ? 11.478 -10.601 12.668 1.00 28.34 230 ARG B N 1
ATOM 5625 C CA . ARG B 1 230 ? 11.899 -11.401 13.859 1.00 29.39 230 ARG B CA 1
ATOM 5626 C C . ARG B 1 230 ? 13.356 -11.864 13.639 1.00 28.76 230 ARG B C 1
ATOM 5627 O O . ARG B 1 230 ? 14.134 -11.883 14.622 1.00 23.55 230 ARG B O 1
ATOM 5635 N N . SER B 1 231 ? 13.737 -12.105 12.381 1.00 26.90 231 SER B N 1
ATOM 5636 C CA . SER B 1 231 ? 15.130 -12.358 11.941 1.00 28.96 231 SER B CA 1
ATOM 5637 C C . SER B 1 231 ? 15.984 -11.115 12.139 1.00 30.72 231 SER B C 1
ATOM 5638 O O . SER B 1 231 ? 17.152 -11.211 12.574 1.00 33.08 231 SER B O 1
ATOM 5641 N N . VAL B 1 232 ? 15.449 -9.998 11.699 1.00 31.05 232 VAL B N 1
ATOM 5642 C CA . VAL B 1 232 ? 16.172 -8.711 11.776 1.00 32.09 232 VAL B CA 1
ATOM 5643 C C . VAL B 1 232 ? 16.409 -8.404 13.254 1.00 29.59 232 VAL B C 1
ATOM 5644 O O . VAL B 1 232 ? 17.519 -8.006 13.597 1.00 35.93 232 VAL B O 1
ATOM 5648 N N . PHE B 1 233 ? 15.450 -8.669 14.120 1.00 29.47 233 PHE B N 1
ATOM 5649 C CA . PHE B 1 233 ? 15.651 -8.480 15.583 1.00 32.71 233 PHE B CA 1
ATOM 5650 C C . PHE B 1 233 ? 16.641 -9.520 16.149 1.00 33.63 233 PHE B C 1
ATOM 5651 O O . PHE B 1 233 ? 17.355 -9.175 17.128 1.00 34.32 233 PHE B O 1
ATOM 5659 N N . ALA B 1 234 ? 16.698 -10.726 15.565 1.00 31.53 234 ALA B N 1
ATOM 5660 C CA . ALA B 1 234 ? 17.604 -11.818 15.989 1.00 33.26 234 ALA B CA 1
ATOM 5661 C C . ALA B 1 234 ? 19.049 -11.437 15.648 1.00 32.66 234 ALA B C 1
ATOM 5662 O O . ALA B 1 234 ? 19.932 -11.550 16.529 1.00 31.31 234 ALA B O 1
ATOM 5664 N N . ALA B 1 235 ? 19.261 -10.980 14.415 1.00 31.77 235 ALA B N 1
ATOM 5665 C CA . ALA B 1 235 ? 20.526 -10.397 13.897 1.00 31.99 235 ALA B CA 1
ATOM 5666 C C . ALA B 1 235 ? 20.980 -9.221 14.763 1.00 32.45 235 ALA B C 1
ATOM 5667 O O . ALA B 1 235 ? 22.192 -9.083 14.959 1.00 34.70 235 ALA B O 1
ATOM 5669 N N . MET B 1 236 ? 20.061 -8.396 15.265 1.00 33.36 236 MET B N 1
ATOM 5670 C CA . MET B 1 236 ? 20.434 -7.318 16.222 1.00 32.81 236 MET B CA 1
ATOM 5671 C C . MET B 1 236 ? 20.896 -7.947 17.534 1.00 33.91 236 MET B C 1
ATOM 5672 O O . MET B 1 236 ? 21.878 -7.453 18.122 1.00 38.91 236 MET B O 1
ATOM 5677 N N . ASP B 1 237 ? 20.191 -8.972 18.002 1.00 37.25 237 ASP B N 1
ATOM 5678 C CA . ASP B 1 237 ? 20.563 -9.716 19.239 1.00 40.62 237 ASP B CA 1
ATOM 5679 C C . ASP B 1 237 ? 22.011 -10.237 19.132 1.00 39.74 237 ASP B C 1
ATOM 5680 O O . ASP B 1 237 ? 22.786 -10.043 20.083 1.00 34.10 237 ASP B O 1
ATOM 5685 N N . ALA B 1 238 ? 22.353 -10.879 18.007 1.00 41.63 238 ALA B N 1
ATOM 5686 C CA . ALA B 1 238 ? 23.688 -11.459 17.713 1.00 41.10 238 ALA B CA 1
ATOM 5687 C C . ALA B 1 238 ? 24.742 -10.328 17.713 1.00 45.20 238 ALA B C 1
ATOM 5688 O O . ALA B 1 238 ? 25.724 -10.398 18.468 1.00 40.01 238 ALA B O 1
ATOM 5690 N N . ALA B 1 239 ? 24.511 -9.266 16.943 1.00 48.29 239 ALA B N 1
ATOM 5691 C CA . ALA B 1 239 ? 25.458 -8.143 16.776 1.00 48.10 239 ALA B CA 1
ATOM 5692 C C . ALA B 1 239 ? 25.862 -7.554 18.139 1.00 50.62 239 ALA B C 1
ATOM 5693 O O . ALA B 1 239 ? 26.968 -6.990 18.208 1.00 64.54 239 ALA B O 1
ATOM 5695 N N . ARG B 1 240 ? 25.063 -7.689 19.198 1.00 46.52 240 ARG B N 1
ATOM 5696 C CA . ARG B 1 240 ? 25.435 -7.108 20.519 1.00 44.96 240 ARG B CA 1
ATOM 5697 C C . ARG B 1 240 ? 25.694 -8.196 21.572 1.00 46.12 240 ARG B C 1
ATOM 5698 O O . ARG B 1 240 ? 25.904 -7.816 22.753 1.00 43.67 240 ARG B O 1
ATOM 5706 N N . GLY B 1 241 ? 25.713 -9.479 21.167 1.00 45.86 241 GLY B N 1
ATOM 5707 C CA . GLY B 1 241 ? 26.043 -10.634 22.035 1.00 43.84 241 GLY B CA 1
ATOM 5708 C C . GLY B 1 241 ? 24.927 -11.020 23.001 1.00 43.87 241 GLY B C 1
ATOM 5709 O O . GLY B 1 241 ? 25.244 -11.613 24.052 1.00 40.49 241 GLY B O 1
ATOM 5710 N N . ASP B 1 242 ? 23.664 -10.727 22.660 1.00 41.58 242 ASP B N 1
ATOM 5711 C CA . ASP B 1 242 ? 22.451 -11.101 23.442 1.00 38.20 242 ASP B CA 1
ATOM 5712 C C . ASP B 1 242 ? 21.805 -12.351 22.815 1.00 37.79 242 ASP B C 1
ATOM 5713 O O . ASP B 1 242 ? 21.994 -12.604 21.599 1.00 31.23 242 ASP B O 1
ATOM 5718 N N . GLU B 1 243 ? 21.051 -13.100 23.616 1.00 40.77 243 GLU B N 1
ATOM 5719 C CA . GLU B 1 243 ? 20.371 -14.323 23.125 1.00 39.44 243 GLU B CA 1
ATOM 5720 C C . GLU B 1 243 ? 19.228 -13.953 22.180 1.00 37.32 243 GLU B C 1
ATOM 5721 O O . GLU B 1 243 ? 18.515 -13.003 22.464 1.00 34.80 243 GLU B O 1
ATOM 5727 N N . ALA B 1 244 ? 19.078 -14.717 21.105 1.00 32.79 244 ALA B N 1
ATOM 5728 C CA . ALA B 1 244 ? 17.970 -14.569 20.141 1.00 30.82 244 ALA B CA 1
ATOM 5729 C C . ALA B 1 244 ? 16.680 -14.304 20.918 1.00 31.63 244 ALA B C 1
ATOM 5730 O O . ALA B 1 244 ? 16.392 -15.063 21.852 1.00 31.49 244 ALA B O 1
ATOM 5732 N N . GLY B 1 245 ? 15.986 -13.220 20.576 1.00 30.96 245 GLY B N 1
ATOM 5733 C CA . GLY B 1 245 ? 14.657 -12.864 21.108 1.00 31.13 245 GLY B CA 1
ATOM 5734 C C . GLY B 1 245 ? 14.665 -11.776 22.173 1.00 29.29 245 GLY B C 1
ATOM 5735 O O . GLY B 1 245 ? 13.549 -11.443 22.649 1.00 29.38 245 GLY B O 1
ATOM 5736 N N . THR B 1 246 ? 15.844 -11.263 22.563 1.00 27.72 246 THR B N 1
ATOM 5737 C CA . THR B 1 246 ? 16.010 -10.201 23.599 1.00 26.65 246 THR B CA 1
ATOM 5738 C C . THR B 1 246 ? 15.315 -8.920 23.127 1.00 24.66 246 THR B C 1
ATOM 5739 O O . THR B 1 246 ? 14.549 -8.339 23.905 1.00 20.62 246 THR B O 1
ATOM 5743 N N . THR B 1 247 ? 15.552 -8.540 21.881 1.00 22.85 247 THR B N 1
ATOM 5744 C CA . THR B 1 247 ? 15.026 -7.294 21.268 1.00 26.48 247 THR B CA 1
ATOM 5745 C C . THR B 1 247 ? 13.507 -7.402 21.128 1.00 26.69 247 THR B C 1
ATOM 5746 O O . THR B 1 247 ? 12.795 -6.486 21.641 1.00 29.08 247 THR B O 1
ATOM 5750 N N . ALA B 1 248 ? 13.029 -8.436 20.433 1.00 25.00 248 ALA B N 1
ATOM 5751 C CA . ALA B 1 248 ? 11.583 -8.664 20.203 1.00 25.85 248 ALA B CA 1
ATOM 5752 C C . ALA B 1 248 ? 10.898 -8.686 21.563 1.00 23.03 248 ALA B C 1
ATOM 5753 O O . ALA B 1 248 ? 9.841 -8.080 21.723 1.00 24.17 248 ALA B O 1
ATOM 5755 N N . THR B 1 249 ? 11.490 -9.368 22.516 1.00 22.99 249 THR B N 1
ATOM 5756 C CA . THR B 1 249 ? 10.873 -9.535 23.856 1.00 25.29 249 THR B CA 1
ATOM 5757 C C . THR B 1 249 ? 10.823 -8.168 24.525 1.00 26.89 249 THR B C 1
ATOM 5758 O O . THR B 1 249 ? 9.846 -7.906 25.159 1.00 32.47 249 THR B O 1
ATOM 5762 N N . GLN B 1 250 ? 11.810 -7.301 24.314 1.00 31.75 250 GLN B N 1
ATOM 5763 C CA . GLN B 1 250 ? 11.858 -5.978 24.991 1.00 34.84 250 GLN B CA 1
ATOM 5764 C C . GLN B 1 250 ? 10.637 -5.158 24.558 1.00 31.40 250 GLN B C 1
ATOM 5765 O O . GLN B 1 250 ? 10.056 -4.458 25.399 1.00 25.01 250 GLN B O 1
ATOM 5771 N N . PHE B 1 251 ? 10.280 -5.250 23.286 1.00 26.12 251 PHE B N 1
ATOM 5772 C CA . PHE B 1 251 ? 9.195 -4.466 22.673 1.00 28.95 251 PHE B CA 1
ATOM 5773 C C . PHE B 1 251 ? 7.855 -5.071 23.081 1.00 26.93 251 PHE B C 1
ATOM 5774 O O . PHE B 1 251 ? 6.947 -4.305 23.384 1.00 30.06 251 PHE B O 1
ATOM 5782 N N . PHE B 1 252 ? 7.737 -6.391 23.108 1.00 24.32 252 PHE B N 1
ATOM 5783 C CA . PHE B 1 252 ? 6.537 -7.077 23.648 1.00 23.10 252 PHE B CA 1
ATOM 5784 C C . PHE B 1 252 ? 6.282 -6.652 25.097 1.00 24.95 252 PHE B C 1
ATOM 5785 O O . PHE B 1 252 ? 5.120 -6.402 25.410 1.00 30.78 252 PHE B O 1
ATOM 5793 N N . ASP B 1 253 ? 7.297 -6.573 25.961 1.00 24.70 253 ASP B N 1
ATOM 5794 C CA . ASP B 1 253 ? 7.091 -6.199 27.399 1.00 29.59 253 ASP B CA 1
ATOM 5795 C C . ASP B 1 253 ? 6.595 -4.749 27.518 1.00 28.05 253 ASP B C 1
ATOM 5796 O O . ASP B 1 253 ? 6.151 -4.363 28.568 1.00 31.60 253 ASP B O 1
ATOM 5801 N N . MET B 1 254 ? 6.788 -3.937 26.490 1.00 29.07 254 MET B N 1
ATOM 5802 C CA . MET B 1 254 ? 6.345 -2.537 26.500 1.00 26.62 254 MET B CA 1
ATOM 5803 C C . MET B 1 254 ? 4.835 -2.514 26.198 1.00 26.00 254 MET B C 1
ATOM 5804 O O . MET B 1 254 ? 4.138 -1.691 26.790 1.00 23.31 254 MET B O 1
ATOM 5809 N N . MET B 1 255 ? 4.370 -3.434 25.342 1.00 25.47 255 MET B N 1
ATOM 5810 C CA . MET B 1 255 ? 2.981 -3.564 24.837 1.00 24.27 255 MET B CA 1
ATOM 5811 C C . MET B 1 255 ? 2.037 -4.033 25.943 1.00 25.61 255 MET B C 1
ATOM 5812 O O . MET B 1 255 ? 2.394 -4.984 26.641 1.00 27.55 255 MET B O 1
ATOM 5817 N N . SER B 1 256 ? 0.866 -3.391 26.062 1.00 26.15 256 SER B N 1
ATOM 5818 C CA . SER B 1 256 ? -0.223 -3.763 26.999 1.00 22.59 256 SER B CA 1
ATOM 5819 C C . SER B 1 256 ? -1.265 -4.617 26.277 1.00 23.25 256 SER B C 1
ATOM 5820 O O . SER B 1 256 ? -2.037 -5.266 26.968 1.00 22.17 256 SER B O 1
ATOM 5823 N N . LEU B 1 257 ? -1.255 -4.658 24.945 1.00 25.13 257 LEU B N 1
ATOM 5824 C CA . LEU B 1 257 ? -2.311 -5.322 24.139 1.00 27.14 257 LEU B CA 1
ATOM 5825 C C . LEU B 1 257 ? -1.747 -6.567 23.431 1.00 28.79 257 LEU B C 1
ATOM 5826 O O . LEU B 1 257 ? -0.778 -6.479 22.623 1.00 25.55 257 LEU B O 1
ATOM 5831 N N . GLU B 1 258 ? -2.387 -7.705 23.691 1.00 29.86 258 GLU B N 1
ATOM 5832 C CA . GLU B 1 258 ? -2.261 -8.931 22.864 1.00 26.26 258 GLU B CA 1
ATOM 5833 C C . GLU B 1 258 ? -3.329 -8.895 21.770 1.00 23.76 258 GLU B C 1
ATOM 5834 O O . GLU B 1 258 ? -4.434 -8.371 22.026 1.00 22.74 258 GLU B O 1
ATOM 5840 N N . ARG B 1 259 ? -3.026 -9.488 20.622 1.00 22.61 259 ARG B N 1
ATOM 5841 C CA . ARG B 1 259 ? -3.908 -9.483 19.431 1.00 23.22 259 ARG B CA 1
ATOM 5842 C C . ARG B 1 259 ? -3.743 -10.787 18.621 1.00 23.83 259 ARG B C 1
ATOM 5843 O O . ARG B 1 259 ? -2.642 -11.372 18.610 1.00 25.29 259 ARG B O 1
ATOM 5851 N N . ALA B 1 260 ? -4.843 -11.262 18.043 1.00 23.83 260 ALA B N 1
ATOM 5852 C CA . ALA B 1 260 ? -4.890 -12.327 17.039 1.00 25.09 260 ALA B CA 1
ATOM 5853 C C . ALA B 1 260 ? -4.704 -11.683 15.668 1.00 25.04 260 ALA B C 1
ATOM 5854 O O . ALA B 1 260 ? -5.641 -11.094 15.192 1.00 25.15 260 ALA B O 1
ATOM 5856 N N . THR B 1 261 ? -3.531 -11.796 15.056 1.00 27.39 261 THR B N 1
ATOM 5857 C CA . THR B 1 261 ? -3.285 -11.328 13.663 1.00 28.48 261 THR B CA 1
ATOM 5858 C C . THR B 1 261 ? -2.986 -12.535 12.747 1.00 27.04 261 THR B C 1
ATOM 5859 O O . THR B 1 261 ? -2.417 -13.517 13.229 1.00 28.76 261 THR B O 1
ATOM 5863 N N . GLY B 1 262 ? -3.440 -12.477 11.494 1.00 26.74 262 GLY B N 1
ATOM 5864 C CA . GLY B 1 262 ? -3.078 -13.371 10.375 1.00 28.16 262 GLY B CA 1
ATOM 5865 C C . GLY B 1 262 ? -3.529 -14.800 10.594 1.00 29.45 262 GLY B C 1
ATOM 5866 O O . GLY B 1 262 ? -2.907 -15.696 10.010 1.00 35.61 262 GLY B O 1
ATOM 5867 N N . GLY B 1 263 ? -4.559 -15.025 11.411 1.00 28.36 263 GLY B N 1
ATOM 5868 C CA . GLY B 1 263 ? -5.080 -16.378 11.693 1.00 27.87 263 GLY B CA 1
ATOM 5869 C C . GLY B 1 263 ? -4.410 -16.999 12.896 1.00 26.65 263 GLY B C 1
ATOM 5870 O O . GLY B 1 263 ? -4.798 -18.097 13.296 1.00 27.93 263 GLY B O 1
ATOM 5871 N N . ASN B 1 264 ? -3.389 -16.346 13.428 1.00 26.81 264 ASN B N 1
ATOM 5872 C CA . ASN B 1 264 ? -2.637 -16.828 14.614 1.00 26.19 264 ASN B CA 1
ATOM 5873 C C . ASN B 1 264 ? -3.467 -16.514 15.861 1.00 25.53 264 ASN B C 1
ATOM 5874 O O . ASN B 1 264 ? -4.301 -15.621 15.802 1.00 25.79 264 ASN B O 1
ATOM 5879 N N . GLU B 1 265 ? -3.179 -17.181 16.963 1.00 29.77 265 GLU B N 1
ATOM 5880 C CA . GLU B 1 265 ? -3.954 -16.886 18.185 1.00 34.14 265 GLU B CA 1
ATOM 5881 C C . GLU B 1 265 ? -3.459 -15.607 18.856 1.00 32.13 265 GLU B C 1
ATOM 5882 O O . GLU B 1 265 ? -2.375 -15.145 18.542 1.00 33.13 265 GLU B O 1
ATOM 5888 N N . LYS B 1 266 ? -4.322 -15.041 19.689 1.00 30.04 266 LYS B N 1
ATOM 5889 C CA . LYS B 1 266 ? -4.031 -13.899 20.591 1.00 30.76 266 LYS B CA 1
ATOM 5890 C C . LYS B 1 266 ? -2.630 -14.100 21.159 1.00 27.82 266 LYS B C 1
ATOM 5891 O O . LYS B 1 266 ? -2.405 -15.129 21.745 1.00 29.71 266 LYS B O 1
ATOM 5897 N N . ALA B 1 267 ? -1.748 -13.121 20.993 1.00 29.24 267 ALA B N 1
ATOM 5898 C CA . ALA B 1 267 ? -0.343 -13.126 21.487 1.00 27.64 267 ALA B CA 1
ATOM 5899 C C . ALA B 1 267 ? 0.182 -11.683 21.554 1.00 23.94 267 ALA B C 1
ATOM 5900 O O . ALA B 1 267 ? -0.445 -10.780 20.973 1.00 22.65 267 ALA B O 1
ATOM 5902 N N . LYS B 1 268 ? 1.295 -11.490 22.251 1.00 23.04 268 LYS B N 1
ATOM 5903 C CA . LYS B 1 268 ? 2.246 -10.397 21.975 1.00 21.52 268 LYS B CA 1
ATOM 5904 C C . LYS B 1 268 ? 2.665 -10.556 20.501 1.00 23.15 268 LYS B C 1
ATOM 5905 O O . LYS B 1 268 ? 3.201 -11.638 20.111 1.00 19.88 268 LYS B O 1
ATOM 5911 N N . THR B 1 269 ? 2.331 -9.560 19.681 1.00 23.24 269 THR B N 1
ATOM 5912 C CA . THR B 1 269 ? 2.679 -9.535 18.237 1.00 22.93 269 THR B CA 1
ATOM 5913 C C . THR B 1 269 ? 2.751 -8.079 17.776 1.00 21.74 269 THR B C 1
ATOM 5914 O O . THR B 1 269 ? 2.627 -7.176 18.629 1.00 19.60 269 THR B O 1
ATOM 5918 N N . PHE B 1 270 ? 2.962 -7.865 16.475 1.00 21.38 270 PHE B N 1
ATOM 5919 C CA . PHE B 1 270 ? 3.315 -6.549 15.911 1.00 23.35 270 PHE B CA 1
ATOM 5920 C C . PHE B 1 270 ? 2.113 -5.996 15.182 1.00 26.52 270 PHE B C 1
ATOM 5921 O O . PHE B 1 270 ? 1.413 -6.735 14.505 1.00 32.86 270 PHE B O 1
ATOM 5929 N N . PRO B 1 271 ? 1.865 -4.670 15.273 1.00 25.68 271 PRO B N 1
ATOM 5930 C CA . PRO B 1 271 ? 0.818 -4.039 14.478 1.00 25.97 271 PRO B CA 1
ATOM 5931 C C . PRO B 1 271 ? 1.188 -4.216 12.998 1.00 23.60 271 PRO B C 1
ATOM 5932 O O . PRO B 1 271 ? 2.345 -4.332 12.750 1.00 24.99 271 PRO B O 1
ATOM 5936 N N . THR B 1 272 ? 0.225 -4.208 12.084 1.00 23.36 272 THR B N 1
ATOM 5937 C CA . THR B 1 272 ? 0.428 -4.528 10.647 1.00 24.30 272 THR B CA 1
ATOM 5938 C C . THR B 1 272 ? 0.583 -3.267 9.813 1.00 27.20 272 THR B C 1
ATOM 5939 O O . THR B 1 272 ? 0.226 -2.166 10.250 1.00 27.61 272 THR B O 1
ATOM 5943 N N . PRO B 1 273 ? 1.075 -3.384 8.554 1.00 28.16 273 PRO B N 1
ATOM 5944 C CA . PRO B 1 273 ? 1.125 -2.228 7.669 1.00 29.62 273 PRO B CA 1
ATOM 5945 C C . PRO B 1 273 ? -0.298 -1.673 7.488 1.00 30.18 273 PRO B C 1
ATOM 5946 O O . PRO B 1 273 ? -0.427 -0.454 7.336 1.00 31.90 273 PRO B O 1
ATOM 5950 N N . GLU B 1 274 ? -1.298 -2.574 7.474 1.00 31.82 274 GLU B N 1
ATOM 5951 C CA . GLU B 1 274 ? -2.736 -2.269 7.247 1.00 30.95 274 GLU B CA 1
ATOM 5952 C C . GLU B 1 274 ? -3.236 -1.386 8.378 1.00 29.25 274 GLU B C 1
ATOM 5953 O O . GLU B 1 274 ? -4.015 -0.469 8.075 1.00 31.32 274 GLU B O 1
ATOM 5959 N N . ASP B 1 275 ? -2.813 -1.654 9.620 1.00 27.79 275 ASP B N 1
ATOM 5960 C CA . ASP B 1 275 ? -3.129 -0.768 10.770 1.00 28.96 275 ASP B CA 1
ATOM 5961 C C . ASP B 1 275 ? -2.640 0.643 10.454 1.00 28.62 275 ASP B C 1
ATOM 5962 O O . ASP B 1 275 ? -3.412 1.571 10.694 1.00 34.06 275 ASP B O 1
ATOM 5967 N N . ILE B 1 276 ? -1.428 0.788 9.915 1.00 27.87 276 ILE B N 1
ATOM 5968 C CA . ILE B 1 276 ? -0.835 2.119 9.600 1.00 26.60 276 ILE B CA 1
ATOM 5969 C C . ILE B 1 276 ? -1.645 2.792 8.493 1.00 27.63 276 ILE B C 1
ATOM 5970 O O . ILE B 1 276 ? -1.956 3.999 8.659 1.00 27.23 276 ILE B O 1
ATOM 5975 N N . ALA B 1 277 ? -1.968 2.063 7.421 1.00 28.30 277 ALA B N 1
ATOM 5976 C CA . ALA B 1 277 ? -2.758 2.587 6.276 1.00 29.77 277 ALA B CA 1
ATOM 5977 C C . ALA B 1 277 ? -4.130 3.093 6.760 1.00 29.48 277 ALA B C 1
ATOM 5978 O O . ALA B 1 277 ? -4.522 4.173 6.289 1.00 25.53 277 ALA B O 1
ATOM 5980 N N . THR B 1 278 ? -4.839 2.353 7.635 1.00 31.16 278 THR B N 1
ATOM 5981 C CA . THR B 1 278 ? -6.233 2.692 8.064 1.00 31.16 278 THR B CA 1
ATOM 5982 C C . THR B 1 278 ? -6.163 3.961 8.917 1.00 30.44 278 THR B C 1
ATOM 5983 O O . THR B 1 278 ? -7.073 4.818 8.770 1.00 33.22 278 THR B O 1
ATOM 5987 N N . THR B 1 279 ? -5.121 4.113 9.739 1.00 29.17 279 THR B N 1
ATOM 5988 C CA . THR B 1 279 ? -4.875 5.383 10.482 1.00 28.82 279 THR B CA 1
ATOM 5989 C C . THR B 1 279 ? -4.651 6.535 9.470 1.00 27.85 279 THR B C 1
ATOM 5990 O O . THR B 1 279 ? -5.189 7.638 9.645 1.00 27.15 279 THR B O 1
ATOM 5994 N N . CYS B 1 280 ? -3.935 6.296 8.394 1.00 30.59 280 CYS B N 1
ATOM 5995 C CA . CYS B 1 280 ? -3.631 7.346 7.386 1.00 31.18 280 CYS B CA 1
ATOM 5996 C C . CYS B 1 280 ? -4.899 7.716 6.622 1.00 28.67 280 CYS B C 1
ATOM 5997 O O . CYS B 1 280 ? -4.944 8.828 6.099 1.00 28.50 280 CYS B O 1
ATOM 6000 N N . VAL B 1 281 ? -5.880 6.819 6.542 1.00 29.73 281 VAL B N 1
ATOM 6001 C CA . VAL B 1 281 ? -7.178 7.140 5.882 1.00 28.97 281 VAL B CA 1
ATOM 6002 C C . VAL B 1 281 ? -7.935 8.045 6.839 1.00 28.70 281 VAL B C 1
ATOM 6003 O O . VAL B 1 281 ? -8.303 9.157 6.445 1.00 30.17 281 VAL B O 1
ATOM 6007 N N . PHE B 1 282 ? -8.105 7.610 8.077 1.00 26.70 282 PHE B N 1
ATOM 6008 C CA . PHE B 1 282 ? -8.744 8.440 9.127 1.00 25.80 282 PHE B CA 1
ATOM 6009 C C . PHE B 1 282 ? -8.242 9.880 9.077 1.00 26.09 282 PHE B C 1
ATOM 6010 O O . PHE B 1 282 ? -9.068 10.798 9.031 1.00 32.42 282 PHE B O 1
ATOM 6018 N N . LEU B 1 283 ? -6.925 10.062 9.064 1.00 25.25 283 LEU B N 1
ATOM 6019 C CA . LEU B 1 283 ? -6.270 11.365 9.271 1.00 23.42 283 LEU B CA 1
ATOM 6020 C C . LEU B 1 283 ? -6.348 12.184 7.986 1.00 25.10 283 LEU B C 1
ATOM 6021 O O . LEU B 1 283 ? -6.435 13.403 8.089 1.00 27.42 283 LEU B O 1
ATOM 6026 N N . GLY B 1 284 ? -6.278 11.558 6.818 1.00 24.35 284 GLY B N 1
ATOM 6027 C CA . GLY B 1 284 ? -6.486 12.269 5.536 1.00 26.81 284 GLY B CA 1
ATOM 6028 C C . GLY B 1 284 ? -7.938 12.689 5.303 1.00 27.26 284 GLY B C 1
ATOM 6029 O O . GLY B 1 284 ? -8.162 13.668 4.599 1.00 29.79 284 GLY B O 1
ATOM 6030 N N . SER B 1 285 ? -8.906 11.935 5.816 1.00 30.56 285 SER B N 1
ATOM 6031 C CA . SER B 1 285 ? -10.356 12.223 5.667 1.00 32.57 285 SER B CA 1
ATOM 6032 C C . SER B 1 285 ? -10.743 13.381 6.584 1.00 35.11 285 SER B C 1
ATOM 6033 O O . SER B 1 285 ? -10.049 13.620 7.585 1.00 34.46 285 SER B O 1
ATOM 6036 N N . ASP B 1 286 ? -11.863 14.026 6.266 1.00 34.47 286 ASP B N 1
ATOM 6037 C CA . ASP B 1 286 ? -12.414 15.140 7.063 1.00 32.32 286 ASP B CA 1
ATOM 6038 C C . ASP B 1 286 ? -13.021 14.577 8.343 1.00 27.96 286 ASP B C 1
ATOM 6039 O O . ASP B 1 286 ? -13.614 15.356 9.058 1.00 27.65 286 ASP B O 1
ATOM 6044 N N . GLU B 1 287 ? -12.895 13.278 8.597 1.00 27.17 287 GLU B N 1
ATOM 6045 C CA . GLU B 1 287 ? -13.360 12.677 9.864 1.00 30.24 287 GLU B CA 1
ATOM 6046 C C . GLU B 1 287 ? -12.436 13.085 11.019 1.00 30.14 287 GLU B C 1
ATOM 6047 O O . GLU B 1 287 ? -12.770 12.756 12.163 1.00 32.51 287 GLU B O 1
ATOM 6053 N N . SER B 1 288 ? -11.267 13.657 10.726 1.00 30.87 288 SER B N 1
ATOM 6054 C CA . SER B 1 288 ? -10.208 13.957 11.732 1.00 33.11 288 SER B CA 1
ATOM 6055 C C . SER B 1 288 ? -9.946 15.463 11.807 1.00 32.35 288 SER B C 1
ATOM 6056 O O . SER B 1 288 ? -8.846 15.844 12.266 1.00 32.80 288 SER B O 1
ATOM 6059 N N . ALA B 1 289 ? -10.917 16.279 11.375 1.00 32.00 289 ALA B N 1
ATOM 6060 C CA . ALA B 1 289 ? -10.775 17.738 11.150 1.00 30.28 289 ALA B CA 1
ATOM 6061 C C . ALA B 1 289 ? -10.533 18.479 12.469 1.00 27.17 289 ALA B C 1
ATOM 6062 O O . ALA B 1 289 ? -10.109 19.611 12.367 1.00 29.11 289 ALA B O 1
ATOM 6064 N N . ALA B 1 290 ? -10.812 17.891 13.637 1.00 24.95 290 ALA B N 1
ATOM 6065 C CA . ALA B 1 290 ? -10.671 18.541 14.965 1.00 24.09 290 ALA B CA 1
ATOM 6066 C C . ALA B 1 290 ? -9.297 18.240 15.590 1.00 26.00 290 ALA B C 1
ATOM 6067 O O . ALA B 1 290 ? -8.980 18.790 16.681 1.00 28.33 290 ALA B O 1
ATOM 6069 N N . TYR B 1 291 ? -8.498 17.396 14.935 1.00 27.73 291 TYR B N 1
ATOM 6070 C CA . TYR B 1 291 ? -7.179 16.926 15.431 1.00 26.79 291 TYR B CA 1
ATOM 6071 C C . TYR B 1 291 ? -6.077 17.830 14.887 1.00 26.60 291 TYR B C 1
ATOM 6072 O O . TYR B 1 291 ? -5.959 17.934 13.651 1.00 20.38 291 TYR B O 1
ATOM 6081 N N . ASN B 1 292 ? -5.251 18.404 15.774 1.00 25.83 292 ASN B N 1
ATOM 6082 C CA . ASN B 1 292 ? -4.014 19.116 15.344 1.00 24.92 292 ASN B CA 1
ATOM 6083 C C . ASN B 1 292 ? -2.916 18.927 16.374 1.00 23.97 292 ASN B C 1
ATOM 6084 O O . ASN B 1 292 ? -3.220 19.084 17.589 1.00 26.55 292 ASN B O 1
ATOM 6089 N N . GLY B 1 293 ? -1.714 18.623 15.885 1.00 22.68 293 GLY B N 1
ATOM 6090 C CA . GLY B 1 293 ? -0.495 18.363 16.670 1.00 23.12 293 GLY B CA 1
ATOM 6091 C C . GLY B 1 293 ? -0.691 17.171 17.570 1.00 22.61 293 GLY B C 1
ATOM 6092 O O . GLY B 1 293 ? -0.196 17.188 18.717 1.00 21.01 293 GLY B O 1
ATOM 6093 N N . HIS B 1 294 ? -1.469 16.216 17.077 1.00 24.68 294 HIS B N 1
ATOM 6094 C CA . HIS B 1 294 ? -1.890 15.010 17.823 1.00 25.26 294 HIS B CA 1
ATOM 6095 C C . HIS B 1 294 ? -1.029 13.853 17.344 1.00 23.47 294 HIS B C 1
ATOM 6096 O O . HIS B 1 294 ? -0.676 13.826 16.133 1.00 21.67 294 HIS B O 1
ATOM 6103 N N . ASP B 1 295 ? -0.715 12.967 18.283 1.00 23.46 295 ASP B N 1
ATOM 6104 C CA . ASP B 1 295 ? 0.104 11.734 18.110 1.00 25.50 295 ASP B CA 1
ATOM 6105 C C . ASP B 1 295 ? -0.812 10.526 17.934 1.00 24.45 295 ASP B C 1
ATOM 6106 O O . ASP B 1 295 ? -1.715 10.343 18.746 1.00 24.69 295 ASP B O 1
ATOM 6111 N N . PHE B 1 296 ? -0.516 9.677 16.961 1.00 25.86 296 PHE B N 1
ATOM 6112 C CA . PHE B 1 296 ? -1.233 8.404 16.736 1.00 25.84 296 PHE B CA 1
ATOM 6113 C C . PHE B 1 296 ? -0.218 7.265 16.787 1.00 25.05 296 PHE B C 1
ATOM 6114 O O . PHE B 1 296 ? 0.511 7.019 15.796 1.00 27.78 296 PHE B O 1
ATOM 6122 N N . GLU B 1 297 ? -0.166 6.621 17.946 1.00 23.91 297 GLU B N 1
ATOM 6123 C CA . GLU B 1 297 ? 0.811 5.569 18.323 1.00 22.98 297 GLU B CA 1
ATOM 6124 C C . GLU B 1 297 ? 0.148 4.215 18.084 1.00 21.76 297 GLU B C 1
ATOM 6125 O O . GLU B 1 297 ? -0.632 3.781 18.944 1.00 24.34 297 GLU B O 1
ATOM 6131 N N . VAL B 1 298 ? 0.416 3.634 16.915 1.00 20.04 298 VAL B N 1
ATOM 6132 C CA . VAL B 1 298 ? -0.152 2.361 16.401 1.00 20.20 298 VAL B CA 1
ATOM 6133 C C . VAL B 1 298 ? 0.810 1.260 16.837 1.00 19.30 298 VAL B C 1
ATOM 6134 O O . VAL B 1 298 ? 1.568 0.739 16.000 1.00 19.32 298 VAL B O 1
ATOM 6138 N N . THR B 1 299 ? 0.812 0.969 18.128 1.00 20.38 299 THR B N 1
ATOM 6139 C CA . THR B 1 299 ? 1.886 0.224 18.803 1.00 21.52 299 THR B CA 1
ATOM 6140 C C . THR B 1 299 ? 1.383 -0.938 19.679 1.00 22.81 299 THR B C 1
ATOM 6141 O O . THR B 1 299 ? 2.236 -1.515 20.355 1.00 21.52 299 THR B O 1
ATOM 6145 N N . HIS B 1 300 ? 0.088 -1.276 19.717 1.00 21.65 300 HIS B N 1
ATOM 6146 C CA . HIS B 1 300 ? -0.475 -2.241 20.706 1.00 23.38 300 HIS B CA 1
ATOM 6147 C C . HIS B 1 300 ? -0.200 -1.772 22.135 1.00 23.71 300 HIS B C 1
ATOM 6148 O O . HIS B 1 300 ? 0.081 -2.619 23.014 1.00 26.05 300 HIS B O 1
ATOM 6155 N N . GLY B 1 301 ? -0.293 -0.473 22.362 1.00 25.99 301 GLY B N 1
ATOM 6156 C CA . GLY B 1 301 ? -0.180 0.117 23.715 1.00 26.68 301 GLY B CA 1
ATOM 6157 C C . GLY B 1 301 ? 1.237 0.072 24.288 1.00 23.75 301 GLY B C 1
ATOM 6158 O O . GLY B 1 301 ? 1.368 -0.188 25.484 1.00 22.19 301 GLY B O 1
ATOM 6159 N N . MET B 1 302 ? 2.250 0.336 23.467 1.00 23.55 302 MET B N 1
ATOM 6160 C CA . MET B 1 302 ? 3.637 0.319 23.989 1.00 23.85 302 MET B CA 1
ATOM 6161 C C . MET B 1 302 ? 3.787 1.446 25.006 1.00 25.85 302 MET B C 1
ATOM 6162 O O . MET B 1 302 ? 3.517 2.595 24.668 1.00 22.84 302 MET B O 1
ATOM 6167 N N . SER B 1 303 ? 4.289 1.102 26.181 1.00 28.26 303 SER B N 1
ATOM 6168 C CA . SER B 1 303 ? 4.419 2.105 27.255 1.00 35.01 303 SER B CA 1
ATOM 6169 C C . SER B 1 303 ? 5.778 2.789 27.199 1.00 39.04 303 SER B C 1
ATOM 6170 O O . SER B 1 303 ? 6.763 2.194 27.582 1.00 40.85 303 SER B O 1
ATOM 6173 N N . VAL B 1 304 ? 5.763 4.017 26.708 1.00 49.97 304 VAL B N 1
ATOM 6174 C CA . VAL B 1 304 ? 6.920 4.957 26.678 1.00 63.84 304 VAL B CA 1
ATOM 6175 C C . VAL B 1 304 ? 6.402 6.315 27.184 1.00 75.37 304 VAL B C 1
ATOM 6176 O O . VAL B 1 304 ? 5.186 6.459 27.430 1.00 61.85 304 VAL B O 1
ATOM 6180 N N . ARG B 1 305 ? 7.308 7.248 27.449 1.00 99.59 305 ARG B N 1
ATOM 6181 C CA . ARG B 1 305 ? 6.905 8.611 27.864 1.00 111.44 305 ARG B CA 1
ATOM 6182 C C . ARG B 1 305 ? 7.185 9.561 26.694 1.00 130.12 305 ARG B C 1
ATOM 6183 O O . ARG B 1 305 ? 8.029 9.218 25.848 1.00 149.47 305 ARG B O 1
ATOM 6191 N N . LYS B 1 306 ? 6.411 10.641 26.588 1.00 139.21 306 LYS B N 1
ATOM 6192 C CA . LYS B 1 306 ? 6.642 11.706 25.569 1.00 145.48 306 LYS B CA 1
ATOM 6193 C C . LYS B 1 306 ? 7.975 12.414 25.864 1.00 146.88 306 LYS B C 1
ATOM 6194 O O . LYS B 1 306 ? 8.711 12.714 24.891 1.00 135.34 306 LYS B O 1
ATOM 6200 N N . GLU B 1 307 ? 8.269 12.549 27.167 1.00 145.11 307 GLU B N 1
ATOM 6201 C CA . GLU B 1 307 ? 9.558 13.114 27.636 1.00 132.39 307 GLU B CA 1
ATOM 6202 C C . GLU B 1 307 ? 9.905 12.643 29.059 1.00 120.70 307 GLU B C 1
ATOM 6203 O O . GLU B 1 307 ? 9.195 13.064 29.992 1.00 114.19 307 GLU B O 1
ATOM 6209 N N . GLN B 1 308 ? 10.897 11.751 29.200 1.00 103.35 308 GLN B N 1
ATOM 6210 C CA . GLN B 1 308 ? 11.522 11.418 30.516 1.00 93.07 308 GLN B CA 1
ATOM 6211 C C . GLN B 1 308 ? 12.148 12.730 31.024 1.00 95.81 308 GLN B C 1
ATOM 6212 O O . GLN B 1 308 ? 13.165 13.163 30.414 1.00 90.59 308 GLN B O 1
ATOM 6218 N N . ARG B 1 309 ? 11.490 13.410 31.972 1.00 83.60 309 ARG B N 1
ATOM 6219 C CA . ARG B 1 309 ? 11.952 14.770 32.351 1.00 76.01 309 ARG B CA 1
ATOM 6220 C C . ARG B 1 309 ? 11.520 15.174 33.760 1.00 65.67 309 ARG B C 1
ATOM 6221 O O . ARG B 1 309 ? 10.675 14.494 34.346 1.00 72.62 309 ARG B O 1
ATOM 6229 N N . SER B 1 310 ? 12.151 16.239 34.249 1.00 55.40 310 SER B N 1
ATOM 6230 C CA . SER B 1 310 ? 11.901 16.814 35.588 1.00 54.81 310 SER B CA 1
ATOM 6231 C C . SER B 1 310 ? 12.416 18.257 35.616 1.00 53.20 310 SER B C 1
ATOM 6232 O O . SER B 1 310 ? 13.230 18.598 34.764 1.00 53.52 310 SER B O 1
ATOM 6235 N N . THR B 1 311 ? 11.893 19.091 36.513 1.00 50.41 311 THR B N 1
ATOM 6236 C CA . THR B 1 311 ? 12.438 20.449 36.707 1.00 50.86 311 THR B CA 1
ATOM 6237 C C . THR B 1 311 ? 13.354 20.407 37.929 1.00 47.78 311 THR B C 1
ATOM 6238 O O . THR B 1 311 ? 13.219 19.489 38.742 1.00 45.31 311 THR B O 1
ATOM 6242 N N . TYR B 1 312 ? 14.293 21.336 38.011 1.00 44.15 312 TYR B N 1
ATOM 6243 C CA . TYR B 1 312 ? 15.193 21.390 39.180 1.00 46.28 312 TYR B CA 1
ATOM 6244 C C . TYR B 1 312 ? 14.453 22.098 40.311 1.00 48.18 312 TYR B C 1
ATOM 6245 O O . TYR B 1 312 ? 14.018 23.247 40.104 1.00 43.46 312 TYR B O 1
ATOM 6254 N N . LEU B 1 313 ? 14.228 21.392 41.412 1.00 54.24 313 LEU B N 1
ATOM 6255 C CA . LEU B 1 313 ? 13.489 21.962 42.565 1.00 60.62 313 LEU B CA 1
ATOM 6256 C C . LEU B 1 313 ? 14.481 22.324 43.667 1.00 60.30 313 LEU B C 1
ATOM 6257 O O . LEU B 1 313 ? 14.058 22.541 44.801 1.00 65.15 313 LEU B O 1
ATOM 6262 N N . ALA B 1 314 ? 15.768 22.328 43.341 1.00 61.52 314 ALA B N 1
ATOM 6263 C CA . ALA B 1 314 ? 16.774 22.693 44.358 1.00 61.69 314 ALA B CA 1
ATOM 6264 C C . ALA B 1 314 ? 17.911 23.488 43.720 1.00 57.58 314 ALA B C 1
ATOM 6265 O O . ALA B 1 314 ? 18.166 23.323 42.526 1.00 54.33 314 ALA B O 1
ATOM 6267 N N . ARG B 1 315 ? 18.504 24.374 44.510 1.00 56.94 315 ARG B N 1
ATOM 6268 C CA . ARG B 1 315 ? 19.674 25.167 44.085 1.00 58.67 315 ARG B CA 1
ATOM 6269 C C . ARG B 1 315 ? 20.833 24.188 43.996 1.00 59.85 315 ARG B C 1
ATOM 6270 O O . ARG B 1 315 ? 20.913 23.307 44.852 1.00 54.44 315 ARG B O 1
ATOM 6278 N N . PRO B 1 316 ? 21.748 24.285 43.021 1.00 58.08 316 PRO B N 1
ATOM 6279 C CA . PRO B 1 316 ? 22.851 23.368 43.030 1.00 62.42 316 PRO B CA 1
ATOM 6280 C C . PRO B 1 316 ? 23.720 23.757 44.233 1.00 66.92 316 PRO B C 1
ATOM 6281 O O . PRO B 1 316 ? 24.029 24.900 44.417 1.00 75.28 316 PRO B O 1
ATOM 6285 N N . THR B 1 317 ? 24.025 22.770 45.057 1.00 74.28 317 THR B N 1
ATOM 6286 C CA . THR B 1 317 ? 24.932 22.899 46.226 1.00 84.30 317 THR B CA 1
ATOM 6287 C C . THR B 1 317 ? 26.159 22.054 45.883 1.00 88.20 317 THR B C 1
ATOM 6288 O O . THR B 1 317 ? 25.998 20.952 45.316 1.00 79.96 317 THR B O 1
ATOM 6292 N N . MET B 1 318 ? 27.340 22.592 46.159 1.00 98.87 318 MET B N 1
ATOM 6293 C CA . MET B 1 318 ? 28.606 22.143 45.531 1.00 107.88 318 MET B CA 1
ATOM 6294 C C . MET B 1 318 ? 29.755 22.520 46.471 1.00 115.05 318 MET B C 1
ATOM 6295 O O . MET B 1 318 ? 29.703 23.637 47.023 1.00 129.14 318 MET B O 1
ATOM 6300 N N . ARG B 1 319 ? 30.706 21.605 46.688 1.00 120.54 319 ARG B N 1
ATOM 6301 C CA . ARG B 1 319 ? 31.900 21.816 47.555 1.00 120.01 319 ARG B CA 1
ATOM 6302 C C . ARG B 1 319 ? 33.099 22.140 46.654 1.00 122.77 319 ARG B C 1
ATOM 6303 O O . ARG B 1 319 ? 32.984 21.932 45.427 1.00 115.19 319 ARG B O 1
ATOM 6311 N N . SER B 1 320 ? 34.187 22.658 47.241 1.00 127.27 320 SER B N 1
ATOM 6312 C CA . SER B 1 320 ? 35.410 23.129 46.533 1.00 110.37 320 SER B CA 1
ATOM 6313 C C . SER B 1 320 ? 36.303 21.935 46.167 1.00 99.17 320 SER B C 1
ATOM 6314 O O . SER B 1 320 ? 37.076 22.075 45.204 1.00 83.94 320 SER B O 1
ATOM 6317 N N . MET B 1 321 ? 36.176 20.807 46.885 1.00 99.67 321 MET B N 1
ATOM 6318 C CA . MET B 1 321 ? 37.026 19.590 46.717 1.00 97.04 321 MET B CA 1
ATOM 6319 C C . MET B 1 321 ? 36.270 18.482 45.959 1.00 82.83 321 MET B C 1
ATOM 6320 O O . MET B 1 321 ? 36.807 17.366 45.855 1.00 69.00 321 MET B O 1
ATOM 6325 N N . ASP B 1 322 ? 35.099 18.793 45.398 1.00 74.74 322 ASP B N 1
ATOM 6326 C CA . ASP B 1 322 ? 34.292 17.862 44.563 1.00 73.21 322 ASP B CA 1
ATOM 6327 C C . ASP B 1 322 ? 35.103 17.365 43.352 1.00 62.32 322 ASP B C 1
ATOM 6328 O O . ASP B 1 322 ? 34.951 16.178 43.005 1.00 54.38 322 ASP B O 1
ATOM 6333 N N . GLY B 1 323 ? 35.898 18.238 42.712 1.00 57.17 323 GLY B N 1
ATOM 6334 C CA . GLY B 1 323 ? 36.367 18.062 41.318 1.00 51.40 323 GLY B CA 1
ATOM 6335 C C . GLY B 1 323 ? 37.819 17.633 41.217 1.00 48.83 323 GLY B C 1
ATOM 6336 O O . GLY B 1 323 ? 38.329 17.568 40.092 1.00 47.63 323 GLY B O 1
ATOM 6337 N N . THR B 1 324 ? 38.449 17.343 42.356 1.00 53.42 324 THR B N 1
ATOM 6338 C CA . THR B 1 324 ? 39.887 16.986 42.513 1.00 53.30 324 THR B CA 1
ATOM 6339 C C . THR B 1 324 ? 40.200 15.721 41.706 1.00 47.42 324 THR B C 1
ATOM 6340 O O . THR B 1 324 ? 39.640 14.685 42.015 1.00 53.50 324 THR B O 1
ATOM 6344 N N . GLY B 1 325 ? 41.110 15.790 40.738 1.00 47.33 325 GLY B N 1
ATOM 6345 C CA . GLY B 1 325 ? 41.538 14.625 39.933 1.00 39.74 325 GLY B CA 1
ATOM 6346 C C . GLY B 1 325 ? 40.710 14.490 38.672 1.00 38.42 325 GLY B C 1
ATOM 6347 O O . GLY B 1 325 ? 41.122 13.718 37.794 1.00 36.62 325 GLY B O 1
ATOM 6348 N N . LEU B 1 326 ? 39.575 15.203 38.587 1.00 35.98 326 LEU B N 1
ATOM 6349 C CA . LEU B 1 326 ? 38.664 15.166 37.410 1.00 35.05 326 LEU B CA 1
ATOM 6350 C C . LEU B 1 326 ? 38.971 16.328 36.468 1.00 34.00 326 LEU B C 1
ATOM 6351 O O . LEU B 1 326 ? 39.382 17.447 36.957 1.00 31.39 326 LEU B O 1
ATOM 6356 N N . ALA B 1 327 ? 38.810 16.062 35.168 1.00 32.28 327 ALA B N 1
ATOM 6357 C CA . ALA B 1 327 ? 38.917 17.070 34.088 1.00 33.38 327 ALA B CA 1
ATOM 6358 C C . ALA B 1 327 ? 37.627 17.083 33.257 1.00 32.71 327 ALA B C 1
ATOM 6359 O O . ALA B 1 327 ? 37.292 16.066 32.688 1.00 33.91 327 ALA B O 1
ATOM 6361 N N . VAL B 1 328 ? 36.959 18.227 33.190 1.00 33.75 328 VAL B N 1
ATOM 6362 C CA . VAL B 1 328 ? 35.746 18.463 32.367 1.00 32.81 328 VAL B CA 1
ATOM 6363 C C . VAL B 1 328 ? 36.160 19.106 31.038 1.00 30.81 328 VAL B C 1
ATOM 6364 O O . VAL B 1 328 ? 36.833 20.149 31.069 1.00 29.13 328 VAL B O 1
ATOM 6368 N N . LEU B 1 329 ? 35.746 18.526 29.918 1.00 28.14 329 LEU B N 1
ATOM 6369 C CA . LEU B 1 329 ? 35.820 19.184 28.591 1.00 27.01 329 LEU B CA 1
ATOM 6370 C C . LEU B 1 329 ? 34.534 20.002 28.382 1.00 28.23 329 LEU B C 1
ATOM 6371 O O . LEU B 1 329 ? 33.411 19.450 28.676 1.00 28.30 329 LEU B O 1
ATOM 6376 N N . ILE B 1 330 ? 34.657 21.254 27.907 1.00 25.39 330 ILE B N 1
ATOM 6377 C CA . ILE B 1 330 ? 33.504 22.064 27.437 1.00 23.07 330 ILE B CA 1
ATOM 6378 C C . ILE B 1 330 ? 33.640 22.267 25.933 1.00 25.66 330 ILE B C 1
ATOM 6379 O O . ILE B 1 330 ? 34.604 22.872 25.533 1.00 28.11 330 ILE B O 1
ATOM 6384 N N . ALA B 1 331 ? 32.706 21.748 25.143 1.00 28.34 331 ALA B N 1
ATOM 6385 C CA . ALA B 1 331 ? 32.598 22.009 23.689 1.00 26.34 331 ALA B CA 1
ATOM 6386 C C . ALA B 1 331 ? 31.693 23.222 23.520 1.00 26.95 331 ALA B C 1
ATOM 6387 O O . ALA B 1 331 ? 30.466 23.075 23.406 1.00 24.33 331 ALA B O 1
ATOM 6389 N N . ALA B 1 332 ? 32.309 24.392 23.614 1.00 29.12 332 ALA B N 1
ATOM 6390 C CA . ALA B 1 332 ? 31.659 25.694 23.419 1.00 28.45 332 ALA B CA 1
ATOM 6391 C C . ALA B 1 332 ? 31.255 25.844 21.940 1.00 30.57 332 ALA B C 1
ATOM 6392 O O . ALA B 1 332 ? 31.778 25.066 21.081 1.00 26.79 332 ALA B O 1
ATOM 6394 N N . GLY B 1 333 ? 30.266 26.725 21.710 1.00 31.52 333 GLY B N 1
ATOM 6395 C CA . GLY B 1 333 ? 29.811 27.223 20.397 1.00 37.18 333 GLY B CA 1
ATOM 6396 C C . GLY B 1 333 ? 30.392 28.602 20.163 1.00 39.76 333 GLY B C 1
ATOM 6397 O O . GLY B 1 333 ? 31.444 28.869 20.764 1.00 38.83 333 GLY B O 1
ATOM 6398 N N . ASP B 1 334 ? 29.723 29.451 19.374 1.00 43.40 334 ASP B N 1
ATOM 6399 C CA . ASP B 1 334 ? 30.225 30.793 18.976 1.00 44.83 334 ASP B CA 1
ATOM 6400 C C . ASP B 1 334 ? 30.339 31.713 20.199 1.00 44.11 334 ASP B C 1
ATOM 6401 O O . ASP B 1 334 ? 31.338 32.435 20.281 1.00 49.80 334 ASP B O 1
ATOM 6406 N N A ASP B 1 335 ? 29.361 31.712 21.116 0.50 44.25 335 ASP B N 1
ATOM 6407 N N B ASP B 1 335 ? 29.391 31.643 21.129 0.50 45.02 335 ASP B N 1
ATOM 6408 C CA A ASP B 1 335 ? 29.402 32.549 22.356 0.50 44.87 335 ASP B CA 1
ATOM 6409 C CA B ASP B 1 335 ? 29.362 32.517 22.332 0.50 46.22 335 ASP B CA 1
ATOM 6410 C C A ASP B 1 335 ? 30.287 31.855 23.399 0.50 46.01 335 ASP B C 1
ATOM 6411 C C B ASP B 1 335 ? 30.270 31.890 23.415 0.50 46.81 335 ASP B C 1
ATOM 6412 O O A ASP B 1 335 ? 29.759 31.177 24.305 0.50 46.93 335 ASP B O 1
ATOM 6413 O O B ASP B 1 335 ? 29.742 31.283 24.372 0.50 47.41 335 ASP B O 1
ATOM 6422 N N . TRP B 1 336 ? 31.593 32.065 23.279 1.00 47.10 336 TRP B N 1
ATOM 6423 C CA . TRP B 1 336 ? 32.625 31.572 24.231 1.00 52.77 336 TRP B CA 1
ATOM 6424 C C . TRP B 1 336 ? 32.464 32.213 25.625 1.00 55.21 336 TRP B C 1
ATOM 6425 O O . TRP B 1 336 ? 32.885 31.584 26.644 1.00 51.27 336 TRP B O 1
ATOM 6436 N N . GLU B 1 337 ? 31.903 33.424 25.705 1.00 55.83 337 GLU B N 1
ATOM 6437 C CA . GLU B 1 337 ? 31.858 34.198 26.979 1.00 54.71 337 GLU B CA 1
ATOM 6438 C C . GLU B 1 337 ? 30.990 33.419 27.972 1.00 47.90 337 GLU B C 1
ATOM 6439 O O . GLU B 1 337 ? 31.403 33.231 29.116 1.00 50.60 337 GLU B O 1
ATOM 6445 N N . GLU B 1 338 ? 29.848 32.946 27.491 1.00 46.68 338 GLU B N 1
ATOM 6446 C CA . GLU B 1 338 ? 28.905 32.037 28.187 1.00 47.91 338 GLU B CA 1
ATOM 6447 C C . GLU B 1 338 ? 29.644 30.769 28.659 1.00 47.15 338 GLU B C 1
ATOM 6448 O O . GLU B 1 338 ? 29.548 30.414 29.867 1.00 45.23 338 GLU B O 1
ATOM 6454 N N . ALA B 1 339 ? 30.359 30.106 27.742 1.00 41.53 339 ALA B N 1
ATOM 6455 C CA . ALA B 1 339 ? 31.037 28.810 27.982 1.00 39.68 339 ALA B CA 1
ATOM 6456 C C . ALA B 1 339 ? 32.047 28.964 29.114 1.00 35.60 339 ALA B C 1
ATOM 6457 O O . ALA B 1 339 ? 32.217 28.032 29.875 1.00 34.02 339 ALA B O 1
ATOM 6459 N N . LEU B 1 340 ? 32.720 30.109 29.151 1.00 39.17 340 LEU B N 1
ATOM 6460 C CA . LEU B 1 340 ? 33.757 30.431 30.151 1.00 41.04 340 LEU B CA 1
ATOM 6461 C C . LEU B 1 340 ? 33.108 30.642 31.519 1.00 42.37 340 LEU B C 1
ATOM 6462 O O . LEU B 1 340 ? 33.720 30.243 32.496 1.00 51.66 340 LEU B O 1
ATOM 6467 N N . GLU B 1 341 ? 31.926 31.246 31.603 1.00 47.85 341 GLU B N 1
ATOM 6468 C CA . GLU B 1 341 ? 31.193 31.398 32.897 1.00 49.18 341 GLU B CA 1
ATOM 6469 C C . GLU B 1 341 ? 30.879 30.014 33.473 1.00 48.31 341 GLU B C 1
ATOM 6470 O O . GLU B 1 341 ? 31.051 29.839 34.691 1.00 46.83 341 GLU B O 1
ATOM 6476 N N . ILE B 1 342 ? 30.442 29.072 32.623 1.00 44.64 342 ILE B N 1
ATOM 6477 C CA . ILE B 1 342 ? 30.250 27.650 33.028 1.00 43.22 342 ILE B CA 1
ATOM 6478 C C . ILE B 1 342 ? 31.621 27.101 33.435 1.00 42.74 342 ILE B C 1
ATOM 6479 O O . ILE B 1 342 ? 31.705 26.533 34.516 1.00 41.19 342 ILE B O 1
ATOM 6484 N N . ALA B 1 343 ? 32.664 27.289 32.620 1.00 41.85 343 ALA B N 1
ATOM 6485 C CA . ALA B 1 343 ? 34.042 26.832 32.953 1.00 43.17 343 ALA B CA 1
ATOM 6486 C C . ALA B 1 343 ? 34.398 27.250 34.396 1.00 38.89 343 ALA B C 1
ATOM 6487 O O . ALA B 1 343 ? 34.965 26.410 35.136 1.00 35.35 343 ALA B O 1
ATOM 6489 N N . GLN B 1 344 ? 34.046 28.478 34.799 1.00 39.29 344 GLN B N 1
ATOM 6490 C CA . GLN B 1 344 ? 34.468 29.066 36.102 1.00 43.50 344 GLN B CA 1
ATOM 6491 C C . GLN B 1 344 ? 33.868 28.237 37.230 1.00 42.48 344 GLN B C 1
ATOM 6492 O O . GLN B 1 344 ? 34.619 27.821 38.145 1.00 44.03 344 GLN B O 1
ATOM 6498 N N . VAL B 1 345 ? 32.586 27.922 37.123 1.00 40.64 345 VAL B N 1
ATOM 6499 C CA . VAL B 1 345 ? 31.893 27.168 38.200 1.00 43.62 345 VAL B CA 1
ATOM 6500 C C . VAL B 1 345 ? 32.561 25.791 38.341 1.00 40.88 345 VAL B C 1
ATOM 6501 O O . VAL B 1 345 ? 32.747 25.340 39.501 1.00 37.88 345 VAL B O 1
ATOM 6505 N N . GLN B 1 346 ? 32.986 25.174 37.233 1.00 38.17 346 GLN B N 1
ATOM 6506 C CA . GLN B 1 346 ? 33.702 23.862 37.293 1.00 43.93 346 GLN B CA 1
ATOM 6507 C C . GLN B 1 346 ? 35.049 24.064 38.020 1.00 42.37 346 GLN B C 1
ATOM 6508 O O . GLN B 1 346 ? 35.452 23.185 38.821 1.00 35.88 346 GLN B O 1
ATOM 6514 N N . LEU B 1 347 ? 35.734 25.183 37.765 1.00 42.34 347 LEU B N 1
ATOM 6515 C CA . LEU B 1 347 ? 37.095 25.416 38.328 1.00 42.71 347 LEU B CA 1
ATOM 6516 C C . LEU B 1 347 ? 36.958 25.593 39.841 1.00 40.35 347 LEU B C 1
ATOM 6517 O O . LEU B 1 347 ? 37.743 24.976 40.554 1.00 40.98 347 LEU B O 1
ATOM 6522 N N . ALA B 1 348 ? 35.939 26.334 40.279 1.00 42.22 348 ALA B N 1
ATOM 6523 C CA . ALA B 1 348 ? 35.537 26.515 41.696 1.00 47.84 348 ALA B CA 1
ATOM 6524 C C . ALA B 1 348 ? 35.291 25.161 42.383 1.00 48.37 348 ALA B C 1
ATOM 6525 O O . ALA B 1 348 ? 35.552 25.056 43.564 1.00 56.37 348 ALA B O 1
ATOM 6527 N N . CYS B 1 349 ? 34.801 24.151 41.681 1.00 49.58 349 CYS B N 1
ATOM 6528 C CA . CYS B 1 349 ? 34.549 22.814 42.275 1.00 48.76 349 CYS B CA 1
ATOM 6529 C C . CYS B 1 349 ? 35.842 21.978 42.263 1.00 50.56 349 CYS B C 1
ATOM 6530 O O . CYS B 1 349 ? 35.788 20.784 42.630 1.00 49.09 349 CYS B O 1
ATOM 6533 N N . GLY B 1 350 ? 36.969 22.569 41.846 1.00 50.60 350 GLY B N 1
ATOM 6534 C CA . GLY B 1 350 ? 38.316 21.971 41.970 1.00 43.36 350 GLY B CA 1
ATOM 6535 C C . GLY B 1 350 ? 38.771 21.201 40.736 1.00 40.50 350 GLY B C 1
ATOM 6536 O O . GLY B 1 350 ? 39.915 20.752 40.724 1.00 39.45 350 GLY B O 1
ATOM 6537 N N . ALA B 1 351 ? 37.925 21.025 39.726 1.00 35.96 351 ALA B N 1
ATOM 6538 C CA . ALA B 1 351 ? 38.267 20.189 38.556 1.00 36.86 351 ALA B CA 1
ATOM 6539 C C . ALA B 1 351 ? 39.120 21.016 37.602 1.00 31.94 351 ALA B C 1
ATOM 6540 O O . ALA B 1 351 ? 39.015 22.240 37.627 1.00 31.43 351 ALA B O 1
ATOM 6542 N N . GLN B 1 352 ? 39.931 20.348 36.800 1.00 30.91 352 GLN B N 1
ATOM 6543 C CA . GLN B 1 352 ? 40.560 20.963 35.609 1.00 36.70 352 GLN B CA 1
ATOM 6544 C C . GLN B 1 352 ? 39.478 21.153 34.531 1.00 38.96 352 GLN B C 1
ATOM 6545 O O . GLN B 1 352 ? 38.467 20.391 34.532 1.00 42.70 352 GLN B O 1
ATOM 6551 N N . VAL B 1 353 ? 39.659 22.131 33.641 1.00 38.17 353 VAL B N 1
ATOM 6552 C CA . VAL B 1 353 ? 38.690 22.428 32.551 1.00 36.91 353 VAL B CA 1
ATOM 6553 C C . VAL B 1 353 ? 39.444 22.599 31.239 1.00 37.82 353 VAL B C 1
ATOM 6554 O O . VAL B 1 353 ? 40.351 23.418 31.198 1.00 48.20 353 VAL B O 1
ATOM 6558 N N . VAL B 1 354 ? 39.032 21.887 30.198 1.00 34.61 354 VAL B N 1
ATOM 6559 C CA . VAL B 1 354 ? 39.490 22.147 28.813 1.00 35.54 354 VAL B CA 1
ATOM 6560 C C . VAL B 1 354 ? 38.371 22.932 28.136 1.00 36.00 354 VAL B C 1
ATOM 6561 O O . VAL B 1 354 ? 37.314 22.343 27.902 1.00 40.54 354 VAL B O 1
ATOM 6565 N N . LEU B 1 355 ? 38.617 24.205 27.829 1.00 36.45 355 LEU B N 1
ATOM 6566 C CA . LEU B 1 355 ? 37.604 25.014 27.112 1.00 33.72 355 LEU B CA 1
ATOM 6567 C C . LEU B 1 355 ? 37.913 24.924 25.619 1.00 34.67 355 LEU B C 1
ATOM 6568 O O . LEU B 1 355 ? 38.898 25.503 25.182 1.00 41.23 355 LEU B O 1
ATOM 6573 N N . GLY B 1 356 ? 37.032 24.271 24.879 1.00 33.01 356 GLY B N 1
ATOM 6574 C CA . GLY B 1 356 ? 37.214 23.973 23.446 1.00 31.15 356 GLY B CA 1
ATOM 6575 C C . GLY B 1 356 ? 36.405 24.929 22.607 1.00 29.55 356 GLY B C 1
ATOM 6576 O O . GLY B 1 356 ? 35.180 24.769 22.595 1.00 31.33 356 GLY B O 1
ATOM 6577 N N . LEU B 1 357 ? 37.058 25.892 21.950 1.00 31.22 357 LEU B N 1
ATOM 6578 C CA . LEU B 1 357 ? 36.400 26.987 21.175 1.00 32.14 357 LEU B CA 1
ATOM 6579 C C . LEU B 1 357 ? 36.466 26.667 19.687 1.00 33.22 357 LEU B C 1
ATOM 6580 O O . LEU B 1 357 ? 37.505 26.254 19.210 1.00 33.40 357 LEU B O 1
ATOM 6585 N N . PRO B 1 358 ? 35.387 26.815 18.894 1.00 38.40 358 PRO B N 1
ATOM 6586 C CA . PRO B 1 358 ? 35.421 26.424 17.473 1.00 43.90 358 PRO B CA 1
ATOM 6587 C C . PRO B 1 358 ? 36.317 27.242 16.512 1.00 47.22 358 PRO B C 1
ATOM 6588 O O . PRO B 1 358 ? 36.934 26.627 15.654 1.00 50.68 358 PRO B O 1
ATOM 6592 N N . ARG B 1 359 ? 36.384 28.573 16.641 1.00 54.98 359 ARG B N 1
ATOM 6593 C CA . ARG B 1 359 ? 37.323 29.453 15.867 1.00 59.73 359 ARG B CA 1
ATOM 6594 C C . ARG B 1 359 ? 38.600 29.745 16.669 1.00 56.86 359 ARG B C 1
ATOM 6595 O O . ARG B 1 359 ? 38.476 30.048 17.878 1.00 52.52 359 ARG B O 1
ATOM 6603 N N . ALA B 1 360 ? 39.775 29.739 16.023 1.00 55.14 360 ALA B N 1
ATOM 6604 C CA . ALA B 1 360 ? 41.086 29.957 16.691 1.00 56.95 360 ALA B CA 1
ATOM 6605 C C . ALA B 1 360 ? 41.171 31.422 17.153 1.00 53.38 360 ALA B C 1
ATOM 6606 O O . ALA B 1 360 ? 41.906 31.726 18.143 1.00 51.91 360 ALA B O 1
ATOM 6608 N N . ALA B 1 361 ? 40.420 32.272 16.443 1.00 48.97 361 ALA B N 1
ATOM 6609 C CA . ALA B 1 361 ? 40.187 33.707 16.700 1.00 48.02 361 ALA B CA 1
ATOM 6610 C C . ALA B 1 361 ? 39.791 33.902 18.159 1.00 48.70 361 ALA B C 1
ATOM 6611 O O . ALA B 1 361 ? 40.366 34.781 18.830 1.00 49.16 361 ALA B O 1
ATOM 6613 N N . ASP B 1 362 ? 38.833 33.091 18.612 1.00 50.44 362 ASP B N 1
ATOM 6614 C CA . ASP B 1 362 ? 38.185 33.209 19.942 1.00 48.08 362 ASP B CA 1
ATOM 6615 C C . ASP B 1 362 ? 39.155 32.675 21.003 1.00 44.78 362 ASP B C 1
ATOM 6616 O O . ASP B 1 362 ? 39.076 33.151 22.140 1.00 45.12 362 ASP B O 1
ATOM 6621 N N . VAL B 1 363 ? 40.104 31.811 20.637 1.00 44.86 363 VAL B N 1
ATOM 6622 C CA . VAL B 1 363 ? 41.104 31.260 21.600 1.00 48.54 363 VAL B CA 1
ATOM 6623 C C . VAL B 1 363 ? 41.988 32.405 22.096 1.00 54.70 363 VAL B C 1
ATOM 6624 O O . VAL B 1 363 ? 42.146 32.540 23.339 1.00 51.19 363 VAL B O 1
ATOM 6628 N N . ALA B 1 364 ? 42.543 33.176 21.150 1.00 58.06 364 ALA B N 1
ATOM 6629 C CA . ALA B 1 364 ? 43.392 34.363 21.402 1.00 58.59 364 ALA B CA 1
ATOM 6630 C C . ALA B 1 364 ? 42.665 35.275 22.392 1.00 56.95 364 ALA B C 1
ATOM 6631 O O . ALA B 1 364 ? 43.172 35.491 23.537 1.00 53.26 364 ALA B O 1
ATOM 6633 N N . ILE B 1 365 ? 41.485 35.729 21.966 1.00 48.72 365 ILE B N 1
ATOM 6634 C CA . ILE B 1 365 ? 40.649 36.742 22.666 1.00 48.58 365 ILE B CA 1
ATOM 6635 C C . ILE B 1 365 ? 40.380 36.240 24.089 1.00 51.42 365 ILE B C 1
ATOM 6636 O O . ILE B 1 365 ? 40.460 37.058 25.018 1.00 56.64 365 ILE B O 1
ATOM 6641 N N . ALA B 1 366 ? 40.065 34.951 24.253 1.00 51.04 366 ALA B N 1
ATOM 6642 C CA . ALA B 1 366 ? 39.593 34.369 25.532 1.00 56.51 366 ALA B CA 1
ATOM 6643 C C . ALA B 1 366 ? 40.788 34.086 26.452 1.00 58.85 366 ALA B C 1
ATOM 6644 O O . ALA B 1 366 ? 40.714 34.437 27.666 1.00 62.91 366 ALA B O 1
ATOM 6646 N N . GLU B 1 367 ? 41.847 33.490 25.897 1.00 59.07 367 GLU B N 1
ATOM 6647 C CA . GLU B 1 367 ? 43.098 33.154 26.624 1.00 68.08 367 GLU B CA 1
ATOM 6648 C C . GLU B 1 367 ? 43.661 34.404 27.314 1.00 77.77 367 GLU B C 1
ATOM 6649 O O . GLU B 1 367 ? 44.070 34.302 28.513 1.00 73.39 367 GLU B O 1
ATOM 6655 N N . LYS B 1 368 ? 43.661 35.535 26.598 1.00 86.06 368 LYS B N 1
ATOM 6656 C CA . LYS B 1 368 ? 44.078 36.864 27.122 1.00 94.81 368 LYS B CA 1
ATOM 6657 C C . LYS B 1 368 ? 43.051 37.324 28.165 1.00 93.42 368 LYS B C 1
ATOM 6658 O O . LYS B 1 368 ? 43.430 37.504 29.338 1.00 100.69 368 LYS B O 1
ATOM 6664 N N . ARG B 1 369 ? 41.773 37.370 27.791 1.00 90.02 369 ARG B N 1
ATOM 6665 C CA . ARG B 1 369 ? 40.711 37.899 28.691 1.00 90.65 369 ARG B CA 1
ATOM 6666 C C . ARG B 1 369 ? 40.576 37.014 29.928 1.00 87.03 369 ARG B C 1
ATOM 6667 O O . ARG B 1 369 ? 39.768 37.348 30.809 1.00 73.21 369 ARG B O 1
ATOM 6675 N N . CYS B 1 370 ? 41.247 35.869 29.912 1.00 78.93 370 CYS B N 1
ATOM 6676 C CA . CYS B 1 370 ? 41.269 34.943 31.077 1.00 79.48 370 CYS B CA 1
ATOM 6677 C C . CYS B 1 370 ? 42.408 35.292 32.033 1.00 82.93 370 CYS B C 1
ATOM 6678 O O . CYS B 1 370 ? 42.206 35.115 33.243 1.00 76.25 370 CYS B O 1
ATOM 6681 N N . LYS B 1 371 ? 43.561 35.716 31.498 1.00 92.28 371 LYS B N 1
ATOM 6682 C CA . LYS B 1 371 ? 44.693 36.295 32.277 1.00 91.85 371 LYS B CA 1
ATOM 6683 C C . LYS B 1 371 ? 44.187 37.533 33.030 1.00 87.81 371 LYS B C 1
ATOM 6684 O O . LYS B 1 371 ? 44.459 37.640 34.235 1.00 82.29 371 LYS B O 1
ATOM 6690 N N . ALA B 1 372 ? 43.310 38.293 32.380 1.00 89.86 372 ALA B N 1
ATOM 6691 C CA . ALA B 1 372 ? 42.689 39.506 32.953 1.00 92.86 372 ALA B CA 1
ATOM 6692 C C . ALA B 1 372 ? 41.874 39.120 34.187 1.00 90.36 372 ALA B C 1
ATOM 6693 O O . ALA B 1 372 ? 41.706 39.965 35.076 1.00 82.73 372 ALA B O 1
ATOM 6695 N N . LEU B 1 373 ? 41.268 37.936 34.156 1.00 97.24 373 LEU B N 1
ATOM 6696 C CA . LEU B 1 373 ? 40.443 37.461 35.294 1.00 98.35 373 LEU B CA 1
ATOM 6697 C C . LEU B 1 373 ? 41.245 36.505 36.182 1.00 91.76 373 LEU B C 1
ATOM 6698 O O . LEU B 1 373 ? 40.680 36.075 37.184 1.00 84.33 373 LEU B O 1
ATOM 6703 N N . GLY B 1 374 ? 42.516 36.241 35.851 1.00 97.38 374 GLY B N 1
ATOM 6704 C CA . GLY B 1 374 ? 43.350 35.298 36.630 1.00 98.31 374 GLY B CA 1
ATOM 6705 C C . GLY B 1 374 ? 42.745 33.905 36.750 1.00 97.46 374 GLY B C 1
ATOM 6706 O O . GLY B 1 374 ? 42.409 33.518 37.876 1.00 85.30 374 GLY B O 1
ATOM 6707 N N . LEU B 1 375 ? 42.527 33.220 35.617 1.00 105.31 375 LEU B N 1
ATOM 6708 C CA . LEU B 1 375 ? 41.907 31.862 35.587 1.00 105.93 375 LEU B CA 1
ATOM 6709 C C . LEU B 1 375 ? 42.875 30.763 35.129 1.00 105.14 375 LEU B C 1
ATOM 6710 O O . LEU B 1 375 ? 42.394 29.669 34.820 1.00 111.83 375 LEU B O 1
ATOM 6715 N N . THR B 1 376 ? 44.180 31.006 35.146 1.00 105.33 376 THR B N 1
ATOM 6716 C CA . THR B 1 376 ? 45.160 30.033 34.589 1.00 101.48 376 THR B CA 1
ATOM 6717 C C . THR B 1 376 ? 45.339 28.747 35.416 1.00 96.20 376 THR B C 1
ATOM 6718 O O . THR B 1 376 ? 45.967 27.817 34.893 1.00 89.27 376 THR B O 1
ATOM 6722 N N . GLU B 1 377 ? 44.860 28.700 36.658 1.00 91.31 377 GLU B N 1
ATOM 6723 C CA . GLU B 1 377 ? 45.072 27.530 37.550 1.00 88.80 377 GLU B CA 1
ATOM 6724 C C . GLU B 1 377 ? 44.047 26.440 37.214 1.00 76.09 377 GLU B C 1
ATOM 6725 O O . GLU B 1 377 ? 42.994 26.438 37.850 1.00 74.34 377 GLU B O 1
ATOM 6731 N N . GLY B 1 378 ? 44.360 25.545 36.272 1.00 58.92 378 GLY B N 1
ATOM 6732 C CA . GLY B 1 378 ? 43.536 24.369 35.931 1.00 52.89 378 GLY B CA 1
ATOM 6733 C C . GLY B 1 378 ? 42.769 24.541 34.623 1.00 47.56 378 GLY B C 1
ATOM 6734 O O . GLY B 1 378 ? 42.177 23.563 34.150 1.00 43.55 378 GLY B O 1
ATOM 6735 N N . LEU B 1 379 ? 42.735 25.743 34.053 1.00 41.99 379 LEU B N 1
ATOM 6736 C CA . LEU B 1 379 ? 42.033 26.002 32.776 1.00 41.08 379 LEU B CA 1
ATOM 6737 C C . LEU B 1 379 ? 43.066 26.000 31.656 1.00 41.95 379 LEU B C 1
ATOM 6738 O O . LEU B 1 379 ? 43.978 26.818 31.743 1.00 51.56 379 LEU B O 1
ATOM 6743 N N . SER B 1 380 ? 42.903 25.127 30.661 1.00 43.34 380 SER B N 1
ATOM 6744 C CA . SER B 1 380 ? 43.498 25.239 29.300 1.00 41.70 380 SER B CA 1
ATOM 6745 C C . SER B 1 380 ? 42.383 25.508 28.291 1.00 40.44 380 SER B C 1
ATOM 6746 O O . SER B 1 380 ? 41.303 24.952 28.445 1.00 51.19 380 SER B O 1
ATOM 6749 N N . ILE B 1 381 ? 42.644 26.368 27.321 1.00 37.33 381 ILE B N 1
ATOM 6750 C CA . ILE B 1 381 ? 41.689 26.807 26.270 1.00 37.82 381 ILE B CA 1
ATOM 6751 C C . ILE B 1 381 ? 42.282 26.352 24.950 1.00 36.56 381 ILE B C 1
ATOM 6752 O O . ILE B 1 381 ? 43.424 26.674 24.758 1.00 39.70 381 ILE B O 1
ATOM 6757 N N . ILE B 1 382 ? 41.550 25.620 24.109 1.00 38.18 382 ILE B N 1
ATOM 6758 C CA . ILE B 1 382 ? 42.091 25.054 22.833 1.00 37.79 382 ILE B CA 1
ATOM 6759 C C . ILE B 1 382 ? 41.073 25.297 21.731 1.00 37.62 382 ILE B C 1
ATOM 6760 O O . ILE B 1 382 ? 39.913 25.587 22.054 1.00 37.00 382 ILE B O 1
ATOM 6765 N N . ARG B 1 383 ? 41.512 25.185 20.483 1.00 40.14 383 ARG B N 1
ATOM 6766 C CA . ARG B 1 383 ? 40.611 25.117 19.310 1.00 42.32 383 ARG B CA 1
ATOM 6767 C C . ARG B 1 383 ? 39.919 23.747 19.359 1.00 43.58 383 ARG B C 1
ATOM 6768 O O . ARG B 1 383 ? 40.611 22.744 19.546 1.00 40.05 383 ARG B O 1
ATOM 6776 N N . PHE B 1 384 ? 38.587 23.709 19.290 1.00 42.45 384 PHE B N 1
ATOM 6777 C CA . PHE B 1 384 ? 37.796 22.455 19.343 1.00 37.36 384 PHE B CA 1
ATOM 6778 C C . PHE B 1 384 ? 36.565 22.654 18.474 1.00 34.26 384 PHE B C 1
ATOM 6779 O O . PHE B 1 384 ? 35.588 23.230 18.956 1.00 38.25 384 PHE B O 1
ATOM 6787 N N . SER B 1 385 ? 36.644 22.233 17.218 1.00 32.76 385 SER B N 1
ATOM 6788 C CA . SER B 1 385 ? 35.536 22.350 16.240 1.00 33.48 385 SER B CA 1
ATOM 6789 C C . SER B 1 385 ? 34.898 20.986 15.955 1.00 32.20 385 SER B C 1
ATOM 6790 O O . SER B 1 385 ? 35.547 20.132 15.343 1.00 36.88 385 SER B O 1
ATOM 6793 N N . ARG B 1 386 ? 33.624 20.828 16.289 1.00 32.68 386 ARG B N 1
ATOM 6794 C CA . ARG B 1 386 ? 32.859 19.578 16.041 1.00 32.24 386 ARG B CA 1
ATOM 6795 C C . ARG B 1 386 ? 32.695 19.319 14.530 1.00 32.17 386 ARG B C 1
ATOM 6796 O O . ARG B 1 386 ? 32.351 18.200 14.175 1.00 31.15 386 ARG B O 1
ATOM 6804 N N . LYS B 1 387 ? 32.974 20.278 13.655 1.00 37.00 387 LYS B N 1
ATOM 6805 C CA . LYS B 1 387 ? 32.928 20.053 12.181 1.00 43.84 387 LYS B CA 1
ATOM 6806 C C . LYS B 1 387 ? 34.119 19.184 11.762 1.00 40.77 387 LYS B C 1
ATOM 6807 O O . LYS B 1 387 ? 34.088 18.692 10.645 1.00 37.79 387 LYS B O 1
ATOM 6813 N N . ASP B 1 388 ? 35.147 19.082 12.620 1.00 40.48 388 ASP B N 1
ATOM 6814 C CA . ASP B 1 388 ? 36.419 18.352 12.373 1.00 39.62 388 ASP B CA 1
ATOM 6815 C C . ASP B 1 388 ? 36.625 17.342 13.494 1.00 36.65 388 ASP B C 1
ATOM 6816 O O . ASP B 1 388 ? 37.335 17.591 14.474 1.00 35.25 388 ASP B O 1
ATOM 6821 N N . PRO B 1 389 ? 36.024 16.147 13.348 1.00 33.03 389 PRO B N 1
ATOM 6822 C CA . PRO B 1 389 ? 36.108 15.138 14.397 1.00 33.31 389 PRO B CA 1
ATOM 6823 C C . PRO B 1 389 ? 37.549 14.635 14.580 1.00 32.30 389 PRO B C 1
ATOM 6824 O O . PRO B 1 389 ? 37.883 14.350 15.693 1.00 34.93 389 PRO B O 1
ATOM 6828 N N . ALA B 1 390 ? 38.324 14.518 13.490 1.00 31.29 390 ALA B N 1
ATOM 6829 C CA . ALA B 1 390 ? 39.765 14.153 13.450 1.00 31.85 390 ALA B CA 1
ATOM 6830 C C . ALA B 1 390 ? 40.603 15.088 14.340 1.00 32.07 390 ALA B C 1
ATOM 6831 O O . ALA B 1 390 ? 41.353 14.614 15.235 1.00 28.87 390 ALA B O 1
ATOM 6833 N N . ALA B 1 391 ? 40.534 16.388 14.046 1.00 34.37 391 ALA B N 1
ATOM 6834 C CA . ALA B 1 391 ? 41.106 17.470 14.878 1.00 32.66 391 ALA B CA 1
ATOM 6835 C C . ALA B 1 391 ? 40.590 17.365 16.335 1.00 31.92 391 ALA B C 1
ATOM 6836 O O . ALA B 1 391 ? 41.436 17.476 17.253 1.00 31.42 391 ALA B O 1
ATOM 6838 N N . MET B 1 392 ? 39.282 17.134 16.561 1.00 31.02 392 MET B N 1
ATOM 6839 C CA . MET B 1 392 ? 38.711 16.954 17.929 1.00 30.01 392 MET B CA 1
ATOM 6840 C C . MET B 1 392 ? 39.444 15.824 18.650 1.00 30.86 392 MET B C 1
ATOM 6841 O O . MET B 1 392 ? 39.872 16.01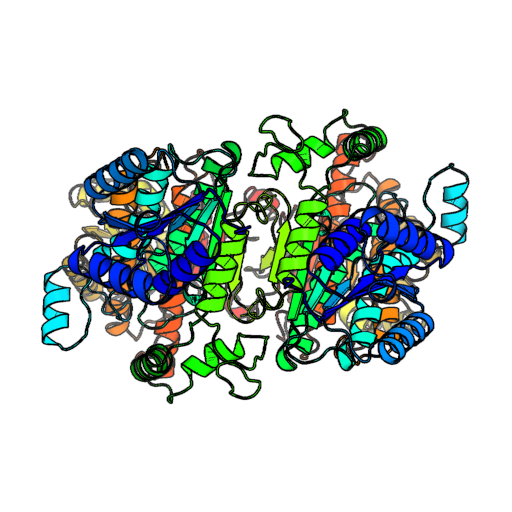7 19.821 1.00 31.51 392 MET B O 1
ATOM 6846 N N . GLU B 1 393 ? 39.593 14.690 17.970 1.00 30.80 393 GLU B N 1
ATOM 6847 C CA . GLU B 1 393 ? 40.247 13.487 18.533 1.00 34.20 393 GLU B CA 1
ATOM 6848 C C . GLU B 1 393 ? 41.693 13.832 18.915 1.00 36.26 393 GLU B C 1
ATOM 6849 O O . GLU B 1 393 ? 42.077 13.570 20.115 1.00 32.38 393 GLU B O 1
ATOM 6855 N N . ALA B 1 394 ? 42.457 14.400 17.965 1.00 32.93 394 ALA B N 1
ATOM 6856 C CA . ALA B 1 394 ? 43.886 14.771 18.158 1.00 32.60 394 ALA B CA 1
ATOM 6857 C C . ALA B 1 394 ? 44.024 15.691 19.374 1.00 32.88 394 ALA B C 1
ATOM 6858 O O . ALA B 1 394 ? 44.956 15.465 20.184 1.00 35.20 394 ALA B O 1
ATOM 6860 N N . ALA B 1 395 ? 43.117 16.659 19.512 1.00 32.84 395 ALA B N 1
ATOM 6861 C CA . ALA B 1 395 ? 43.161 17.693 20.574 1.00 34.79 395 ALA B CA 1
ATOM 6862 C C . ALA B 1 395 ? 42.980 17.055 21.957 1.00 33.30 395 ALA B C 1
ATOM 6863 O O . ALA B 1 395 ? 43.511 17.609 22.918 1.00 33.05 395 ALA B O 1
ATOM 6865 N N . LEU B 1 396 ? 42.246 15.938 22.044 1.00 35.47 396 LEU B N 1
ATOM 6866 C CA . LEU B 1 396 ? 41.953 15.230 23.324 1.00 34.91 396 LEU B CA 1
ATOM 6867 C C . LEU B 1 396 ? 43.128 14.309 23.672 1.00 36.00 396 LEU B C 1
ATOM 6868 O O . LEU B 1 396 ? 43.497 14.239 24.887 1.00 31.88 396 LEU B O 1
ATOM 6873 N N . GLU B 1 397 ? 43.666 13.611 22.663 1.00 33.72 397 GLU B N 1
ATOM 6874 C CA . GLU B 1 397 ? 44.991 12.940 22.726 1.00 35.43 397 GLU B CA 1
ATOM 6875 C C . GLU B 1 397 ? 46.051 13.941 23.226 1.00 35.42 397 GLU B C 1
ATOM 6876 O O . GLU B 1 397 ? 46.842 13.598 24.130 1.00 35.89 397 GLU B O 1
ATOM 6882 N N . GLU B 1 398 ? 46.083 15.147 22.662 1.00 34.48 398 GLU B N 1
ATOM 6883 C CA . GLU B 1 398 ? 47.148 16.119 22.985 1.00 35.93 398 GLU B CA 1
ATOM 6884 C C . GLU B 1 398 ? 46.942 16.576 24.434 1.00 37.64 398 GLU B C 1
ATOM 6885 O O . GLU B 1 398 ? 47.936 16.618 25.169 1.00 41.02 398 GLU B O 1
ATOM 6891 N N . TYR B 1 399 ? 45.704 16.869 24.845 1.00 35.96 399 TYR B N 1
ATOM 6892 C CA . TYR B 1 399 ? 45.417 17.367 26.211 1.00 33.43 399 TYR B CA 1
ATOM 6893 C C . TYR B 1 399 ? 45.780 16.287 27.222 1.00 30.95 399 TYR B C 1
ATOM 6894 O O . TYR B 1 399 ? 46.370 16.611 28.231 1.00 32.70 399 TYR B O 1
ATOM 6903 N N . THR B 1 400 ? 45.407 15.044 26.945 1.00 31.51 400 THR B N 1
ATOM 6904 C CA . THR B 1 400 ? 45.529 13.888 27.871 1.00 32.60 400 THR B CA 1
ATOM 6905 C C . THR B 1 400 ? 47.010 13.511 28.074 1.00 36.79 400 THR B C 1
ATOM 6906 O O . THR B 1 400 ? 47.314 12.892 29.155 1.00 30.18 400 THR B O 1
ATOM 6910 N N . ARG B 1 401 ? 47.886 13.851 27.104 1.00 36.15 401 ARG B N 1
ATOM 6911 C CA . ARG B 1 401 ? 49.367 13.747 27.257 1.00 39.64 401 ARG B CA 1
ATOM 6912 C C . ARG B 1 401 ? 49.833 14.420 28.561 1.00 35.36 401 ARG B C 1
ATOM 6913 O O . ARG B 1 401 ? 50.837 13.964 29.101 1.00 37.30 401 ARG B O 1
ATOM 6921 N N . GLY B 1 402 ? 49.115 15.419 29.068 1.00 35.20 402 GLY B N 1
ATOM 6922 C CA . GLY B 1 402 ? 49.297 16.007 30.416 1.00 33.32 402 GLY B CA 1
ATOM 6923 C C . GLY B 1 402 ? 49.089 15.024 31.566 1.00 35.04 402 GLY B C 1
ATOM 6924 O O . GLY B 1 402 ? 49.452 15.388 32.693 1.00 37.58 402 GLY B O 1
ATOM 6925 N N . GLY B 1 403 ? 48.484 13.852 31.327 1.00 36.27 403 GLY B N 1
ATOM 6926 C CA . GLY B 1 403 ? 48.360 12.758 32.307 1.00 36.86 403 GLY B CA 1
ATOM 6927 C C . GLY B 1 403 ? 47.045 12.767 33.082 1.00 40.35 403 GLY B C 1
ATOM 6928 O O . GLY B 1 403 ? 46.833 11.817 33.870 1.00 41.73 403 GLY B O 1
ATOM 6929 N N . THR B 1 404 ? 46.204 13.801 32.936 1.00 41.45 404 THR B N 1
ATOM 6930 C CA . THR B 1 404 ? 44.835 13.821 33.525 1.00 43.30 404 THR B CA 1
ATOM 6931 C C . THR B 1 404 ? 43.833 13.554 32.404 1.00 42.90 404 THR B C 1
ATOM 6932 O O . THR B 1 404 ? 43.666 14.351 31.471 1.00 41.57 404 THR B O 1
ATOM 6936 N N . PRO B 1 405 ? 43.128 12.409 32.477 1.00 40.42 405 PRO B N 1
ATOM 6937 C CA . PRO B 1 405 ? 42.139 12.069 31.452 1.00 38.24 405 PRO B CA 1
ATOM 6938 C C . PRO B 1 405 ? 40.852 12.895 31.622 1.00 34.31 405 PRO B C 1
ATOM 6939 O O . PRO B 1 405 ? 40.511 13.244 32.746 1.00 27.30 405 PRO B O 1
ATOM 6943 N N . ILE B 1 406 ? 40.163 13.198 30.510 1.00 34.68 406 ILE B N 1
ATOM 6944 C CA . ILE B 1 406 ? 38.812 13.840 30.565 1.00 34.99 406 ILE B CA 1
ATOM 6945 C C . ILE B 1 406 ? 37.821 12.816 31.117 1.00 34.36 406 ILE B C 1
ATOM 6946 O O . ILE B 1 406 ? 37.755 11.732 30.568 1.00 34.43 406 ILE B O 1
ATOM 6951 N N . SER B 1 407 ? 37.193 13.130 32.248 1.00 31.49 407 SER B N 1
ATOM 6952 C CA . SER B 1 407 ? 36.249 12.253 32.973 1.00 32.96 407 SER B CA 1
ATOM 6953 C C . SER B 1 407 ? 34.803 12.721 32.738 1.00 33.96 407 SER B C 1
ATOM 6954 O O . SER B 1 407 ? 33.880 11.960 33.033 1.00 36.21 407 SER B O 1
ATOM 6957 N N . GLY B 1 408 ? 34.627 13.940 32.232 1.00 31.84 408 GLY B N 1
ATOM 6958 C CA . GLY B 1 408 ? 33.329 14.624 32.108 1.00 30.49 408 GLY B CA 1
ATOM 6959 C C . GLY B 1 408 ? 33.315 15.528 30.887 1.00 28.04 408 GLY B C 1
ATOM 6960 O O . GLY B 1 408 ? 34.334 16.187 30.653 1.00 25.32 408 GLY B O 1
ATOM 6961 N N . ALA B 1 409 ? 32.213 15.579 30.139 1.00 26.47 409 ALA B N 1
ATOM 6962 C CA . ALA B 1 409 ? 32.064 16.451 28.943 1.00 29.64 409 ALA B CA 1
ATOM 6963 C C . ALA B 1 409 ? 30.777 17.271 29.059 1.00 29.90 409 ALA B C 1
ATOM 6964 O O . ALA B 1 409 ? 29.762 16.710 29.448 1.00 29.78 409 ALA B O 1
ATOM 6966 N N . LEU B 1 410 ? 30.844 18.568 28.744 1.00 33.52 410 LEU B N 1
ATOM 6967 C CA . LEU B 1 410 ? 29.674 19.471 28.654 1.00 29.14 410 LEU B CA 1
ATOM 6968 C C . LEU B 1 410 ? 29.605 19.954 27.213 1.00 30.02 410 LEU B C 1
ATOM 6969 O O . LEU B 1 410 ? 30.581 20.536 26.714 1.00 28.40 410 LEU B O 1
ATOM 6974 N N . PHE B 1 411 ? 28.495 19.702 26.559 1.00 28.70 411 PHE B N 1
ATOM 6975 C CA . PHE B 1 411 ? 28.277 20.144 25.166 1.00 29.85 411 PHE B CA 1
ATOM 6976 C C . PHE B 1 411 ? 27.335 21.345 25.172 1.00 29.85 411 PHE B C 1
ATOM 6977 O O . PHE B 1 411 ? 26.302 21.274 25.823 1.00 29.49 411 PHE B O 1
ATOM 6985 N N . MET B 1 412 ? 27.715 22.397 24.454 1.00 29.94 412 MET B N 1
ATOM 6986 C CA . MET B 1 412 ? 26.903 23.603 24.197 1.00 29.99 412 MET B CA 1
ATOM 6987 C C . MET B 1 412 ? 26.470 23.565 22.738 1.00 29.41 412 MET B C 1
ATOM 6988 O O . MET B 1 412 ? 27.111 22.935 21.894 1.00 27.02 412 MET B O 1
ATOM 6993 N N . PRO B 1 413 ? 25.388 24.273 22.381 1.00 29.11 413 PRO B N 1
ATOM 6994 C CA . PRO B 1 413 ? 25.003 24.366 20.978 1.00 28.59 413 PRO B CA 1
ATOM 6995 C C . PRO B 1 413 ? 26.097 25.054 20.148 1.00 30.77 413 PRO B C 1
ATOM 6996 O O . PRO B 1 413 ? 26.746 25.954 20.605 1.00 28.08 413 PRO B O 1
ATOM 7000 N N . ALA B 1 414 ? 26.237 24.620 18.901 1.00 34.84 414 ALA B N 1
ATOM 7001 C CA . ALA B 1 414 ? 27.250 25.112 17.952 1.00 36.18 414 ALA B CA 1
ATOM 7002 C C . ALA B 1 414 ? 27.002 26.591 17.625 1.00 36.48 414 ALA B C 1
ATOM 7003 O O . ALA B 1 414 ? 27.950 27.408 17.749 1.00 36.27 414 ALA B O 1
ATOM 7005 N N . LEU B 1 415 ? 25.793 26.914 17.172 1.00 36.62 415 LEU B N 1
ATOM 7006 C CA . LEU B 1 415 ? 25.473 28.237 16.575 1.00 36.14 415 LEU B CA 1
ATOM 7007 C C . LEU B 1 415 ? 25.152 29.228 17.691 1.00 35.45 415 LEU B C 1
ATOM 7008 O O . LEU B 1 415 ? 24.756 28.781 18.771 1.00 34.33 415 LEU B O 1
ATOM 7013 N N . GLY B 1 416 ? 25.386 30.513 17.455 1.00 38.53 416 GLY B N 1
ATOM 7014 C CA . GLY B 1 416 ? 25.083 31.586 18.430 1.00 41.64 416 GLY B CA 1
ATOM 7015 C C . GLY B 1 416 ? 23.586 31.702 18.711 1.00 40.27 416 GLY B C 1
ATOM 7016 O O . GLY B 1 416 ? 22.757 31.357 17.836 1.00 36.60 416 GLY B O 1
ATOM 7017 N N . ALA B 1 417 ? 23.228 32.160 19.906 1.00 40.72 417 ALA B N 1
ATOM 7018 C CA . ALA B 1 417 ? 21.830 32.469 20.261 1.00 42.34 417 ALA B CA 1
ATOM 7019 C C . ALA B 1 417 ? 21.138 33.101 19.044 1.00 43.06 417 ALA B C 1
ATOM 7020 O O . ALA B 1 417 ? 21.690 34.076 18.500 1.00 45.02 417 ALA B O 1
ATOM 7022 N N . GLY B 1 418 ? 19.998 32.563 18.602 1.00 38.24 418 GLY B N 1
ATOM 7023 C CA . GLY B 1 418 ? 19.125 33.264 17.647 1.00 36.74 418 GLY B CA 1
ATOM 7024 C C . GLY B 1 418 ? 19.635 33.173 16.226 1.00 38.84 418 GLY B C 1
ATOM 7025 O O . GLY B 1 418 ? 18.948 33.692 15.313 1.00 40.38 418 GLY B O 1
ATOM 7026 N N . GLU B 1 419 ? 20.798 32.557 16.021 1.00 40.17 419 GLU B N 1
ATOM 7027 C CA . GLU B 1 419 ? 21.337 32.308 14.662 1.00 41.81 419 GLU B CA 1
ATOM 7028 C C . GLU B 1 419 ? 20.265 31.532 13.884 1.00 41.86 419 GLU B C 1
ATOM 7029 O O . GLU B 1 419 ? 19.938 31.906 12.740 1.00 39.89 419 GLU B O 1
ATOM 7035 N N . LEU B 1 420 ? 19.729 30.482 14.520 1.00 43.47 420 LEU B N 1
ATOM 7036 C CA . LEU B 1 420 ? 18.598 29.676 13.984 1.00 41.99 420 LEU B CA 1
ATOM 7037 C C . LEU B 1 420 ? 17.345 30.474 14.337 1.00 36.23 420 LEU B C 1
ATOM 7038 O O . LEU B 1 420 ? 17.116 30.718 15.512 1.00 34.02 420 LEU B O 1
ATOM 7043 N N . SER B 1 421 ? 16.539 30.763 13.327 1.00 38.22 421 SER B N 1
ATOM 7044 C CA . SER B 1 421 ? 15.452 31.763 13.386 1.00 39.64 421 SER B CA 1
ATOM 7045 C C . SER B 1 421 ? 14.494 31.542 12.215 1.00 40.34 421 SER B C 1
ATOM 7046 O O . SER B 1 421 ? 14.972 31.120 11.152 1.00 38.59 421 SER B O 1
ATOM 7049 N N . GLY B 1 422 ? 13.216 31.884 12.401 1.00 41.55 422 GLY B N 1
ATOM 7050 C CA . GLY B 1 422 ? 12.173 31.867 11.357 1.00 43.64 422 GLY B CA 1
ATOM 7051 C C . GLY B 1 422 ? 11.124 30.785 11.603 1.00 46.80 422 GLY B C 1
ATOM 7052 O O . GLY B 1 422 ? 11.397 29.817 12.346 1.00 51.34 422 GLY B O 1
ATOM 7053 N N . ALA B 1 423 ? 9.938 30.931 11.019 1.00 44.26 423 ALA B N 1
ATOM 7054 C CA . ALA B 1 423 ? 8.937 29.850 10.983 1.00 45.80 423 ALA B CA 1
ATOM 7055 C C . ALA B 1 423 ? 9.606 28.676 10.255 1.00 43.63 423 ALA B C 1
ATOM 7056 O O . ALA B 1 423 ? 10.544 28.929 9.464 1.00 44.11 423 ALA B O 1
ATOM 7058 N N . VAL B 1 424 ? 9.210 27.436 10.522 1.00 33.37 424 VAL B N 1
ATOM 7059 C CA . VAL B 1 424 ? 9.877 26.275 9.861 1.00 31.44 424 VAL B CA 1
ATOM 7060 C C . VAL B 1 424 ? 9.559 26.240 8.344 1.00 31.64 424 VAL B C 1
ATOM 7061 O O . VAL B 1 424 ? 10.341 25.606 7.618 1.00 30.07 424 VAL B O 1
ATOM 7065 N N . THR B 1 425 ? 8.497 26.907 7.854 1.00 34.80 425 THR B N 1
ATOM 7066 C CA . THR B 1 425 ? 8.084 26.852 6.422 1.00 43.02 425 THR B CA 1
ATOM 7067 C C . THR B 1 425 ? 8.647 28.036 5.618 1.00 47.84 425 THR B C 1
ATOM 7068 O O . THR B 1 425 ? 8.873 27.885 4.417 1.00 46.87 425 THR B O 1
ATOM 7072 N N . GLU B 1 426 ? 8.852 29.188 6.240 1.00 61.25 426 GLU B N 1
ATOM 7073 C CA . GLU B 1 426 ? 9.278 30.416 5.519 1.00 73.44 426 GLU B CA 1
ATOM 7074 C C . GLU B 1 426 ? 10.803 30.462 5.574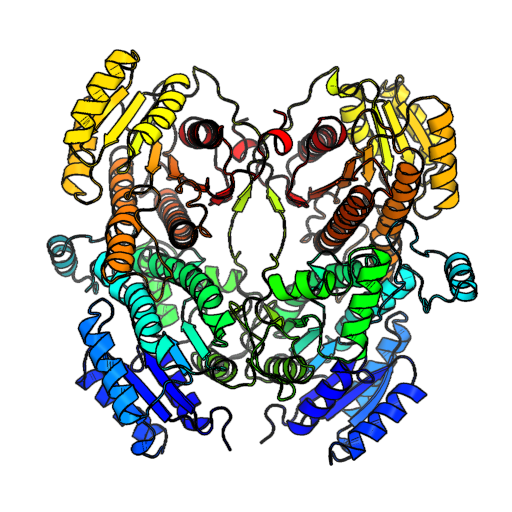 1.00 79.56 426 GLU B C 1
ATOM 7075 O O . GLU B 1 426 ? 11.405 30.784 4.525 1.00 75.75 426 GLU B O 1
ATOM 7081 N N . ALA B 1 427 ? 11.355 30.080 6.742 1.00 96.04 427 ALA B N 1
ATOM 7082 C CA . ALA B 1 427 ? 12.793 30.050 7.120 1.00 107.29 427 ALA B CA 1
ATOM 7083 C C . ALA B 1 427 ? 13.627 29.323 6.059 1.00 117.52 427 ALA B C 1
ATOM 7084 O O . ALA B 1 427 ? 13.275 28.165 5.653 1.00 112.44 427 ALA B O 1
ATOM 7086 N N . GLU B 1 428 ? 14.753 29.964 5.734 1.00 106.22 428 GLU B N 1
ATOM 7087 C CA . GLU B 1 428 ? 15.474 29.858 4.448 1.00 94.28 428 GLU B CA 1
ATOM 7088 C C . GLU B 1 428 ? 16.002 28.443 4.243 1.00 101.19 428 GLU B C 1
ATOM 7089 O O . GLU B 1 428 ? 15.802 27.587 5.152 1.00 101.79 428 GLU B O 1
ATOM 7095 N N . ASP B 1 429 ? 16.637 28.246 3.077 1.00 108.62 429 ASP B N 1
ATOM 7096 C CA . ASP B 1 429 ? 17.350 27.009 2.647 1.00 111.34 429 ASP B CA 1
ATOM 7097 C C . ASP B 1 429 ? 18.463 26.709 3.667 1.00 107.41 429 ASP B C 1
ATOM 7098 O O . ASP B 1 429 ? 18.668 25.519 3.995 1.00 98.24 429 ASP B O 1
ATOM 7103 N N . ASN B 1 430 ? 19.109 27.763 4.186 1.00 103.70 430 ASN B N 1
ATOM 7104 C CA . ASN B 1 430 ? 20.219 27.704 5.181 1.00 91.03 430 ASN B CA 1
ATOM 7105 C C . ASN B 1 430 ? 19.707 27.265 6.566 1.00 73.42 430 ASN B C 1
ATOM 7106 O O . ASN B 1 430 ? 20.552 26.831 7.363 1.00 56.39 430 ASN B O 1
ATOM 7111 N N . ALA B 1 431 ? 18.409 27.445 6.871 1.00 64.98 431 ALA B N 1
ATOM 7112 C CA . ALA B 1 431 ? 17.806 27.198 8.207 1.00 55.72 431 ALA B CA 1
ATOM 7113 C C . ALA B 1 431 ? 17.922 25.696 8.519 1.00 45.25 431 ALA B C 1
ATOM 7114 O O . ALA B 1 431 ? 18.667 25.337 9.471 1.00 36.50 431 ALA B O 1
ATOM 7116 N N . VAL B 1 432 ? 17.295 24.876 7.685 1.00 37.17 432 VAL B N 1
ATOM 7117 C CA . VAL B 1 432 ? 17.337 23.399 7.839 1.00 39.63 432 VAL B CA 1
ATOM 7118 C C . VAL B 1 432 ? 18.772 22.879 7.649 1.00 37.96 432 VAL B C 1
ATOM 7119 O O . VAL B 1 432 ? 19.106 21.905 8.298 1.00 35.25 432 VAL B O 1
ATOM 7123 N N . GLU B 1 433 ? 19.561 23.485 6.758 1.00 36.25 433 GLU B N 1
ATOM 7124 C CA . GLU B 1 433 ? 20.947 23.035 6.483 1.00 38.92 433 GLU B CA 1
ATOM 7125 C C . GLU B 1 433 ? 21.805 23.296 7.739 1.00 35.85 433 GLU B C 1
ATOM 7126 O O . GLU B 1 433 ? 22.469 22.377 8.189 1.00 37.44 433 GLU B O 1
ATOM 7132 N N . ALA B 1 434 ? 21.726 24.475 8.350 1.00 32.95 434 ALA B N 1
ATOM 7133 C CA . ALA B 1 434 ? 22.467 24.810 9.590 1.00 32.74 434 ALA B CA 1
ATOM 7134 C C . ALA B 1 434 ? 22.023 23.890 10.739 1.00 33.16 434 ALA B C 1
ATOM 7135 O O . ALA B 1 434 ? 22.895 23.379 11.434 1.00 36.39 434 ALA B O 1
ATOM 7137 N N . LEU B 1 435 ? 20.718 23.713 10.948 1.00 33.37 435 LEU B N 1
ATOM 7138 C CA . LEU B 1 435 ? 20.177 22.855 12.039 1.00 32.77 435 LEU B CA 1
ATOM 7139 C C . LEU B 1 435 ? 20.713 21.429 11.865 1.00 33.06 435 LEU B C 1
ATOM 7140 O O . LEU B 1 435 ? 21.220 20.834 12.841 1.00 32.82 435 LEU B O 1
ATOM 7145 N N . MET B 1 436 ? 20.672 20.923 10.645 1.00 30.37 436 MET B N 1
ATOM 7146 C CA . MET B 1 436 ? 21.118 19.540 10.362 1.00 32.45 436 MET B CA 1
ATOM 7147 C C . MET B 1 436 ? 22.634 19.427 10.546 1.00 34.73 436 MET B C 1
ATOM 7148 O O . MET B 1 436 ? 23.041 18.443 11.214 1.00 33.50 436 MET B O 1
ATOM 7153 N N . ASP B 1 437 ? 23.409 20.397 10.026 1.00 33.54 437 ASP B N 1
ATOM 7154 C CA . ASP B 1 437 ? 24.895 20.345 9.921 1.00 34.20 437 ASP B CA 1
ATOM 7155 C C . ASP B 1 437 ? 25.596 20.787 11.214 1.00 33.70 437 ASP B C 1
ATOM 7156 O O . ASP B 1 437 ? 26.463 20.049 11.704 1.00 35.45 437 ASP B O 1
ATOM 7161 N N . ALA B 1 438 ? 25.333 22.008 11.663 1.00 31.92 438 ALA B N 1
ATOM 7162 C CA . ALA B 1 438 ? 25.942 22.568 12.890 1.00 33.30 438 ALA B CA 1
ATOM 7163 C C . ALA B 1 438 ? 25.438 21.902 14.171 1.00 34.42 438 ALA B C 1
ATOM 7164 O O . ALA B 1 438 ? 26.251 21.634 15.036 1.00 32.96 438 ALA B O 1
ATOM 7166 N N . GLU B 1 439 ? 24.139 21.647 14.269 1.00 33.57 439 GLU B N 1
ATOM 7167 C CA . GLU B 1 439 ? 23.611 21.160 15.562 1.00 32.91 439 GLU B CA 1
ATOM 7168 C C . GLU B 1 439 ? 23.338 19.658 15.578 1.00 30.29 439 GLU B C 1
ATOM 7169 O O . GLU B 1 439 ? 23.893 18.991 16.434 1.00 31.13 439 GLU B O 1
ATOM 7175 N N . LEU B 1 440 ? 22.494 19.162 14.681 1.00 28.09 440 LEU B N 1
ATOM 7176 C CA . LEU B 1 440 ? 22.173 17.722 14.744 1.00 25.89 440 LEU B CA 1
ATOM 7177 C C . LEU B 1 440 ? 23.388 16.857 14.405 1.00 26.36 440 LEU B C 1
ATOM 7178 O O . LEU B 1 440 ? 23.731 16.025 15.223 1.00 27.50 440 LEU B O 1
ATOM 7183 N N . ALA B 1 441 ? 24.079 17.147 13.308 1.00 27.02 441 ALA B N 1
ATOM 7184 C CA . ALA B 1 441 ? 25.253 16.346 12.902 1.00 27.29 441 ALA B CA 1
ATOM 7185 C C . ALA B 1 441 ? 26.358 16.498 13.945 1.00 25.97 441 ALA B C 1
ATOM 7186 O O . ALA B 1 441 ? 26.958 15.505 14.299 1.00 28.23 441 ALA B O 1
ATOM 7188 N N . GLY B 1 442 ? 26.545 17.717 14.438 1.00 24.33 442 GLY B N 1
ATOM 7189 C CA . GLY B 1 442 ? 27.579 18.040 15.431 1.00 24.97 442 GLY B CA 1
ATOM 7190 C C . GLY B 1 442 ? 27.382 17.278 16.724 1.00 23.89 442 GLY B C 1
ATOM 7191 O O . GLY B 1 442 ? 28.369 16.895 17.318 1.00 23.38 442 GLY B O 1
ATOM 7192 N N . ASN B 1 443 ? 26.132 17.091 17.131 1.00 25.25 443 ASN B N 1
ATOM 7193 C CA . ASN B 1 443 ? 25.791 16.384 18.395 1.00 28.05 443 ASN B CA 1
ATOM 7194 C C . ASN B 1 443 ? 26.247 14.919 18.250 1.00 29.26 443 ASN B C 1
ATOM 7195 O O . ASN B 1 443 ? 26.760 14.354 19.233 1.00 27.66 443 ASN B O 1
ATOM 7200 N N . MET B 1 444 ? 26.138 14.354 17.050 1.00 28.30 444 MET B N 1
ATOM 7201 C CA . MET B 1 444 ? 26.524 12.950 16.775 1.00 32.81 444 MET B CA 1
ATOM 7202 C C . MET B 1 444 ? 28.053 12.839 16.851 1.00 29.84 444 MET B C 1
ATOM 7203 O O . MET B 1 444 ? 28.542 11.872 17.482 1.00 31.45 444 MET B O 1
ATOM 7208 N N . ALA B 1 445 ? 28.768 13.800 16.262 1.00 27.60 445 ALA B N 1
ATOM 7209 C CA . ALA B 1 445 ? 30.255 13.851 16.185 1.00 26.04 445 ALA B CA 1
ATOM 7210 C C . ALA B 1 445 ? 30.834 14.005 17.602 1.00 23.63 445 ALA B C 1
ATOM 7211 O O . ALA B 1 445 ? 31.712 13.255 17.963 1.00 25.76 445 ALA B O 1
ATOM 7213 N N . LEU B 1 446 ? 30.290 14.890 18.414 1.00 24.75 446 LEU B N 1
ATOM 7214 C CA . LEU B 1 446 ? 30.677 14.995 19.842 1.00 25.67 446 LEU B CA 1
ATOM 7215 C C . LEU B 1 446 ? 30.500 13.629 20.518 1.00 27.28 446 LEU B C 1
ATOM 7216 O O . LEU B 1 446 ? 31.454 13.173 21.250 1.00 27.74 446 LEU B O 1
ATOM 7221 N N . ALA B 1 447 ? 29.342 12.985 20.294 1.00 27.20 447 ALA B N 1
ATOM 7222 C CA . ALA B 1 447 ? 28.956 11.721 20.967 1.00 24.73 447 ALA B CA 1
ATOM 7223 C C . ALA B 1 447 ? 29.923 10.623 20.552 1.00 23.15 447 ALA B C 1
ATOM 7224 O O . ALA B 1 447 ? 30.392 9.923 21.436 1.00 21.10 447 ALA B O 1
ATOM 7226 N N . ARG B 1 448 ? 30.232 10.516 19.256 1.00 22.41 448 ARG B N 1
ATOM 7227 C CA . ARG B 1 448 ? 31.142 9.475 18.731 1.00 24.71 448 ARG B CA 1
ATOM 7228 C C . ARG B 1 448 ? 32.561 9.682 19.270 1.00 27.70 448 ARG B C 1
ATOM 7229 O O . ARG B 1 448 ? 33.207 8.661 19.673 1.00 26.56 448 ARG B O 1
ATOM 7237 N N . THR B 1 449 ? 33.003 10.949 19.297 1.00 28.80 449 THR B N 1
ATOM 7238 C CA . THR B 1 449 ? 34.335 11.402 19.765 1.00 27.77 449 THR B CA 1
ATOM 7239 C C . THR B 1 449 ? 34.531 11.008 21.235 1.00 25.98 449 THR B C 1
ATOM 7240 O O . THR B 1 449 ? 35.544 10.413 21.516 1.00 26.21 449 THR B O 1
ATOM 7244 N N . MET B 1 450 ? 33.617 11.337 22.133 1.00 24.53 450 MET B N 1
ATOM 7245 C CA . MET B 1 450 ? 33.793 11.018 23.581 1.00 28.06 450 MET B CA 1
ATOM 7246 C C . MET B 1 450 ? 33.517 9.530 23.850 1.00 29.64 450 MET B C 1
ATOM 7247 O O . MET B 1 450 ? 33.899 8.960 24.927 1.00 26.74 450 MET B O 1
ATOM 7252 N N . SER B 1 451 ? 32.833 8.898 22.918 1.00 31.73 451 SER B N 1
ATOM 7253 C CA . SER B 1 451 ? 32.500 7.466 23.024 1.00 34.26 451 SER B CA 1
ATOM 7254 C C . SER B 1 451 ? 33.797 6.705 22.736 1.00 32.10 451 SER B C 1
ATOM 7255 O O . SER B 1 451 ? 34.152 5.745 23.500 1.00 31.95 451 SER B O 1
ATOM 7258 N N . ARG B 1 452 ? 34.538 7.174 21.736 1.00 30.25 452 ARG B N 1
ATOM 7259 C CA . ARG B 1 452 ? 35.852 6.586 21.362 1.00 28.49 452 ARG B CA 1
ATOM 7260 C C . ARG B 1 452 ? 36.893 6.911 22.427 1.00 28.33 452 ARG B C 1
ATOM 7261 O O . ARG B 1 452 ? 37.738 6.064 22.683 1.00 29.10 452 ARG B O 1
ATOM 7269 N N . TYR B 1 453 ? 36.832 8.098 23.013 1.00 27.51 453 TYR B N 1
ATOM 7270 C CA . TYR B 1 453 ? 37.806 8.535 24.034 1.00 29.96 453 TYR B CA 1
ATOM 7271 C C . TYR B 1 453 ? 37.640 7.645 25.270 1.00 28.07 453 TYR B C 1
ATOM 7272 O O . TYR B 1 453 ? 38.630 7.099 25.716 1.00 32.22 453 TYR B O 1
ATOM 7281 N N . TRP B 1 454 ? 36.436 7.445 25.781 1.00 30.62 454 TRP B N 1
ATOM 7282 C CA . TRP B 1 454 ? 36.226 6.677 27.044 1.00 31.86 454 TRP B CA 1
ATOM 7283 C C . TRP B 1 454 ? 36.289 5.162 26.826 1.00 34.66 454 TRP B C 1
ATOM 7284 O O . TRP B 1 454 ? 36.306 4.403 27.830 1.00 35.88 454 TRP B O 1
ATOM 7295 N N . LYS B 1 455 ? 36.274 4.729 25.569 1.00 33.76 455 LYS B N 1
ATOM 7296 C CA . LYS B 1 455 ? 36.724 3.380 25.172 1.00 34.94 455 LYS B CA 1
ATOM 7297 C C . LYS B 1 455 ? 38.203 3.214 25.554 1.00 36.88 455 LYS B C 1
ATOM 7298 O O . LYS B 1 455 ? 38.517 2.188 26.168 1.00 31.28 455 LYS B O 1
ATOM 7304 N N . ARG B 1 456 ? 39.065 4.171 25.163 1.00 36.44 456 ARG B N 1
ATOM 7305 C CA . ARG B 1 456 ? 40.550 4.088 25.295 1.00 37.06 456 ARG B CA 1
ATOM 7306 C C . ARG B 1 456 ? 40.977 4.350 26.739 1.00 32.71 456 ARG B C 1
ATOM 7307 O O . ARG B 1 456 ? 41.894 3.695 27.211 1.00 30.54 456 ARG B O 1
ATOM 7315 N N . HIS B 1 457 ? 40.413 5.413 27.312 1.00 32.37 457 HIS B N 1
ATOM 7316 C CA . HIS B 1 457 ? 40.609 5.824 28.725 1.00 34.08 457 HIS B CA 1
ATOM 7317 C C . HIS B 1 457 ? 39.423 5.287 29.525 1.00 35.89 457 HIS B C 1
ATOM 7318 O O . HIS B 1 457 ? 38.543 6.053 29.903 1.00 35.31 457 HIS B O 1
ATOM 7325 N N . ASP B 1 458 ? 39.450 3.988 29.766 1.00 40.82 458 ASP B N 1
ATOM 7326 C CA . ASP B 1 458 ? 38.345 3.234 30.394 1.00 48.29 458 ASP B CA 1
ATOM 7327 C C . ASP B 1 458 ? 38.645 2.958 31.868 1.00 42.50 458 ASP B C 1
ATOM 7328 O O . ASP B 1 458 ? 38.050 2.040 32.400 1.00 45.72 458 ASP B O 1
ATOM 7333 N N . ASN B 1 459 ? 39.553 3.711 32.483 1.00 41.91 459 ASN B N 1
ATOM 7334 C CA . ASN B 1 459 ? 39.924 3.473 33.904 1.00 43.97 459 ASN B CA 1
ATOM 7335 C C . ASN B 1 459 ? 39.862 4.770 34.717 1.00 40.83 459 ASN B C 1
ATOM 7336 O O . ASN B 1 459 ? 40.721 4.967 35.572 1.00 38.99 459 ASN B O 1
ATOM 7341 N N . LEU B 1 460 ? 38.844 5.595 34.495 1.00 42.81 460 LEU B N 1
ATOM 7342 C CA . LEU B 1 460 ? 38.714 6.925 35.144 1.00 41.79 460 LEU B CA 1
ATOM 7343 C C . LEU B 1 460 ? 38.440 6.809 36.647 1.00 41.15 460 LEU B C 1
ATOM 7344 O O . LEU B 1 460 ? 37.970 5.773 37.098 1.00 39.36 460 LEU B O 1
ATOM 7349 N N . LEU B 1 461 ? 38.699 7.887 37.385 1.00 39.02 461 LEU B N 1
ATOM 7350 C CA . LEU B 1 461 ? 38.457 7.916 38.849 1.00 44.73 461 LEU B CA 1
ATOM 7351 C C . LEU B 1 461 ? 36.968 7.671 39.109 1.00 45.60 461 LEU B C 1
ATOM 7352 O O . LEU B 1 461 ? 36.669 6.926 40.032 1.00 49.61 461 LEU B O 1
ATOM 7357 N N . GLN B 1 462 ? 36.095 8.274 38.298 1.00 45.47 462 GLN B N 1
ATOM 7358 C CA . GLN B 1 462 ? 34.625 8.097 38.344 1.00 43.47 462 GLN B CA 1
ATOM 7359 C C . GLN B 1 462 ? 34.158 7.662 36.949 1.00 41.03 462 GLN B C 1
ATOM 7360 O O . GLN B 1 462 ? 34.783 8.072 35.975 1.00 37.32 462 GLN B O 1
ATOM 7366 N N . PRO B 1 463 ? 33.105 6.836 36.795 1.00 37.78 463 PRO B N 1
ATOM 7367 C CA . PRO B 1 463 ? 32.638 6.459 35.458 1.00 36.91 463 PRO B CA 1
ATOM 7368 C C . PRO B 1 463 ? 32.273 7.737 34.714 1.00 31.60 463 PRO B C 1
ATOM 7369 O O . PRO B 1 463 ? 31.865 8.706 35.342 1.00 30.08 463 PRO B O 1
ATOM 7373 N N . PRO B 1 464 ? 32.501 7.817 33.387 1.00 26.93 464 PRO B N 1
ATOM 7374 C CA . PRO B 1 464 ? 32.351 9.071 32.655 1.00 29.06 464 PRO B CA 1
ATOM 7375 C C . PRO B 1 464 ? 30.908 9.581 32.533 1.00 27.11 464 PRO B C 1
ATOM 7376 O O . PRO B 1 464 ? 29.973 8.787 32.500 1.00 28.15 464 PRO B O 1
ATOM 7380 N N . ARG B 1 465 ? 30.794 10.904 32.414 1.00 28.03 465 ARG B N 1
ATOM 7381 C CA . ARG B 1 465 ? 29.536 11.685 32.485 1.00 28.66 465 ARG B CA 1
ATOM 7382 C C . ARG B 1 465 ? 29.598 12.782 31.416 1.00 29.90 465 ARG B C 1
ATOM 7383 O O . ARG B 1 465 ? 30.648 13.390 31.292 1.00 28.70 465 ARG B O 1
ATOM 7391 N N . PHE B 1 466 ? 28.532 12.939 30.627 1.00 29.23 466 PHE B N 1
ATOM 7392 C CA . PHE B 1 466 ? 28.330 14.034 29.649 1.00 30.73 466 PHE B CA 1
ATOM 7393 C C . PHE B 1 466 ? 27.075 14.816 30.067 1.00 31.77 466 PHE B C 1
ATOM 7394 O O . PHE B 1 466 ? 26.205 14.210 30.646 1.00 31.45 466 PHE B O 1
ATOM 7402 N N . VAL B 1 467 ? 27.031 16.123 29.792 1.00 29.91 467 VAL B N 1
ATOM 7403 C CA . VAL B 1 467 ? 25.860 17.018 29.939 1.00 27.82 467 VAL B CA 1
ATOM 7404 C C . VAL B 1 467 ? 25.757 17.825 28.654 1.00 25.88 467 VAL B C 1
ATOM 7405 O O . VAL B 1 467 ? 26.716 18.512 28.346 1.00 26.52 467 VAL B O 1
ATOM 7409 N N . PHE B 1 468 ? 24.633 17.728 27.951 1.00 26.89 468 PHE B N 1
ATOM 7410 C CA . PHE B 1 468 ? 24.264 18.601 26.806 1.00 26.40 468 PHE B CA 1
ATOM 7411 C C . PHE B 1 468 ? 23.460 19.778 27.371 1.00 27.01 468 PHE B C 1
ATOM 7412 O O . PHE B 1 468 ? 22.642 19.554 28.259 1.00 32.88 468 PHE B O 1
ATOM 7420 N N . VAL B 1 469 ? 23.699 20.998 26.918 1.00 25.47 469 VAL B N 1
ATOM 7421 C CA . VAL B 1 469 ? 23.028 22.210 27.471 1.00 26.50 469 VAL B CA 1
ATOM 7422 C C . VAL B 1 469 ? 22.285 22.877 26.312 1.00 28.16 469 VAL B C 1
ATOM 7423 O O . VAL B 1 469 ? 22.827 22.908 25.215 1.00 26.91 469 VAL B O 1
ATOM 7427 N N . SER B 1 470 ? 21.041 23.298 26.498 1.00 27.41 470 SER B N 1
ATOM 7428 C CA . SER B 1 470 ? 20.297 24.009 25.432 1.00 28.82 470 SER B CA 1
ATOM 7429 C C . SER B 1 470 ? 20.721 25.487 25.432 1.00 28.42 470 SER B C 1
ATOM 7430 O O . SER B 1 470 ? 21.359 25.933 26.392 1.00 26.98 470 SER B O 1
ATOM 7433 N N . HIS B 1 471 ? 20.360 26.233 24.395 1.00 29.91 471 HIS B N 1
ATOM 7434 C CA . HIS B 1 471 ? 20.405 27.710 24.434 1.00 31.40 471 HIS B CA 1
ATOM 7435 C C . HIS B 1 471 ? 19.493 28.228 25.537 1.00 33.03 471 HIS B C 1
ATOM 7436 O O . HIS B 1 471 ? 18.537 27.522 25.927 1.00 36.15 471 HIS B O 1
ATOM 7443 N N . ALA B 1 472 ? 19.751 29.453 25.965 1.00 31.92 472 ALA B N 1
ATOM 7444 C CA . ALA B 1 472 ? 18.746 30.302 26.627 1.00 32.41 472 ALA B CA 1
ATOM 7445 C C . ALA B 1 472 ? 17.613 30.539 25.621 1.00 31.67 472 ALA B C 1
ATOM 7446 O O . ALA B 1 472 ? 17.779 30.173 24.422 1.00 30.47 472 ALA B O 1
ATOM 7448 N N . SER B 1 473 ? 16.497 31.093 26.102 1.00 32.17 473 SER B N 1
ATOM 7449 C CA . SER B 1 473 ? 15.302 31.415 25.288 1.00 33.48 473 SER B CA 1
ATOM 7450 C C . SER B 1 473 ? 15.670 32.455 24.232 1.00 32.64 473 SER B C 1
ATOM 7451 O O . SER B 1 473 ? 16.395 33.395 24.563 1.00 34.45 473 SER B O 1
ATOM 7454 N N . ASP B 1 474 ? 15.204 32.251 23.004 1.00 32.87 474 ASP B N 1
ATOM 7455 C CA . ASP B 1 474 ? 15.301 33.233 21.904 1.00 34.28 474 ASP B CA 1
ATOM 7456 C C . ASP B 1 474 ? 14.131 34.234 22.022 1.00 38.96 474 ASP B C 1
ATOM 7457 O O . ASP B 1 474 ? 13.926 35.033 21.090 1.00 42.33 474 ASP B O 1
ATOM 7462 N N . GLY B 1 475 ? 13.381 34.209 23.130 1.00 40.78 475 GLY B N 1
ATOM 7463 C CA . GLY B 1 475 ? 12.084 34.912 23.288 1.00 40.60 475 GLY B CA 1
ATOM 7464 C C . GLY B 1 475 ? 11.177 34.836 22.056 1.00 40.80 475 GLY B C 1
ATOM 7465 O O . GLY B 1 475 ? 10.384 35.749 21.894 1.00 42.70 475 GLY B O 1
ATOM 7466 N N . LYS B 1 476 ? 11.214 33.765 21.253 1.00 38.00 476 LYS B N 1
ATOM 7467 C CA . LYS B 1 476 ? 10.365 33.642 20.035 1.00 39.37 476 LYS B CA 1
ATOM 7468 C C . LYS B 1 476 ? 9.688 32.270 19.947 1.00 36.12 476 LYS B C 1
ATOM 7469 O O . LYS B 1 476 ? 9.535 31.786 18.816 1.00 36.11 476 LYS B O 1
ATOM 7475 N N . GLY B 1 477 ? 9.333 31.641 21.078 1.00 34.62 477 GLY B N 1
ATOM 7476 C CA . GLY B 1 477 ? 8.756 30.270 21.129 1.00 33.07 477 GLY B CA 1
ATOM 7477 C C . GLY B 1 477 ? 9.777 29.117 21.048 1.00 31.06 477 GLY B C 1
ATOM 7478 O O . GLY B 1 477 ? 9.346 27.956 21.188 1.00 28.72 477 GLY B O 1
ATOM 7479 N N . ASP B 1 478 ? 11.066 29.411 20.813 1.00 30.99 478 ASP B N 1
ATOM 7480 C CA . ASP B 1 478 ? 12.225 28.497 21.004 1.00 30.05 478 ASP B CA 1
ATOM 7481 C C . ASP B 1 478 ? 12.090 27.331 20.034 1.00 29.96 478 ASP B C 1
ATOM 7482 O O . ASP B 1 478 ? 12.416 26.206 20.447 1.00 29.26 478 ASP B O 1
ATOM 7487 N N . ILE B 1 479 ? 11.614 27.611 18.812 1.00 28.29 479 ILE B N 1
ATOM 7488 C CA . ILE B 1 479 ? 11.291 26.590 17.772 1.00 31.83 479 ILE B CA 1
ATOM 7489 C C . ILE B 1 479 ? 12.445 25.587 17.709 1.00 31.00 479 ILE B C 1
ATOM 7490 O O . ILE B 1 479 ? 12.170 24.379 17.767 1.00 32.31 479 ILE B O 1
ATOM 7495 N N . TYR B 1 480 ? 13.682 26.080 17.655 1.00 29.85 480 TYR B N 1
ATOM 7496 C CA . TYR B 1 480 ? 14.911 25.284 17.418 1.00 29.11 480 TYR B CA 1
ATOM 7497 C C . TYR B 1 480 ? 15.412 24.684 18.743 1.00 26.30 480 TYR B C 1
ATOM 7498 O O . TYR B 1 480 ? 15.862 23.514 18.756 1.00 25.36 480 TYR B O 1
ATOM 7507 N N . GLY B 1 481 ? 15.263 25.408 19.843 1.00 24.93 481 GLY B N 1
ATOM 7508 C CA . GLY B 1 481 ? 15.386 24.850 21.207 1.00 27.71 481 GLY B CA 1
ATOM 7509 C C . GLY B 1 481 ? 14.591 23.552 21.354 1.00 29.12 481 GLY B C 1
ATOM 7510 O O . GLY B 1 481 ? 15.175 22.580 21.805 1.00 33.80 481 GLY B O 1
ATOM 7511 N N . HIS B 1 482 ? 13.327 23.513 20.915 1.00 28.52 482 HIS B N 1
ATOM 7512 C CA . HIS B 1 482 ? 12.459 22.307 20.987 1.00 28.02 482 HIS B CA 1
ATOM 7513 C C . HIS B 1 482 ? 12.960 21.221 20.027 1.00 26.32 482 HIS B C 1
ATOM 7514 O O . HIS B 1 482 ? 13.048 20.087 20.441 1.00 25.20 482 HIS B O 1
ATOM 7521 N N . ILE B 1 483 ? 13.281 21.519 18.780 1.00 25.84 483 ILE B N 1
ATOM 7522 C CA . ILE B 1 483 ? 13.657 20.438 17.841 1.00 26.13 483 ILE B CA 1
ATOM 7523 C C . ILE B 1 483 ? 14.913 19.741 18.361 1.00 29.37 483 ILE B C 1
ATOM 7524 O O . ILE B 1 483 ? 14.915 18.488 18.453 1.00 29.84 483 ILE B O 1
ATOM 7529 N N . LEU B 1 484 ? 15.931 20.518 18.729 1.00 33.61 484 LEU B N 1
ATOM 7530 C CA . LEU B 1 484 ? 17.206 19.984 19.275 1.00 34.29 484 LEU B CA 1
ATOM 7531 C C . LEU B 1 484 ? 17.003 19.267 20.617 1.00 30.47 484 LEU B C 1
ATOM 7532 O O . LEU B 1 484 ? 17.638 18.250 20.814 1.00 29.81 484 LEU B O 1
ATOM 7537 N N . ARG B 1 485 ? 16.137 19.779 21.488 1.00 30.15 485 ARG B N 1
ATOM 7538 C CA . ARG B 1 485 ? 15.891 19.165 22.823 1.00 32.09 485 ARG B CA 1
ATOM 7539 C C . ARG B 1 485 ? 15.377 17.735 22.654 1.00 29.94 485 ARG B C 1
ATOM 7540 O O . ARG B 1 485 ? 15.884 16.809 23.322 1.00 26.59 485 ARG B O 1
ATOM 7548 N N . ALA B 1 486 ? 14.411 17.566 21.758 1.00 29.43 486 ALA B N 1
ATOM 7549 C CA . ALA B 1 486 ? 13.839 16.248 21.420 1.00 29.30 486 ALA B CA 1
ATOM 7550 C C . ALA B 1 486 ? 14.936 15.333 20.847 1.00 28.09 486 ALA B C 1
ATOM 7551 O O . ALA B 1 486 ? 14.985 14.144 21.232 1.00 27.82 486 ALA B O 1
ATOM 7553 N N . ALA B 1 487 ? 15.795 15.858 19.980 1.00 25.77 487 ALA B N 1
ATOM 7554 C CA . ALA B 1 487 ? 16.763 15.045 19.225 1.00 27.62 487 ALA B CA 1
ATOM 7555 C C . ALA B 1 487 ? 17.879 14.620 20.187 1.00 27.91 487 ALA B C 1
ATOM 7556 O O . ALA B 1 487 ? 18.232 13.434 20.239 1.00 28.05 487 ALA B O 1
ATOM 7558 N N . THR B 1 488 ? 18.387 15.575 20.951 1.00 27.57 488 THR B N 1
ATOM 7559 C CA . THR B 1 488 ? 19.402 15.358 22.014 1.00 27.44 488 THR B CA 1
ATOM 7560 C C . THR B 1 488 ? 18.904 14.281 22.990 1.00 27.52 488 THR B C 1
ATOM 7561 O O . THR B 1 488 ? 19.694 13.400 23.398 1.00 26.52 488 THR B O 1
ATOM 7565 N N . GLU B 1 489 ? 17.634 14.354 23.373 1.00 30.20 489 GLU B N 1
ATOM 7566 C CA . GLU B 1 489 ? 17.041 13.440 24.377 1.00 29.37 489 GLU B CA 1
ATOM 7567 C C . GLU B 1 489 ? 17.159 12.026 23.811 1.00 25.81 489 GLU B C 1
ATOM 7568 O O . GLU B 1 489 ? 17.615 11.152 24.512 1.00 21.77 489 GLU B O 1
ATOM 7574 N N . GLN B 1 490 ? 16.815 11.816 22.546 1.00 24.28 490 GLN B N 1
ATOM 7575 C CA . GLN B 1 490 ? 16.827 10.440 22.020 1.00 23.38 490 GLN B CA 1
ATOM 7576 C C . GLN B 1 490 ? 18.284 10.019 21.839 1.00 24.21 490 GLN B C 1
ATOM 7577 O O . GLN B 1 490 ? 18.605 8.843 22.136 1.00 27.12 490 GLN B O 1
ATOM 7583 N N . LEU B 1 491 ? 19.166 10.934 21.433 1.00 27.76 491 LEU B N 1
ATOM 7584 C CA . LEU B 1 491 ? 20.619 10.636 21.340 1.00 24.29 491 LEU B CA 1
ATOM 7585 C C . LEU B 1 491 ? 21.144 10.209 22.707 1.00 21.41 491 LEU B C 1
ATOM 7586 O O . LEU B 1 491 ? 21.879 9.220 22.757 1.00 19.25 491 LEU B O 1
ATOM 7591 N N . ILE B 1 492 ? 20.737 10.871 23.791 1.00 22.50 492 ILE B N 1
ATOM 7592 C CA . ILE B 1 492 ? 21.175 10.437 25.151 1.00 22.37 492 ILE B CA 1
ATOM 7593 C C . ILE B 1 492 ? 20.634 9.036 25.445 1.00 24.64 492 ILE B C 1
ATOM 7594 O O . ILE B 1 492 ? 21.446 8.165 25.825 1.00 27.74 492 ILE B O 1
ATOM 7599 N N . ARG B 1 493 ? 19.349 8.780 25.226 1.00 25.21 493 ARG B N 1
ATOM 7600 C CA . ARG B 1 493 ? 18.729 7.464 25.556 1.00 27.55 493 ARG B CA 1
ATOM 7601 C C . ARG B 1 493 ? 19.473 6.375 24.774 1.00 29.16 493 ARG B C 1
ATOM 7602 O O . ARG B 1 493 ? 19.775 5.313 25.384 1.00 27.61 493 ARG B O 1
ATOM 7610 N N . ILE B 1 494 ? 19.757 6.594 23.481 1.00 25.24 494 ILE B N 1
ATOM 7611 C CA . ILE B 1 494 ? 20.546 5.605 22.689 1.00 25.17 494 ILE B CA 1
ATOM 7612 C C . ILE B 1 494 ? 21.944 5.464 23.290 1.00 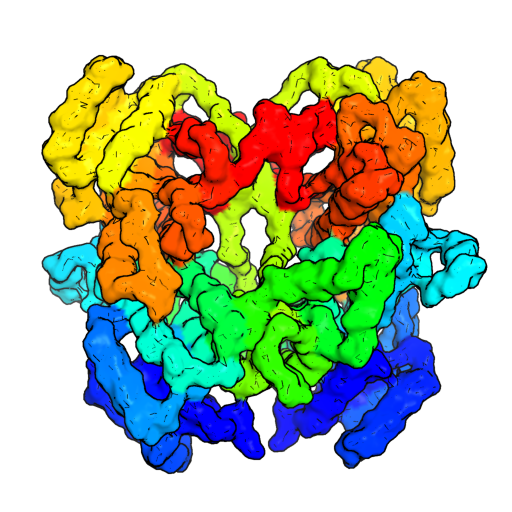26.47 494 ILE B C 1
ATOM 7613 O O . ILE B 1 494 ? 22.396 4.332 23.451 1.00 29.69 494 ILE B O 1
ATOM 7618 N N . TRP B 1 495 ? 22.623 6.569 23.577 1.00 27.43 495 TRP B N 1
ATOM 7619 C CA . TRP B 1 495 ? 24.007 6.542 24.116 1.00 25.01 495 TRP B CA 1
ATOM 7620 C C . TRP B 1 495 ? 24.003 5.816 25.471 1.00 26.36 495 TRP B C 1
ATOM 7621 O O . TRP B 1 495 ? 24.801 4.911 25.623 1.00 26.73 495 TRP B O 1
ATOM 7632 N N . ARG B 1 496 ? 23.136 6.174 26.420 1.00 25.55 496 ARG B N 1
ATOM 7633 C CA . ARG B 1 496 ? 23.057 5.468 27.731 1.00 26.17 496 ARG B CA 1
ATOM 7634 C C . ARG B 1 496 ? 22.941 3.957 27.471 1.00 27.51 496 ARG B C 1
ATOM 7635 O O . ARG B 1 496 ? 23.695 3.156 28.062 1.00 28.45 496 ARG B O 1
ATOM 7643 N N . ASP B 1 497 ? 22.024 3.569 26.594 1.00 28.54 497 ASP B N 1
ATOM 7644 C CA . ASP B 1 497 ? 21.641 2.152 26.438 1.00 28.46 497 ASP B CA 1
ATOM 7645 C C . ASP B 1 497 ? 22.795 1.400 25.763 1.00 29.98 497 ASP B C 1
ATOM 7646 O O . ASP B 1 497 ? 23.140 0.310 26.251 1.00 30.08 497 ASP B O 1
ATOM 7651 N N . GLU B 1 498 ? 23.374 1.925 24.686 1.00 27.44 498 GLU B N 1
ATOM 7652 C CA . GLU B 1 498 ? 24.522 1.242 24.021 1.00 29.51 498 GLU B CA 1
ATOM 7653 C C . GLU B 1 498 ? 25.634 0.993 25.060 1.00 30.40 498 GLU B C 1
ATOM 7654 O O . GLU B 1 498 ? 26.145 -0.149 25.146 1.00 31.55 498 GLU B O 1
ATOM 7660 N N . SER B 1 499 ? 25.973 2.000 25.859 1.00 30.16 499 SER B N 1
ATOM 7661 C CA . SER B 1 499 ? 27.080 1.936 26.847 1.00 33.60 499 SER B CA 1
ATOM 7662 C C . SER B 1 499 ? 26.746 0.920 27.948 1.00 32.43 499 SER B C 1
ATOM 7663 O O . SER B 1 499 ? 27.651 0.261 28.399 1.00 31.90 499 SER B O 1
ATOM 7666 N N . GLU B 1 500 ? 25.488 0.809 28.351 1.00 36.11 500 GLU B N 1
ATOM 7667 C CA . GLU B 1 500 ? 25.044 -0.125 29.416 1.00 40.03 500 GLU B CA 1
ATOM 7668 C C . GLU B 1 500 ? 25.128 -1.582 28.922 1.00 39.86 500 GLU B C 1
ATOM 7669 O O . GLU B 1 500 ? 25.544 -2.471 29.706 1.00 33.82 500 GLU B O 1
ATOM 7675 N N . ILE B 1 501 ? 24.772 -1.837 27.663 1.00 38.21 501 ILE B N 1
ATOM 7676 C CA . ILE B 1 501 ? 24.821 -3.211 27.081 1.00 39.65 501 ILE B CA 1
ATOM 7677 C C . ILE B 1 501 ? 26.294 -3.593 26.894 1.00 40.07 501 ILE B C 1
ATOM 7678 O O . ILE B 1 501 ? 26.664 -4.704 27.334 1.00 37.45 501 ILE B O 1
ATOM 7683 N N . ASP B 1 502 ? 27.089 -2.689 26.305 1.00 38.55 502 ASP B N 1
ATOM 7684 C CA . ASP B 1 502 ? 28.534 -2.878 26.018 1.00 35.61 502 ASP B CA 1
ATOM 7685 C C . ASP B 1 502 ? 29.291 -3.211 27.311 1.00 35.35 502 ASP B C 1
ATOM 7686 O O . ASP B 1 502 ? 30.126 -4.136 27.275 1.00 34.92 502 ASP B O 1
ATOM 7691 N N . THR B 1 503 ? 28.987 -2.514 28.409 1.00 32.56 503 THR B N 1
ATOM 7692 C CA . THR B 1 503 ? 29.610 -2.713 29.747 1.00 34.66 503 THR B CA 1
ATOM 7693 C C . THR B 1 503 ? 29.229 -4.116 30.264 1.00 36.45 503 THR B C 1
ATOM 7694 O O . THR B 1 503 ? 30.143 -4.952 30.430 1.00 36.32 503 THR B O 1
ATOM 7698 N N . ALA B 1 504 ? 27.928 -4.380 30.452 1.00 36.66 504 ALA B N 1
ATOM 7699 C CA . ALA B 1 504 ? 27.348 -5.677 30.877 1.00 33.28 504 ALA B CA 1
ATOM 7700 C C . ALA B 1 504 ? 27.972 -6.846 30.100 1.00 35.31 504 ALA B C 1
ATOM 7701 O O . ALA B 1 504 ? 28.135 -7.913 30.705 1.00 38.31 504 ALA B O 1
ATOM 7703 N N . HIS B 1 505 ? 28.319 -6.683 28.821 1.00 35.95 505 HIS B N 1
ATOM 7704 C CA . HIS B 1 505 ? 28.973 -7.744 28.008 1.00 37.82 505 HIS B CA 1
ATOM 7705 C C . HIS B 1 505 ? 30.507 -7.684 28.133 1.00 39.22 505 HIS B C 1
ATOM 7706 O O . HIS B 1 505 ? 31.187 -8.499 27.456 1.00 36.33 505 HIS B O 1
ATOM 7713 N N . GLY B 1 506 ? 31.053 -6.742 28.910 1.00 37.80 506 GLY B N 1
ATOM 7714 C CA . GLY B 1 506 ? 32.508 -6.616 29.147 1.00 39.82 506 GLY B CA 1
ATOM 7715 C C . GLY B 1 506 ? 33.286 -6.023 27.971 1.00 42.84 506 GLY B C 1
ATOM 7716 O O . GLY B 1 506 ? 34.514 -6.129 28.004 1.00 42.35 506 GLY B O 1
ATOM 7717 N N . ARG B 1 507 ? 32.647 -5.390 26.973 1.00 39.15 507 ARG B N 1
ATOM 7718 C CA . ARG B 1 507 ? 33.374 -4.653 25.898 1.00 38.88 507 ARG B CA 1
ATOM 7719 C C . ARG B 1 507 ? 33.830 -3.286 26.444 1.00 36.57 507 ARG B C 1
ATOM 7720 O O . ARG B 1 507 ? 34.614 -2.590 25.788 1.00 36.37 507 ARG B O 1
ATOM 7728 N N . ARG B 1 508 ? 33.300 -2.885 27.599 1.00 33.63 508 ARG B N 1
ATOM 7729 C CA . ARG B 1 508 ? 33.708 -1.620 28.265 1.00 38.02 508 ARG B CA 1
ATOM 7730 C C . ARG B 1 508 ? 33.818 -1.889 29.762 1.00 35.30 508 ARG B C 1
ATOM 7731 O O . ARG B 1 508 ? 33.022 -2.659 30.260 1.00 35.02 508 ARG B O 1
ATOM 7739 N N . ARG B 1 509 ? 34.728 -1.208 30.444 1.00 34.70 509 ARG B N 1
ATOM 7740 C CA . ARG B 1 509 ? 34.882 -1.400 31.909 1.00 41.33 509 ARG B CA 1
ATOM 7741 C C . ARG B 1 509 ? 33.967 -0.391 32.611 1.00 35.78 509 ARG B C 1
ATOM 7742 O O . ARG B 1 509 ? 33.497 -0.702 33.697 1.00 33.51 509 ARG B O 1
ATOM 7750 N N . GLN B 1 510 ? 33.761 0.789 32.022 1.00 35.58 510 GLN B N 1
ATOM 7751 C CA . GLN B 1 510 ? 33.044 1.916 32.668 1.00 36.00 510 GLN B CA 1
ATOM 7752 C C . GLN B 1 510 ? 31.913 2.363 31.746 1.00 37.35 510 GLN B C 1
ATOM 7753 O O . GLN B 1 510 ? 32.211 2.744 30.573 1.00 40.39 510 GLN B O 1
ATOM 7759 N N . ALA B 1 511 ? 30.681 2.300 32.250 1.00 33.92 511 ALA B N 1
ATOM 7760 C CA . ALA B 1 511 ? 29.451 2.692 31.526 1.00 33.71 511 ALA B CA 1
ATOM 7761 C C . ALA B 1 511 ? 29.298 4.214 31.577 1.00 31.11 511 ALA B C 1
ATOM 7762 O O . ALA B 1 511 ? 29.481 4.807 32.676 1.00 30.87 511 ALA B O 1
ATOM 7764 N N . GLU B 1 512 ? 28.980 4.801 30.421 1.00 30.94 512 GLU B N 1
ATOM 7765 C CA . GLU B 1 512 ? 28.817 6.262 30.175 1.00 30.60 512 GLU B CA 1
ATOM 7766 C C . GLU B 1 512 ? 27.371 6.631 30.492 1.00 30.16 512 GLU B C 1
ATOM 7767 O O . GLU B 1 512 ? 26.471 5.887 30.085 1.00 36.07 512 GLU B O 1
ATOM 7773 N N . TRP B 1 513 ? 27.155 7.696 31.250 1.00 30.13 513 TRP B N 1
ATOM 7774 C CA . TRP B 1 513 ? 25.803 8.175 31.649 1.00 30.47 513 TRP B CA 1
ATOM 7775 C C . TRP B 1 513 ? 25.760 9.683 31.463 1.00 32.99 513 TRP B C 1
ATOM 7776 O O . TRP B 1 513 ? 26.830 10.325 31.559 1.00 34.97 513 TRP B O 1
ATOM 7787 N N . GLY B 1 514 ? 24.576 10.242 31.262 1.00 33.15 514 GLY B N 1
ATOM 7788 C CA . GLY B 1 514 ? 24.465 11.688 31.030 1.00 32.10 514 GLY B CA 1
ATOM 7789 C C . GLY B 1 514 ? 23.036 12.184 30.947 1.00 30.45 514 GLY B C 1
ATOM 7790 O O . GLY B 1 514 ? 22.108 11.383 30.867 1.00 30.18 514 GLY B O 1
ATOM 7791 N N . ASN B 1 515 ? 22.918 13.498 30.900 1.00 27.07 515 ASN B N 1
ATOM 7792 C CA . ASN B 1 515 ? 21.662 14.252 30.988 1.00 30.28 515 ASN B CA 1
ATOM 7793 C C . ASN B 1 515 ? 21.716 15.401 29.985 1.00 31.33 515 ASN B C 1
ATOM 7794 O O . ASN B 1 515 ? 22.819 15.688 29.418 1.00 31.90 515 ASN B O 1
ATOM 7799 N N . GLN B 1 516 ? 20.567 16.037 29.789 1.00 28.94 516 GLN B N 1
ATOM 7800 C CA . GLN B 1 516 ? 20.422 17.325 29.070 1.00 28.33 516 GLN B CA 1
ATOM 7801 C C . GLN B 1 516 ? 19.860 18.340 30.060 1.00 28.03 516 GLN B C 1
ATOM 7802 O O . GLN B 1 516 ? 18.963 17.983 30.837 1.00 30.59 516 GLN B O 1
ATOM 7808 N N . ILE B 1 517 ? 20.392 19.556 30.083 1.00 29.34 517 ILE B N 1
ATOM 7809 C CA . ILE B 1 517 ? 19.806 20.658 30.883 1.00 28.21 517 ILE B CA 1
ATOM 7810 C C . ILE B 1 517 ? 19.185 21.628 29.892 1.00 28.32 517 ILE B C 1
ATOM 7811 O O . ILE B 1 517 ? 19.893 22.005 28.973 1.00 29.00 517 ILE B O 1
ATOM 7816 N N . VAL B 1 518 ? 17.886 21.922 30.050 1.00 29.10 518 VAL B N 1
ATOM 7817 C CA . VAL B 1 518 ? 17.146 22.909 29.217 1.00 28.25 518 VAL B CA 1
ATOM 7818 C C . VAL B 1 518 ? 17.087 24.204 30.016 1.00 31.37 518 VAL B C 1
ATOM 7819 O O . VAL B 1 518 ? 16.594 24.180 31.160 1.00 31.76 518 VAL B O 1
ATOM 7823 N N . ARG B 1 519 ? 17.666 25.261 29.451 1.00 33.71 519 ARG B N 1
ATOM 7824 C CA . ARG B 1 519 ? 17.739 26.609 30.063 1.00 38.74 519 ARG B CA 1
ATOM 7825 C C . ARG B 1 519 ? 16.519 27.445 29.641 1.00 37.74 519 ARG B C 1
ATOM 7826 O O . ARG B 1 519 ? 16.196 28.430 30.340 1.00 37.30 519 ARG B O 1
ATOM 7834 N N . PHE B 1 520 ? 15.909 27.118 28.503 1.00 33.67 520 PHE B N 1
ATOM 7835 C CA . PHE B 1 520 ? 15.017 28.050 27.779 1.00 34.83 520 PHE B CA 1
ATOM 7836 C C . PHE B 1 520 ? 13.625 28.116 28.437 1.00 35.94 520 PHE B C 1
ATOM 7837 O O . PHE B 1 520 ? 12.813 28.915 27.957 1.00 35.58 520 PHE B O 1
ATOM 7845 N N . THR B 1 521 ? 13.395 27.396 29.536 1.00 35.31 521 THR B N 1
ATOM 7846 C CA . THR B 1 521 ? 12.171 27.504 30.383 1.00 37.56 521 THR B CA 1
ATOM 7847 C C . THR B 1 521 ? 12.323 28.624 31.423 1.00 38.27 521 THR B C 1
ATOM 7848 O O . THR B 1 521 ? 11.311 28.914 32.118 1.00 40.93 521 THR B O 1
ATOM 7852 N N . ASN B 1 522 ? 13.506 29.245 31.516 1.00 39.14 522 ASN B N 1
ATOM 7853 C CA . ASN B 1 522 ? 13.826 30.326 32.494 1.00 37.14 522 ASN B CA 1
ATOM 7854 C C . ASN B 1 522 ? 14.587 31.478 31.797 1.00 40.37 522 ASN B C 1
ATOM 7855 O O . ASN B 1 522 ? 15.540 31.208 31.054 1.00 43.42 522 ASN B O 1
ATOM 7860 N N . THR B 1 523 ? 14.187 32.729 32.032 1.00 43.81 523 THR B N 1
ATOM 7861 C CA . THR B 1 523 ? 14.770 33.950 31.396 1.00 42.69 523 THR B CA 1
ATOM 7862 C C . THR B 1 523 ? 15.306 34.887 32.482 1.00 41.22 523 THR B C 1
ATOM 7863 O O . THR B 1 523 ? 15.316 36.070 32.245 1.00 39.73 523 THR B O 1
ATOM 7867 N N . GLU B 1 524 ? 15.662 34.331 33.636 1.00 41.57 524 GLU B N 1
ATOM 7868 C CA . GLU B 1 524 ? 16.218 35.093 34.778 1.00 44.90 524 GLU B CA 1
ATOM 7869 C C . GLU B 1 524 ? 17.722 35.318 34.587 1.00 51.11 524 GLU B C 1
ATOM 7870 O O . GLU B 1 524 ? 18.339 34.546 33.878 1.00 47.87 524 GLU B O 1
ATOM 7876 N N . ALA B 1 525 ? 18.273 36.338 35.251 1.00 57.31 525 ALA B N 1
ATOM 7877 C CA . ALA B 1 525 ? 19.697 36.741 35.175 1.00 52.02 525 ALA B CA 1
ATOM 7878 C C . ALA B 1 525 ? 20.606 35.621 35.677 1.00 50.75 525 ALA B C 1
ATOM 7879 O O . ALA B 1 525 ? 21.647 35.382 35.058 1.00 51.42 525 ALA B O 1
ATOM 7881 N N . GLU B 1 526 ? 20.126 34.870 36.667 1.00 46.52 526 GLU B N 1
ATOM 7882 C CA . GLU B 1 526 ? 20.887 33.810 37.379 1.00 45.88 526 GLU B CA 1
ATOM 7883 C C . GLU B 1 526 ? 20.850 32.482 36.625 1.00 40.12 526 GLU B C 1
ATOM 7884 O O . GLU B 1 526 ? 21.369 31.497 37.132 1.00 34.53 526 GLU B O 1
ATOM 7890 N N . ASN B 1 527 ? 20.251 32.485 35.449 1.00 38.01 527 ASN B N 1
ATOM 7891 C CA . ASN B 1 527 ? 20.018 31.249 34.678 1.00 37.06 527 ASN B CA 1
ATOM 7892 C C . ASN B 1 527 ? 21.336 30.525 34.425 1.00 41.48 527 ASN B C 1
ATOM 7893 O O . ASN B 1 527 ? 21.392 29.343 34.732 1.00 42.13 527 ASN B O 1
ATOM 7898 N N . ILE B 1 528 ? 22.397 31.241 34.065 1.00 41.65 528 ILE B N 1
ATOM 7899 C CA . ILE B 1 528 ? 23.597 30.491 33.597 1.00 43.01 528 ILE B CA 1
ATOM 7900 C C . ILE B 1 528 ? 24.367 29.929 34.787 1.00 40.13 528 ILE B C 1
ATOM 7901 O O . ILE B 1 528 ? 24.836 28.791 34.675 1.00 42.41 528 ILE B O 1
ATOM 7906 N N . ARG B 1 529 ? 24.485 30.667 35.884 1.00 43.35 529 ARG B N 1
ATOM 7907 C CA . ARG B 1 529 ? 25.268 30.186 37.055 1.00 46.33 529 ARG B CA 1
ATOM 7908 C C . ARG B 1 529 ? 24.511 28.987 37.647 1.00 41.86 529 ARG B C 1
ATOM 7909 O O . ARG B 1 529 ? 25.145 28.020 38.087 1.00 42.09 529 ARG B O 1
ATOM 7917 N N . PHE B 1 530 ? 23.180 29.032 37.611 1.00 42.37 530 PHE B N 1
ATOM 7918 C CA . PHE B 1 530 ? 22.294 27.933 38.060 1.00 36.52 530 PHE B CA 1
ATOM 7919 C C . PHE B 1 530 ? 22.520 26.739 37.131 1.00 36.42 530 PHE B C 1
ATOM 7920 O O . PHE B 1 530 ? 22.743 25.631 37.651 1.00 30.82 530 PHE B O 1
ATOM 7928 N N . THR B 1 531 ? 22.471 26.975 35.826 1.00 35.58 531 THR B N 1
ATOM 7929 C CA . THR B 1 531 ? 22.633 25.896 34.828 1.00 39.96 531 THR B CA 1
ATOM 7930 C C . THR B 1 531 ? 24.010 25.274 35.035 1.00 40.23 531 THR B C 1
ATOM 7931 O O . THR B 1 531 ? 24.112 24.054 35.057 1.00 46.75 531 THR B O 1
ATOM 7935 N N . ALA B 1 532 ? 24.986 26.129 35.302 1.00 35.88 532 ALA B N 1
ATOM 7936 C CA . ALA B 1 532 ? 26.415 25.781 35.430 1.00 34.20 532 ALA B CA 1
ATOM 7937 C C . ALA B 1 532 ? 26.629 24.944 36.691 1.00 31.19 532 ALA B C 1
ATOM 7938 O O . ALA B 1 532 ? 27.358 23.900 36.649 1.00 29.09 532 ALA B O 1
ATOM 7940 N N . GLY B 1 533 ? 26.025 25.403 37.781 1.00 30.86 533 GLY B N 1
ATOM 7941 C CA . GLY B 1 533 ? 26.029 24.697 39.069 1.00 29.90 533 GLY B CA 1
ATOM 7942 C C . GLY B 1 533 ? 25.489 23.294 38.904 1.00 30.38 533 GLY B C 1
ATOM 7943 O O . GLY B 1 533 ? 26.102 22.370 39.450 1.00 32.68 533 GLY B O 1
ATOM 7944 N N . HIS B 1 534 ? 24.429 23.104 38.111 1.00 33.81 534 HIS B N 1
ATOM 7945 C CA . HIS B 1 534 ? 23.741 21.787 38.004 1.00 34.80 534 HIS B CA 1
ATOM 7946 C C . HIS B 1 534 ? 24.530 20.885 37.075 1.00 33.95 534 HIS B C 1
ATOM 7947 O O . HIS B 1 534 ? 24.431 19.652 37.235 1.00 33.12 534 HIS B O 1
ATOM 7954 N N . ALA B 1 535 ? 25.297 21.481 36.166 1.00 36.13 535 ALA B N 1
ATOM 7955 C CA . ALA B 1 535 ? 26.195 20.744 35.249 1.00 35.04 535 ALA B CA 1
ATOM 7956 C C . ALA B 1 535 ? 27.351 20.185 36.086 1.00 35.86 535 ALA B C 1
ATOM 7957 O O . ALA B 1 535 ? 27.698 18.982 35.936 1.00 33.82 535 ALA B O 1
ATOM 7959 N N . ALA B 1 536 ? 27.889 21.004 36.987 1.00 39.26 536 ALA B N 1
ATOM 7960 C CA . ALA B 1 536 ? 28.969 20.584 37.906 1.00 41.79 536 ALA B CA 1
ATOM 7961 C C . ALA B 1 536 ? 28.515 19.350 38.703 1.00 43.29 536 ALA B C 1
ATOM 7962 O O . ALA B 1 536 ? 29.343 18.426 38.858 1.00 44.65 536 ALA B O 1
ATOM 7964 N N . ARG B 1 537 ? 27.254 19.298 39.161 1.00 46.01 537 ARG B N 1
ATOM 7965 C CA . ARG B 1 537 ? 26.757 18.187 40.023 1.00 45.02 537 ARG B CA 1
ATOM 7966 C C . ARG B 1 537 ? 26.701 16.900 39.209 1.00 39.87 537 ARG B C 1
ATOM 7967 O O . ARG B 1 537 ? 27.004 15.818 39.761 1.00 38.28 537 ARG B O 1
ATOM 7975 N N . ILE B 1 538 ? 26.269 16.996 37.958 1.00 36.81 538 ILE B N 1
ATOM 7976 C CA . ILE B 1 538 ? 26.187 15.808 37.069 1.00 36.21 538 ILE B CA 1
ATOM 7977 C C . ILE B 1 538 ? 27.612 15.365 36.740 1.00 36.46 538 ILE B C 1
ATOM 7978 O O . ILE B 1 538 ? 27.857 14.147 36.686 1.00 35.44 538 ILE B O 1
ATOM 7983 N N . LEU B 1 539 ? 28.543 16.302 36.530 1.00 43.50 539 LEU B N 1
ATOM 7984 C CA . LEU B 1 539 ? 29.908 15.953 36.024 1.00 41.34 539 LEU B CA 1
ATOM 7985 C C . LEU B 1 539 ? 30.857 15.537 37.158 1.00 40.44 539 LEU B C 1
ATOM 7986 O O . LEU B 1 539 ? 31.674 14.628 36.911 1.00 41.03 539 LEU B O 1
ATOM 7991 N N . LEU B 1 540 ? 30.764 16.145 38.339 1.00 36.25 540 LEU B N 1
ATOM 7992 C CA . LEU B 1 540 ? 31.839 16.018 39.359 1.00 44.48 540 LEU B CA 1
ATOM 7993 C C . LEU B 1 540 ? 31.393 15.147 40.537 1.00 51.84 540 LEU B C 1
ATOM 7994 O O . LEU B 1 540 ? 32.243 14.352 40.981 1.00 59.25 540 LEU B O 1
ATOM 7999 N N . LYS B 1 541 ? 30.139 15.266 41.010 1.00 52.36 541 LYS B N 1
ATOM 8000 C CA . LYS B 1 541 ? 29.560 14.350 42.041 1.00 56.60 541 LYS B CA 1
ATOM 8001 C C . LYS B 1 541 ? 29.361 12.943 41.453 1.00 53.99 541 LYS B C 1
ATOM 8002 O O . LYS B 1 541 ? 29.221 12.815 40.216 1.00 49.49 541 LYS B O 1
ATOM 8008 N N . GLU B 1 542 ? 29.391 11.922 42.316 1.00 58.60 542 GLU B N 1
ATOM 8009 C CA . GLU B 1 542 ? 29.083 10.507 41.968 1.00 64.21 542 GLU B CA 1
ATOM 8010 C C . GLU B 1 542 ? 27.567 10.321 42.056 1.00 65.07 542 GLU B C 1
ATOM 8011 O O . GLU B 1 542 ? 27.042 10.247 43.188 1.00 65.74 542 GLU B O 1
ATOM 8017 N N . SER B 1 543 ? 26.901 10.273 40.903 1.00 61.97 543 SER B N 1
ATOM 8018 C CA . SER B 1 543 ? 25.424 10.309 40.765 1.00 55.13 543 SER B CA 1
ATOM 8019 C C . SER B 1 543 ? 25.021 9.711 39.420 1.00 48.79 543 SER B C 1
ATOM 8020 O O . SER B 1 543 ? 25.876 9.614 38.512 1.00 48.95 543 SER B O 1
ATOM 8023 N N . LYS B 1 544 ? 23.776 9.246 39.372 1.00 48.18 544 LYS B N 1
ATOM 8024 C CA . LYS B 1 544 ? 23.048 8.766 38.171 1.00 46.60 544 LYS B CA 1
ATOM 8025 C C . LYS B 1 544 ? 21.664 9.419 38.249 1.00 43.19 544 LYS B C 1
ATOM 8026 O O . LYS B 1 544 ? 20.924 9.107 39.199 1.00 46.21 544 LYS B O 1
ATOM 8032 N N . LEU B 1 545 ? 21.405 10.418 37.409 1.00 41.83 545 LEU B N 1
ATOM 8033 C CA . LEU B 1 545 ? 20.101 11.125 37.334 1.00 42.39 545 LEU B CA 1
ATOM 8034 C C . LEU B 1 545 ? 19.260 10.342 36.336 1.00 43.57 545 LEU B C 1
ATOM 8035 O O . LEU B 1 545 ? 19.603 10.422 35.138 1.00 48.15 545 LEU B O 1
ATOM 8040 N N . GLY B 1 546 ? 18.243 9.609 36.807 1.00 40.92 546 GLY B N 1
ATOM 8041 C CA . GLY B 1 546 ? 17.400 8.736 35.964 1.00 39.92 546 GLY B CA 1
ATOM 8042 C C . GLY B 1 546 ? 16.860 9.475 34.749 1.00 37.46 546 GLY B C 1
ATOM 8043 O O . GLY B 1 546 ? 17.088 8.986 33.649 1.00 37.73 546 GLY B O 1
ATOM 8044 N N . GLU B 1 547 ? 16.225 10.636 34.944 1.00 35.34 547 GLU B N 1
ATOM 8045 C CA . GLU B 1 547 ? 15.510 11.386 33.874 1.00 39.92 547 GLU B CA 1
ATOM 8046 C C . GLU B 1 547 ? 16.550 11.978 32.920 1.00 36.68 547 GLU B C 1
ATOM 8047 O O . GLU B 1 547 ? 17.544 12.511 33.405 1.00 37.70 547 GLU B O 1
ATOM 8053 N N . ILE B 1 548 ? 16.308 11.900 31.620 1.00 30.95 548 ILE B N 1
ATOM 8054 C CA . ILE B 1 548 ? 17.252 12.393 30.588 1.00 31.29 548 ILE B CA 1
ATOM 8055 C C . ILE B 1 548 ? 17.296 13.919 30.651 1.00 32.15 548 ILE B C 1
ATOM 8056 O O . ILE B 1 548 ? 18.405 14.456 30.847 1.00 32.53 548 ILE B O 1
ATOM 8061 N N . THR B 1 549 ? 16.153 14.570 30.471 1.00 32.55 549 THR B N 1
ATOM 8062 C CA . THR B 1 549 ? 16.089 16.041 30.319 1.00 30.24 549 THR B CA 1
ATOM 8063 C C . THR B 1 549 ? 15.650 16.731 31.605 1.00 28.91 549 THR B C 1
ATOM 8064 O O . THR B 1 549 ? 14.578 16.412 32.088 1.00 30.06 549 THR B O 1
ATOM 8068 N N . LEU B 1 550 ? 16.436 17.700 32.066 1.00 30.06 550 LEU B N 1
ATOM 8069 C CA . LEU B 1 550 ? 16.105 18.444 33.298 1.00 32.00 550 LEU B CA 1
ATOM 8070 C C . LEU B 1 550 ? 15.957 19.912 32.931 1.00 32.86 550 LEU B C 1
ATOM 8071 O O . LEU B 1 550 ? 16.794 20.425 32.151 1.00 35.31 550 LEU B O 1
ATOM 8076 N N . TYR B 1 551 ? 14.874 20.521 33.406 1.00 32.23 551 TYR B N 1
ATOM 8077 C CA . TYR B 1 551 ? 14.445 21.885 33.033 1.00 31.53 551 TYR B CA 1
ATOM 8078 C C . TYR B 1 551 ? 14.784 22.803 34.195 1.00 33.04 551 TYR B C 1
ATOM 8079 O O . TYR B 1 551 ? 14.640 22.383 35.371 1.00 30.93 551 TYR B O 1
ATOM 8088 N N . VAL B 1 552 ? 15.210 24.018 33.870 1.00 30.50 552 VAL B N 1
ATOM 8089 C CA . VAL B 1 552 ? 15.350 25.092 34.884 1.00 32.11 552 VAL B CA 1
ATOM 8090 C C . VAL B 1 552 ? 13.952 25.651 35.142 1.00 30.61 552 VAL B C 1
ATOM 8091 O O . VAL B 1 552 ? 13.212 25.970 34.204 1.00 26.45 552 VAL B O 1
ATOM 8095 N N . PRO B 1 553 ? 13.529 25.768 36.421 1.00 29.06 553 PRO B N 1
ATOM 8096 C CA . PRO B 1 553 ? 12.194 26.269 36.735 1.00 30.34 553 PRO B CA 1
ATOM 8097 C C . PRO B 1 553 ? 12.090 27.724 36.269 1.00 32.64 553 PRO B C 1
ATOM 8098 O O . PRO B 1 553 ? 13.112 28.387 36.193 1.00 31.51 553 PRO B O 1
ATOM 8102 N N . ALA B 1 554 ? 10.873 28.169 35.937 1.00 35.44 554 ALA B N 1
ATOM 8103 C CA . ALA B 1 554 ? 10.584 29.530 35.431 1.00 33.24 554 ALA B CA 1
ATOM 8104 C C . ALA B 1 554 ? 10.985 30.576 36.478 1.00 34.44 554 ALA B C 1
ATOM 8105 O O . ALA B 1 554 ? 11.488 31.634 36.071 1.00 37.76 554 ALA B O 1
ATOM 8107 N N . ASN B 1 555 ? 10.810 30.317 37.769 1.00 32.75 555 ASN B N 1
ATOM 8108 C CA . ASN B 1 555 ? 11.301 31.262 38.810 1.00 36.08 555 ASN B CA 1
ATOM 8109 C C . ASN B 1 555 ? 12.155 30.490 39.805 1.00 36.98 555 ASN B C 1
ATOM 8110 O O . ASN B 1 555 ? 11.571 29.678 40.579 1.00 42.14 555 ASN B O 1
ATOM 8115 N N . ILE B 1 556 ? 13.471 30.712 39.775 1.00 36.84 556 ILE B N 1
ATOM 8116 C CA . ILE B 1 556 ? 14.461 29.912 40.568 1.00 40.09 556 ILE B CA 1
ATOM 8117 C C . ILE B 1 556 ? 14.269 30.240 42.057 1.00 43.74 556 ILE B C 1
ATOM 8118 O O . ILE B 1 556 ? 14.286 29.283 42.871 1.00 46.38 556 ILE B O 1
ATOM 8123 N N . GLY B 1 557 ? 14.103 31.514 42.396 1.00 42.19 557 GLY B N 1
ATOM 8124 C CA . GLY B 1 557 ? 13.912 31.887 43.805 1.00 44.52 557 GLY B CA 1
ATOM 8125 C C . GLY B 1 557 ? 12.765 31.120 44.425 1.00 42.27 557 GLY B C 1
ATOM 8126 O O . GLY B 1 557 ? 12.991 30.425 45.406 1.00 40.87 557 GLY B O 1
ATOM 8127 N N . GLU B 1 558 ? 11.580 31.233 43.832 1.00 47.40 558 GLU B N 1
ATOM 8128 C CA . GLU B 1 558 ? 10.360 30.561 44.342 1.00 47.91 558 GLU B CA 1
ATOM 8129 C C . GLU B 1 558 ? 10.513 29.044 44.308 1.00 47.35 558 GLU B C 1
ATOM 8130 O O . GLU B 1 558 ? 10.181 28.420 45.312 1.00 45.77 558 GLU B O 1
ATOM 8136 N N . ALA B 1 559 ? 11.047 28.506 43.209 1.00 46.87 559 ALA B N 1
ATOM 8137 C CA . ALA B 1 559 ? 11.167 27.046 42.993 1.00 51.60 559 ALA B CA 1
ATOM 8138 C C . ALA B 1 559 ? 12.073 26.374 44.028 1.00 54.98 559 ALA B C 1
ATOM 8139 O O . ALA B 1 559 ? 11.717 25.299 44.508 1.00 50.20 559 ALA B O 1
ATOM 8141 N N . THR B 1 560 ? 13.205 27.010 44.346 1.00 57.56 560 THR B N 1
ATOM 8142 C CA . THR B 1 560 ? 14.170 26.465 45.339 1.00 61.06 560 THR B CA 1
ATOM 8143 C C . THR B 1 560 ? 14.091 27.286 46.632 1.00 68.33 560 THR B C 1
ATOM 8144 O O . THR B 1 560 ? 13.275 28.229 46.685 1.00 75.30 560 THR B O 1
ATOM 8148 N N . GLY B 1 561 ? 14.916 26.940 47.625 1.00 81.68 561 GLY B N 1
ATOM 8149 C CA . GLY B 1 561 ? 14.931 27.657 48.915 1.00 93.14 561 GLY B CA 1
ATOM 8150 C C . GLY B 1 561 ? 15.335 29.111 48.744 1.00 91.05 561 GLY B C 1
ATOM 8151 O O . GLY B 1 561 ? 14.691 29.979 49.366 1.00 99.60 561 GLY B O 1
ATOM 8152 N N . ALA B 1 562 ? 16.339 29.369 47.899 1.00 83.19 562 ALA B N 1
ATOM 8153 C CA . ALA B 1 562 ? 16.821 30.747 47.648 1.00 83.30 562 ALA B CA 1
ATOM 8154 C C . ALA B 1 562 ? 15.638 31.645 47.268 1.00 81.98 562 ALA B C 1
ATOM 8155 O O . ALA B 1 562 ? 15.883 32.850 47.058 1.00 79.80 562 ALA B O 1
#

Nearest PDB structures (foldseek):
  6k8w-assembly1_B  TM=9.984E-01  e=3.804E-98  Erythrobacter dokdonensis DSW-74
  8aew-assembly1_A  TM=9.437E-01  e=3.635E-55  Chloroflexus aurantiacus J-10-fl
  8aew-assembly1_B  TM=9.357E-01  e=3.838E-55  Chloroflexus aurantiacus J-10-fl
  8hjw-assembly1_B  TM=9.436E-01  e=1.604E-51  Chloroflexus aurantiacus
  8hi4-assembly1_B  TM=9.232E-01  e=1.343E-42  Roseiflexus castenholzii DSM 13941